Protein AF-A0A357KYA2-F1 (afdb_monomer)

Mean predicted aligned error: 16.24 Å

Structure (mmCIF, N/CA/C/O backbone):
data_AF-A0A357KYA2-F1
#
_entry.id   AF-A0A357KYA2-F1
#
loop_
_atom_site.group_PDB
_atom_site.id
_atom_site.type_symbol
_atom_site.label_atom_id
_atom_site.label_alt_id
_atom_site.label_comp_id
_atom_site.label_asym_id
_atom_site.label_entity_id
_atom_site.label_seq_id
_atom_site.pdbx_PDB_ins_code
_atom_site.Cartn_x
_atom_site.Cartn_y
_atom_site.Cartn_z
_atom_site.occupancy
_atom_site.B_iso_or_equiv
_atom_site.auth_seq_id
_atom_site.auth_comp_id
_atom_site.auth_asym_id
_atom_site.auth_atom_id
_atom_site.pdbx_PDB_model_num
ATOM 1 N N . SER A 1 1 ? -17.242 -3.322 2.892 1.00 80.38 1 SER A N 1
ATOM 2 C CA . SER A 1 1 ? -16.041 -3.742 3.636 1.00 80.38 1 SER A CA 1
ATOM 3 C C . SER A 1 1 ? -14.825 -3.719 2.756 1.00 80.38 1 SER A C 1
ATOM 5 O O . SER A 1 1 ? -14.002 -2.857 2.984 1.00 80.38 1 SER A O 1
ATOM 7 N N . ILE A 1 2 ? -14.761 -4.534 1.701 1.00 87.62 2 ILE A N 1
ATOM 8 C CA . ILE A 1 2 ? -13.602 -4.548 0.796 1.00 87.62 2 ILE A CA 1
ATOM 9 C C . ILE A 1 2 ? -13.352 -3.159 0.182 1.00 87.62 2 ILE A C 1
ATOM 11 O O . ILE A 1 2 ? -12.330 -2.536 0.434 1.00 87.62 2 ILE A O 1
ATOM 15 N N . LEU A 1 3 ? -14.345 -2.608 -0.522 1.00 89.88 3 LEU A N 1
ATOM 16 C CA . LEU A 1 3 ? -14.207 -1.336 -1.249 1.00 89.88 3 LEU A CA 1
ATOM 17 C C . LEU A 1 3 ? -14.109 -0.072 -0.369 1.00 89.88 3 LEU A C 1
ATOM 19 O O . LEU A 1 3 ? -13.912 1.006 -0.921 1.00 89.88 3 LEU A O 1
ATOM 23 N N . ILE A 1 4 ? -14.266 -0.197 0.958 1.00 88.19 4 ILE A N 1
ATOM 24 C CA . ILE A 1 4 ? -14.287 0.931 1.909 1.00 88.19 4 ILE A CA 1
ATOM 25 C C . ILE A 1 4 ? -13.297 0.674 3.056 1.00 88.19 4 ILE A C 1
ATOM 27 O O . ILE A 1 4 ? -12.274 1.330 3.143 1.00 88.19 4 ILE A O 1
ATOM 31 N N . ASP A 1 5 ? -13.530 -0.310 3.925 1.00 83.50 5 ASP A N 1
ATOM 32 C CA . ASP A 1 5 ? -12.675 -0.554 5.101 1.00 83.50 5 ASP A CA 1
ATOM 33 C C . ASP A 1 5 ? -11.279 -1.073 4.739 1.00 83.50 5 ASP A C 1
ATOM 35 O O . ASP A 1 5 ? -10.293 -0.643 5.336 1.00 83.50 5 ASP A O 1
ATOM 39 N N . GLU A 1 6 ? -11.191 -2.015 3.796 1.00 83.31 6 GLU A N 1
ATOM 40 C CA . GLU A 1 6 ? -9.918 -2.621 3.366 1.00 83.31 6 GLU A CA 1
ATOM 41 C C . GLU A 1 6 ? -9.193 -1.733 2.351 1.00 83.31 6 GLU A C 1
ATOM 43 O O . GLU A 1 6 ? -7.968 -1.737 2.276 1.00 83.31 6 GLU A O 1
ATOM 48 N N . ALA A 1 7 ? -9.936 -0.872 1.651 1.00 86.00 7 ALA A N 1
ATOM 49 C CA . ALA A 1 7 ? -9.424 0.127 0.715 1.00 86.00 7 ALA A CA 1
ATOM 50 C C . ALA A 1 7 ? -8.580 1.242 1.382 1.00 86.00 7 ALA A C 1
ATOM 52 O O . ALA A 1 7 ? -8.170 2.202 0.731 1.00 86.00 7 ALA A O 1
ATOM 53 N N . ARG A 1 8 ? -8.311 1.113 2.690 1.00 83.19 8 ARG A N 1
ATOM 54 C CA . ARG A 1 8 ? -7.330 1.898 3.453 1.00 83.19 8 ARG A CA 1
ATOM 55 C C . ARG A 1 8 ? -5.890 1.431 3.249 1.00 83.19 8 ARG A C 1
ATOM 57 O O . ARG A 1 8 ? -4.980 2.139 3.657 1.00 83.19 8 ARG A O 1
ATOM 64 N N . THR A 1 9 ? -5.672 0.255 2.668 1.00 80.75 9 THR A N 1
ATOM 65 C CA . THR A 1 9 ? -4.330 -0.287 2.429 1.00 80.75 9 THR A CA 1
ATOM 66 C C . THR A 1 9 ? -4.191 -0.744 0.978 1.00 80.75 9 THR A C 1
ATOM 68 O O . THR A 1 9 ? -5.081 -1.440 0.483 1.00 80.75 9 THR A O 1
ATOM 71 N N . PRO A 1 10 ? -3.101 -0.379 0.283 1.00 86.38 10 PRO A N 1
ATOM 72 C CA . PRO A 1 10 ? -2.816 -0.898 -1.050 1.00 86.38 10 PRO A CA 1
ATOM 73 C C . PRO A 1 10 ? -2.402 -2.376 -1.006 1.00 86.38 10 PRO A C 1
ATOM 75 O O . PRO A 1 10 ? -1.945 -2.888 0.017 1.00 86.38 10 PRO A O 1
ATOM 78 N N . LEU A 1 11 ? -2.537 -3.057 -2.143 1.00 88.00 11 LEU A N 1
ATOM 79 C CA . LEU A 1 11 ? -1.980 -4.386 -2.371 1.00 88.00 11 LEU A CA 1
ATOM 80 C C . LEU A 1 11 ? -0.548 -4.220 -2.876 1.00 88.00 11 LEU A C 1
ATOM 82 O O . LEU A 1 11 ? -0.352 -3.657 -3.950 1.00 88.00 11 LEU A O 1
ATOM 86 N N . ILE A 1 12 ? 0.431 -4.705 -2.114 1.00 85.06 12 ILE A N 1
ATOM 87 C CA . ILE A 1 12 ? 1.860 -4.550 -2.411 1.00 85.06 12 ILE A CA 1
ATOM 88 C C . ILE A 1 12 ? 2.512 -5.929 -2.515 1.00 85.06 12 ILE A C 1
ATOM 90 O O . ILE A 1 12 ? 2.294 -6.800 -1.672 1.00 85.06 12 ILE A O 1
ATOM 94 N N . ILE A 1 13 ? 3.327 -6.111 -3.550 1.00 84.00 13 ILE A N 1
ATOM 95 C CA . ILE A 1 13 ? 4.258 -7.226 -3.705 1.00 84.00 13 ILE A CA 1
ATOM 96 C C . ILE A 1 13 ? 5.664 -6.652 -3.595 1.00 84.00 13 ILE A C 1
ATOM 98 O O . ILE A 1 13 ? 6.061 -5.830 -4.425 1.00 84.00 13 ILE A O 1
ATOM 102 N N . SER A 1 14 ? 6.417 -7.127 -2.608 1.00 79.88 14 SER A N 1
ATOM 103 C CA . SER A 1 14 ? 7.812 -6.742 -2.400 1.00 79.88 14 SER A CA 1
ATOM 104 C C . SER A 1 14 ? 8.757 -7.871 -2.816 1.00 79.88 14 SER A C 1
ATOM 106 O O . SER A 1 14 ? 8.424 -9.051 -2.699 1.00 79.88 14 SER A O 1
ATOM 108 N N . GLY A 1 15 ? 9.936 -7.512 -3.313 1.00 72.50 15 GLY A N 1
ATOM 109 C CA . GLY A 1 15 ? 11.021 -8.431 -3.666 1.00 72.50 15 GLY A CA 1
ATOM 110 C C . GLY A 1 15 ? 12.372 -7.879 -3.207 1.00 72.50 15 GLY A C 1
ATOM 111 O O . GLY A 1 15 ? 12.411 -6.747 -2.736 1.00 72.50 15 GLY A O 1
ATOM 112 N N . PRO A 1 16 ? 13.467 -8.647 -3.312 1.00 67.88 16 PRO A N 1
ATOM 113 C CA . PRO A 1 16 ? 14.790 -8.176 -2.905 1.00 67.88 16 PRO A CA 1
ATOM 114 C C . PRO A 1 16 ? 15.222 -6.938 -3.714 1.00 67.88 16 PRO A C 1
ATOM 116 O O . PRO A 1 16 ? 14.975 -6.855 -4.923 1.00 67.88 16 PRO A O 1
ATOM 119 N N . ALA A 1 17 ? 15.820 -5.970 -3.023 1.00 65.25 17 ALA A N 1
ATOM 120 C CA . ALA A 1 17 ? 16.508 -4.808 -3.576 1.00 65.25 17 ALA A CA 1
ATOM 121 C C . ALA A 1 17 ? 17.905 -5.198 -4.105 1.00 65.25 17 ALA A C 1
ATOM 123 O O . ALA A 1 17 ? 18.316 -6.352 -3.970 1.00 65.25 17 ALA A O 1
ATOM 124 N N . HIS A 1 18 ? 18.600 -4.255 -4.754 1.00 56.62 18 HIS A N 1
ATOM 125 C CA . HIS A 1 18 ? 19.926 -4.465 -5.364 1.00 56.62 18 HIS A CA 1
ATOM 126 C C . HIS A 1 18 ? 20.975 -5.045 -4.392 1.00 56.62 18 HIS A C 1
ATOM 128 O O . HIS A 1 18 ? 20.831 -4.972 -3.175 1.00 56.62 18 HIS A O 1
ATOM 134 N N . GLU A 1 19 ? 22.027 -5.651 -4.957 1.00 47.34 19 GLU A N 1
ATOM 135 C CA . GLU A 1 19 ? 23.009 -6.498 -4.253 1.00 47.34 19 GLU A CA 1
ATOM 136 C C . GLU A 1 19 ? 23.927 -5.774 -3.251 1.00 47.34 19 GLU A C 1
ATOM 138 O O . GLU A 1 19 ? 24.552 -6.446 -2.426 1.00 47.34 19 GLU A O 1
ATOM 143 N N . ASP A 1 20 ? 23.999 -4.442 -3.274 1.00 50.69 20 ASP A N 1
ATOM 144 C CA . ASP A 1 20 ? 24.846 -3.687 -2.352 1.00 50.69 20 ASP A CA 1
ATOM 145 C C . ASP A 1 20 ? 24.231 -3.695 -0.949 1.00 50.69 20 ASP A C 1
ATOM 147 O O . ASP A 1 20 ? 23.233 -3.027 -0.682 1.00 50.69 20 ASP A O 1
ATOM 151 N N . ALA A 1 21 ? 24.820 -4.473 -0.036 1.00 54.34 21 ALA A N 1
ATOM 152 C CA . ALA A 1 21 ? 24.426 -4.479 1.367 1.00 54.34 21 ALA A CA 1
ATOM 153 C C . ALA A 1 21 ? 24.630 -3.067 1.958 1.00 54.34 21 ALA A C 1
ATOM 155 O O . ALA A 1 21 ? 25.776 -2.609 2.040 1.00 54.34 21 ALA A O 1
ATOM 156 N N . PRO A 1 22 ? 23.562 -2.364 2.384 1.00 60.50 22 PRO A N 1
ATOM 157 C CA . PRO A 1 22 ? 23.700 -1.042 2.987 1.00 60.50 22 PRO A CA 1
ATOM 158 C C . PRO A 1 22 ? 24.517 -1.138 4.281 1.00 60.50 22 PRO A C 1
ATOM 160 O O . PRO A 1 22 ? 24.596 -2.204 4.900 1.00 60.50 22 PRO A O 1
ATOM 163 N N . ARG A 1 23 ? 25.122 -0.028 4.724 1.00 78.06 23 ARG A N 1
ATOM 164 C CA . ARG A 1 23 ? 26.040 0.032 5.885 1.00 78.06 23 ARG A CA 1
ATOM 165 C C . ARG A 1 23 ? 25.330 -0.140 7.250 1.00 78.06 23 ARG A C 1
ATOM 167 O O . ARG A 1 23 ? 25.667 0.545 8.215 1.00 78.06 23 ARG A O 1
ATOM 174 N N . TYR A 1 24 ? 24.371 -1.063 7.363 1.00 84.12 24 TYR A N 1
ATOM 175 C CA . TYR A 1 24 ? 23.595 -1.356 8.575 1.00 84.12 24 TYR A CA 1
ATOM 176 C C . TYR A 1 24 ? 24.467 -1.703 9.780 1.00 84.12 24 TYR A C 1
ATOM 178 O O . TYR A 1 24 ? 24.152 -1.300 10.894 1.00 84.12 24 TYR A O 1
ATOM 186 N N . GLU A 1 25 ? 25.592 -2.389 9.574 1.00 85.88 25 GLU A N 1
ATOM 187 C CA . GLU A 1 25 ? 26.536 -2.686 10.656 1.00 85.88 25 GLU A CA 1
ATOM 188 C C . GLU A 1 25 ? 27.159 -1.412 11.247 1.00 85.88 25 GLU A C 1
ATOM 190 O O . GLU A 1 25 ? 27.280 -1.281 12.465 1.00 85.88 25 GLU A O 1
ATOM 195 N N . LEU A 1 26 ? 27.524 -0.446 10.397 1.00 86.44 26 LEU A N 1
ATOM 196 C CA . LEU A 1 26 ? 28.051 0.843 10.845 1.00 86.44 26 LEU A CA 1
ATOM 197 C C . LEU A 1 26 ? 26.961 1.651 11.559 1.00 86.44 26 LEU A C 1
ATOM 199 O O . LEU A 1 26 ? 27.214 2.224 12.619 1.00 86.44 26 LEU A O 1
ATOM 203 N N . ALA A 1 27 ? 25.745 1.668 11.010 1.00 89.50 27 ALA A N 1
ATOM 204 C CA . ALA A 1 27 ? 24.607 2.345 11.622 1.00 89.50 27 ALA A CA 1
ATOM 205 C C . ALA A 1 27 ? 24.237 1.748 12.995 1.00 89.50 27 ALA A C 1
ATOM 207 O O . ALA A 1 27 ? 24.008 2.506 13.939 1.00 89.50 27 ALA A O 1
ATOM 208 N N . ASP A 1 28 ? 24.275 0.418 13.154 1.00 92.88 28 ASP A N 1
ATOM 209 C CA . ASP A 1 28 ? 24.064 -0.270 14.436 1.00 92.88 28 ASP A CA 1
ATOM 210 C C . ASP A 1 28 ? 25.120 0.137 15.475 1.00 92.88 28 ASP A C 1
ATOM 212 O O . ASP A 1 28 ? 24.788 0.490 16.610 1.00 92.88 28 ASP A O 1
ATOM 216 N N . GLN A 1 29 ? 26.399 0.162 15.085 1.00 92.31 29 GLN A N 1
ATOM 217 C CA . GLN A 1 29 ? 27.492 0.581 15.968 1.00 92.31 29 GLN A CA 1
ATOM 218 C C . GLN A 1 29 ? 27.332 2.032 16.440 1.00 92.31 29 GLN A C 1
ATOM 220 O O . GLN A 1 29 ? 27.522 2.328 17.625 1.00 92.31 29 GLN A O 1
ATOM 225 N N . LEU A 1 30 ? 26.967 2.936 15.528 1.00 91.69 30 LEU A N 1
ATOM 226 C CA . LEU A 1 30 ? 26.716 4.340 15.843 1.00 91.69 30 LEU A CA 1
ATOM 227 C C . LEU A 1 30 ? 25.478 4.505 16.735 1.00 91.69 30 LEU A C 1
ATOM 229 O O . LEU A 1 30 ? 25.537 5.248 17.715 1.00 91.69 30 LEU A O 1
ATOM 233 N N . ALA A 1 31 ? 24.395 3.771 16.472 1.00 93.88 31 ALA A N 1
ATOM 234 C CA . ALA A 1 31 ? 23.194 3.798 17.303 1.00 93.88 31 ALA A CA 1
ATOM 235 C C . ALA A 1 31 ? 23.487 3.334 18.738 1.00 93.88 31 ALA A C 1
ATOM 237 O O . ALA A 1 31 ? 23.119 4.028 19.685 1.00 93.88 31 ALA A O 1
ATOM 238 N N . ARG A 1 32 ? 24.223 2.228 18.929 1.00 93.75 32 ARG A N 1
ATOM 239 C CA . ARG A 1 32 ? 24.650 1.766 20.268 1.00 93.75 32 ARG A CA 1
ATOM 240 C C . ARG A 1 32 ? 25.476 2.820 21.006 1.00 93.75 32 ARG A C 1
ATOM 242 O O . ARG A 1 32 ? 25.303 3.006 22.211 1.00 93.75 32 ARG A O 1
ATOM 249 N N . HIS A 1 33 ? 26.371 3.509 20.294 1.00 93.94 33 HIS A N 1
ATOM 250 C CA . HIS A 1 33 ? 27.173 4.598 20.858 1.00 93.94 33 HIS A CA 1
ATOM 251 C C . HIS A 1 33 ? 26.290 5.759 21.325 1.00 93.94 33 HIS A C 1
ATOM 253 O O . HIS A 1 33 ? 26.407 6.186 22.472 1.00 93.94 33 HIS A O 1
ATOM 259 N N . LEU A 1 34 ? 25.361 6.219 20.485 1.00 93.38 34 LEU A N 1
ATOM 260 C CA . LEU A 1 34 ? 24.442 7.305 20.833 1.00 93.38 34 LEU A CA 1
ATOM 261 C C . LEU A 1 34 ? 23.506 6.939 21.991 1.00 93.38 34 LEU A C 1
ATOM 263 O O . LEU A 1 34 ? 23.311 7.752 22.891 1.00 93.38 34 LEU A O 1
ATOM 267 N N . VAL A 1 35 ? 22.973 5.712 22.015 1.00 92.69 35 VAL A N 1
ATOM 268 C CA . VAL A 1 35 ? 22.134 5.218 23.122 1.00 92.69 35 VAL A CA 1
ATOM 269 C C . VAL A 1 35 ? 22.893 5.274 24.444 1.00 92.69 35 VAL A C 1
ATOM 271 O O . VAL A 1 35 ? 22.353 5.762 25.433 1.00 92.69 35 VAL A O 1
ATOM 274 N N . LYS A 1 36 ? 24.165 4.860 24.451 1.00 93.19 36 LYS A N 1
ATOM 275 C CA . LYS A 1 36 ? 25.022 4.938 25.638 1.00 93.19 36 LYS A CA 1
ATOM 276 C C . LYS A 1 36 ? 25.282 6.383 26.076 1.00 93.19 36 LYS A C 1
ATOM 278 O O . LYS A 1 36 ? 25.260 6.681 27.265 1.00 93.19 36 LYS A O 1
ATOM 283 N N . MET A 1 37 ? 25.520 7.290 25.130 1.00 91.38 37 MET A N 1
ATOM 284 C CA . MET A 1 37 ? 25.758 8.708 25.428 1.00 91.38 37 MET A CA 1
ATOM 285 C C . MET A 1 37 ? 24.509 9.419 25.976 1.00 91.38 37 MET A C 1
ATOM 287 O O . MET A 1 37 ? 24.637 10.354 26.764 1.00 91.38 37 MET A O 1
ATOM 291 N N . GLN A 1 38 ? 23.309 8.956 25.610 1.00 93.12 38 GLN A N 1
ATOM 292 C CA . GLN A 1 38 ? 22.028 9.487 26.087 1.00 93.12 38 GLN A CA 1
ATOM 293 C C . GLN A 1 38 ? 21.686 9.058 27.529 1.00 93.12 38 GLN A C 1
ATOM 295 O O . GLN A 1 38 ? 20.848 9.705 28.155 1.00 93.12 38 GLN A O 1
ATOM 300 N N . GLU A 1 39 ? 22.304 8.004 28.087 1.00 91.00 39 GLU A N 1
ATOM 301 C CA . GLU A 1 39 ? 21.949 7.441 29.409 1.00 91.00 39 GLU A CA 1
ATOM 302 C C . GLU A 1 39 ? 21.832 8.486 30.541 1.00 91.00 39 GLU A C 1
ATOM 304 O O . GLU A 1 39 ? 20.820 8.461 31.250 1.00 91.00 39 GLU A O 1
ATOM 309 N N . PRO A 1 40 ? 22.775 9.439 30.715 1.00 91.38 40 PRO A N 1
ATOM 310 C CA . PRO A 1 40 ? 22.675 10.443 31.777 1.00 91.38 40 PRO A CA 1
ATOM 311 C C . PRO A 1 40 ? 21.466 11.370 31.605 1.00 91.38 40 PRO A C 1
ATOM 313 O O . PRO A 1 40 ? 20.763 11.664 32.572 1.00 91.38 40 PRO A O 1
ATOM 316 N N . TRP A 1 41 ? 21.187 11.792 30.368 1.00 92.50 41 TRP A N 1
ATOM 317 C CA . TRP A 1 41 ? 20.020 12.617 30.059 1.00 92.50 41 TRP A CA 1
ATOM 318 C C . TRP A 1 41 ? 18.719 11.833 30.264 1.00 92.50 41 TRP A C 1
ATOM 320 O O . TRP A 1 41 ? 17.784 12.342 30.879 1.00 92.50 41 TRP A O 1
ATOM 330 N N . ALA A 1 42 ? 18.674 10.574 29.817 1.00 87.31 42 ALA A N 1
ATOM 331 C CA . ALA A 1 42 ? 17.501 9.712 29.939 1.00 87.31 42 ALA A CA 1
ATOM 332 C C . ALA A 1 42 ? 17.139 9.422 31.404 1.00 87.31 42 ALA A C 1
ATOM 334 O O . ALA A 1 42 ? 15.960 9.434 31.757 1.00 87.31 42 ALA A O 1
ATOM 335 N N . ALA A 1 43 ? 18.135 9.210 32.271 1.00 89.06 43 ALA A N 1
ATOM 336 C CA . ALA A 1 43 ? 17.916 9.025 33.704 1.00 89.06 43 ALA A CA 1
ATOM 337 C C . ALA A 1 43 ? 17.315 10.282 34.359 1.00 89.06 43 ALA A C 1
ATOM 339 O O . ALA A 1 43 ? 16.365 10.186 35.141 1.00 89.06 43 ALA A O 1
ATOM 340 N N . ALA A 1 44 ? 17.826 11.466 34.005 1.00 88.75 44 ALA A N 1
ATOM 341 C CA . ALA A 1 44 ? 17.297 12.732 34.502 1.00 88.75 44 ALA A CA 1
ATOM 342 C C . ALA A 1 44 ? 15.873 13.010 33.981 1.00 88.75 44 ALA A C 1
ATOM 344 O O . ALA A 1 44 ? 15.003 13.438 34.741 1.00 88.75 44 ALA A O 1
ATOM 345 N N . ASP A 1 45 ? 15.600 12.712 32.709 1.00 88.94 45 ASP A N 1
ATOM 346 C CA . ASP A 1 45 ? 14.270 12.860 32.110 1.00 88.94 45 ASP A CA 1
ATOM 347 C C . ASP A 1 45 ? 13.236 11.905 32.727 1.00 88.94 45 ASP A C 1
ATOM 349 O O . ASP A 1 45 ? 12.119 12.313 33.054 1.00 88.94 45 ASP A O 1
ATOM 353 N N . GLN A 1 46 ? 13.624 10.658 33.013 1.00 88.19 46 GLN A N 1
ATOM 354 C CA . GLN A 1 46 ? 12.764 9.702 33.709 1.00 88.19 46 GLN A CA 1
ATOM 355 C C . GLN A 1 46 ? 12.333 10.217 35.092 1.00 88.19 46 GLN A C 1
ATOM 357 O O . GLN A 1 46 ? 11.161 10.082 35.456 1.00 88.19 46 GLN A O 1
ATOM 362 N N . ALA A 1 47 ? 13.245 10.846 35.841 1.00 87.62 47 ALA A N 1
ATOM 363 C CA . ALA A 1 47 ? 12.933 11.443 37.138 1.00 87.62 47 ALA A CA 1
ATOM 364 C C . ALA A 1 47 ? 11.949 12.625 37.016 1.00 87.62 47 ALA A C 1
ATOM 366 O O . ALA A 1 47 ? 11.036 12.764 37.838 1.00 87.62 47 ALA A O 1
ATOM 367 N N . VAL A 1 48 ? 12.089 13.452 35.971 1.00 87.31 48 VAL A N 1
ATOM 368 C CA . VAL A 1 48 ? 11.146 14.540 35.653 1.00 87.31 48 VAL A CA 1
ATOM 369 C C . VAL A 1 48 ? 9.755 13.979 35.348 1.00 87.31 48 VAL A C 1
ATOM 371 O O . VAL A 1 48 ? 8.763 14.433 35.927 1.00 87.31 48 VAL A O 1
ATOM 374 N N . GLU A 1 49 ? 9.662 12.966 34.488 1.00 85.19 49 GLU A N 1
ATOM 375 C CA . GLU A 1 49 ? 8.385 12.374 34.079 1.00 85.19 49 GLU A CA 1
ATOM 376 C C . GLU A 1 49 ? 7.682 11.610 35.210 1.00 85.19 49 GLU A C 1
ATOM 378 O O . GLU A 1 49 ? 6.454 11.665 35.332 1.00 85.19 49 GLU A O 1
ATOM 383 N N . GLU A 1 50 ? 8.428 10.936 36.088 1.00 87.00 50 GLU A N 1
ATOM 384 C CA . GLU A 1 50 ? 7.873 10.328 37.301 1.00 87.00 50 GLU A CA 1
ATOM 385 C C . GLU A 1 50 ? 7.310 11.394 38.252 1.00 87.00 50 GLU A C 1
ATOM 387 O O . GLU A 1 50 ? 6.192 11.257 38.760 1.00 87.00 50 GLU A O 1
ATOM 392 N N . CYS A 1 51 ? 8.032 12.505 38.431 1.00 87.56 51 CYS A N 1
ATOM 393 C CA . CYS A 1 51 ? 7.566 13.630 39.233 1.00 87.56 51 CYS A CA 1
ATOM 394 C C . CYS A 1 51 ? 6.284 14.252 38.649 1.00 87.56 51 CYS A C 1
ATOM 396 O O . CYS A 1 51 ? 5.312 14.462 39.378 1.00 87.56 51 CYS A O 1
ATOM 398 N N . ARG A 1 52 ? 6.221 14.465 37.326 1.00 85.81 52 ARG A N 1
ATOM 399 C CA . ARG A 1 52 ? 5.021 14.965 36.625 1.00 85.81 52 ARG A CA 1
ATOM 400 C C . ARG A 1 52 ? 3.828 14.023 36.752 1.00 85.81 52 ARG A C 1
ATOM 402 O O . ARG A 1 52 ? 2.712 14.485 37.006 1.00 85.81 52 ARG A O 1
ATOM 409 N N . ARG A 1 53 ? 4.042 12.710 36.603 1.00 83.31 53 ARG A N 1
ATOM 410 C CA . ARG A 1 53 ? 2.998 11.697 36.829 1.00 83.31 53 ARG A CA 1
ATOM 411 C C . ARG A 1 53 ? 2.485 11.745 38.260 1.00 83.31 53 ARG A C 1
ATOM 413 O O . ARG A 1 53 ? 1.273 11.723 38.454 1.00 83.31 53 ARG A O 1
ATOM 420 N N . ARG A 1 54 ? 3.378 11.887 39.241 1.00 84.25 54 ARG A N 1
ATOM 421 C CA . ARG A 1 54 ? 2.996 12.019 40.649 1.00 84.25 54 ARG A CA 1
ATOM 422 C C . ARG A 1 54 ? 2.179 13.284 40.905 1.00 84.25 54 ARG A C 1
ATOM 424 O O . ARG A 1 54 ? 1.133 13.188 41.529 1.00 84.25 54 ARG A O 1
ATOM 431 N N . VAL A 1 55 ? 2.571 14.429 40.341 1.00 83.31 55 VAL A N 1
ATOM 432 C CA . VAL A 1 55 ? 1.785 15.678 40.400 1.00 83.31 55 VAL A CA 1
ATOM 433 C C . VAL A 1 55 ? 0.372 15.470 39.843 1.00 83.31 55 VAL A C 1
ATOM 435 O O . VAL A 1 55 ? -0.599 15.761 40.537 1.00 83.31 55 VAL A O 1
ATOM 438 N N . LYS A 1 56 ? 0.240 14.917 38.628 1.00 77.25 56 LYS A N 1
ATOM 439 C CA . LYS A 1 56 ? -1.073 14.651 38.009 1.00 77.25 56 LYS A CA 1
ATOM 440 C C . LYS A 1 56 ? -1.912 13.647 38.807 1.00 77.25 56 LYS A C 1
ATOM 442 O O . LYS A 1 56 ? -3.116 13.848 38.944 1.00 77.25 56 LYS A O 1
ATOM 447 N N . GLY A 1 57 ? -1.289 12.584 39.320 1.00 79.50 57 GLY A N 1
ATOM 448 C CA . GLY A 1 57 ? -1.943 11.570 40.148 1.00 79.50 57 GLY A CA 1
ATOM 449 C C . GLY A 1 57 ? -2.506 12.176 41.429 1.00 79.50 57 GLY A C 1
ATOM 450 O O . GLY A 1 57 ? -3.708 12.110 41.656 1.00 79.50 57 GLY A O 1
ATOM 451 N N . THR A 1 58 ? -1.671 12.890 42.191 1.00 82.12 58 THR A N 1
ATOM 452 C CA . THR A 1 58 ? -2.084 13.556 43.433 1.00 82.12 58 THR A CA 1
ATOM 453 C C . THR A 1 58 ? -3.141 14.641 43.187 1.00 82.12 58 THR A C 1
ATOM 455 O O . THR A 1 58 ? -4.049 14.807 43.997 1.00 82.12 58 THR A O 1
ATOM 458 N N . GLU A 1 59 ? -3.101 15.360 42.059 1.00 77.19 59 GLU A N 1
ATOM 459 C CA . GLU A 1 59 ? -4.185 16.274 41.655 1.00 77.19 59 GLU A CA 1
ATOM 460 C C . GLU A 1 59 ? -5.513 15.545 41.392 1.00 77.19 59 GLU A C 1
ATOM 462 O O . GLU A 1 59 ? -6.581 16.054 41.750 1.00 77.19 59 GLU A O 1
ATOM 467 N N . GLY A 1 60 ? -5.455 14.358 40.782 1.00 72.06 60 GLY A N 1
ATOM 468 C CA . GLY A 1 60 ? -6.599 13.463 40.612 1.00 72.06 60 GLY A CA 1
ATOM 469 C C . GLY A 1 60 ? -7.142 12.961 41.951 1.00 72.06 60 GLY A C 1
ATOM 470 O O . GLY A 1 60 ? -8.346 13.040 42.191 1.00 72.06 60 GLY A O 1
ATOM 471 N N . ASP A 1 61 ? -6.261 12.544 42.857 1.00 76.94 61 ASP A N 1
ATOM 472 C CA . ASP A 1 61 ? -6.625 12.058 44.191 1.00 76.94 61 ASP A CA 1
ATOM 473 C C . ASP A 1 61 ? -7.279 13.157 45.039 1.00 76.94 61 ASP A C 1
ATOM 475 O O . ASP A 1 61 ? -8.313 12.925 45.663 1.00 76.94 61 ASP A O 1
ATOM 479 N N . ILE A 1 62 ? -6.758 14.391 44.995 1.00 77.06 62 ILE A N 1
ATOM 480 C CA . ILE A 1 62 ? -7.383 15.561 45.641 1.00 77.06 62 ILE A CA 1
ATOM 481 C C . ILE A 1 62 ? -8.782 15.815 45.070 1.00 77.06 62 ILE A C 1
ATOM 483 O O . ILE A 1 62 ? -9.700 16.157 45.818 1.00 77.06 62 ILE A O 1
ATOM 487 N N . ARG A 1 63 ? -8.966 15.652 43.753 1.00 70.00 63 ARG A N 1
ATOM 488 C CA . ARG A 1 63 ? -10.273 15.814 43.099 1.00 70.00 63 ARG A CA 1
ATOM 489 C C . ARG A 1 63 ? -11.271 14.727 43.526 1.00 70.00 63 ARG A C 1
ATOM 491 O O . ARG A 1 63 ? -12.463 15.020 43.594 1.00 70.00 63 ARG A O 1
ATOM 498 N N . ASN A 1 64 ? -10.793 13.521 43.829 1.00 62.19 64 ASN A N 1
ATOM 499 C CA . ASN A 1 64 ? -11.614 12.341 44.117 1.00 62.19 64 ASN A CA 1
ATOM 500 C C . ASN A 1 64 ? -11.761 12.022 45.623 1.00 62.19 64 ASN A C 1
ATOM 502 O O . ASN A 1 64 ? -12.497 11.102 45.989 1.00 62.19 64 ASN A O 1
ATOM 506 N N . ALA A 1 65 ? -11.089 12.764 46.509 1.00 71.88 65 ALA A N 1
ATOM 507 C CA . ALA A 1 65 ? -11.081 12.512 47.948 1.00 71.88 65 ALA A CA 1
ATOM 508 C C . ALA A 1 65 ? -12.484 12.641 48.584 1.00 71.88 65 ALA A C 1
ATOM 510 O O . ALA A 1 65 ? -13.073 13.722 48.636 1.00 71.88 65 ALA A O 1
ATOM 511 N N . ARG A 1 66 ? -13.011 11.526 49.120 1.00 50.72 66 ARG A N 1
ATOM 512 C CA . ARG A 1 66 ? -14.321 11.462 49.808 1.00 50.72 66 ARG A CA 1
ATOM 513 C C . ARG A 1 66 ? -14.292 12.061 51.218 1.00 50.72 66 ARG A C 1
ATOM 515 O O . ARG A 1 66 ? -15.287 12.622 51.672 1.00 50.72 66 ARG A O 1
ATOM 522 N N . GLU A 1 67 ? -13.156 11.961 51.905 1.00 67.19 67 GLU A N 1
ATOM 523 C CA . GLU A 1 67 ? -12.963 12.464 53.267 1.00 67.19 67 GLU A CA 1
ATOM 524 C C . GLU A 1 67 ? -12.180 13.779 53.261 1.00 67.19 67 GLU A C 1
ATOM 526 O O . GLU A 1 67 ? -10.994 13.810 52.921 1.00 67.19 67 GLU A O 1
ATOM 531 N N . LYS A 1 68 ? -12.810 14.868 53.723 1.00 62.06 68 LYS A N 1
ATOM 532 C CA . LYS A 1 68 ? -12.180 16.202 53.803 1.00 62.06 68 LYS A CA 1
ATOM 533 C C . LYS A 1 68 ? -10.905 16.237 54.661 1.00 62.06 68 LYS A C 1
ATOM 535 O O . LYS A 1 68 ? -10.100 17.145 54.488 1.00 62.06 68 LYS A O 1
ATOM 540 N N . GLY A 1 69 ? -10.708 15.262 55.553 1.00 67.19 69 GLY A N 1
ATOM 541 C CA . GLY A 1 69 ? -9.516 15.146 56.401 1.00 67.19 69 GLY A CA 1
ATOM 542 C C . GLY A 1 69 ? -8.244 14.688 55.673 1.00 67.19 69 GLY A C 1
ATOM 543 O O . GLY A 1 69 ? -7.152 14.976 56.148 1.00 67.19 69 GLY A O 1
ATOM 544 N N . SER A 1 70 ? -8.363 14.033 54.512 1.00 68.94 70 SER A N 1
ATOM 545 C CA . SER A 1 70 ? -7.218 13.541 53.718 1.00 68.94 70 SER A CA 1
ATOM 546 C C . SER A 1 70 ? -6.638 14.590 52.755 1.00 68.94 70 SER A C 1
ATOM 548 O O . SER A 1 70 ? -5.482 14.507 52.339 1.00 68.94 70 SER A O 1
ATOM 550 N N . VAL A 1 71 ? -7.427 15.624 52.443 1.00 74.00 71 VAL A N 1
ATOM 551 C CA . VAL A 1 71 ? -7.089 16.681 51.478 1.00 74.00 71 VAL A CA 1
ATOM 552 C C . VAL A 1 71 ? -5.853 17.502 51.882 1.00 74.00 71 VAL A C 1
ATOM 554 O O . VAL A 1 71 ? -5.017 17.731 51.009 1.00 74.00 71 VAL A O 1
ATOM 557 N N . PRO A 1 72 ? -5.657 17.916 53.154 1.00 81.25 72 PRO A N 1
ATOM 558 C CA . PRO A 1 72 ? -4.468 18.679 53.546 1.00 81.25 72 PRO A CA 1
ATOM 559 C C . PRO A 1 72 ? -3.156 17.907 53.344 1.00 81.25 72 PRO A C 1
ATOM 561 O O . PRO A 1 72 ? -2.166 18.481 52.894 1.00 81.25 72 PRO A O 1
ATOM 564 N N . ALA A 1 73 ? -3.154 16.596 53.614 1.00 81.25 73 ALA A N 1
ATOM 565 C CA . ALA A 1 73 ? -1.980 15.744 53.422 1.00 81.25 73 ALA A CA 1
ATOM 566 C C . ALA A 1 73 ? -1.629 15.586 51.932 1.00 81.25 73 ALA A C 1
ATOM 568 O O . ALA A 1 73 ? -0.467 15.710 51.548 1.00 81.25 73 ALA A O 1
ATOM 569 N N . LEU A 1 74 ? -2.636 15.393 51.073 1.00 82.38 74 LEU A N 1
ATOM 570 C CA . LEU A 1 74 ? -2.446 15.328 49.620 1.00 82.38 74 LEU A CA 1
ATOM 571 C C . LEU A 1 74 ? -2.004 16.682 49.034 1.00 82.38 74 LEU A C 1
ATOM 573 O O . LEU A 1 74 ? -1.162 16.725 48.140 1.00 82.38 74 LEU A O 1
ATOM 577 N N . GLN A 1 75 ? -2.511 17.803 49.560 1.00 82.88 75 GLN A N 1
ATOM 578 C CA . GLN A 1 75 ? -2.059 19.147 49.178 1.00 82.88 75 GLN A CA 1
ATOM 579 C C . GLN A 1 75 ? -0.587 19.386 49.536 1.00 82.88 75 GLN A C 1
ATOM 581 O O . GLN A 1 75 ? 0.135 20.007 48.755 1.00 82.88 75 GLN A O 1
ATOM 586 N N . GLN A 1 76 ? -0.128 18.866 50.676 1.00 85.44 76 GLN A N 1
ATOM 587 C CA . GLN A 1 76 ? 1.277 18.930 51.072 1.00 85.44 76 GLN A CA 1
ATOM 588 C C . GLN A 1 76 ? 2.168 18.099 50.134 1.00 85.44 76 GLN A C 1
ATOM 590 O O . GLN A 1 76 ? 3.184 18.604 49.660 1.00 85.44 76 GLN A O 1
ATOM 595 N N . GLN A 1 77 ? 1.752 16.875 49.786 1.00 83.88 77 GLN A N 1
ATOM 596 C CA . GLN A 1 77 ? 2.456 16.028 48.811 1.00 83.88 77 GLN A CA 1
ATOM 597 C C . GLN A 1 77 ? 2.522 16.674 47.418 1.00 83.88 77 GLN A C 1
ATOM 599 O O . GLN A 1 77 ? 3.559 16.630 46.755 1.00 83.88 77 GLN A O 1
ATOM 604 N N . LEU A 1 78 ? 1.437 17.327 46.983 1.00 88.00 78 LEU A N 1
ATOM 605 C CA . LEU A 1 78 ? 1.400 18.074 45.726 1.00 88.00 78 LEU A CA 1
ATOM 606 C C . LEU A 1 78 ? 2.368 19.267 45.746 1.00 88.00 78 LEU A C 1
ATOM 608 O O . LEU A 1 78 ? 3.064 19.507 44.759 1.00 88.00 78 LEU A O 1
ATOM 612 N N . ALA A 1 79 ? 2.422 20.012 46.853 1.00 85.06 79 ALA A N 1
ATOM 613 C CA . ALA A 1 79 ? 3.334 21.144 47.009 1.00 85.06 79 ALA A CA 1
ATOM 614 C C . ALA A 1 79 ? 4.809 20.704 46.985 1.00 85.06 79 ALA A C 1
ATOM 616 O O . ALA A 1 79 ? 5.625 21.348 46.327 1.00 85.06 79 ALA A O 1
ATOM 617 N N . GLU A 1 80 ? 5.137 19.585 47.634 1.00 87.19 80 GLU A N 1
ATOM 618 C CA . GLU A 1 80 ? 6.480 18.994 47.634 1.00 87.19 80 GLU A CA 1
ATOM 619 C C . GLU A 1 80 ? 6.892 18.480 46.244 1.00 87.19 80 GLU A C 1
ATOM 621 O O . GLU A 1 80 ? 7.997 18.744 45.771 1.00 87.19 80 GLU A O 1
ATOM 626 N N . ALA A 1 81 ? 5.994 17.789 45.537 1.00 84.38 81 ALA A N 1
ATOM 627 C CA . ALA A 1 81 ? 6.273 17.332 44.178 1.00 84.38 81 ALA A CA 1
ATOM 628 C C . ALA A 1 81 ? 6.476 18.515 43.210 1.00 84.38 81 ALA A C 1
ATOM 630 O O . ALA A 1 81 ? 7.402 18.504 42.397 1.00 84.38 81 ALA A O 1
ATOM 631 N N . ARG A 1 82 ? 5.668 19.578 43.336 1.00 87.69 82 ARG A N 1
ATOM 632 C CA . ARG A 1 82 ? 5.801 20.798 42.522 1.00 87.69 82 ARG A CA 1
ATOM 633 C C . ARG A 1 82 ? 7.081 21.581 42.808 1.00 87.69 82 ARG A C 1
ATOM 635 O O . ARG A 1 82 ? 7.623 22.164 41.877 1.00 87.69 82 ARG A O 1
ATOM 642 N N . SER A 1 83 ? 7.575 21.606 44.048 1.00 88.94 83 SER A N 1
ATOM 643 C CA . SER A 1 83 ? 8.831 22.298 44.376 1.00 88.94 83 SER A CA 1
ATOM 644 C C . SER A 1 83 ? 10.070 21.538 43.892 1.00 88.94 83 SER A C 1
ATOM 646 O O . SER A 1 83 ? 11.082 22.157 43.562 1.00 88.94 83 SER A O 1
ATOM 648 N N . ARG A 1 84 ? 9.983 20.206 43.798 1.00 87.50 84 ARG A N 1
ATOM 649 C CA . ARG A 1 84 ? 11.061 19.336 43.310 1.00 87.50 84 ARG A CA 1
ATOM 650 C C . ARG A 1 84 ? 11.168 19.302 41.782 1.00 87.50 84 ARG A C 1
ATOM 652 O O . ARG A 1 84 ? 12.260 19.100 41.260 1.00 87.50 84 ARG A O 1
ATOM 659 N N . LEU A 1 85 ? 10.066 19.524 41.062 1.00 87.69 85 LEU A N 1
ATOM 660 C CA . LEU A 1 85 ? 10.036 19.472 39.596 1.00 87.69 85 LEU A CA 1
ATOM 661 C C . LEU A 1 85 ? 11.037 20.443 38.918 1.00 87.69 85 LEU A C 1
ATOM 663 O O . LEU A 1 85 ? 11.826 19.956 38.111 1.00 87.69 85 LEU A O 1
ATOM 667 N N . PRO A 1 86 ? 11.122 21.744 39.276 1.00 89.00 86 PRO A N 1
ATOM 668 C CA . PRO A 1 86 ? 12.112 22.655 38.688 1.00 89.00 86 PRO A CA 1
ATOM 669 C C . PRO A 1 86 ? 13.570 22.235 38.924 1.00 89.00 86 PRO A C 1
ATOM 671 O O . PRO A 1 86 ? 14.433 22.507 38.096 1.00 89.00 86 PRO A O 1
ATOM 674 N N . GLN A 1 87 ? 13.860 21.570 40.049 1.00 89.19 87 GLN A N 1
ATOM 675 C CA . GLN A 1 87 ? 15.211 21.091 40.365 1.00 89.19 87 GLN A CA 1
ATOM 676 C C . GLN A 1 87 ? 15.614 19.938 39.440 1.00 89.19 87 GLN A C 1
ATOM 678 O O . GLN A 1 87 ? 16.723 19.939 38.912 1.00 89.19 87 GLN A O 1
ATOM 683 N N . LEU A 1 88 ? 14.689 19.005 39.196 1.00 87.75 88 LEU A N 1
ATOM 684 C CA . LEU A 1 88 ? 14.884 17.892 38.266 1.00 87.75 88 LEU A CA 1
ATOM 685 C C . LEU A 1 88 ? 14.970 18.377 36.810 1.00 87.75 88 LEU A C 1
ATOM 687 O O . LEU A 1 88 ? 15.781 17.875 36.039 1.00 87.75 88 LEU A O 1
ATOM 691 N N . GLU A 1 89 ? 14.182 19.389 36.433 1.00 85.31 89 GLU A N 1
ATOM 692 C CA . GLU A 1 89 ? 14.259 20.000 35.098 1.00 85.31 89 GLU A CA 1
ATOM 693 C C . GLU A 1 89 ? 15.605 20.713 34.872 1.00 85.31 89 GLU A C 1
ATOM 695 O O . GLU A 1 89 ? 16.189 20.589 33.793 1.00 85.31 89 GLU A O 1
ATOM 700 N N . ALA A 1 90 ? 16.134 21.397 35.894 1.00 86.81 90 ALA A N 1
ATOM 701 C CA . ALA A 1 90 ? 17.461 22.011 35.850 1.00 86.81 90 ALA A CA 1
ATOM 702 C C . ALA A 1 90 ? 18.594 20.972 35.805 1.00 86.81 90 ALA A C 1
ATOM 704 O O . ALA A 1 90 ? 19.601 21.196 35.139 1.00 86.81 90 ALA A O 1
ATOM 705 N N . GLU A 1 91 ? 18.442 19.839 36.495 1.00 86.62 91 GLU A N 1
ATOM 706 C CA . GLU A 1 91 ? 19.384 18.716 36.444 1.00 86.62 91 GLU A CA 1
ATOM 707 C C . GLU A 1 91 ? 19.399 18.054 35.060 1.00 86.62 91 GLU A C 1
ATOM 709 O O . GLU A 1 91 ? 20.470 17.878 34.483 1.00 86.62 91 GLU A O 1
ATOM 714 N N . ARG A 1 92 ? 18.225 17.803 34.464 1.00 89.44 92 ARG A N 1
ATOM 715 C CA . ARG A 1 92 ? 18.102 17.295 33.087 1.00 89.44 92 ARG A CA 1
ATOM 716 C C . ARG A 1 92 ? 18.795 18.203 32.070 1.00 89.44 92 ARG A C 1
ATOM 718 O O . ARG A 1 92 ? 19.490 17.706 31.190 1.00 89.44 92 ARG A O 1
ATOM 725 N N . GLY A 1 93 ? 18.654 19.523 32.214 1.00 83.44 93 GLY A N 1
ATOM 726 C CA . GLY A 1 93 ? 19.290 20.509 31.332 1.00 83.44 93 GLY A CA 1
ATOM 727 C C . GLY A 1 93 ? 20.825 20.538 31.379 1.00 83.44 93 GLY A C 1
ATOM 728 O O . GLY A 1 93 ? 21.435 21.160 30.516 1.00 83.44 93 GLY A O 1
ATOM 729 N N . ARG A 1 94 ? 21.468 19.873 32.354 1.00 88.06 94 ARG A N 1
ATOM 730 C CA . ARG A 1 94 ? 22.939 19.742 32.421 1.00 88.06 94 ARG A CA 1
ATOM 731 C C . ARG A 1 94 ? 23.492 18.655 31.505 1.00 88.06 94 ARG A C 1
ATOM 733 O O . ARG A 1 94 ? 24.703 18.598 31.302 1.00 88.06 94 ARG A O 1
ATOM 740 N N . HIS A 1 95 ? 22.634 17.774 31.005 1.00 88.31 95 HIS A N 1
ATOM 741 C CA . HIS A 1 95 ? 23.019 16.667 30.144 1.00 88.31 95 HIS A CA 1
ATOM 742 C C . HIS A 1 95 ? 22.654 16.979 28.692 1.00 88.31 95 HIS A C 1
ATOM 744 O O . HIS A 1 95 ? 21.609 17.563 28.413 1.00 88.31 95 HIS A O 1
ATOM 750 N N . THR A 1 96 ? 23.514 16.585 27.756 1.00 88.69 96 THR A N 1
ATOM 751 C CA . THR A 1 96 ? 23.263 16.764 26.323 1.00 88.69 96 THR A CA 1
ATOM 752 C C . THR A 1 96 ? 22.258 15.732 25.827 1.00 88.69 96 THR A C 1
ATOM 754 O O . THR A 1 96 ? 22.379 14.545 26.125 1.00 88.69 96 THR A O 1
ATOM 757 N N . GLN A 1 97 ? 21.289 16.187 25.038 1.00 90.06 97 GLN A N 1
ATOM 758 C CA . GLN A 1 97 ? 20.336 15.324 24.355 1.00 90.06 97 GLN A CA 1
ATOM 759 C C . GLN A 1 97 ? 20.818 15.043 22.926 1.00 90.06 97 GLN A C 1
ATOM 761 O O . GLN A 1 97 ? 20.934 15.961 22.114 1.00 90.06 97 GLN A O 1
ATOM 766 N N . TYR A 1 98 ? 21.075 13.778 22.609 1.00 87.62 98 TYR A N 1
ATOM 767 C CA . TYR A 1 98 ? 21.561 13.314 21.306 1.00 87.62 98 TYR A CA 1
ATOM 768 C C . TYR A 1 98 ? 20.432 12.878 20.359 1.00 87.62 98 TYR A C 1
ATOM 770 O O . TYR A 1 98 ? 20.584 12.937 19.143 1.00 87.62 98 TYR A O 1
ATOM 778 N N . PHE A 1 99 ? 19.287 12.450 20.888 1.00 91.00 99 PHE A N 1
ATOM 779 C CA . PHE A 1 99 ? 18.100 12.142 20.087 1.00 91.00 99 PHE A CA 1
ATOM 780 C C . PHE A 1 99 ? 16.804 12.394 20.869 1.00 91.00 99 PHE A C 1
ATOM 782 O O . PHE A 1 99 ? 16.778 12.418 22.104 1.00 91.00 99 PHE A O 1
ATOM 789 N N . GLU A 1 100 ? 15.721 12.591 20.130 1.00 86.25 100 GLU A N 1
ATOM 790 C CA . GLU A 1 100 ? 14.352 12.736 20.616 1.00 86.25 100 GLU A CA 1
ATOM 791 C C . GLU A 1 100 ? 13.571 11.440 20.385 1.00 86.25 100 GLU A C 1
ATOM 793 O O . GLU A 1 100 ? 13.765 10.756 19.380 1.00 86.25 100 GLU A O 1
ATOM 798 N N . LEU A 1 101 ? 12.695 11.088 21.331 1.00 85.38 101 LEU A N 1
ATOM 799 C CA . LEU A 1 101 ? 11.900 9.862 21.291 1.00 85.38 101 LEU A CA 1
ATOM 800 C C . LEU A 1 101 ? 10.408 10.165 21.352 1.00 85.38 101 LEU A C 1
ATOM 802 O O . LEU A 1 101 ? 9.914 10.687 22.348 1.00 85.38 101 LEU A O 1
ATOM 806 N N . GLU A 1 102 ? 9.671 9.687 20.355 1.00 79.44 102 GLU A N 1
ATOM 807 C CA . GLU A 1 102 ? 8.212 9.652 20.374 1.00 79.44 102 GLU A CA 1
ATOM 808 C C . GLU A 1 102 ? 7.743 8.202 20.544 1.00 79.44 102 GLU A C 1
ATOM 810 O O . GLU A 1 102 ? 7.419 7.503 19.579 1.00 79.44 102 GLU A O 1
ATOM 815 N N . ARG A 1 103 ? 7.711 7.720 21.796 1.00 77.81 103 ARG A N 1
ATOM 816 C CA . ARG A 1 103 ? 7.369 6.317 22.112 1.00 77.81 103 ARG A CA 1
ATOM 817 C C . ARG A 1 103 ? 5.985 5.906 21.608 1.00 77.81 103 ARG A C 1
ATOM 819 O O . ARG A 1 103 ? 5.829 4.787 21.129 1.00 77.81 103 ARG A O 1
ATOM 826 N N . GLU A 1 104 ? 5.003 6.805 21.671 1.00 67.38 104 GLU A N 1
ATOM 827 C CA . GLU A 1 104 ? 3.638 6.541 21.189 1.00 67.38 104 GLU A CA 1
ATOM 828 C C . GLU A 1 104 ? 3.583 6.351 19.668 1.00 67.38 104 GLU A C 1
ATOM 830 O O . GLU A 1 104 ? 2.822 5.520 19.175 1.00 67.38 104 GLU A O 1
ATOM 835 N N . ARG A 1 105 ? 4.418 7.083 18.919 1.00 65.50 105 ARG A N 1
ATOM 836 C CA . ARG A 1 105 ? 4.494 6.995 17.451 1.00 65.50 105 ARG A CA 1
ATOM 837 C C . ARG A 1 105 ? 5.538 6.009 16.947 1.00 65.50 105 ARG A C 1
ATOM 839 O O . ARG A 1 105 ? 5.652 5.798 15.743 1.00 65.50 105 ARG A O 1
ATOM 846 N N . LYS A 1 106 ? 6.298 5.399 17.856 1.00 79.00 106 LYS A N 1
ATOM 847 C CA . LYS A 1 106 ? 7.435 4.534 17.546 1.00 79.00 106 LYS A CA 1
ATOM 848 C C . LYS A 1 106 ? 8.484 5.199 16.633 1.00 79.00 106 LYS A C 1
ATOM 850 O O . LYS A 1 106 ? 8.990 4.586 15.682 1.00 79.00 106 LYS A O 1
ATOM 855 N N . GLN A 1 107 ? 8.801 6.459 16.928 1.00 77.12 107 GLN A N 1
ATOM 856 C CA . GLN A 1 107 ? 9.749 7.288 16.176 1.00 77.12 107 GLN A CA 1
ATOM 857 C C . GLN A 1 107 ? 10.912 7.751 17.059 1.00 77.12 107 GLN A C 1
ATOM 859 O O . GLN A 1 107 ? 10.768 7.898 18.277 1.00 77.12 107 GLN A O 1
ATOM 864 N N . ALA A 1 108 ? 12.064 7.955 16.425 1.00 83.81 108 ALA A N 1
ATOM 865 C CA . ALA A 1 108 ? 13.248 8.546 17.025 1.00 83.81 108 ALA A CA 1
ATOM 866 C C . ALA A 1 108 ? 13.870 9.508 16.008 1.00 83.81 108 ALA A C 1
ATOM 868 O O . ALA A 1 108 ? 13.976 9.147 14.838 1.00 83.81 108 ALA A O 1
ATOM 869 N N . HIS A 1 109 ? 14.262 10.698 16.459 1.00 81.25 109 HIS A N 1
ATOM 870 C CA . HIS A 1 109 ? 14.855 11.740 15.620 1.00 81.25 109 HIS A CA 1
ATOM 871 C C . HIS A 1 109 ? 16.195 12.170 16.200 1.00 81.25 109 HIS A C 1
ATOM 873 O O . HIS A 1 109 ? 16.318 12.372 17.409 1.00 81.25 109 HIS A O 1
ATOM 879 N N . LEU A 1 110 ? 17.212 12.303 15.356 1.00 80.31 110 LEU A N 1
ATOM 880 C CA . LEU A 1 110 ? 18.521 12.779 15.796 1.00 80.31 110 LEU A CA 1
ATOM 881 C C . LEU A 1 110 ? 18.486 14.287 16.078 1.00 80.31 110 LEU A C 1
ATOM 883 O O . LEU A 1 110 ? 17.960 15.062 15.282 1.00 80.31 110 LEU A O 1
ATOM 887 N N . THR A 1 111 ? 19.095 14.722 17.184 1.00 84.00 111 THR A N 1
ATOM 888 C CA . THR A 1 111 ? 19.342 16.155 17.412 1.00 84.00 111 THR A CA 1
ATOM 889 C C . THR A 1 111 ? 20.599 16.600 16.663 1.00 84.00 111 THR A C 1
ATOM 891 O O . THR A 1 111 ? 21.417 15.777 16.241 1.00 84.00 111 THR A O 1
ATOM 894 N N . HIS A 1 112 ? 20.819 17.913 16.561 1.00 73.81 112 HIS A N 1
ATOM 895 C CA . HIS A 1 112 ? 22.058 18.459 15.995 1.00 73.81 112 HIS A CA 1
ATOM 896 C C . HIS A 1 112 ? 23.314 17.923 16.715 1.00 73.81 112 HIS A C 1
ATOM 898 O O . HIS A 1 112 ? 24.278 17.511 16.071 1.00 73.81 112 HIS A O 1
ATOM 904 N N . HIS A 1 113 ? 23.268 17.814 18.050 1.00 80.06 113 HIS A N 1
ATOM 905 C CA . HIS A 1 113 ? 24.343 17.205 18.840 1.00 80.06 113 HIS A CA 1
ATOM 906 C C . HIS A 1 113 ? 24.517 15.705 18.558 1.00 80.06 113 HIS A C 1
ATOM 908 O O . HIS A 1 113 ? 25.647 15.218 18.534 1.00 80.06 113 HIS A O 1
ATOM 914 N N . GLY A 1 114 ? 23.423 14.972 18.318 1.00 83.00 114 GLY A N 1
ATOM 915 C CA . GLY A 1 114 ? 23.455 13.567 17.899 1.00 83.00 114 GLY A CA 1
ATOM 916 C C . GLY A 1 114 ? 24.149 13.352 16.562 1.00 83.00 114 GLY A C 1
ATOM 917 O O . GLY A 1 114 ? 24.991 12.463 16.444 1.00 83.00 114 GLY A O 1
ATOM 918 N N . ILE A 1 115 ? 23.835 14.193 15.575 1.00 76.56 115 ILE A N 1
ATOM 919 C CA . ILE A 1 115 ? 24.446 14.142 14.241 1.00 76.56 115 ILE A CA 1
ATOM 920 C C . ILE A 1 115 ? 25.947 14.427 14.335 1.00 76.56 115 ILE A C 1
ATOM 922 O O . ILE A 1 115 ? 26.747 13.621 13.862 1.00 76.56 115 ILE A O 1
ATOM 926 N N . ALA A 1 116 ? 26.335 15.511 15.012 1.00 76.25 116 ALA A N 1
ATOM 927 C CA . ALA A 1 116 ? 27.740 15.877 15.182 1.00 76.25 116 ALA A CA 1
ATOM 928 C C . ALA A 1 116 ? 28.545 14.780 15.910 1.00 76.25 116 ALA A C 1
ATOM 930 O O . ALA A 1 116 ? 29.675 14.460 15.531 1.00 76.25 116 ALA A O 1
ATOM 931 N N . GLU A 1 117 ? 27.958 14.156 16.939 1.00 84.94 117 GLU A N 1
ATOM 932 C CA . GLU A 1 117 ? 28.556 13.020 17.649 1.00 84.94 117 GLU A CA 1
ATOM 933 C C . GLU A 1 117 ? 28.736 11.801 16.741 1.00 84.94 117 GLU A C 1
ATOM 935 O O . GLU A 1 117 ? 29.814 11.200 16.715 1.00 84.94 117 GLU A O 1
ATOM 940 N N . ALA A 1 118 ? 27.703 11.451 15.975 1.00 83.06 118 ALA A N 1
ATOM 941 C CA . ALA A 1 118 ? 27.733 10.322 15.058 1.00 83.06 118 ALA A CA 1
ATOM 942 C C . ALA A 1 118 ? 28.778 10.508 13.950 1.00 83.06 118 ALA A C 1
ATOM 944 O O . ALA A 1 118 ? 29.533 9.578 13.672 1.00 83.06 118 ALA A O 1
ATOM 945 N N . GLN A 1 119 ? 28.888 11.707 13.372 1.00 79.62 119 GLN A N 1
ATOM 946 C CA . GLN A 1 119 ? 29.900 12.037 12.362 1.00 79.62 119 GLN A CA 1
ATOM 947 C C . GLN A 1 119 ? 31.315 11.893 12.916 1.00 79.62 119 GLN A C 1
ATOM 949 O O . GLN A 1 119 ? 32.155 11.201 12.335 1.00 79.62 119 GLN A O 1
ATOM 954 N N . ARG A 1 120 ? 31.561 12.472 14.098 1.00 80.94 120 ARG A N 1
ATOM 955 C CA . ARG A 1 120 ? 32.859 12.381 14.772 1.00 80.94 120 ARG A CA 1
ATOM 956 C C . ARG A 1 120 ? 33.240 10.936 15.075 1.00 80.94 120 ARG A C 1
ATOM 958 O O . ARG A 1 120 ? 34.399 10.562 14.913 1.00 80.94 120 ARG A O 1
ATOM 965 N N . LYS A 1 121 ? 32.278 10.122 15.520 1.00 84.75 121 LYS A N 1
ATOM 966 C CA . LYS A 1 121 ? 32.495 8.706 15.840 1.00 84.75 121 LYS A CA 1
ATOM 967 C C . LYS A 1 121 ? 32.716 7.853 14.590 1.00 84.75 121 LYS A C 1
ATOM 969 O O . LYS A 1 121 ? 33.533 6.936 14.639 1.00 84.75 121 LYS A O 1
ATOM 974 N N . ALA A 1 122 ? 32.007 8.155 13.504 1.00 77.56 122 ALA A N 1
ATOM 975 C CA . ALA A 1 122 ? 32.128 7.459 12.228 1.00 77.56 122 ALA A CA 1
ATOM 976 C C . ALA A 1 122 ? 33.439 7.789 11.496 1.00 77.56 122 ALA A C 1
ATOM 978 O O . ALA A 1 122 ? 33.890 6.997 10.675 1.00 77.56 122 ALA A O 1
ATOM 979 N N . GLY A 1 123 ? 34.042 8.954 11.770 1.00 74.25 123 GLY A N 1
ATOM 980 C CA . GLY A 1 123 ? 35.200 9.446 11.016 1.00 74.25 123 GLY A CA 1
ATOM 981 C C . GLY A 1 123 ? 34.862 9.778 9.557 1.00 74.25 123 GLY A C 1
ATOM 982 O O . GLY A 1 123 ? 35.756 9.842 8.716 1.00 74.25 123 GLY A O 1
ATOM 983 N N . LEU A 1 124 ? 33.573 9.956 9.258 1.00 67.56 124 LEU A N 1
ATOM 984 C CA . LEU A 1 124 ? 33.050 10.317 7.945 1.00 67.56 124 LEU A CA 1
ATOM 985 C C . LEU A 1 124 ? 32.827 11.837 7.882 1.00 67.56 124 LEU A C 1
ATOM 987 O O . LEU A 1 124 ? 32.662 12.489 8.913 1.00 67.56 124 LEU A O 1
ATOM 991 N N . GLY A 1 125 ? 32.843 12.400 6.670 1.00 63.56 125 GLY A N 1
ATOM 992 C CA . GLY A 1 125 ? 32.537 13.815 6.431 1.00 63.56 125 GLY A CA 1
ATOM 993 C C . GLY A 1 125 ? 31.067 14.171 6.701 1.00 63.56 125 GLY A C 1
ATOM 994 O O . GLY A 1 125 ? 30.355 13.467 7.418 1.00 63.56 125 GLY A O 1
ATOM 995 N N . SER A 1 126 ? 30.587 15.271 6.112 1.00 66.06 126 SER A N 1
ATOM 996 C CA . SER A 1 126 ? 29.179 15.660 6.264 1.00 66.06 126 SER A CA 1
ATOM 997 C C . SER A 1 126 ? 28.239 14.521 5.847 1.00 66.06 126 SER A C 1
ATOM 999 O O . SER A 1 126 ? 28.421 13.930 4.785 1.00 66.06 126 SER A O 1
ATOM 1001 N N . PHE A 1 127 ? 27.226 14.220 6.664 1.00 67.88 127 PHE A N 1
ATOM 1002 C CA . PHE A 1 127 ? 26.175 13.267 6.294 1.00 67.88 127 PHE A CA 1
ATOM 1003 C C . PHE A 1 127 ? 25.188 13.862 5.280 1.00 67.88 127 PHE A C 1
ATOM 1005 O O . PHE A 1 127 ? 24.347 13.149 4.752 1.00 67.88 127 PHE A O 1
ATOM 1012 N N . TYR A 1 128 ? 25.284 15.161 4.990 1.00 57.41 128 TYR A N 1
ATOM 1013 C CA . TYR A 1 128 ? 24.366 15.864 4.094 1.00 57.41 128 TYR A CA 1
ATOM 1014 C C . TYR A 1 128 ? 24.957 16.138 2.705 1.00 57.41 128 TYR A C 1
ATOM 1016 O O . TYR A 1 128 ? 24.314 16.792 1.889 1.00 57.41 128 TYR A O 1
ATOM 1024 N N . VAL A 1 129 ? 26.178 15.667 2.422 1.00 46.94 129 VAL A N 1
ATOM 1025 C CA . VAL A 1 129 ? 26.881 15.938 1.158 1.00 46.94 129 VAL A CA 1
ATOM 1026 C C . VAL A 1 129 ? 27.663 14.701 0.700 1.00 46.94 129 VAL A C 1
ATOM 1028 O O . VAL A 1 129 ? 28.335 14.049 1.498 1.00 46.94 129 VAL A O 1
ATOM 1031 N N . GLY A 1 130 ? 27.625 14.404 -0.603 1.00 54.84 130 GLY A N 1
ATOM 1032 C CA . GLY A 1 130 ? 28.4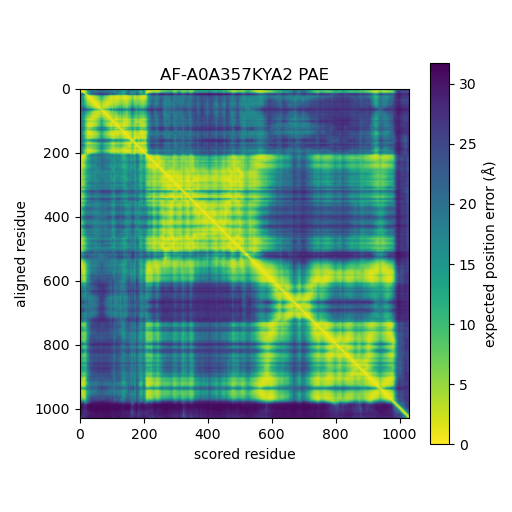33 13.347 -1.224 1.00 54.84 130 GLY A CA 1
ATOM 1033 C C . GLY A 1 130 ? 27.873 11.934 -1.029 1.00 54.84 130 GLY A C 1
ATOM 1034 O O . GLY A 1 130 ? 26.670 11.721 -1.105 1.00 54.84 130 GLY A O 1
ATOM 1035 N N . GLU A 1 131 ? 28.751 10.956 -0.798 1.00 54.75 131 GLU A N 1
ATOM 1036 C CA . GLU A 1 131 ? 28.412 9.519 -0.759 1.00 54.75 131 GLU A CA 1
ATOM 1037 C C . GLU A 1 131 ? 27.774 9.035 0.561 1.00 54.75 131 GLU A C 1
ATOM 1039 O O . GLU A 1 131 ? 27.495 7.850 0.687 1.00 54.75 131 GLU A O 1
ATOM 1044 N N . ASN A 1 132 ? 27.564 9.909 1.557 1.00 65.38 132 ASN A N 1
ATOM 1045 C CA . ASN A 1 132 ? 27.072 9.526 2.897 1.00 65.38 132 ASN A CA 1
ATOM 1046 C C . ASN A 1 132 ? 25.639 10.011 3.196 1.00 65.38 132 ASN A C 1
ATOM 1048 O O . ASN A 1 132 ? 25.259 10.106 4.363 1.00 65.38 132 ASN A O 1
ATOM 1052 N N . ILE A 1 133 ? 24.865 10.360 2.164 1.00 66.94 133 ILE A N 1
ATOM 1053 C CA . ILE A 1 133 ? 23.504 10.920 2.297 1.00 66.94 133 ILE A CA 1
ATOM 1054 C C . ILE A 1 133 ? 22.503 9.894 2.861 1.00 66.94 133 ILE A C 1
ATOM 1056 O O . ILE A 1 133 ? 21.484 10.264 3.438 1.00 66.94 133 ILE A O 1
ATOM 1060 N N . ASP A 1 134 ? 22.802 8.603 2.741 1.00 68.94 134 ASP A N 1
ATOM 1061 C CA . ASP A 1 134 ? 22.018 7.487 3.280 1.00 68.94 134 ASP A CA 1
ATOM 1062 C C . ASP A 1 134 ? 22.192 7.295 4.801 1.00 68.94 134 ASP A C 1
ATOM 1064 O O . ASP A 1 134 ? 21.296 6.784 5.479 1.00 68.94 134 ASP A O 1
ATOM 1068 N N . MET A 1 135 ? 23.319 7.738 5.368 1.00 81.12 135 MET A N 1
ATOM 1069 C CA . MET A 1 135 ? 23.678 7.493 6.770 1.00 81.12 135 MET A CA 1
ATOM 1070 C C . MET A 1 135 ? 22.680 8.039 7.804 1.00 81.12 135 MET A C 1
ATOM 1072 O O . MET A 1 135 ? 22.404 7.305 8.756 1.00 81.12 135 MET A O 1
ATOM 1076 N N . PRO A 1 136 ? 22.116 9.262 7.682 1.00 78.94 136 PRO A N 1
ATOM 1077 C CA . PRO A 1 136 ? 21.108 9.753 8.623 1.00 78.94 136 PRO A CA 1
ATOM 1078 C C . PRO A 1 136 ? 19.906 8.819 8.720 1.00 78.94 136 PRO A C 1
ATOM 1080 O O . PRO A 1 136 ? 19.489 8.468 9.821 1.00 78.94 136 PRO A O 1
ATOM 1083 N N . HIS A 1 137 ? 19.409 8.355 7.572 1.00 78.38 137 HIS A N 1
ATOM 1084 C CA . HIS A 1 137 ? 18.273 7.448 7.508 1.00 78.38 137 HIS A CA 1
ATOM 1085 C C . HIS A 1 137 ? 18.586 6.115 8.200 1.00 78.38 137 HIS A C 1
ATOM 1087 O O . HIS A 1 137 ? 17.891 5.720 9.136 1.00 78.38 137 HIS A O 1
ATOM 1093 N N . LEU A 1 138 ? 19.681 5.451 7.811 1.00 84.31 138 LEU A N 1
ATOM 1094 C CA . LEU A 1 138 ? 20.097 4.170 8.398 1.00 84.31 138 LEU A CA 1
ATOM 1095 C C . LEU A 1 138 ? 20.332 4.270 9.913 1.00 84.31 138 LEU A C 1
ATOM 1097 O O . LEU A 1 138 ? 20.009 3.342 10.667 1.00 84.31 138 LEU A O 1
ATOM 1101 N N . LEU A 1 139 ? 20.877 5.401 10.367 1.00 88.12 139 LEU A N 1
ATOM 1102 C CA . LEU A 1 139 ? 21.130 5.678 11.775 1.00 88.12 139 LEU A CA 1
ATOM 1103 C C . LEU A 1 139 ? 19.832 5.902 12.556 1.00 88.12 139 LEU A C 1
ATOM 1105 O O . LEU A 1 139 ? 19.698 5.366 13.654 1.00 88.12 139 LEU A O 1
ATOM 1109 N N . GLU A 1 140 ? 18.861 6.630 12.002 1.00 86.44 140 GLU A N 1
ATOM 1110 C CA . GLU A 1 140 ? 17.534 6.780 12.608 1.00 86.44 140 GLU A CA 1
ATOM 1111 C C . GLU A 1 140 ? 16.812 5.432 12.724 1.00 86.44 140 GLU A C 1
ATOM 1113 O O . GLU A 1 140 ? 16.275 5.118 13.788 1.00 86.44 140 GLU A O 1
ATOM 1118 N N . GLN A 1 141 ? 16.855 4.580 11.692 1.00 88.31 141 GLN A N 1
ATOM 1119 C CA . GLN A 1 141 ? 16.252 3.240 11.752 1.00 88.31 141 GLN A CA 1
ATOM 1120 C C . GLN A 1 141 ? 16.938 2.345 12.789 1.00 88.31 141 GLN A C 1
ATOM 1122 O O . GLN A 1 141 ? 16.266 1.677 13.579 1.00 88.31 141 GLN A O 1
ATOM 1127 N N . SER A 1 142 ? 18.271 2.385 12.847 1.00 93.00 142 SER A N 1
ATOM 1128 C CA . SER A 1 142 ? 19.058 1.693 13.875 1.00 93.00 142 SER A CA 1
ATOM 1129 C C . SER A 1 142 ? 18.720 2.193 15.279 1.00 93.00 142 SER A C 1
ATOM 1131 O O . SER A 1 142 ? 18.476 1.391 16.180 1.00 93.00 142 SER A O 1
ATOM 1133 N N . LEU A 1 143 ? 18.602 3.508 15.476 1.00 92.56 143 LEU A N 1
ATOM 1134 C CA . LEU A 1 143 ? 18.170 4.081 16.750 1.00 92.56 143 LEU A CA 1
ATOM 1135 C C . LEU A 1 143 ? 16.776 3.593 17.134 1.00 92.56 143 LEU A C 1
ATOM 1137 O O . LEU A 1 143 ? 16.610 3.083 18.241 1.00 92.56 143 LEU A O 1
ATOM 1141 N N . ARG A 1 144 ? 15.798 3.669 16.221 1.00 92.06 144 ARG A N 1
ATOM 1142 C CA . ARG A 1 144 ? 14.432 3.160 16.435 1.00 92.06 144 ARG A CA 1
ATOM 1143 C C . ARG A 1 144 ? 14.443 1.693 16.857 1.00 92.06 144 ARG A C 1
ATOM 1145 O O . ARG A 1 144 ? 13.775 1.342 17.833 1.00 92.06 144 ARG A O 1
ATOM 1152 N N . ALA A 1 145 ? 15.219 0.856 16.169 1.00 93.31 145 ALA A N 1
ATOM 1153 C CA . ALA A 1 145 ? 15.369 -0.557 16.497 1.00 93.31 145 ALA A CA 1
ATOM 1154 C C . ALA A 1 145 ? 15.866 -0.764 17.937 1.00 93.31 145 ALA A C 1
ATOM 1156 O O . ALA A 1 145 ? 15.353 -1.635 18.639 1.00 93.31 145 ALA A O 1
ATOM 1157 N N . HIS A 1 146 ? 16.818 0.044 18.418 1.00 93.19 146 HIS A N 1
ATOM 1158 C CA . HIS A 1 146 ? 17.361 -0.056 19.781 1.00 93.19 146 HIS A CA 1
ATOM 1159 C C . HIS A 1 146 ? 16.425 0.470 20.869 1.00 93.19 146 HIS A C 1
ATOM 1161 O O . HIS A 1 146 ? 16.275 -0.187 21.897 1.00 93.19 146 HIS A O 1
ATOM 1167 N N . VAL A 1 147 ? 15.799 1.627 20.653 1.00 90.25 147 VAL A N 1
ATOM 1168 C CA . VAL A 1 147 ? 15.135 2.402 21.721 1.00 90.25 147 VAL A CA 1
ATOM 1169 C C . VAL A 1 147 ? 13.618 2.222 21.794 1.00 90.25 147 VAL A C 1
ATOM 1171 O O . VAL A 1 147 ? 13.021 2.493 22.839 1.00 90.25 147 VAL A O 1
ATOM 1174 N N . VAL A 1 148 ? 12.988 1.798 20.694 1.00 89.00 148 VAL A N 1
ATOM 1175 C CA . VAL A 1 148 ? 11.527 1.686 20.581 1.00 89.00 148 VAL A CA 1
ATOM 1176 C C . VAL A 1 148 ? 11.063 0.235 20.474 1.00 89.00 148 VAL A C 1
ATOM 1178 O O . VAL A 1 148 ? 10.016 -0.094 21.025 1.00 89.00 148 VAL A O 1
ATOM 1181 N N . TYR A 1 149 ? 11.803 -0.613 19.754 1.00 88.31 149 TYR A N 1
ATOM 1182 C CA . TYR A 1 149 ? 11.394 -1.991 19.477 1.00 88.31 149 TYR A CA 1
ATOM 1183 C C . TYR A 1 149 ? 12.029 -2.986 20.452 1.00 88.31 149 TYR A C 1
ATOM 1185 O O . TYR A 1 149 ? 13.252 -3.171 20.501 1.00 88.31 149 TYR A O 1
ATOM 1193 N N . GLU A 1 150 ? 11.171 -3.670 21.203 1.00 89.31 150 GLU A N 1
ATOM 1194 C CA . GLU A 1 150 ? 11.547 -4.590 22.272 1.00 89.31 150 GLU A CA 1
ATOM 1195 C C . GLU A 1 150 ? 11.429 -6.050 21.817 1.00 89.31 150 GLU A C 1
ATOM 1197 O O . GLU A 1 150 ? 10.397 -6.493 21.296 1.00 89.31 150 GLU A O 1
ATOM 1202 N N . ARG A 1 151 ? 12.496 -6.820 22.054 1.00 90.00 151 ARG A N 1
ATOM 1203 C CA . ARG A 1 151 ? 12.496 -8.273 21.868 1.00 90.00 151 ARG A CA 1
ATOM 1204 C C . ARG A 1 151 ? 11.515 -8.929 22.845 1.00 90.00 151 ARG A C 1
ATOM 1206 O O . ARG A 1 151 ? 11.335 -8.459 23.963 1.00 90.00 151 ARG A O 1
ATOM 1213 N N . ASP A 1 152 ? 10.870 -9.998 22.392 1.00 85.81 152 ASP A N 1
ATOM 1214 C CA . ASP A 1 152 ? 9.819 -10.764 23.076 1.00 85.81 152 ASP A CA 1
ATOM 1215 C C . ASP A 1 152 ? 8.500 -10.002 23.311 1.00 85.81 152 ASP A C 1
ATOM 1217 O O . ASP A 1 152 ? 7.559 -10.548 23.890 1.00 85.81 152 ASP A O 1
ATOM 1221 N N . ARG A 1 153 ? 8.387 -8.772 22.791 1.00 83.00 153 ARG A N 1
ATOM 1222 C CA . ARG A 1 153 ? 7.157 -7.969 22.789 1.00 83.00 153 ARG A CA 1
ATOM 1223 C C . ARG A 1 153 ? 6.726 -7.583 21.379 1.00 83.00 153 ARG A C 1
ATOM 1225 O O . ARG A 1 153 ? 5.613 -7.900 20.973 1.00 83.00 153 ARG A O 1
ATOM 1232 N N . ASP A 1 154 ? 7.601 -6.907 20.637 1.00 78.31 154 ASP A N 1
ATOM 1233 C CA . ASP A 1 154 ? 7.332 -6.469 19.264 1.00 78.31 154 ASP A CA 1
ATOM 1234 C C . ASP A 1 154 ? 7.792 -7.502 18.224 1.00 78.31 154 ASP A C 1
ATOM 1236 O O . ASP A 1 154 ? 7.276 -7.548 17.106 1.00 78.31 154 ASP A O 1
ATOM 1240 N N . TYR A 1 155 ? 8.773 -8.334 18.579 1.00 89.50 155 TYR A N 1
ATOM 1241 C CA . TYR A 1 155 ? 9.294 -9.416 17.746 1.00 89.50 155 TYR A CA 1
ATOM 1242 C C . TYR A 1 155 ? 10.009 -10.482 18.563 1.00 89.50 155 TYR A C 1
ATOM 1244 O O . TYR A 1 155 ? 10.386 -10.258 19.708 1.00 89.50 155 TYR A O 1
ATOM 1252 N N . ILE A 1 156 ? 10.253 -11.628 17.936 1.00 89.81 156 ILE A N 1
ATOM 1253 C CA . ILE A 1 156 ? 11.084 -12.713 18.462 1.00 89.81 156 ILE A CA 1
ATOM 1254 C C . ILE A 1 156 ? 12.153 -13.098 17.440 1.00 89.81 156 ILE A C 1
ATOM 1256 O O . ILE A 1 156 ? 11.971 -12.907 16.238 1.00 89.81 156 ILE A O 1
ATOM 1260 N N . VAL A 1 157 ? 13.253 -13.682 17.912 1.00 90.62 157 VAL A N 1
ATOM 1261 C CA . VAL A 1 157 ? 14.251 -14.325 17.048 1.00 90.62 157 VAL A CA 1
ATOM 1262 C C . VAL A 1 157 ? 13.958 -15.822 17.020 1.00 90.62 157 VAL A C 1
ATOM 1264 O O . VAL A 1 157 ? 14.007 -16.485 18.055 1.00 90.62 157 VAL A O 1
ATOM 1267 N N . ALA A 1 158 ? 13.628 -16.351 15.845 1.00 84.00 158 ALA A N 1
ATOM 1268 C CA . ALA A 1 158 ? 13.240 -17.746 15.647 1.00 84.00 158 ALA A CA 1
ATOM 1269 C C . ALA A 1 158 ? 13.928 -18.333 14.401 1.00 84.00 158 ALA A C 1
ATOM 1271 O O . ALA A 1 158 ? 14.328 -17.577 13.517 1.00 84.00 158 ALA A O 1
ATOM 1272 N N . PRO A 1 159 ? 14.082 -19.665 14.293 1.00 83.81 159 PRO A N 1
ATOM 1273 C CA . PRO A 1 159 ? 14.588 -20.284 13.072 1.00 83.81 159 PRO A CA 1
ATOM 1274 C C . PRO A 1 159 ? 13.583 -20.087 11.928 1.00 83.81 159 PRO A C 1
ATOM 1276 O O . PRO A 1 159 ? 12.469 -20.613 11.962 1.00 83.81 159 PRO A O 1
ATOM 1279 N N . VAL A 1 160 ? 13.981 -19.327 10.910 1.00 76.19 160 VAL A N 1
ATOM 1280 C CA . VAL A 1 160 ? 13.204 -19.074 9.692 1.00 76.19 160 VAL A CA 1
ATOM 1281 C C . VAL A 1 160 ? 13.892 -19.777 8.529 1.00 76.19 160 VAL A C 1
ATOM 1283 O O . VAL A 1 160 ? 15.118 -19.810 8.436 1.00 76.19 160 VAL A O 1
ATOM 1286 N N . GLN A 1 161 ? 13.109 -20.379 7.637 1.00 72.88 161 GLN A N 1
ATOM 1287 C CA . GLN A 1 161 ? 13.661 -21.009 6.445 1.00 72.88 161 GLN A CA 1
ATOM 1288 C C . GLN A 1 161 ? 14.081 -19.935 5.440 1.00 72.88 161 GLN A C 1
ATOM 1290 O O . GLN A 1 161 ? 13.252 -19.146 4.986 1.00 72.88 161 GLN A O 1
ATOM 1295 N N . ASN A 1 162 ? 15.362 -19.915 5.090 1.00 64.81 162 ASN A N 1
ATOM 1296 C CA . ASN A 1 162 ? 15.893 -19.030 4.070 1.00 64.81 162 ASN A CA 1
ATOM 1297 C C . ASN A 1 162 ? 15.368 -19.482 2.686 1.00 64.81 162 ASN A C 1
ATOM 1299 O O . ASN A 1 162 ? 15.627 -20.624 2.289 1.00 64.81 162 ASN A O 1
ATOM 1303 N N . PRO A 1 163 ? 14.635 -18.632 1.937 1.00 58.06 163 PRO A N 1
ATOM 1304 C CA . PRO A 1 163 ? 14.054 -19.008 0.645 1.00 58.06 163 PRO A CA 1
ATOM 1305 C C . PRO A 1 163 ? 15.090 -19.372 -0.426 1.00 58.06 163 PRO A C 1
ATOM 1307 O O . PRO A 1 163 ? 14.775 -20.127 -1.342 1.00 58.06 163 PRO A O 1
ATOM 1310 N N . GLN A 1 164 ? 16.311 -18.836 -0.325 1.00 56.66 164 GLN A N 1
ATOM 1311 C CA . GLN A 1 164 ? 17.369 -19.016 -1.322 1.00 56.66 164 GLN A CA 1
ATOM 1312 C C . GLN A 1 164 ? 18.199 -20.279 -1.056 1.00 56.66 164 GLN A C 1
ATOM 1314 O O . GLN A 1 164 ? 18.554 -20.993 -1.991 1.00 56.66 164 GLN A O 1
ATOM 1319 N N . THR A 1 165 ? 18.493 -20.585 0.212 1.00 65.12 165 THR A N 1
ATOM 1320 C CA . THR A 1 165 ? 19.355 -21.723 0.591 1.00 65.12 165 THR A CA 1
ATOM 1321 C C . THR A 1 165 ? 18.580 -22.935 1.113 1.00 65.12 165 THR A C 1
ATOM 1323 O O . THR A 1 165 ? 19.147 -24.022 1.242 1.00 65.12 165 THR A O 1
ATOM 1326 N N . GLY A 1 166 ? 17.296 -22.769 1.448 1.00 69.38 166 GLY A N 1
ATOM 1327 C CA . GLY A 1 166 ? 16.441 -23.795 2.050 1.00 69.38 166 GLY A CA 1
ATOM 1328 C C . GLY A 1 166 ? 16.806 -24.167 3.494 1.00 69.38 166 GLY A C 1
ATOM 1329 O O . GLY A 1 166 ? 16.131 -25.018 4.082 1.00 69.38 166 GLY A O 1
ATOM 1330 N N . ARG A 1 167 ? 17.848 -23.551 4.072 1.00 75.94 167 ARG A N 1
ATOM 1331 C CA . ARG A 1 167 ? 18.344 -23.806 5.434 1.00 75.94 167 ARG A CA 1
ATOM 1332 C C . ARG A 1 167 ? 17.543 -23.019 6.470 1.00 75.94 167 ARG A C 1
ATOM 1334 O O . ARG A 1 167 ? 17.021 -21.950 6.170 1.00 75.94 167 ARG A O 1
ATOM 1341 N N . GLN A 1 168 ? 17.437 -23.555 7.685 1.00 79.69 168 GLN A N 1
ATOM 1342 C CA . GLN A 1 168 ? 16.892 -22.808 8.820 1.00 79.69 168 GLN A CA 1
ATOM 1343 C C . GLN A 1 168 ? 17.993 -21.954 9.444 1.00 79.69 168 GLN A C 1
ATOM 1345 O O . GLN A 1 168 ? 19.002 -22.486 9.904 1.00 79.69 168 GLN A O 1
ATOM 1350 N N . GLU A 1 169 ? 17.780 -20.646 9.463 1.00 82.50 169 GLU A N 1
ATOM 1351 C CA . GLU A 1 169 ? 18.699 -19.650 10.012 1.00 82.50 169 GLU A CA 1
ATOM 1352 C C . GLU A 1 169 ? 17.951 -18.797 11.050 1.00 82.50 169 GLU A C 1
ATOM 1354 O O . GLU A 1 169 ? 16.729 -18.641 10.945 1.00 82.50 169 GLU A O 1
ATOM 1359 N N . PRO A 1 170 ? 18.628 -18.277 12.090 1.00 85.25 170 PRO A N 1
ATOM 1360 C CA . PRO A 1 170 ? 17.989 -17.378 13.044 1.00 85.25 170 PRO A CA 1
ATOM 1361 C C . PRO A 1 170 ? 17.543 -16.103 12.320 1.00 85.25 170 PRO A C 1
ATOM 1363 O O . PRO A 1 170 ? 18.343 -15.455 11.653 1.00 85.25 170 PRO A O 1
ATOM 1366 N N . GLY A 1 171 ? 16.264 -15.751 12.440 1.00 84.88 171 GLY A N 1
ATOM 1367 C CA . GLY A 1 171 ? 15.684 -14.570 11.810 1.00 84.88 171 GLY A CA 1
ATOM 1368 C C . GLY A 1 171 ? 14.651 -13.891 12.702 1.00 84.88 171 GLY A C 1
ATOM 1369 O O . GLY A 1 171 ? 14.088 -14.500 13.615 1.00 84.88 171 GLY A O 1
ATOM 1370 N N . VAL A 1 172 ? 14.401 -12.613 12.430 1.00 87.75 172 VAL A N 1
ATOM 1371 C CA . VAL A 1 172 ? 13.425 -11.803 13.166 1.00 87.75 172 VAL A CA 1
ATOM 1372 C C . VAL A 1 172 ? 12.008 -12.106 12.668 1.00 87.75 172 VAL A C 1
ATOM 1374 O O . VAL A 1 172 ? 11.732 -12.063 11.469 1.00 87.75 172 VAL A O 1
ATOM 1377 N N . VAL A 1 173 ? 11.093 -12.403 13.592 1.00 82.00 173 VAL A N 1
ATOM 1378 C CA . VAL A 1 173 ? 9.665 -12.620 13.325 1.00 82.00 173 VAL A CA 1
ATOM 1379 C C . VAL A 1 173 ? 8.855 -11.620 14.139 1.00 82.00 173 VAL A C 1
ATOM 1381 O O . VAL A 1 173 ? 8.916 -11.618 15.367 1.00 82.00 173 VAL A O 1
ATOM 1384 N N . ILE A 1 174 ? 8.078 -10.782 13.452 1.00 82.12 174 ILE A N 1
ATOM 1385 C CA . ILE A 1 174 ? 7.242 -9.753 14.082 1.00 82.12 174 ILE A CA 1
ATOM 1386 C C . ILE A 1 174 ? 6.164 -10.421 14.934 1.00 82.12 174 ILE A C 1
ATOM 1388 O O . ILE A 1 174 ? 5.546 -11.393 14.498 1.00 82.12 174 ILE A O 1
ATOM 1392 N N . VAL A 1 175 ? 5.906 -9.886 16.122 1.00 72.88 175 VAL A N 1
ATOM 1393 C CA . VAL A 1 175 ? 4.813 -10.316 16.994 1.00 72.88 175 VAL A CA 1
ATOM 1394 C C . VAL A 1 175 ? 3.722 -9.251 16.979 1.00 72.88 175 VAL A C 1
ATOM 1396 O O . VAL A 1 175 ? 3.984 -8.061 17.128 1.00 72.88 175 VAL A O 1
ATOM 1399 N N . ASP A 1 176 ? 2.476 -9.672 16.780 1.00 67.06 176 ASP A N 1
ATOM 1400 C CA . ASP A 1 176 ? 1.332 -8.789 16.992 1.00 67.06 176 ASP A CA 1
ATOM 1401 C C . ASP A 1 176 ? 1.195 -8.495 18.491 1.00 67.06 176 ASP A C 1
ATOM 1403 O O . ASP A 1 176 ? 0.847 -9.384 19.269 1.00 67.06 176 ASP A O 1
ATOM 1407 N N . VAL A 1 177 ? 1.450 -7.245 18.880 1.00 67.69 177 VAL A N 1
ATOM 1408 C CA . VAL A 1 177 ? 1.462 -6.780 20.277 1.00 67.69 177 VAL A CA 1
ATOM 1409 C C . VAL A 1 177 ? 0.126 -7.034 20.985 1.00 67.69 177 VAL A C 1
ATOM 1411 O O . VAL A 1 177 ? 0.109 -7.279 22.188 1.00 67.69 177 VAL A O 1
ATOM 1414 N N . ASN A 1 178 ? -0.992 -7.038 20.251 1.00 52.91 178 ASN A N 1
ATOM 1415 C CA . ASN A 1 178 ? -2.317 -7.247 20.836 1.00 52.91 178 ASN A CA 1
ATOM 1416 C C . ASN A 1 178 ? -2.630 -8.729 21.073 1.00 52.91 178 ASN A C 1
ATOM 1418 O O . ASN A 1 178 ? -3.435 -9.067 21.938 1.00 52.91 178 ASN A O 1
ATOM 1422 N N . THR A 1 179 ? -2.058 -9.630 20.268 1.00 56.09 179 THR A N 1
ATOM 1423 C CA . THR A 1 179 ? -2.424 -11.057 20.291 1.00 56.09 179 THR A CA 1
ATOM 1424 C C . THR A 1 179 ? -1.289 -11.990 20.703 1.00 56.09 179 THR A C 1
ATOM 1426 O O . THR A 1 179 ? -1.543 -13.178 20.915 1.00 56.09 179 THR A O 1
ATOM 1429 N N . GLY A 1 180 ? -0.055 -11.488 20.800 1.00 64.75 180 GLY A N 1
ATOM 1430 C CA . GLY A 1 180 ? 1.156 -12.265 21.073 1.00 64.75 180 GLY A CA 1
ATOM 1431 C C . GLY A 1 180 ? 1.517 -13.253 19.959 1.00 64.75 180 GLY A C 1
ATOM 1432 O O . GLY A 1 180 ? 2.276 -14.194 20.185 1.00 64.75 180 GLY A O 1
ATOM 1433 N N . ARG A 1 181 ? 0.934 -13.106 18.761 1.00 58.28 181 ARG A N 1
ATOM 1434 C CA . ARG A 1 181 ? 1.092 -14.076 17.669 1.00 58.28 181 ARG A CA 1
ATOM 1435 C C . ARG A 1 181 ? 2.272 -13.738 16.764 1.00 58.28 181 ARG A C 1
ATOM 1437 O O . ARG A 1 181 ? 2.347 -12.599 16.304 1.00 58.28 181 ARG A O 1
ATOM 1444 N N . PRO A 1 182 ? 3.122 -14.722 16.415 1.00 66.38 182 PRO A N 1
ATOM 1445 C CA . PRO A 1 182 ? 4.169 -14.521 15.425 1.00 66.38 182 PRO A CA 1
ATOM 1446 C C . PRO A 1 182 ? 3.562 -14.368 14.024 1.00 66.38 182 PRO A C 1
ATOM 1448 O O . PRO A 1 182 ? 2.795 -15.213 13.557 1.00 66.38 182 PRO A O 1
ATOM 1451 N N . MET A 1 183 ? 3.926 -13.290 13.339 1.00 63.62 183 MET A N 1
ATOM 1452 C CA . MET A 1 183 ? 3.528 -12.966 11.974 1.00 63.62 183 MET A CA 1
ATOM 1453 C C . MET A 1 183 ? 4.613 -13.399 10.984 1.00 63.62 183 MET A C 1
ATOM 1455 O O . MET A 1 183 ? 5.364 -12.585 10.443 1.00 63.62 183 MET A O 1
ATOM 1459 N N . VAL A 1 184 ? 4.706 -14.708 10.762 1.00 63.62 184 VAL A N 1
ATOM 1460 C CA . VAL A 1 184 ? 5.705 -15.301 9.862 1.00 63.62 184 VAL A CA 1
ATOM 1461 C C . VAL A 1 184 ? 5.530 -14.760 8.437 1.00 63.62 184 VAL A C 1
ATOM 1463 O O . VAL A 1 184 ? 4.422 -14.742 7.905 1.00 63.62 184 VAL A O 1
ATOM 1466 N N . GLY A 1 185 ? 6.631 -14.313 7.827 1.00 61.31 185 GLY A N 1
ATOM 1467 C CA . GLY A 1 185 ? 6.655 -13.765 6.466 1.00 61.31 185 GLY A CA 1
ATOM 1468 C C . GLY A 1 185 ? 6.373 -12.263 6.358 1.00 61.31 185 GLY A C 1
ATOM 1469 O O . GLY A 1 185 ? 6.434 -11.729 5.255 1.00 61.31 185 GLY A O 1
ATOM 1470 N N . ARG A 1 186 ? 6.089 -11.563 7.466 1.00 63.69 186 ARG A N 1
ATOM 1471 C CA . ARG A 1 186 ? 5.975 -10.096 7.484 1.00 63.69 186 ARG A CA 1
ATOM 1472 C C . ARG A 1 186 ? 7.291 -9.444 7.905 1.00 63.69 186 ARG A C 1
ATOM 1474 O O . ARG A 1 186 ? 7.968 -9.939 8.803 1.00 63.69 186 ARG A O 1
ATOM 1481 N N . GLN A 1 187 ? 7.608 -8.314 7.282 1.00 72.31 187 GLN A N 1
ATOM 1482 C CA . GLN A 1 187 ? 8.783 -7.492 7.570 1.00 72.31 187 GLN A CA 1
ATOM 1483 C C . GLN A 1 187 ? 8.357 -6.038 7.791 1.00 72.31 187 GLN A C 1
ATOM 1485 O O . GLN A 1 187 ? 7.303 -5.622 7.307 1.00 72.31 187 GLN A O 1
ATOM 1490 N N . TRP A 1 188 ? 9.155 -5.280 8.544 1.00 75.62 188 TRP A N 1
ATOM 1491 C CA . TRP A 1 188 ? 8.997 -3.827 8.602 1.00 75.62 188 TRP A CA 1
ATOM 1492 C C . TRP A 1 188 ? 9.665 -3.202 7.375 1.00 75.62 188 TRP A C 1
ATOM 1494 O O . TRP A 1 188 ? 10.69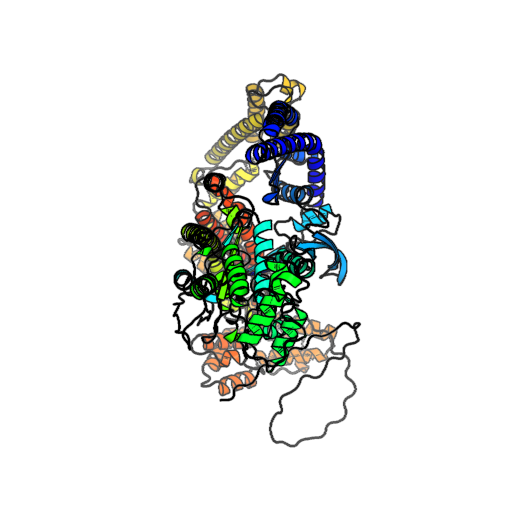1 -3.694 6.912 1.00 75.62 188 TRP A O 1
ATOM 1504 N N . SER A 1 189 ? 9.059 -2.150 6.838 1.00 72.19 189 SER A N 1
ATOM 1505 C CA . SER A 1 189 ? 9.579 -1.406 5.690 1.00 72.19 189 SER A CA 1
ATOM 1506 C C . SER A 1 189 ? 10.708 -0.454 6.094 1.00 72.19 189 SER A C 1
ATOM 1508 O O . SER A 1 189 ? 10.995 -0.307 7.285 1.00 72.19 189 SER A O 1
ATOM 1510 N N . ASP A 1 190 ? 11.279 0.237 5.100 1.00 71.06 190 ASP A N 1
ATOM 1511 C CA . ASP A 1 190 ? 12.108 1.431 5.319 1.00 71.06 190 ASP A CA 1
ATOM 1512 C C . ASP A 1 190 ? 13.385 1.137 6.127 1.00 71.06 190 ASP A C 1
ATOM 1514 O O . ASP A 1 190 ? 13.717 1.830 7.081 1.00 71.06 190 ASP A O 1
ATOM 1518 N N . GLY A 1 191 ? 14.025 -0.003 5.845 1.00 77.38 191 GLY A N 1
ATOM 1519 C CA . GLY A 1 191 ? 15.265 -0.433 6.500 1.00 77.38 191 GLY A CA 1
ATOM 1520 C C . GLY A 1 191 ? 15.153 -0.846 7.973 1.00 77.38 191 GLY A C 1
ATOM 1521 O O . GLY A 1 191 ? 16.109 -1.360 8.555 1.00 77.38 191 GLY A O 1
ATOM 1522 N N . LEU A 1 192 ? 13.986 -0.681 8.605 1.00 85.06 192 LEU A N 1
ATOM 1523 C CA . LEU A 1 192 ? 13.803 -0.978 10.026 1.00 85.06 192 LEU A CA 1
ATOM 1524 C C . LEU A 1 192 ? 13.967 -2.470 10.341 1.00 85.06 192 LEU A C 1
ATOM 1526 O O . LEU A 1 192 ? 14.499 -2.825 11.392 1.00 85.06 192 LEU A O 1
ATOM 1530 N N . HIS A 1 193 ? 13.514 -3.364 9.458 1.00 86.06 193 HIS A N 1
ATOM 1531 C CA . HIS A 1 193 ? 13.673 -4.803 9.686 1.00 86.06 193 HIS A CA 1
ATOM 1532 C C . HIS A 1 193 ? 15.142 -5.211 9.657 1.00 86.06 193 HIS A C 1
ATOM 1534 O O . HIS A 1 193 ? 15.579 -5.941 10.539 1.00 86.06 193 HIS A O 1
ATOM 1540 N N . GLN A 1 194 ? 15.902 -4.662 8.713 1.00 86.44 194 GLN A N 1
ATOM 1541 C CA . GLN A 1 194 ? 17.341 -4.851 8.576 1.00 86.44 194 GLN A CA 1
ATOM 1542 C C . GLN A 1 194 ? 18.088 -4.271 9.780 1.00 86.44 194 GLN A C 1
ATOM 1544 O O . GLN A 1 194 ? 18.985 -4.914 10.315 1.00 86.44 194 GLN A O 1
ATOM 1549 N N . ALA A 1 195 ? 17.664 -3.107 10.275 1.00 89.38 195 ALA A N 1
ATOM 1550 C CA . ALA A 1 195 ? 18.200 -2.512 11.494 1.00 89.38 195 ALA A CA 1
ATOM 1551 C C . ALA A 1 195 ? 17.958 -3.385 12.742 1.00 89.38 195 ALA A C 1
ATOM 1553 O O . ALA A 1 195 ? 18.851 -3.530 13.577 1.00 89.38 195 ALA A O 1
ATOM 1554 N N . VAL A 1 196 ? 16.780 -4.013 12.873 1.00 91.50 196 VAL A N 1
ATOM 1555 C CA . VAL A 1 196 ? 16.502 -4.977 13.957 1.00 91.50 196 VAL A CA 1
ATOM 1556 C C . VAL A 1 196 ? 17.299 -6.273 13.765 1.00 91.50 196 VAL A C 1
ATOM 1558 O O . VAL A 1 196 ? 17.807 -6.826 14.739 1.00 91.50 196 VAL A O 1
ATOM 1561 N N . GLU A 1 197 ? 17.453 -6.746 12.526 1.00 90.31 197 GLU A N 1
ATOM 1562 C CA . GLU A 1 197 ? 18.303 -7.897 12.203 1.00 90.31 197 GLU A CA 1
ATOM 1563 C C . GLU A 1 197 ? 19.772 -7.629 12.603 1.00 90.31 197 GLU A C 1
ATOM 1565 O O . GLU A 1 197 ? 20.383 -8.453 13.288 1.00 90.31 197 GLU A O 1
ATOM 1570 N N . ALA A 1 198 ? 20.297 -6.435 12.300 1.00 91.31 198 ALA A N 1
ATOM 1571 C CA . ALA A 1 198 ? 21.632 -5.987 12.703 1.00 91.31 198 ALA A CA 1
ATOM 1572 C C . ALA A 1 198 ? 21.771 -5.852 14.232 1.00 91.31 198 ALA A C 1
ATOM 1574 O O . ALA A 1 198 ? 22.742 -6.349 14.808 1.00 91.31 198 ALA A O 1
ATOM 1575 N N . LYS A 1 199 ? 20.773 -5.264 14.910 1.00 93.50 199 LYS A N 1
ATOM 1576 C CA . LYS A 1 199 ? 20.715 -5.154 16.381 1.00 93.50 199 LYS A CA 1
ATOM 1577 C C . LYS A 1 199 ? 20.881 -6.513 17.065 1.00 93.50 199 LYS A C 1
ATOM 1579 O O . LYS A 1 199 ? 21.654 -6.635 18.020 1.00 93.50 199 LYS A O 1
ATOM 1584 N N . GLU A 1 200 ? 20.157 -7.519 16.580 1.00 92.81 200 GLU A N 1
ATOM 1585 C CA . GLU A 1 200 ? 20.134 -8.870 17.152 1.00 92.81 200 GLU A CA 1
ATOM 1586 C C . GLU A 1 200 ? 21.285 -9.765 16.662 1.00 92.81 200 GLU A C 1
ATOM 1588 O O . GLU A 1 200 ? 21.416 -10.901 17.122 1.00 92.81 200 GLU A O 1
ATOM 1593 N N . GLY A 1 201 ? 22.130 -9.269 15.751 1.00 88.00 201 GLY A N 1
ATOM 1594 C CA . GLY A 1 201 ? 23.258 -10.018 15.196 1.00 88.00 201 GLY A CA 1
ATOM 1595 C C . GLY A 1 201 ? 22.835 -11.217 14.344 1.00 88.00 201 GLY A C 1
ATOM 1596 O O . GLY A 1 201 ? 23.564 -12.208 14.273 1.00 88.00 201 GLY A O 1
ATOM 1597 N N . VAL A 1 202 ? 21.649 -11.160 13.732 1.00 89.00 202 VAL A N 1
ATOM 1598 C CA . VAL A 1 202 ? 21.199 -12.163 12.758 1.00 89.00 202 VAL A CA 1
ATOM 1599 C C . VAL A 1 202 ? 21.600 -11.738 11.339 1.00 89.00 202 VAL A C 1
ATOM 1601 O O . VAL A 1 202 ? 21.821 -10.548 11.110 1.00 89.00 202 VAL A O 1
ATOM 1604 N N . PRO A 1 203 ? 21.712 -12.669 10.369 1.00 83.06 203 PRO A N 1
ATOM 1605 C CA . PRO A 1 203 ? 22.050 -12.313 8.994 1.00 83.06 203 PRO A CA 1
ATOM 1606 C C . PRO A 1 203 ? 21.072 -11.273 8.435 1.00 83.06 203 PRO A C 1
ATOM 1608 O O . PRO A 1 203 ? 19.875 -11.547 8.321 1.00 83.06 203 PRO A O 1
ATOM 1611 N N . VAL A 1 204 ? 21.593 -10.089 8.101 1.00 81.81 204 VAL A N 1
ATOM 1612 C CA . VAL A 1 204 ? 20.800 -8.990 7.544 1.00 81.81 204 VAL A CA 1
ATOM 1613 C C . VAL A 1 204 ? 20.378 -9.374 6.136 1.00 81.81 204 VAL A C 1
ATOM 1615 O O . VAL A 1 204 ? 21.212 -9.632 5.264 1.00 81.81 204 VAL A O 1
ATOM 1618 N N . LYS A 1 205 ? 19.070 -9.446 5.910 1.00 73.62 205 LYS A N 1
ATOM 1619 C CA . LYS A 1 205 ? 18.534 -9.721 4.579 1.00 73.62 205 LYS A CA 1
ATOM 1620 C C . LYS A 1 205 ? 18.655 -8.479 3.711 1.00 73.62 205 LYS A C 1
ATOM 1622 O O . LYS A 1 205 ? 18.603 -7.355 4.207 1.00 73.62 205 LYS A O 1
ATOM 1627 N N . GLN A 1 206 ? 18.729 -8.687 2.399 1.00 71.19 206 GLN A N 1
ATOM 1628 C CA . GLN A 1 206 ? 18.575 -7.589 1.447 1.00 71.19 206 GLN A CA 1
ATOM 1629 C C . GLN A 1 206 ? 17.268 -6.839 1.723 1.00 71.19 206 GLN A C 1
ATOM 1631 O O . GLN A 1 206 ? 16.257 -7.442 2.111 1.00 71.19 206 GLN A O 1
ATOM 1636 N N . GLU A 1 207 ? 17.302 -5.518 1.552 1.00 69.00 207 GLU A N 1
ATOM 1637 C CA . GLU A 1 207 ? 16.098 -4.700 1.628 1.00 69.00 207 GLU A CA 1
ATOM 1638 C C . GLU A 1 207 ? 15.029 -5.238 0.688 1.00 69.00 207 GLU A C 1
ATOM 1640 O O . GLU A 1 207 ? 15.329 -5.845 -0.340 1.00 69.00 207 GLU A O 1
ATOM 1645 N N . THR A 1 208 ? 13.765 -5.043 1.055 1.00 69.94 208 THR A N 1
ATOM 1646 C CA . THR A 1 208 ? 12.674 -5.363 0.143 1.00 69.94 208 THR A CA 1
ATOM 1647 C C . THR A 1 208 ? 12.182 -4.086 -0.509 1.00 69.94 208 THR A C 1
ATOM 1649 O O . THR A 1 208 ? 11.874 -3.114 0.172 1.00 69.94 208 THR A O 1
ATOM 1652 N N . GLN A 1 209 ? 12.108 -4.097 -1.833 1.00 73.69 209 GLN A N 1
ATOM 1653 C CA . GLN A 1 209 ? 11.559 -3.014 -2.636 1.00 73.69 209 GLN A CA 1
ATOM 1654 C C . GLN A 1 209 ? 10.216 -3.429 -3.230 1.00 73.69 209 GLN A C 1
ATOM 1656 O O . GLN A 1 209 ? 9.981 -4.612 -3.508 1.00 73.69 209 GLN A O 1
ATOM 1661 N N . THR A 1 210 ? 9.328 -2.462 -3.444 1.00 78.69 210 THR A N 1
ATOM 1662 C CA . THR A 1 210 ? 8.057 -2.695 -4.130 1.00 78.69 210 THR A CA 1
ATOM 1663 C C . THR A 1 210 ? 8.318 -3.108 -5.578 1.00 78.69 210 THR A C 1
ATOM 1665 O O . THR A 1 210 ? 8.907 -2.368 -6.356 1.00 78.69 210 THR A O 1
ATOM 1668 N N . VAL A 1 211 ? 7.845 -4.293 -5.963 1.00 85.25 211 VAL A N 1
ATOM 1669 C CA . VAL A 1 211 ? 7.926 -4.809 -7.343 1.00 85.25 211 VAL A CA 1
ATOM 1670 C C . VAL A 1 211 ? 6.599 -4.624 -8.078 1.00 85.25 211 VAL A C 1
ATOM 1672 O O . VAL A 1 211 ? 6.570 -4.471 -9.299 1.00 85.25 211 VAL A O 1
ATOM 1675 N N . ALA A 1 212 ? 5.487 -4.624 -7.344 1.00 87.56 212 ALA A N 1
ATOM 1676 C CA . ALA A 1 212 ? 4.178 -4.263 -7.866 1.00 87.56 212 ALA A CA 1
ATOM 1677 C C . ALA A 1 212 ? 3.297 -3.713 -6.743 1.00 87.56 212 ALA A C 1
ATOM 1679 O O . ALA A 1 212 ? 3.313 -4.225 -5.627 1.00 87.56 212 ALA A O 1
ATOM 1680 N N . SER A 1 213 ? 2.496 -2.697 -7.052 1.00 88.25 213 SER A N 1
ATOM 1681 C CA . SER A 1 213 ? 1.509 -2.147 -6.125 1.00 88.25 213 SER A CA 1
ATOM 1682 C C . SER A 1 213 ? 0.267 -1.677 -6.875 1.00 88.25 213 SER A C 1
ATOM 1684 O O . SER A 1 213 ? 0.381 -1.151 -7.987 1.00 88.25 213 SER A O 1
ATOM 1686 N N . ILE A 1 214 ? -0.909 -1.882 -6.282 1.00 91.62 214 ILE A N 1
ATOM 1687 C CA . ILE A 1 214 ? -2.188 -1.346 -6.758 1.00 91.62 214 ILE A CA 1
ATOM 1688 C C . ILE A 1 214 ? -3.141 -1.118 -5.581 1.00 91.62 214 ILE A C 1
ATOM 1690 O O . ILE A 1 214 ? -3.209 -1.921 -4.649 1.00 91.62 214 ILE A O 1
ATOM 1694 N N . THR A 1 215 ? -3.916 -0.037 -5.612 1.00 92.12 215 THR A N 1
ATOM 1695 C CA . THR A 1 215 ? -4.997 0.165 -4.639 1.00 92.12 215 THR A CA 1
ATOM 1696 C C . THR A 1 215 ? -6.204 -0.721 -4.950 1.00 92.12 215 THR A C 1
ATOM 1698 O O . THR A 1 215 ? -6.491 -1.020 -6.109 1.00 92.12 215 THR A O 1
ATOM 1701 N N . ILE A 1 216 ? -6.964 -1.121 -3.924 1.00 91.75 216 ILE A N 1
ATOM 1702 C CA . ILE A 1 216 ? -8.218 -1.876 -4.111 1.00 91.75 216 ILE A CA 1
ATOM 1703 C C . ILE A 1 216 ? -9.175 -1.100 -5.029 1.00 91.75 216 ILE A C 1
ATOM 1705 O O . ILE A 1 216 ? -9.812 -1.682 -5.905 1.00 91.75 216 ILE A O 1
ATOM 1709 N N . GLN A 1 217 ? -9.218 0.222 -4.871 1.00 91.38 217 GLN A N 1
ATOM 1710 C CA . GLN A 1 217 ? -10.000 1.141 -5.684 1.00 91.38 217 GLN A CA 1
ATOM 1711 C C . GLN A 1 217 ? -9.686 0.972 -7.175 1.00 91.38 217 GLN A C 1
ATOM 1713 O O . GLN A 1 217 ? -10.574 0.638 -7.962 1.00 91.38 217 GLN A O 1
ATOM 1718 N N . ASN A 1 218 ? -8.423 1.176 -7.565 1.00 91.50 218 ASN A N 1
ATOM 1719 C CA . ASN A 1 218 ? -8.015 1.090 -8.965 1.00 91.50 218 ASN A CA 1
ATOM 1720 C C . ASN A 1 218 ? -8.079 -0.349 -9.488 1.00 91.50 218 ASN A C 1
ATOM 1722 O O . ASN A 1 218 ? -8.480 -0.554 -10.630 1.00 91.50 218 ASN A O 1
ATOM 1726 N N . PHE A 1 219 ? -7.837 -1.352 -8.638 1.00 92.56 219 PHE A N 1
ATOM 1727 C CA . PHE A 1 219 ? -8.005 -2.753 -9.012 1.00 92.56 219 PHE A CA 1
ATOM 1728 C C . PHE A 1 219 ? -9.435 -3.070 -9.477 1.00 92.56 219 PHE A C 1
ATOM 1730 O O . PHE A 1 219 ? -9.630 -3.649 -10.546 1.00 92.56 219 PHE A O 1
ATOM 1737 N N . PHE A 1 220 ? -10.451 -2.657 -8.712 1.00 93.12 220 PHE A N 1
ATOM 1738 C CA . PHE A 1 220 ? -11.848 -2.906 -9.077 1.00 93.12 220 PHE A CA 1
ATOM 1739 C C . PHE A 1 220 ? -12.341 -2.025 -10.235 1.00 93.12 220 PHE A C 1
ATOM 1741 O O . PHE A 1 220 ? -13.199 -2.467 -10.997 1.00 93.12 220 PHE A O 1
ATOM 1748 N N . LYS A 1 221 ? -11.764 -0.833 -10.440 1.00 90.62 221 LYS A N 1
ATOM 1749 C CA . LYS A 1 221 ? -12.052 0.009 -11.618 1.00 90.62 221 LYS A CA 1
ATOM 1750 C C . LYS A 1 221 ? -11.644 -0.639 -12.947 1.00 90.62 221 LYS A C 1
ATOM 1752 O O . LYS A 1 221 ? -12.177 -0.257 -13.984 1.00 90.62 221 LYS A O 1
ATOM 1757 N N . MET A 1 222 ? -10.732 -1.616 -12.941 1.00 89.12 222 MET A N 1
ATOM 1758 C CA . MET A 1 222 ? -10.337 -2.332 -14.164 1.00 89.12 222 MET A CA 1
ATOM 1759 C C . MET A 1 222 ? -11.425 -3.280 -14.693 1.00 89.12 222 MET A C 1
ATOM 1761 O O . MET A 1 222 ? -11.362 -3.710 -15.847 1.00 89.12 222 MET A O 1
ATOM 1765 N N . TYR A 1 223 ? -12.422 -3.636 -13.877 1.00 90.19 223 TYR A N 1
ATOM 1766 C CA . TYR A 1 223 ? -13.502 -4.520 -14.305 1.00 90.19 223 TYR A CA 1
ATOM 1767 C C . TYR A 1 223 ? -14.454 -3.778 -15.248 1.00 90.19 223 TYR A C 1
ATOM 1769 O O . TYR A 1 223 ? -14.944 -2.698 -14.935 1.00 90.19 223 TYR A O 1
ATOM 1777 N N . LYS A 1 224 ? -14.785 -4.397 -16.390 1.00 89.31 224 LYS A N 1
ATOM 1778 C CA . LYS A 1 224 ? -15.754 -3.840 -17.358 1.00 89.31 224 LYS A CA 1
ATOM 1779 C C . LYS A 1 224 ? -17.155 -3.655 -16.767 1.00 89.31 224 LYS A C 1
ATOM 1781 O O . LYS A 1 224 ? -17.925 -2.829 -17.243 1.00 89.31 224 LYS A O 1
ATOM 1786 N N . SER A 1 225 ? -17.503 -4.463 -15.771 1.00 92.31 225 SER A N 1
ATOM 1787 C CA . SER A 1 225 ? -18.771 -4.391 -15.054 1.00 92.31 225 SER A CA 1
ATOM 1788 C C . SER A 1 225 ? -18.506 -4.684 -13.586 1.00 92.31 225 SER A C 1
ATOM 1790 O O . SER A 1 225 ? -17.861 -5.683 -13.264 1.00 92.31 225 SER A O 1
ATOM 1792 N N . LEU A 1 226 ? -19.000 -3.813 -12.712 1.00 94.31 226 LEU A N 1
ATOM 1793 C CA . LEU A 1 226 ? -18.827 -3.911 -11.271 1.00 94.31 226 LEU A CA 1
ATOM 1794 C C . LEU A 1 226 ? -20.201 -3.815 -10.604 1.00 94.31 226 LEU A C 1
ATOM 1796 O O . LEU A 1 226 ? -20.989 -2.930 -10.918 1.00 94.31 226 LEU A O 1
ATOM 1800 N N . ALA A 1 227 ? -20.485 -4.744 -9.699 1.00 94.88 227 ALA A N 1
ATOM 1801 C CA . ALA A 1 227 ? -21.686 -4.759 -8.875 1.00 94.88 227 ALA A CA 1
ATOM 1802 C C . ALA A 1 227 ? -21.331 -5.315 -7.493 1.00 94.88 227 ALA A C 1
ATOM 1804 O O . ALA A 1 227 ? -20.344 -6.038 -7.336 1.00 94.88 227 ALA A O 1
ATOM 1805 N N . GLY A 1 228 ? -22.132 -4.987 -6.483 1.00 93.06 228 GLY A N 1
ATOM 1806 C CA . GLY A 1 228 ? -21.905 -5.444 -5.119 1.00 93.06 228 GLY A CA 1
ATOM 1807 C C . GLY A 1 228 ? -23.197 -5.522 -4.321 1.00 93.06 228 GLY A C 1
ATOM 1808 O O . GLY A 1 228 ? -24.180 -4.861 -4.637 1.00 93.06 228 GLY A O 1
ATOM 1809 N N . MET A 1 229 ? -23.179 -6.333 -3.266 1.00 93.62 229 MET A N 1
ATOM 1810 C CA . MET A 1 229 ? -24.294 -6.485 -2.335 1.00 93.62 229 MET A CA 1
ATOM 1811 C C . MET A 1 229 ? -23.799 -6.356 -0.897 1.00 93.62 229 MET A C 1
ATOM 1813 O O . MET A 1 229 ? -22.727 -6.844 -0.538 1.00 93.62 229 MET A O 1
ATOM 1817 N N . THR A 1 230 ? -24.573 -5.672 -0.062 1.00 90.44 230 THR A N 1
ATOM 1818 C CA . THR A 1 230 ? -24.315 -5.539 1.374 1.00 90.44 230 THR A CA 1
ATOM 1819 C C . THR A 1 230 ? -25.567 -5.003 2.062 1.00 90.44 230 THR A C 1
ATOM 1821 O O . THR A 1 230 ? -26.318 -4.238 1.467 1.00 90.44 230 THR A O 1
ATOM 1824 N N . GLY A 1 231 ? -25.775 -5.357 3.331 1.00 89.06 231 GLY A N 1
ATOM 1825 C CA . GLY A 1 231 ? -26.907 -4.852 4.117 1.00 89.06 231 GLY A CA 1
ATOM 1826 C C . GLY A 1 231 ? -26.758 -3.401 4.592 1.00 89.06 231 GLY A C 1
ATOM 1827 O O . GLY A 1 231 ? -27.671 -2.868 5.205 1.00 89.06 231 GLY A O 1
ATOM 1828 N N . THR A 1 232 ? -25.603 -2.764 4.370 1.00 89.12 232 THR A N 1
ATOM 1829 C CA . THR A 1 232 ? -25.282 -1.446 4.946 1.00 89.12 232 THR A CA 1
ATOM 1830 C C . THR A 1 232 ? -24.474 -0.566 3.975 1.00 89.12 232 THR A C 1
ATOM 1832 O O . THR A 1 232 ? -23.399 -0.094 4.339 1.00 89.12 232 THR A O 1
ATOM 1835 N N . ALA A 1 233 ? -24.893 -0.435 2.711 1.00 89.81 233 ALA A N 1
ATOM 1836 C CA . ALA A 1 233 ? -24.203 0.419 1.723 1.00 89.81 233 ALA A CA 1
ATOM 1837 C C . ALA A 1 233 ? -24.630 1.892 1.774 1.00 89.81 233 ALA A C 1
ATOM 1839 O O . ALA A 1 233 ? -23.838 2.750 1.406 1.00 89.81 233 ALA A O 1
ATOM 1840 N N . ASP A 1 234 ? -25.857 2.166 2.219 1.00 88.38 234 ASP A N 1
ATOM 1841 C CA . ASP A 1 234 ? -26.525 3.467 2.073 1.00 88.38 234 ASP A CA 1
ATOM 1842 C C . ASP A 1 234 ? -25.730 4.643 2.665 1.00 88.38 234 ASP A C 1
ATOM 1844 O O . ASP A 1 234 ? -25.658 5.714 2.072 1.00 88.38 234 ASP A O 1
ATOM 1848 N N . THR A 1 235 ? -25.031 4.420 3.784 1.00 84.75 235 THR A N 1
ATOM 1849 C CA . THR A 1 235 ? -24.206 5.457 4.428 1.00 84.75 235 THR A CA 1
ATOM 1850 C C . THR A 1 235 ? -23.036 5.924 3.564 1.00 84.75 235 THR A C 1
ATOM 1852 O O . THR A 1 235 ? -22.634 7.076 3.675 1.00 84.75 235 THR A O 1
ATOM 1855 N N . GLU A 1 236 ? -22.522 5.057 2.687 1.00 88.69 236 GLU A N 1
ATOM 1856 C CA . GLU A 1 236 ? -21.359 5.319 1.830 1.00 88.69 236 GLU A CA 1
ATOM 1857 C C . GLU A 1 236 ? -21.755 5.522 0.358 1.00 88.69 236 GLU A C 1
ATOM 1859 O O . GLU A 1 236 ? -20.906 5.443 -0.529 1.00 88.69 236 GLU A O 1
ATOM 1864 N N . ALA A 1 237 ? -23.042 5.749 0.066 1.00 90.94 237 ALA A N 1
ATOM 1865 C CA . ALA A 1 237 ? -23.551 5.822 -1.305 1.00 90.94 237 ALA A CA 1
ATOM 1866 C C . ALA A 1 237 ? -22.818 6.867 -2.160 1.00 90.94 237 ALA A C 1
ATOM 1868 O O . ALA A 1 237 ? -22.468 6.596 -3.308 1.00 90.94 237 ALA A O 1
ATOM 1869 N N . GLN A 1 238 ? -22.515 8.027 -1.573 1.00 90.50 238 GLN A N 1
ATOM 1870 C CA . GLN A 1 238 ? -21.762 9.079 -2.249 1.00 90.50 238 GLN A CA 1
ATOM 1871 C C . GLN A 1 238 ? -20.335 8.628 -2.598 1.00 90.50 238 GLN A C 1
ATOM 1873 O O . GLN A 1 238 ? -19.897 8.817 -3.728 1.00 90.50 238 GLN A O 1
ATOM 1878 N N . GLU A 1 239 ? -19.626 7.970 -1.673 1.00 89.44 239 GLU A N 1
ATOM 1879 C CA . GLU A 1 239 ? -18.267 7.462 -1.920 1.00 89.44 239 GLU A CA 1
ATOM 1880 C C . GLU A 1 239 ? -18.266 6.374 -3.008 1.00 89.44 239 GLU A C 1
ATOM 1882 O O . GLU A 1 239 ? -17.396 6.371 -3.884 1.00 89.44 239 GLU A O 1
ATOM 1887 N N . PHE A 1 240 ? -19.268 5.486 -3.011 1.00 92.69 240 PHE A N 1
ATOM 1888 C CA . PHE A 1 240 ? -19.440 4.484 -4.066 1.00 92.69 240 PHE A CA 1
ATOM 1889 C C . PHE A 1 240 ? -19.636 5.113 -5.448 1.00 92.69 240 PHE A C 1
ATOM 1891 O O . PHE A 1 240 ? -19.003 4.679 -6.418 1.00 92.69 240 PHE A O 1
ATOM 1898 N N . HIS A 1 241 ? -20.456 6.157 -5.541 1.00 92.69 241 HIS A N 1
ATOM 1899 C CA . HIS A 1 241 ? -20.691 6.860 -6.794 1.00 92.69 241 HIS A CA 1
ATOM 1900 C C . HIS A 1 241 ? -19.458 7.667 -7.241 1.00 92.69 241 HIS A C 1
ATOM 1902 O O . HIS A 1 241 ? -19.048 7.619 -8.408 1.00 92.69 241 HIS A O 1
ATOM 1908 N N . ASP A 1 242 ? -18.805 8.377 -6.324 1.00 89.38 242 ASP A N 1
ATOM 1909 C CA . ASP A 1 242 ? -17.663 9.233 -6.642 1.00 89.38 242 ASP A CA 1
ATOM 1910 C C . ASP A 1 242 ? -16.459 8.421 -7.125 1.00 89.38 242 ASP A C 1
ATOM 1912 O O . ASP A 1 242 ? -15.886 8.754 -8.168 1.00 89.38 242 ASP A O 1
ATOM 1916 N N . ILE A 1 243 ? -16.132 7.324 -6.433 1.00 89.38 243 ILE A N 1
ATOM 1917 C CA . ILE A 1 243 ? -14.954 6.499 -6.731 1.00 89.38 243 ILE A CA 1
ATOM 1918 C C . ILE A 1 243 ? 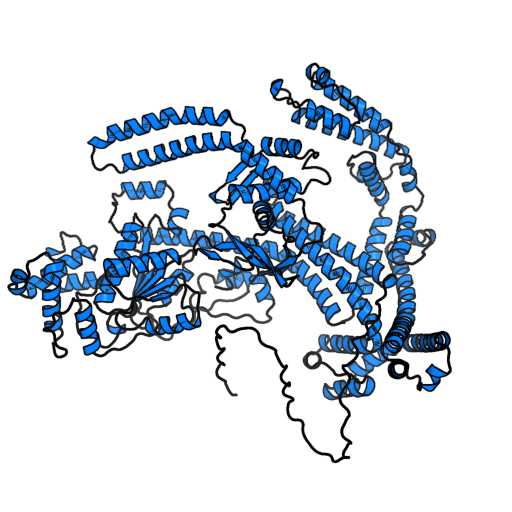-15.247 5.455 -7.812 1.00 89.38 243 ILE A C 1
ATOM 1920 O O . ILE A 1 243 ? -14.451 5.308 -8.738 1.00 89.38 243 ILE A O 1
ATOM 1924 N N . TYR A 1 244 ? -16.356 4.719 -7.707 1.00 91.00 244 TYR A N 1
ATOM 1925 C CA . TYR A 1 244 ? -16.616 3.531 -8.532 1.00 91.00 244 TYR A CA 1
ATOM 1926 C C . TYR A 1 244 ? -17.749 3.710 -9.544 1.00 91.00 244 TYR A C 1
ATOM 1928 O O . TYR A 1 244 ? -17.986 2.799 -10.334 1.00 91.00 244 TYR A O 1
ATOM 1936 N N . LYS A 1 245 ? -18.451 4.854 -9.529 1.00 93.19 245 LYS A N 1
ATOM 1937 C CA . LYS A 1 245 ? -19.670 5.083 -10.328 1.00 93.19 245 LYS A CA 1
ATOM 1938 C C . LYS A 1 245 ? -20.740 4.018 -10.063 1.00 93.19 245 LYS A C 1
ATOM 1940 O O . LYS A 1 245 ? -21.458 3.608 -10.969 1.00 93.19 245 LYS A O 1
ATOM 1945 N N . LEU A 1 246 ? -20.815 3.559 -8.811 1.00 94.81 246 LEU A N 1
ATOM 1946 C CA . LEU A 1 246 ? -21.814 2.601 -8.351 1.00 94.81 246 LEU A CA 1
ATOM 1947 C C . LEU A 1 246 ? -22.934 3.329 -7.618 1.00 94.81 246 LEU A C 1
ATOM 1949 O O . LEU A 1 246 ? -22.698 3.938 -6.575 1.00 94.81 246 LEU A O 1
ATOM 1953 N N . ASP A 1 247 ? -24.151 3.203 -8.134 1.00 95.69 247 ASP A N 1
ATOM 1954 C CA . ASP A 1 247 ? -25.345 3.670 -7.442 1.00 95.69 247 ASP A CA 1
ATOM 1955 C C . ASP A 1 247 ? -25.777 2.650 -6.384 1.00 95.69 247 ASP A C 1
ATOM 1957 O O . ASP A 1 247 ? -25.727 1.433 -6.595 1.00 95.69 247 ASP A O 1
ATOM 1961 N N . VAL A 1 248 ? -26.212 3.146 -5.226 1.00 95.75 248 VAL A N 1
ATOM 1962 C CA . VAL A 1 248 ? -26.706 2.305 -4.133 1.00 95.75 248 VAL A CA 1
ATOM 1963 C C . VAL A 1 248 ? -28.226 2.302 -4.148 1.00 95.75 248 VAL A C 1
ATOM 1965 O O . VAL A 1 248 ? -28.864 3.344 -4.026 1.00 95.75 248 VAL A O 1
ATOM 1968 N N . VAL A 1 249 ? -28.807 1.109 -4.266 1.00 95.50 249 VAL A N 1
ATOM 1969 C CA . VAL A 1 249 ? -30.256 0.902 -4.217 1.00 95.50 249 VAL A CA 1
ATOM 1970 C C . VAL A 1 249 ? -30.600 0.084 -2.979 1.00 95.50 249 VAL A C 1
ATOM 1972 O O . VAL A 1 249 ? -30.163 -1.059 -2.831 1.00 95.50 249 VAL A O 1
ATOM 1975 N N . THR A 1 250 ? -31.407 0.663 -2.093 1.00 94.25 250 THR A N 1
ATOM 1976 C CA . THR A 1 250 ? -31.905 -0.027 -0.899 1.00 94.25 250 THR A CA 1
ATOM 1977 C C . THR A 1 250 ? -33.092 -0.910 -1.273 1.00 94.25 250 THR A C 1
ATOM 1979 O O . THR A 1 250 ? -34.184 -0.423 -1.559 1.00 94.25 250 THR A O 1
ATOM 1982 N N . ILE A 1 251 ? -32.871 -2.226 -1.277 1.00 94.75 251 ILE A N 1
ATOM 1983 C CA . ILE A 1 251 ? -33.919 -3.216 -1.546 1.00 94.75 251 ILE A CA 1
ATOM 1984 C C . ILE A 1 251 ? -34.803 -3.374 -0.297 1.00 94.75 251 ILE A C 1
ATOM 1986 O O . ILE A 1 251 ? -34.259 -3.592 0.790 1.00 94.75 251 ILE A O 1
ATOM 1990 N N . PRO A 1 252 ? -36.143 -3.289 -0.420 1.00 93.62 252 PRO A N 1
ATOM 1991 C CA . PRO A 1 252 ? -37.049 -3.549 0.693 1.00 93.62 252 PRO A CA 1
ATOM 1992 C C . PRO A 1 252 ? -36.827 -4.938 1.296 1.00 93.62 252 PRO A C 1
ATOM 1994 O O . PRO A 1 252 ? -36.554 -5.908 0.586 1.00 93.62 252 PRO A O 1
ATOM 1997 N N . THR A 1 253 ? -36.962 -5.050 2.615 1.00 93.69 253 THR A N 1
ATOM 1998 C CA . THR A 1 253 ? -36.876 -6.347 3.288 1.00 93.69 253 THR A CA 1
ATOM 1999 C C . THR A 1 253 ? -38.074 -7.224 2.920 1.00 93.69 253 THR A C 1
ATOM 2001 O O . THR A 1 253 ? -39.179 -6.730 2.714 1.00 93.69 253 THR A O 1
ATOM 2004 N N . ASN A 1 254 ? -37.859 -8.543 2.866 1.00 93.81 254 ASN A N 1
ATOM 2005 C CA . ASN A 1 254 ? -38.922 -9.521 2.597 1.00 93.81 254 ASN A CA 1
ATOM 2006 C C . ASN A 1 254 ? -40.061 -9.445 3.636 1.00 93.81 254 ASN A C 1
ATOM 2008 O O . ASN A 1 254 ? -41.233 -9.571 3.302 1.00 93.81 254 ASN A O 1
ATOM 2012 N N . VAL A 1 255 ? -39.696 -9.206 4.899 1.00 94.88 255 VAL A N 1
ATOM 2013 C CA . VAL A 1 255 ? -40.611 -9.026 6.035 1.00 94.88 255 VAL A CA 1
ATOM 2014 C C . VAL A 1 255 ? -40.212 -7.756 6.788 1.00 94.88 255 VAL A C 1
ATOM 2016 O O . VAL A 1 255 ? -39.039 -7.367 6.774 1.00 94.88 255 VAL A O 1
ATOM 2019 N N . ALA A 1 256 ? -41.176 -7.090 7.426 1.00 93.81 256 ALA A N 1
ATOM 2020 C CA . ALA A 1 256 ? -40.921 -5.908 8.242 1.00 93.81 256 ALA A CA 1
ATOM 2021 C C . ALA A 1 256 ? -39.998 -6.237 9.428 1.00 93.81 256 ALA A C 1
ATOM 2023 O O . ALA A 1 256 ? -40.168 -7.249 10.103 1.00 93.81 256 ALA A O 1
ATOM 2024 N N . VAL A 1 257 ? -39.021 -5.369 9.687 1.00 93.75 257 VAL A N 1
ATOM 2025 C CA . VAL A 1 257 ? -38.097 -5.517 10.817 1.00 93.75 257 VAL A CA 1
ATOM 2026 C C . VAL A 1 257 ? -38.797 -5.065 12.099 1.00 93.75 257 VAL A C 1
ATOM 2028 O O . VAL A 1 257 ? -39.221 -3.917 12.190 1.00 93.75 257 VAL A O 1
ATOM 2031 N N . VAL A 1 258 ? -38.879 -5.953 13.092 1.00 94.81 258 VAL A N 1
ATOM 2032 C CA . VAL A 1 258 ? -39.500 -5.703 14.412 1.00 94.81 258 VAL A CA 1
ATOM 2033 C C . VAL A 1 258 ? -38.485 -5.780 15.562 1.00 94.81 258 VAL A C 1
ATOM 2035 O O . VAL A 1 258 ? -38.839 -6.061 16.703 1.00 94.81 258 VAL A O 1
ATOM 2038 N N . ARG A 1 259 ? -37.195 -5.582 15.256 1.00 95.25 259 ARG A N 1
ATOM 2039 C CA . ARG A 1 259 ? -36.109 -5.593 16.244 1.00 95.25 259 ARG A CA 1
ATOM 2040 C C . ARG A 1 259 ? -36.142 -4.330 17.104 1.00 95.25 259 ARG A C 1
ATOM 2042 O O . ARG A 1 259 ? -36.145 -3.227 16.561 1.00 95.25 259 ARG A O 1
ATOM 2049 N N . ASP A 1 260 ? -36.026 -4.500 18.416 1.00 93.12 260 ASP A N 1
ATOM 2050 C CA . ASP A 1 260 ? -35.898 -3.397 19.368 1.00 93.12 260 ASP A CA 1
ATOM 2051 C C . ASP A 1 260 ? -34.431 -2.945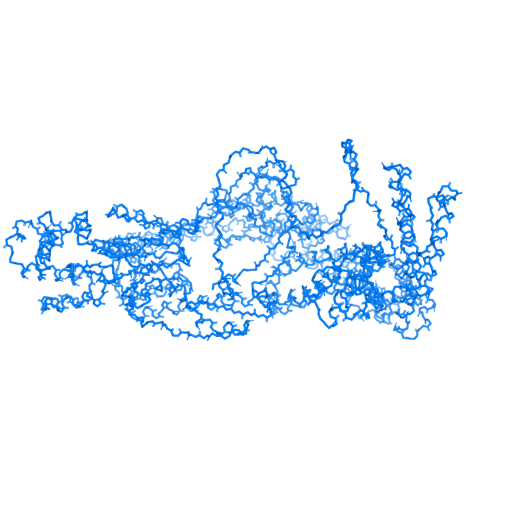 19.485 1.00 93.12 260 ASP A C 1
ATOM 2053 O O . ASP A 1 260 ? -33.584 -3.636 20.059 1.00 93.12 260 ASP A O 1
ATOM 2057 N N . ASP A 1 261 ? -34.105 -1.779 18.933 1.00 92.81 261 ASP A N 1
ATOM 2058 C CA . ASP A 1 261 ? -32.774 -1.174 19.042 1.00 92.81 261 ASP A CA 1
ATOM 2059 C C . ASP A 1 261 ? -32.746 -0.165 20.198 1.00 92.81 261 ASP A C 1
ATOM 2061 O O . ASP A 1 261 ? -33.139 0.987 20.036 1.00 92.81 261 ASP A O 1
ATOM 2065 N N . TYR A 1 262 ? -32.261 -0.600 21.364 1.00 90.00 262 TYR A N 1
ATOM 2066 C CA . TYR A 1 262 ? -32.161 0.240 22.557 1.00 90.00 262 TYR A CA 1
ATOM 2067 C C . TYR A 1 262 ? -31.040 1.286 22.440 1.00 90.00 262 TYR A C 1
ATOM 2069 O O . TYR A 1 262 ? -30.061 1.110 21.692 1.00 90.00 262 TYR A O 1
ATOM 2077 N N . ASP A 1 263 ? -31.202 2.363 23.215 1.00 86.94 263 ASP A N 1
ATOM 2078 C CA . ASP A 1 263 ? -30.212 3.424 23.399 1.00 86.94 263 ASP A CA 1
ATOM 2079 C C . ASP A 1 263 ? -28.931 2.909 24.079 1.00 86.94 263 ASP A C 1
ATOM 2081 O O . ASP A 1 263 ? -28.877 1.819 24.655 1.00 86.94 263 ASP A O 1
ATOM 2085 N N . ASP A 1 264 ? -27.873 3.712 23.976 1.00 88.50 264 ASP A N 1
ATOM 2086 C CA . ASP A 1 264 ? -26.551 3.371 24.505 1.00 88.50 264 ASP A CA 1
ATOM 2087 C C . ASP A 1 264 ? -26.468 3.613 26.007 1.00 88.50 264 ASP A C 1
ATOM 2089 O O . ASP A 1 264 ? -26.769 4.714 26.476 1.00 88.50 264 ASP A O 1
ATOM 2093 N N . THR A 1 265 ? -25.943 2.629 26.735 1.00 87.94 265 THR A N 1
ATOM 2094 C CA . THR A 1 265 ? -25.651 2.771 28.160 1.00 87.94 265 THR A CA 1
ATOM 2095 C C . THR A 1 265 ? -24.228 3.285 28.350 1.00 87.94 265 THR A C 1
ATOM 2097 O O . THR A 1 265 ? -23.261 2.588 28.028 1.00 87.94 265 THR A O 1
ATOM 2100 N N . VAL A 1 266 ? -24.088 4.500 28.888 1.00 86.06 266 VAL A N 1
ATOM 2101 C CA . VAL A 1 266 ? -22.787 5.159 29.072 1.00 86.06 266 VAL A CA 1
ATOM 2102 C C . VAL A 1 266 ? -22.327 5.090 30.529 1.00 86.06 266 VAL A C 1
ATOM 2104 O O . VAL A 1 266 ? -23.080 5.449 31.433 1.00 86.06 266 VAL A O 1
ATOM 2107 N N . TYR A 1 267 ? -21.074 4.689 30.745 1.00 86.44 267 TYR A N 1
ATOM 2108 C CA . TYR A 1 267 ? -20.413 4.566 32.048 1.00 86.44 267 TYR A CA 1
ATOM 2109 C C . TYR A 1 267 ? -19.196 5.494 32.151 1.00 86.44 267 TYR A C 1
ATOM 2111 O O . TYR A 1 267 ? -18.564 5.826 31.146 1.00 86.44 267 TYR A O 1
ATOM 2119 N N . LEU A 1 268 ? -18.840 5.894 33.378 1.00 78.75 268 LEU A N 1
ATOM 2120 C CA . LEU A 1 268 ? -17.595 6.632 33.631 1.00 78.75 268 LEU A CA 1
ATOM 2121 C C . LEU A 1 268 ? -16.359 5.743 33.479 1.00 78.75 268 LEU A C 1
ATOM 2123 O O . LEU A 1 268 ? -15.393 6.166 32.853 1.00 78.75 268 LEU A O 1
ATOM 2127 N N . THR A 1 269 ? -16.403 4.539 34.058 1.00 83.50 269 THR A N 1
ATOM 2128 C CA . THR A 1 269 ? -15.270 3.608 34.109 1.00 83.50 269 THR A CA 1
ATOM 2129 C C . THR A 1 269 ? -15.551 2.362 33.277 1.00 83.50 269 THR A C 1
ATOM 2131 O O . THR A 1 269 ? -16.689 1.887 33.180 1.00 83.50 269 THR A O 1
ATOM 2134 N N . ALA A 1 270 ? -14.502 1.772 32.701 1.00 87.06 270 ALA A N 1
ATOM 2135 C CA . ALA A 1 270 ? -14.611 0.501 31.997 1.00 87.06 270 ALA A CA 1
ATOM 2136 C C . ALA A 1 270 ? -15.017 -0.634 32.950 1.00 87.06 270 ALA A C 1
ATOM 2138 O O . ALA A 1 270 ? -15.746 -1.541 32.554 1.00 87.06 270 ALA A O 1
ATOM 2139 N N . LYS A 1 271 ? -14.592 -0.580 34.217 1.00 89.25 271 LYS A N 1
ATOM 2140 C CA . LYS A 1 271 ? -14.919 -1.595 35.227 1.00 89.25 271 LYS A CA 1
ATOM 2141 C C . LYS A 1 271 ? -16.430 -1.728 35.440 1.00 89.25 271 LYS A C 1
ATOM 2143 O O . LYS A 1 271 ? -16.943 -2.848 35.415 1.00 89.25 271 LYS A O 1
ATOM 2148 N N . ASP A 1 272 ? -17.129 -0.608 35.611 1.00 88.25 272 ASP A N 1
ATOM 2149 C CA . ASP A 1 272 ? -18.581 -0.599 35.827 1.00 88.25 272 ASP A CA 1
ATOM 2150 C C . ASP A 1 272 ? -19.328 -1.060 34.569 1.00 88.25 272 ASP A C 1
ATOM 2152 O O . ASP A 1 272 ? -20.250 -1.873 34.654 1.00 88.25 272 ASP A O 1
ATOM 2156 N N . LYS A 1 273 ? -18.853 -0.630 33.391 1.00 92.88 273 LYS A N 1
ATOM 2157 C CA . LYS A 1 273 ? -19.349 -1.096 32.090 1.00 92.88 273 LYS A CA 1
ATOM 2158 C C . LYS A 1 273 ? -19.289 -2.623 31.980 1.00 92.88 273 LYS A C 1
ATOM 2160 O O . LYS A 1 273 ? -20.292 -3.264 31.672 1.00 92.88 273 LYS A O 1
ATOM 2165 N N . TRP A 1 274 ? -18.124 -3.219 32.242 1.00 94.12 274 TRP A N 1
ATOM 2166 C CA . TRP A 1 274 ? -17.931 -4.669 32.141 1.00 94.12 274 TRP A CA 1
ATOM 2167 C C . TRP A 1 274 ? -18.768 -5.443 33.160 1.00 94.12 274 TRP A C 1
ATOM 2169 O O . TRP A 1 274 ? -19.300 -6.503 32.830 1.00 94.12 274 TRP A O 1
ATOM 2179 N N . ALA A 1 275 ? -18.921 -4.919 34.380 1.00 92.00 275 ALA A N 1
ATOM 2180 C CA . ALA A 1 275 ? -19.799 -5.520 35.379 1.00 92.00 275 ALA A CA 1
ATOM 2181 C C . ALA A 1 275 ? -21.259 -5.558 34.897 1.00 92.00 275 ALA A C 1
ATOM 2183 O O . ALA A 1 275 ? -21.889 -6.613 34.977 1.00 92.00 275 ALA A O 1
ATOM 2184 N N . ALA A 1 276 ? -21.752 -4.455 34.327 1.00 91.19 276 ALA A N 1
ATOM 2185 C CA . ALA A 1 276 ? -23.110 -4.363 33.802 1.00 91.19 276 ALA A CA 1
ATOM 2186 C C . ALA A 1 276 ? -23.356 -5.281 32.594 1.00 91.19 276 ALA A C 1
ATOM 2188 O O . ALA A 1 276 ? -24.380 -5.959 32.550 1.00 91.19 276 ALA A O 1
ATOM 2189 N N . ILE A 1 277 ? -22.401 -5.368 31.658 1.00 95.00 277 ILE A N 1
ATOM 2190 C CA . ILE A 1 277 ? -22.469 -6.299 30.516 1.00 95.00 277 ILE A CA 1
ATOM 2191 C C . ILE A 1 277 ? -22.621 -7.743 31.012 1.00 95.00 277 ILE A C 1
ATOM 2193 O O . ILE A 1 277 ? -23.482 -8.482 30.539 1.00 95.00 277 ILE A O 1
ATOM 2197 N N . VAL A 1 278 ? -21.796 -8.155 31.980 1.00 95.31 278 VAL A N 1
ATOM 2198 C CA . VAL A 1 278 ? -21.837 -9.515 32.541 1.00 95.31 278 VAL A CA 1
ATOM 2199 C C . VAL A 1 278 ? -23.173 -9.798 33.233 1.00 95.31 278 VAL A C 1
ATOM 2201 O O . VAL A 1 278 ? -23.715 -10.896 33.080 1.00 95.31 278 VAL A O 1
ATOM 2204 N N . ASP A 1 279 ? -23.718 -8.819 33.956 1.00 90.75 279 ASP A N 1
ATOM 2205 C CA . ASP A 1 279 ? -25.003 -8.957 34.644 1.00 90.75 279 ASP A CA 1
ATOM 2206 C C . ASP A 1 279 ? -26.181 -9.037 33.655 1.00 90.75 279 ASP A C 1
ATOM 2208 O O . ASP A 1 279 ? -27.077 -9.863 33.839 1.00 90.75 279 ASP A O 1
ATOM 2212 N N . GLU A 1 280 ? -26.163 -8.271 32.560 1.00 92.56 280 GLU A N 1
ATOM 2213 C CA . GLU A 1 280 ? -27.185 -8.369 31.510 1.00 92.56 280 GLU A CA 1
ATOM 2214 C C . GLU A 1 280 ? -27.125 -9.714 30.766 1.00 92.56 280 GLU A C 1
ATOM 2216 O O . GLU A 1 280 ? -28.160 -10.365 30.590 1.00 92.56 280 GLU A O 1
ATOM 2221 N N . ILE A 1 281 ? -25.924 -10.186 30.402 1.00 95.56 281 ILE A N 1
ATOM 2222 C CA . ILE A 1 281 ? -25.740 -11.514 29.790 1.00 95.56 281 ILE A CA 1
ATOM 2223 C C . ILE A 1 281 ? -26.326 -12.590 30.700 1.00 95.56 281 ILE A C 1
ATOM 2225 O O . ILE A 1 281 ? -27.054 -13.464 30.230 1.00 95.56 281 ILE A O 1
ATOM 2229 N N . ARG A 1 282 ? -26.044 -12.520 32.006 1.00 93.81 282 ARG A N 1
ATOM 2230 C CA . ARG A 1 282 ? -26.589 -13.458 32.988 1.00 93.81 282 ARG A CA 1
ATOM 2231 C C . ARG A 1 282 ? -28.117 -13.419 33.009 1.00 93.81 282 ARG A C 1
ATOM 2233 O O . ARG A 1 282 ? -28.729 -14.479 32.961 1.00 93.81 282 ARG A O 1
ATOM 2240 N N . ASN A 1 283 ? -28.735 -12.241 33.064 1.00 91.81 283 ASN A N 1
ATOM 2241 C CA . ASN A 1 283 ? -30.193 -12.115 33.152 1.00 91.81 283 ASN A CA 1
ATOM 2242 C C . ASN A 1 283 ? -30.913 -12.751 31.949 1.00 91.81 283 ASN A C 1
ATOM 2244 O O . ASN A 1 283 ? -31.937 -13.422 32.109 1.00 91.81 283 ASN A O 1
ATOM 2248 N N . PHE A 1 284 ? -30.367 -12.588 30.743 1.00 94.50 284 PHE A N 1
ATOM 2249 C CA . PHE A 1 284 ? -30.915 -13.223 29.542 1.00 94.50 284 PHE A CA 1
ATOM 2250 C C . PHE A 1 284 ? -30.578 -14.710 29.450 1.00 94.50 284 PHE A C 1
ATOM 2252 O O . PHE A 1 284 ? -31.461 -15.519 29.168 1.00 94.50 284 PHE A O 1
ATOM 2259 N N . HIS A 1 285 ? -29.342 -15.090 29.768 1.00 94.88 285 HIS A N 1
ATOM 2260 C CA . HIS A 1 285 ? -28.935 -16.489 29.793 1.00 94.88 285 HIS A CA 1
ATOM 2261 C C . HIS A 1 285 ? -29.761 -17.298 30.798 1.00 94.88 285 HIS A C 1
ATOM 2263 O O . HIS A 1 285 ? -30.244 -18.370 30.451 1.00 94.88 285 HIS A O 1
ATOM 2269 N N . ASP A 1 286 ? -29.984 -16.787 32.014 1.00 93.06 286 ASP A N 1
ATOM 2270 C CA . ASP A 1 286 ? -30.732 -17.482 33.068 1.00 93.06 286 ASP A CA 1
ATOM 2271 C C . ASP A 1 286 ? -32.187 -17.760 32.629 1.00 93.06 286 ASP A C 1
ATOM 2273 O O . ASP A 1 286 ? -32.702 -18.847 32.883 1.00 93.06 286 ASP A O 1
ATOM 2277 N N . THR A 1 287 ? -32.819 -16.839 31.889 1.00 92.19 287 THR A N 1
ATOM 2278 C CA . THR A 1 287 ? -34.174 -17.035 31.327 1.00 92.19 287 THR A CA 1
ATOM 2279 C C . THR A 1 287 ? -34.212 -17.950 30.097 1.00 92.19 287 THR A C 1
ATOM 2281 O O . THR A 1 287 ? -35.272 -18.487 29.781 1.00 92.19 287 THR A O 1
ATOM 2284 N N . GLY A 1 288 ? -33.068 -18.182 29.444 1.00 92.94 288 GLY A N 1
ATOM 2285 C CA . GLY A 1 288 ? -32.932 -19.034 28.256 1.00 92.94 288 GLY A CA 1
ATOM 2286 C C . GLY A 1 288 ? -32.825 -18.267 26.936 1.00 92.94 288 GLY A C 1
ATOM 2287 O O . GLY A 1 288 ? -32.763 -18.881 25.871 1.00 92.94 288 GLY A O 1
ATOM 2288 N N . ARG A 1 289 ? -32.788 -16.933 26.963 1.00 94.69 289 ARG A N 1
ATOM 2289 C CA . ARG A 1 289 ? -32.687 -16.120 25.747 1.00 94.69 289 ARG A CA 1
ATOM 2290 C C . ARG A 1 289 ? -31.253 -16.160 25.183 1.00 94.69 289 ARG A C 1
ATOM 2292 O O . ARG A 1 289 ? -30.312 -15.966 25.955 1.00 94.69 289 ARG A O 1
ATOM 2299 N N . PRO A 1 290 ? -31.063 -16.388 23.868 1.00 96.69 290 PRO A N 1
ATOM 2300 C CA . PRO A 1 290 ? -29.734 -16.397 23.260 1.00 96.69 290 PRO A CA 1
ATOM 2301 C C . PRO A 1 290 ? -29.116 -14.995 23.198 1.00 96.69 290 PRO A C 1
ATOM 2303 O O . PRO A 1 290 ? -29.808 -14.009 22.916 1.00 96.69 290 PRO A O 1
ATOM 2306 N N . VAL A 1 291 ? -27.801 -14.913 23.424 1.00 96.94 291 VAL A N 1
ATOM 2307 C CA . VAL A 1 291 ? -27.040 -13.655 23.470 1.00 96.94 291 VAL A CA 1
ATOM 2308 C C . VAL A 1 291 ? -25.809 -13.718 22.567 1.00 96.94 291 VAL A C 1
ATOM 2310 O O . VAL A 1 291 ? -24.984 -14.625 22.680 1.00 96.94 291 VAL A O 1
ATOM 2313 N N . LEU A 1 292 ? -25.651 -12.704 21.716 1.00 96.38 292 LEU A N 1
ATOM 2314 C CA . LEU A 1 292 ? -24.440 -12.444 20.942 1.00 96.38 292 LEU A CA 1
ATOM 2315 C C . LEU A 1 292 ? -23.759 -11.181 21.471 1.00 96.38 292 LEU A C 1
ATOM 2317 O O . LEU A 1 292 ? -24.352 -10.106 21.464 1.00 96.38 292 LEU A O 1
ATOM 2321 N N . VAL A 1 293 ? -22.497 -11.294 21.865 1.00 96.38 293 VAL A N 1
ATOM 2322 C CA . VAL A 1 293 ? -21.689 -10.183 22.363 1.00 96.38 293 VAL A CA 1
ATOM 2323 C C . VAL A 1 293 ? -20.603 -9.845 21.351 1.00 96.38 293 VAL A C 1
ATOM 2325 O O . VAL A 1 293 ? -19.763 -10.685 21.045 1.00 96.38 293 VAL A O 1
ATOM 2328 N N . GLY A 1 294 ? -20.608 -8.623 20.828 1.00 94.62 294 GLY A N 1
ATOM 2329 C CA . GLY A 1 294 ? -19.577 -8.106 19.933 1.00 94.62 294 GLY A CA 1
ATOM 2330 C C . GLY A 1 294 ? -18.553 -7.265 20.689 1.00 94.62 294 GLY A C 1
ATOM 2331 O O . GLY A 1 294 ? -18.911 -6.263 21.307 1.00 94.62 294 GLY A O 1
ATOM 2332 N N . THR A 1 295 ? -17.285 -7.659 20.608 1.00 91.50 295 THR A N 1
ATOM 2333 C CA . THR A 1 295 ? -16.134 -6.945 21.201 1.00 91.50 295 THR A CA 1
ATOM 2334 C C . THR A 1 295 ? -15.184 -6.441 20.119 1.00 91.50 295 THR A C 1
ATOM 2336 O O . THR A 1 295 ? -15.123 -7.047 19.059 1.00 91.50 295 THR A O 1
ATOM 2339 N N . THR A 1 296 ? -14.386 -5.406 20.374 1.00 87.19 296 THR A N 1
ATOM 2340 C CA . THR A 1 296 ? -13.473 -4.805 19.375 1.00 87.19 296 THR A CA 1
ATOM 2341 C C . THR A 1 296 ? -12.101 -5.490 19.269 1.00 87.19 296 THR A C 1
ATOM 2343 O O . THR A 1 296 ? -11.412 -5.365 18.256 1.00 87.19 296 THR A O 1
ATOM 2346 N N . SER A 1 297 ? -11.684 -6.255 20.284 1.00 86.06 297 SER A N 1
ATOM 2347 C CA . SER A 1 297 ? -10.380 -6.934 20.310 1.00 86.06 297 SER A CA 1
ATOM 2348 C C . SER A 1 297 ? -10.452 -8.320 20.953 1.00 86.06 297 SER A C 1
ATOM 2350 O O . SER A 1 297 ? -11.340 -8.601 21.759 1.00 86.06 297 SER A O 1
ATOM 2352 N N . VAL A 1 298 ? -9.496 -9.188 20.597 1.00 85.44 298 VAL A N 1
ATOM 2353 C CA . VAL A 1 298 ? -9.397 -10.557 21.138 1.00 85.44 298 VAL A CA 1
ATOM 2354 C C . VAL A 1 298 ? -9.178 -10.516 22.651 1.00 85.44 298 VAL A C 1
ATOM 2356 O O . VAL A 1 298 ? -9.794 -11.278 23.386 1.00 85.44 298 VAL A O 1
ATOM 2359 N N . GLU A 1 299 ? -8.351 -9.588 23.132 1.00 87.56 299 GLU A N 1
ATOM 2360 C CA . GLU A 1 299 ? -8.089 -9.399 24.562 1.00 87.56 299 GLU A CA 1
ATOM 2361 C C . GLU A 1 299 ? -9.373 -9.103 25.352 1.00 87.56 299 GLU A C 1
ATOM 2363 O O . GLU A 1 299 ? -9.617 -9.699 26.405 1.00 87.56 299 GLU A O 1
ATOM 2368 N N . LYS A 1 300 ? -10.234 -8.228 24.819 1.00 89.00 300 LYS A N 1
ATOM 2369 C CA . LYS A 1 300 ? -11.532 -7.903 25.424 1.00 89.00 300 LYS A CA 1
ATOM 2370 C C . LYS A 1 300 ? -12.466 -9.118 25.413 1.00 89.00 300 LYS A C 1
ATOM 2372 O O . LYS A 1 300 ? -13.131 -9.372 26.417 1.00 89.00 300 LYS A O 1
ATOM 2377 N N . SER A 1 301 ? -12.470 -9.912 24.334 1.00 89.88 301 SER A N 1
ATOM 2378 C CA . SER A 1 301 ? -13.228 -11.173 24.268 1.00 89.88 301 SER A CA 1
ATOM 2379 C C . SER A 1 301 ? -12.788 -12.173 25.348 1.00 89.88 301 SER A C 1
ATOM 2381 O O . SER A 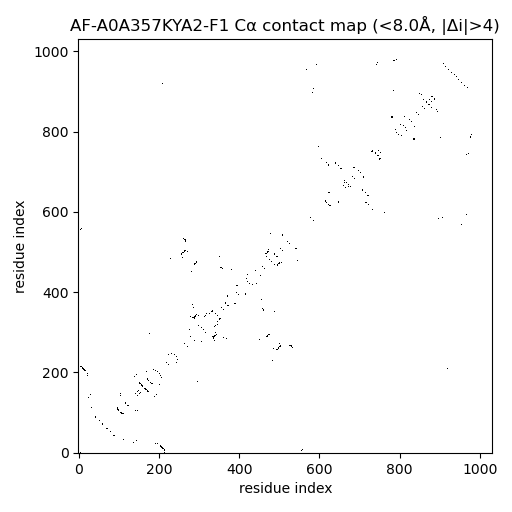1 301 ? -13.626 -12.713 26.068 1.00 89.88 301 SER A O 1
ATOM 2383 N N . GLU A 1 302 ? -11.478 -12.387 25.500 1.00 90.00 302 GLU A N 1
ATOM 2384 C CA . GLU A 1 302 ? -10.896 -13.299 26.498 1.00 90.00 302 GLU A CA 1
ATOM 2385 C C . GLU A 1 302 ? -11.142 -12.809 27.933 1.00 90.00 302 GLU A C 1
ATOM 2387 O O . GLU A 1 302 ? -11.420 -13.596 28.842 1.00 90.00 302 GLU A O 1
ATOM 2392 N N . THR A 1 303 ? -11.081 -11.495 28.153 1.00 90.81 303 THR A N 1
ATOM 2393 C CA . THR A 1 303 ? -11.381 -10.884 29.455 1.00 90.81 303 THR A CA 1
ATOM 2394 C C . THR A 1 303 ? -12.839 -11.117 29.841 1.00 90.81 303 THR A C 1
ATOM 2396 O O . THR A 1 303 ? -13.114 -11.606 30.938 1.00 90.81 303 THR A O 1
ATOM 2399 N N . LEU A 1 304 ? -13.775 -10.861 28.923 1.00 94.38 304 LEU A N 1
ATOM 2400 C CA . LEU A 1 304 ? -15.195 -11.125 29.141 1.00 94.38 304 LEU A CA 1
ATOM 2401 C C . LEU A 1 304 ? -15.465 -12.617 29.391 1.00 94.38 304 LEU A C 1
ATOM 2403 O O . LEU A 1 304 ? -16.211 -12.966 30.308 1.00 94.38 304 LEU A O 1
ATOM 2407 N N . SER A 1 305 ? -14.817 -13.497 28.628 1.00 93.81 305 SER A N 1
ATOM 2408 C CA . SER A 1 305 ? -14.897 -14.950 28.801 1.00 93.81 305 SER A CA 1
ATOM 2409 C C . SER A 1 305 ? -14.497 -15.400 30.215 1.00 93.81 305 SER A C 1
ATOM 2411 O O . SER A 1 305 ? -15.232 -16.143 30.886 1.00 93.81 305 SER A O 1
ATOM 2413 N N . LYS A 1 306 ? -13.370 -14.886 30.726 1.00 94.44 306 LYS A N 1
ATOM 2414 C CA . LYS A 1 306 ? -12.921 -15.125 32.107 1.00 94.44 306 LYS A CA 1
ATOM 2415 C C . LYS A 1 306 ? -13.928 -14.602 33.128 1.00 94.44 306 LYS A C 1
ATOM 2417 O O . LYS A 1 306 ? -14.242 -15.317 34.078 1.00 94.44 306 LYS A O 1
ATOM 2422 N N . MET A 1 307 ? -14.467 -13.397 32.929 1.00 93.88 307 MET A N 1
ATOM 2423 C CA . MET A 1 307 ? -15.447 -12.800 33.844 1.00 93.88 307 MET A CA 1
ATOM 2424 C C . MET A 1 307 ? -16.750 -13.608 33.914 1.00 93.88 307 MET A C 1
ATOM 2426 O O . MET A 1 307 ? -17.242 -13.871 35.013 1.00 93.88 307 MET A O 1
ATOM 2430 N N . LEU A 1 308 ? -17.282 -14.058 32.773 1.00 94.31 308 LEU A N 1
ATOM 2431 C CA . LEU A 1 308 ? -18.496 -14.882 32.710 1.00 94.31 308 LEU A CA 1
ATOM 2432 C C . LEU A 1 308 ? -18.311 -16.234 33.407 1.00 94.31 308 LEU A C 1
ATOM 2434 O O . LEU A 1 308 ? -19.188 -16.676 34.158 1.00 94.31 308 LEU A O 1
ATOM 2438 N N . THR A 1 309 ? -17.153 -16.868 33.202 1.00 92.44 309 THR A N 1
ATOM 2439 C CA . THR A 1 309 ? -16.817 -18.145 33.846 1.00 92.44 309 THR A CA 1
ATOM 2440 C C . THR A 1 309 ? -16.652 -17.972 35.352 1.00 92.44 309 THR A C 1
ATOM 2442 O O . THR A 1 309 ? -17.281 -18.693 36.123 1.00 92.44 309 THR A O 1
ATOM 2445 N N . ALA A 1 310 ? -15.848 -16.994 35.779 1.00 90.94 310 ALA A N 1
ATOM 2446 C CA . ALA A 1 310 ? -15.503 -16.794 37.183 1.00 90.94 310 ALA A CA 1
ATOM 2447 C C . ALA A 1 310 ? -16.692 -16.313 38.030 1.00 90.94 310 ALA A C 1
ATOM 2449 O O . ALA A 1 310 ? -16.855 -16.766 39.160 1.00 90.94 310 ALA A O 1
ATOM 2450 N N . LYS A 1 311 ? -17.530 -15.407 37.502 1.00 89.75 311 LYS A N 1
ATOM 2451 C CA . LYS A 1 311 ? -18.630 -14.789 38.264 1.00 89.75 311 LYS A CA 1
ATOM 2452 C C . LYS A 1 311 ? -19.913 -15.629 38.255 1.00 89.75 311 LYS A C 1
ATOM 2454 O O . LYS A 1 311 ? -20.615 -15.676 39.265 1.00 89.75 311 LYS A O 1
ATOM 2459 N N . HIS A 1 312 ? -20.246 -16.273 37.131 1.00 88.56 312 HIS A N 1
ATOM 2460 C CA . HIS A 1 312 ? -21.561 -16.909 36.931 1.00 88.56 312 HIS A CA 1
ATOM 2461 C C . HIS A 1 312 ? -21.523 -18.337 36.366 1.00 88.56 312 HIS A C 1
ATOM 2463 O O . HIS A 1 312 ? -22.589 -18.941 36.198 1.00 88.56 312 HIS A O 1
ATOM 2469 N N . GLY A 1 313 ? -20.339 -18.886 36.065 1.00 89.81 313 GLY A N 1
ATOM 2470 C CA . GLY A 1 313 ? -20.195 -20.234 35.507 1.00 89.81 313 GLY A CA 1
ATOM 2471 C C . GLY A 1 313 ? -20.951 -20.432 34.188 1.00 89.81 313 GLY A C 1
ATOM 2472 O O . GLY A 1 313 ? -21.477 -21.517 33.939 1.00 89.81 313 GLY A O 1
ATOM 2473 N N . ILE A 1 314 ? -21.090 -19.375 33.380 1.00 92.50 314 ILE A N 1
ATOM 2474 C CA . ILE A 1 314 ? -21.847 -19.413 32.122 1.00 92.50 314 ILE A CA 1
ATOM 2475 C C . ILE A 1 314 ? -20.977 -20.038 31.033 1.00 92.50 314 ILE A C 1
ATOM 2477 O O . ILE A 1 314 ? -19.884 -19.546 30.740 1.00 92.50 314 ILE A O 1
ATOM 2481 N N . ARG A 1 315 ? -21.479 -21.110 30.410 1.00 91.44 315 ARG A N 1
ATOM 2482 C CA . ARG A 1 315 ? -20.860 -21.692 29.213 1.00 91.44 315 ARG A CA 1
ATOM 2483 C C . ARG A 1 315 ? -21.085 -20.752 28.037 1.00 91.44 315 ARG A C 1
ATOM 2485 O O . ARG A 1 315 ? -22.208 -20.312 27.812 1.00 91.44 315 ARG A O 1
ATOM 2492 N N . HIS A 1 316 ? -20.019 -20.458 27.313 1.00 94.44 316 HIS A N 1
ATOM 2493 C CA . HIS A 1 316 ? -20.041 -19.544 26.185 1.00 94.44 316 HIS A CA 1
ATOM 2494 C C . HIS A 1 316 ? -18.980 -19.956 25.166 1.00 94.44 316 HIS A C 1
ATOM 2496 O O . HIS A 1 316 ? -18.015 -20.639 25.508 1.00 94.44 316 HIS A O 1
ATOM 2502 N N . GLU A 1 317 ? -19.160 -19.510 23.929 1.00 93.25 317 GLU A N 1
ATOM 2503 C CA . GLU A 1 317 ? -18.248 -19.778 22.816 1.00 93.25 317 GLU A CA 1
ATOM 2504 C C . GLU A 1 317 ? -17.577 -18.477 22.359 1.00 93.25 317 GLU A C 1
ATOM 2506 O O . GLU A 1 317 ? -18.249 -17.452 22.228 1.00 93.25 317 GLU A O 1
ATOM 2511 N N . VAL A 1 318 ? -16.262 -18.507 22.112 1.00 90.56 318 VAL A N 1
ATOM 2512 C CA . VAL A 1 318 ? -15.476 -17.331 21.695 1.00 90.56 318 VAL A CA 1
ATOM 2513 C C . VAL A 1 318 ? -14.998 -17.486 20.251 1.00 90.56 318 VAL A C 1
ATOM 2515 O O . VAL A 1 318 ? -14.306 -18.444 19.906 1.00 90.56 318 VAL A O 1
ATOM 2518 N N . LEU A 1 319 ? -15.335 -16.512 19.406 1.00 87.88 319 LEU A N 1
ATOM 2519 C CA . LEU A 1 319 ? -14.987 -16.460 17.988 1.00 87.88 319 LEU A CA 1
ATOM 2520 C C . LEU A 1 319 ? -13.940 -15.371 17.742 1.00 87.88 319 LEU A C 1
ATOM 2522 O O . LEU A 1 319 ? -14.247 -14.181 17.779 1.00 87.88 319 LEU A O 1
ATOM 2526 N N . ASN A 1 320 ? -12.716 -15.794 17.426 1.00 81.44 320 ASN A N 1
ATOM 2527 C CA . ASN A 1 320 ? -11.547 -14.917 17.298 1.00 81.44 320 ASN A CA 1
ATOM 2528 C C . ASN A 1 320 ? -11.090 -14.690 15.832 1.00 81.44 320 ASN A C 1
ATOM 2530 O O . ASN A 1 320 ? -9.962 -14.242 15.624 1.00 81.44 320 ASN A O 1
ATOM 2534 N N . ALA A 1 321 ? -11.917 -15.024 14.827 1.00 67.88 321 ALA A N 1
ATOM 2535 C CA . ALA A 1 321 ? -11.658 -14.858 13.383 1.00 67.88 321 ALA A CA 1
ATOM 2536 C C . ALA A 1 321 ? -10.389 -15.568 12.853 1.00 67.88 321 ALA A C 1
ATOM 2538 O O . ALA A 1 321 ? -9.652 -15.029 12.029 1.00 67.88 321 ALA A O 1
ATOM 2539 N N . LYS A 1 322 ? -10.112 -16.781 13.344 1.00 66.31 322 LYS A N 1
ATOM 2540 C CA . LYS A 1 322 ? -8.896 -17.562 13.034 1.00 66.31 322 LYS A CA 1
ATOM 2541 C C . LYS A 1 322 ? -9.173 -18.859 12.280 1.00 66.31 322 LYS A C 1
ATOM 2543 O O . LYS A 1 322 ? -8.271 -19.350 11.608 1.00 66.31 322 LYS A O 1
ATOM 2548 N N . GLN A 1 323 ? -10.365 -19.444 12.417 1.00 65.06 323 GLN A N 1
ATOM 2549 C CA . GLN A 1 323 ? -10.714 -20.738 11.813 1.00 65.06 323 GLN A CA 1
ATOM 2550 C C . GLN A 1 323 ? -12.129 -20.698 11.227 1.00 65.06 323 GLN A C 1
ATOM 2552 O O . GLN A 1 323 ? -13.084 -21.122 11.869 1.00 65.06 323 GLN A O 1
ATOM 2557 N N . HIS A 1 324 ? -12.266 -20.210 9.994 1.00 62.22 324 HIS A N 1
ATOM 2558 C CA . HIS A 1 324 ? -13.572 -19.912 9.396 1.00 62.22 324 HIS A CA 1
ATOM 2559 C C . HIS A 1 324 ? -14.553 -21.101 9.338 1.00 62.22 324 HIS A C 1
ATOM 2561 O O . HIS A 1 324 ? -15.728 -20.915 9.641 1.00 62.22 324 HIS A O 1
ATOM 2567 N N . GLU A 1 325 ? -14.097 -22.318 9.018 1.00 64.06 325 GLU A N 1
ATOM 2568 C CA . GLU A 1 325 ? -14.981 -23.498 8.940 1.00 64.06 325 GLU A CA 1
ATOM 2569 C C . GLU A 1 325 ? -15.543 -23.908 10.307 1.00 64.06 325 GLU A C 1
ATOM 2571 O O . GLU A 1 325 ? -16.736 -24.170 10.449 1.00 64.06 325 GLU A O 1
ATOM 2576 N N . ARG A 1 326 ? -14.699 -23.915 11.346 1.00 71.44 326 ARG A N 1
ATOM 2577 C CA . ARG A 1 326 ? -15.131 -24.249 12.709 1.00 71.44 326 ARG A CA 1
ATOM 2578 C C . ARG A 1 326 ? -16.040 -23.164 13.283 1.00 71.44 326 ARG A C 1
ATOM 2580 O O . ARG A 1 326 ? -16.989 -23.475 13.992 1.00 71.44 326 ARG A O 1
ATOM 2587 N N . GLU A 1 327 ? -15.761 -21.904 12.959 1.00 73.62 327 GLU A N 1
ATOM 2588 C CA . GLU A 1 327 ? -16.555 -20.755 13.395 1.00 73.62 327 GLU A CA 1
ATOM 2589 C C . GLU A 1 327 ? -17.990 -20.802 12.848 1.00 73.62 327 GLU A C 1
ATOM 2591 O O . GLU A 1 327 ? -18.916 -20.502 13.596 1.00 73.62 327 GLU A O 1
ATOM 2596 N N . ALA A 1 328 ? -18.203 -21.241 11.601 1.00 75.88 328 ALA A N 1
ATOM 2597 C CA . ALA A 1 328 ? -19.544 -21.353 11.017 1.00 75.88 328 ALA A CA 1
ATOM 2598 C C . ALA A 1 328 ? -20.467 -22.280 11.835 1.00 75.88 328 ALA A C 1
ATOM 2600 O O . ALA A 1 328 ? -21.570 -21.879 12.205 1.00 75.88 328 ALA A O 1
ATOM 2601 N N . HIS A 1 329 ? -19.984 -23.466 12.222 1.00 80.75 329 HIS A N 1
ATOM 2602 C CA . HIS A 1 329 ? -20.755 -24.413 13.042 1.00 80.75 329 HIS A CA 1
ATOM 2603 C C . HIS A 1 329 ? -21.091 -23.880 14.439 1.00 80.75 329 HIS A C 1
ATOM 2605 O O . HIS A 1 329 ? -22.133 -24.204 15.010 1.00 80.75 329 HIS A O 1
ATOM 2611 N N . ILE A 1 330 ? -20.213 -23.058 15.013 1.00 83.06 330 ILE A N 1
ATOM 2612 C CA . ILE A 1 330 ? -20.467 -22.423 16.308 1.00 83.06 330 ILE A CA 1
ATOM 2613 C C . ILE A 1 330 ? -21.572 -21.360 16.146 1.00 83.06 330 ILE A C 1
ATOM 2615 O O . ILE A 1 330 ? -22.475 -21.281 16.978 1.00 83.06 330 ILE A O 1
ATOM 2619 N N . VAL A 1 331 ? -21.549 -20.582 15.056 1.00 85.44 331 VAL A N 1
ATOM 2620 C CA . VAL A 1 331 ? -22.545 -19.530 14.757 1.00 85.44 331 VAL A CA 1
ATOM 2621 C C . VAL A 1 331 ? -23.938 -20.100 14.502 1.00 85.44 331 VAL A C 1
ATOM 2623 O O . VAL A 1 331 ? -24.918 -19.522 14.968 1.00 85.44 331 VAL A O 1
ATOM 2626 N N . GLU A 1 332 ? -24.051 -21.253 13.844 1.00 84.19 332 GLU A N 1
ATOM 2627 C CA . GLU A 1 332 ? -25.342 -21.930 13.632 1.00 84.19 332 GLU A CA 1
ATOM 2628 C C . GLU A 1 332 ? -26.053 -22.278 14.951 1.00 84.19 332 GLU A C 1
ATOM 2630 O O . GLU A 1 332 ? -27.281 -22.224 15.035 1.00 84.19 332 GLU A O 1
ATOM 2635 N N . ASN A 1 333 ? -25.287 -22.572 16.005 1.00 87.81 333 ASN A N 1
ATOM 2636 C CA . ASN A 1 333 ? -25.815 -22.901 17.329 1.00 87.81 333 ASN A CA 1
ATOM 2637 C C . ASN A 1 333 ? -26.030 -21.670 18.229 1.00 87.81 333 ASN A C 1
ATOM 2639 O O . ASN A 1 333 ? -26.547 -21.800 19.339 1.00 87.81 333 ASN A O 1
ATOM 2643 N N . ALA A 1 334 ? -25.681 -20.465 17.767 1.00 92.44 334 ALA A N 1
ATOM 2644 C CA . ALA A 1 334 ? -25.770 -19.237 18.560 1.00 92.44 334 ALA A CA 1
ATOM 2645 C C . ALA A 1 334 ? -27.212 -18.825 18.902 1.00 92.44 334 ALA A C 1
ATOM 2647 O O . ALA A 1 334 ? -27.431 -18.085 19.856 1.00 92.44 334 ALA A O 1
ATOM 2648 N N . GLY A 1 335 ? -28.194 -19.277 18.116 1.00 93.62 335 GLY A N 1
ATOM 2649 C CA . GLY A 1 335 ? -29.614 -18.969 18.308 1.00 93.62 335 GLY A CA 1
ATOM 2650 C C . GLY A 1 335 ? -30.386 -20.009 19.122 1.00 93.62 335 GLY A C 1
ATOM 2651 O O . GLY A 1 335 ? -31.614 -19.972 19.118 1.00 93.62 335 GLY A O 1
ATOM 2652 N N . GLN A 1 336 ? -29.694 -20.947 19.777 1.00 95.19 336 GLN A N 1
ATOM 2653 C CA . GLN A 1 336 ? -30.302 -21.997 20.601 1.00 95.19 336 GLN A CA 1
ATOM 2654 C C . GLN A 1 336 ? -30.577 -21.527 22.039 1.00 95.19 336 GLN A C 1
ATOM 2656 O O . GLN A 1 336 ? -30.046 -20.511 22.494 1.00 95.19 336 GLN A O 1
ATOM 2661 N N . LEU A 1 337 ? -31.397 -22.289 22.773 1.00 95.25 337 LEU A N 1
ATOM 2662 C CA . LEU A 1 337 ? -31.785 -21.984 24.153 1.00 95.25 337 LEU A CA 1
ATOM 2663 C C . LEU A 1 337 ? -30.557 -21.721 25.043 1.00 95.25 337 LEU A C 1
ATOM 2665 O O . LEU A 1 337 ? -29.686 -22.575 25.198 1.00 95.25 337 LEU A O 1
ATOM 2669 N N . GLY A 1 338 ? -30.508 -20.531 25.642 1.00 93.69 338 GLY A N 1
ATOM 2670 C CA . GLY A 1 338 ? -29.464 -20.117 26.577 1.00 93.69 338 GLY A CA 1
ATOM 2671 C C . GLY A 1 338 ? -28.066 -19.983 25.965 1.00 93.69 338 GLY A C 1
ATOM 2672 O O . GLY A 1 338 ? -27.103 -19.849 26.718 1.00 93.69 338 GLY A O 1
ATOM 2673 N N . ALA A 1 339 ? -27.912 -20.021 24.640 1.00 96.12 339 ALA A N 1
ATOM 2674 C CA . ALA A 1 339 ? -26.605 -19.897 24.004 1.00 96.12 339 ALA A CA 1
ATOM 2675 C C . ALA A 1 339 ? -25.998 -18.502 24.243 1.00 96.12 339 ALA A C 1
ATOM 2677 O O . ALA A 1 339 ? -26.670 -17.482 24.088 1.00 96.12 339 ALA A O 1
ATOM 2678 N N . VAL A 1 340 ? -24.714 -18.458 24.611 1.00 96.75 340 VAL A N 1
ATOM 2679 C CA . VAL A 1 340 ? -23.943 -17.214 24.750 1.00 96.75 340 VAL A CA 1
ATOM 2680 C C . VAL A 1 340 ? -22.729 -17.286 23.840 1.00 96.75 340 VAL A C 1
ATOM 2682 O O . VAL A 1 340 ? -21.894 -18.183 23.957 1.00 96.75 340 VAL A O 1
ATOM 2685 N N . MET A 1 341 ? -22.627 -16.319 22.941 1.00 95.50 341 MET A N 1
ATOM 2686 C CA . MET A 1 341 ? -21.555 -16.220 21.962 1.00 95.50 341 MET A CA 1
ATOM 2687 C C . MET A 1 341 ? -20.829 -14.891 22.106 1.00 95.50 341 MET A C 1
ATOM 2689 O O . MET A 1 341 ? -21.465 -13.843 22.154 1.00 95.50 341 MET A O 1
ATOM 2693 N N . ILE A 1 342 ? -19.500 -14.929 22.115 1.00 94.81 342 ILE A N 1
ATOM 2694 C CA . ILE A 1 342 ? -18.636 -13.750 22.091 1.00 94.81 342 ILE A CA 1
ATOM 2695 C C . ILE A 1 342 ? -17.927 -13.722 20.740 1.00 94.81 342 ILE A C 1
ATOM 2697 O O . ILE A 1 342 ? -17.190 -14.644 20.401 1.00 94.81 342 ILE A O 1
ATOM 2701 N N . ALA A 1 343 ? -18.142 -12.666 19.966 1.00 91.50 343 ALA A N 1
ATOM 2702 C CA . ALA A 1 343 ? -17.520 -12.459 18.670 1.00 91.50 343 ALA A CA 1
ATOM 2703 C C . ALA A 1 343 ? -16.547 -11.278 18.724 1.00 91.50 343 ALA A C 1
ATOM 2705 O O . ALA A 1 343 ? -16.915 -10.152 19.072 1.00 91.50 343 ALA A O 1
ATOM 2706 N N . THR A 1 344 ? -15.293 -11.524 18.347 1.00 87.50 344 THR A N 1
ATOM 2707 C CA . THR A 1 344 ? -14.323 -10.453 18.127 1.00 87.50 344 THR A CA 1
ATOM 2708 C C . THR A 1 344 ? -14.582 -9.782 16.779 1.00 87.50 344 THR A C 1
ATOM 2710 O O . THR A 1 344 ? -14.605 -10.435 15.734 1.00 87.50 344 THR A O 1
ATOM 2713 N N . ASN A 1 345 ? -14.741 -8.462 16.790 1.00 80.38 345 ASN A N 1
ATOM 2714 C CA . ASN A 1 345 ? -15.142 -7.618 15.672 1.00 80.38 345 ASN A CA 1
ATOM 2715 C C . ASN A 1 345 ? -16.375 -8.182 14.954 1.00 80.38 345 ASN A C 1
ATOM 2717 O O . ASN A 1 345 ? -17.493 -8.131 15.457 1.00 80.38 345 ASN A O 1
ATOM 2721 N N . MET A 1 346 ? -16.157 -8.751 13.771 1.00 72.88 346 MET A N 1
ATOM 2722 C CA . MET A 1 346 ? -17.191 -9.329 12.919 1.00 72.88 346 MET A CA 1
ATOM 2723 C C . MET A 1 346 ? -16.935 -10.817 12.651 1.00 72.88 346 MET A C 1
ATOM 2725 O O . MET A 1 346 ? -17.296 -11.310 11.582 1.00 72.88 346 MET A O 1
ATOM 2729 N N . ALA A 1 347 ? -16.303 -11.539 13.584 1.00 78.50 347 ALA A N 1
ATOM 2730 C CA . ALA A 1 347 ? -16.142 -12.990 13.495 1.00 78.50 347 ALA A CA 1
ATOM 2731 C C . ALA A 1 347 ? -17.501 -13.691 13.276 1.00 78.50 347 ALA A C 1
ATOM 2733 O O . ALA A 1 347 ? -18.549 -13.197 13.699 1.00 78.50 347 ALA A O 1
ATOM 2734 N N . GLY A 1 348 ? -17.511 -14.806 12.538 1.00 68.75 348 GLY A N 1
ATOM 2735 C CA . GLY A 1 348 ? -18.769 -15.437 12.111 1.00 68.75 348 GLY A CA 1
ATOM 2736 C C . GLY A 1 348 ? -19.529 -14.657 11.024 1.00 68.75 348 GLY A C 1
ATOM 2737 O O . GLY A 1 348 ? -20.762 -14.677 10.940 1.00 68.75 348 GLY A O 1
ATOM 2738 N N . ARG A 1 349 ? -18.827 -13.876 10.195 1.00 77.94 349 ARG A N 1
ATOM 2739 C CA . ARG A 1 349 ? -19.419 -13.198 9.030 1.00 77.94 349 ARG A CA 1
ATOM 2740 C C . ARG A 1 349 ? -19.820 -14.184 7.941 1.00 77.94 349 ARG A C 1
ATOM 2742 O O . ARG A 1 349 ? -19.082 -15.107 7.637 1.00 77.94 349 ARG A O 1
ATOM 2749 N N . GLY A 1 350 ? -20.988 -13.948 7.343 1.00 76.81 350 GLY A N 1
ATOM 2750 C CA . GLY A 1 350 ? -21.517 -14.769 6.250 1.00 76.81 350 GLY A CA 1
ATOM 2751 C C . GLY A 1 350 ? -22.328 -15.988 6.696 1.00 76.81 350 GLY A C 1
ATOM 2752 O O . GLY A 1 350 ? -22.934 -16.622 5.845 1.00 76.81 350 GLY A O 1
ATOM 2753 N N . THR A 1 351 ? -22.381 -16.293 7.998 1.00 84.50 351 THR A N 1
ATOM 2754 C CA . THR A 1 351 ? -23.268 -17.328 8.558 1.00 84.50 351 THR A CA 1
ATOM 2755 C C . THR A 1 351 ? -24.457 -16.686 9.270 1.00 84.50 351 THR A C 1
ATOM 2757 O O . THR A 1 351 ? -24.305 -15.704 10.010 1.00 84.50 351 THR A O 1
ATOM 2760 N N . ASP A 1 352 ? -25.641 -17.233 9.018 1.00 87.31 352 ASP A N 1
ATOM 2761 C CA . ASP A 1 352 ? -26.912 -16.756 9.549 1.00 87.31 352 ASP A CA 1
ATOM 2762 C C . ASP A 1 352 ? -27.217 -17.417 10.896 1.00 87.31 352 ASP A C 1
ATOM 2764 O O . ASP A 1 352 ? -27.204 -18.641 11.004 1.00 87.31 352 ASP A O 1
ATOM 2768 N N . ILE A 1 353 ? -27.527 -16.612 11.916 1.00 92.19 353 ILE A N 1
ATOM 2769 C CA . ILE A 1 353 ? -27.959 -17.119 13.224 1.00 92.19 353 ILE A CA 1
ATOM 2770 C C . ILE A 1 353 ? -29.463 -17.372 13.152 1.00 92.19 353 ILE A C 1
ATOM 2772 O O . ILE A 1 353 ? -30.241 -16.424 13.065 1.00 92.19 353 ILE A O 1
ATOM 2776 N N . LYS A 1 354 ? -29.863 -18.644 13.170 1.00 92.19 354 LYS A N 1
ATOM 2777 C CA . LYS A 1 354 ? -31.272 -19.056 13.174 1.00 92.19 354 LYS A CA 1
ATOM 2778 C C . LYS A 1 354 ? -31.737 -19.316 14.600 1.00 92.19 354 LYS A C 1
ATOM 2780 O O . LYS A 1 354 ? -31.016 -19.940 15.376 1.00 92.19 354 LYS A O 1
ATOM 2785 N N . LEU A 1 355 ? -32.939 -18.855 14.932 1.00 94.81 355 LEU A N 1
ATOM 2786 C CA . LEU A 1 355 ? -33.538 -19.084 16.243 1.00 94.81 355 LEU A CA 1
ATOM 2787 C C . LEU A 1 355 ? -34.062 -20.521 16.353 1.00 94.81 355 LEU A C 1
ATOM 2789 O O . LEU A 1 355 ? -34.758 -21.010 15.465 1.00 94.81 355 LEU A O 1
ATOM 2793 N N . GLY A 1 356 ? -33.700 -21.201 17.441 1.00 92.56 356 GLY A N 1
ATOM 2794 C CA . GLY A 1 356 ? -34.127 -22.570 17.724 1.00 92.56 356 GLY A CA 1
ATOM 2795 C C . GLY A 1 356 ? -35.518 -22.651 18.359 1.00 92.56 356 GLY A C 1
ATOM 2796 O O . GLY A 1 356 ? -35.967 -21.728 19.046 1.00 92.56 356 GLY A O 1
ATOM 2797 N N . SER A 1 357 ? -36.181 -23.791 18.162 1.00 93.00 357 SER A N 1
ATOM 2798 C CA . SER A 1 357 ? -37.334 -24.225 18.959 1.00 93.00 357 SER A CA 1
ATOM 2799 C C . SER A 1 357 ? -36.902 -25.294 19.958 1.00 93.00 357 SER A C 1
ATOM 2801 O O . SER A 1 357 ? -35.905 -25.988 19.750 1.00 93.00 357 SER A O 1
ATOM 2803 N N . PHE A 1 358 ? -37.622 -25.404 21.068 1.00 94.44 358 PHE A N 1
ATOM 2804 C CA . PHE A 1 358 ? -37.302 -26.357 22.125 1.00 94.44 358 PHE A CA 1
ATOM 2805 C C . PHE A 1 358 ? -38.572 -26.794 22.861 1.00 94.44 358 PHE A C 1
ATOM 2807 O O . PHE A 1 358 ? -39.520 -26.016 22.980 1.00 94.44 358 PHE A O 1
ATOM 2814 N N . PRO A 1 359 ? -38.607 -28.030 23.381 1.00 93.88 359 PRO A N 1
ATOM 2815 C CA . PRO A 1 359 ? -39.739 -28.512 24.155 1.00 93.88 359 PRO A CA 1
ATOM 2816 C C . PRO A 1 359 ? -39.651 -28.022 25.615 1.00 93.88 359 PRO A C 1
ATOM 2818 O O . PRO A 1 359 ? -38.575 -27.648 26.103 1.00 93.88 359 PRO A O 1
ATOM 2821 N N . ARG A 1 360 ? -40.782 -28.030 26.333 1.00 92.69 360 ARG A N 1
ATOM 2822 C CA . ARG A 1 360 ? -40.888 -27.495 27.707 1.00 92.69 360 ARG A CA 1
ATOM 2823 C C . ARG A 1 360 ? -39.931 -28.176 28.687 1.00 92.69 360 ARG A C 1
ATOM 2825 O O . ARG A 1 360 ? -39.391 -27.516 29.569 1.00 92.69 360 ARG A O 1
ATOM 2832 N N . GLU A 1 361 ? -39.652 -29.463 28.499 1.00 93.31 361 GLU A N 1
ATOM 2833 C CA . GLU A 1 361 ? -38.701 -30.241 29.301 1.00 93.31 361 GLU A CA 1
ATOM 2834 C C . GLU A 1 361 ? -37.296 -29.631 29.251 1.00 93.31 361 GLU A C 1
ATOM 2836 O O . GLU A 1 361 ? -36.613 -29.543 30.269 1.00 93.31 361 GLU A O 1
ATOM 2841 N N . THR A 1 362 ? -36.875 -29.174 28.067 1.00 93.81 362 THR A N 1
ATOM 2842 C CA . THR A 1 362 ? -35.545 -28.580 27.872 1.00 93.81 362 THR A CA 1
ATOM 2843 C C . THR A 1 362 ? -35.464 -27.204 28.529 1.00 93.81 362 THR A C 1
ATOM 2845 O O . THR A 1 362 ? -34.450 -26.869 29.141 1.00 93.81 362 THR A O 1
ATOM 2848 N N . LEU A 1 363 ? -36.549 -26.425 28.462 1.00 93.44 363 LEU A N 1
ATOM 2849 C CA . LEU A 1 363 ? -36.647 -25.130 29.136 1.00 93.44 363 LEU A CA 1
ATOM 2850 C C . LEU A 1 363 ? -36.625 -25.277 30.665 1.00 93.44 363 LEU A C 1
ATOM 2852 O O . LEU A 1 363 ? -35.898 -24.553 31.346 1.00 93.44 363 LEU A O 1
ATOM 2856 N N . LEU A 1 364 ? -37.362 -26.250 31.204 1.00 94.06 364 LEU A N 1
ATOM 2857 C CA . LEU A 1 364 ? -37.369 -26.547 32.634 1.00 94.06 364 LEU A CA 1
ATOM 2858 C C . LEU A 1 364 ? -35.995 -27.011 33.125 1.00 94.06 364 LEU A C 1
ATOM 2860 O O . LEU A 1 364 ? -35.507 -26.510 34.137 1.00 94.06 364 LEU A O 1
ATOM 2864 N N . ASP A 1 365 ? -35.349 -27.933 32.405 1.00 93.62 365 ASP A N 1
ATOM 2865 C CA . ASP A 1 365 ? -33.993 -28.393 32.725 1.00 93.62 365 ASP A CA 1
ATOM 2866 C C . ASP A 1 365 ? -32.994 -27.227 32.717 1.00 93.62 365 ASP A C 1
ATOM 2868 O O . ASP A 1 365 ? -32.174 -27.101 33.630 1.00 93.62 365 ASP A O 1
ATOM 2872 N N . HIS A 1 366 ? -33.112 -26.305 31.755 1.00 94.06 366 HIS A N 1
ATOM 2873 C CA . HIS A 1 366 ? -32.324 -25.074 31.747 1.00 94.06 366 HIS A CA 1
ATOM 2874 C C . HIS A 1 366 ? -32.547 -24.253 33.026 1.00 94.06 366 HIS A C 1
ATOM 2876 O O . HIS A 1 366 ? -31.591 -23.977 33.753 1.00 94.06 366 HIS A O 1
ATOM 2882 N N . TRP A 1 367 ? -33.794 -23.936 33.382 1.00 94.81 367 TRP A N 1
ATOM 2883 C CA . TRP A 1 367 ? -34.107 -23.166 34.594 1.00 94.81 367 TRP A CA 1
ATOM 2884 C C . TRP A 1 367 ? -33.667 -23.851 35.898 1.00 94.81 367 TRP A C 1
ATOM 2886 O O . TRP A 1 367 ? -33.206 -23.178 36.828 1.00 94.81 367 TRP A O 1
ATOM 2896 N N . LEU A 1 368 ? -33.760 -25.182 35.972 1.00 93.62 368 LEU A N 1
ATOM 2897 C CA . LEU A 1 368 ? -33.281 -25.981 37.103 1.00 93.62 368 LEU A CA 1
ATOM 2898 C C . LEU A 1 368 ? -31.755 -25.915 37.230 1.00 93.62 368 LEU A C 1
ATOM 2900 O O . LEU A 1 368 ? -31.243 -25.681 38.328 1.00 93.62 368 LEU A O 1
ATOM 2904 N N . ARG A 1 369 ? -31.017 -26.059 36.120 1.00 91.81 369 ARG A N 1
ATOM 2905 C CA . ARG A 1 369 ? -29.546 -25.939 36.090 1.00 91.81 369 ARG A CA 1
ATOM 2906 C C . ARG A 1 369 ? -29.070 -24.544 36.472 1.00 91.81 369 ARG A C 1
ATOM 2908 O O . ARG A 1 369 ? -28.044 -24.411 37.136 1.00 91.81 369 ARG A O 1
ATOM 2915 N N . ARG A 1 370 ? -29.813 -23.508 36.073 1.00 91.69 370 ARG A N 1
ATOM 2916 C CA . ARG A 1 370 ? -29.536 -22.111 36.445 1.00 91.69 370 ARG A CA 1
ATOM 2917 C C . ARG A 1 370 ? -29.965 -21.773 37.876 1.00 91.69 370 ARG A C 1
ATOM 2919 O O . ARG A 1 370 ? -29.597 -20.723 38.395 1.00 91.69 370 ARG A O 1
ATOM 2926 N N . GLY A 1 371 ? -30.697 -22.668 38.541 1.00 90.38 371 GLY A N 1
ATOM 2927 C CA . GLY A 1 371 ? -31.114 -22.516 39.933 1.00 90.38 371 GLY A CA 1
ATOM 2928 C C . GLY A 1 371 ? -32.218 -21.480 40.150 1.00 90.38 371 GLY A C 1
ATOM 2929 O O . GLY A 1 371 ? -32.431 -21.075 41.295 1.00 90.38 371 GLY A O 1
ATOM 2930 N N . ILE A 1 372 ? -32.912 -21.065 39.084 1.00 91.31 372 ILE A N 1
ATOM 2931 C CA . ILE A 1 372 ? -34.031 -20.115 39.153 1.00 91.31 372 ILE A CA 1
ATOM 2932 C C . ILE A 1 372 ? -35.379 -20.817 39.362 1.00 91.31 372 ILE A C 1
ATOM 2934 O O . ILE A 1 372 ? -36.278 -20.225 39.947 1.00 91.31 372 ILE A O 1
ATOM 2938 N N . ALA A 1 373 ? -35.502 -22.092 38.974 1.00 92.06 373 ALA A N 1
ATOM 2939 C CA . ALA A 1 373 ? -36.671 -22.925 39.264 1.00 92.06 373 ALA A CA 1
ATOM 2940 C C . ALA A 1 373 ? -36.421 -23.874 40.458 1.00 92.06 373 ALA A C 1
ATOM 2942 O O . ALA A 1 373 ? -35.296 -24.358 40.648 1.00 92.06 373 ALA A O 1
ATOM 2943 N N . PRO A 1 374 ? -37.438 -24.163 41.293 1.00 92.12 374 PRO A N 1
ATOM 2944 C CA . PRO A 1 374 ? -37.359 -25.214 42.304 1.00 92.12 374 PRO A CA 1
ATOM 2945 C C . PRO A 1 374 ? -37.542 -26.605 41.677 1.00 92.12 374 PRO A C 1
ATOM 2947 O O . PRO A 1 374 ? -38.197 -26.753 40.653 1.00 92.12 374 PRO A O 1
ATOM 2950 N N . ARG A 1 375 ? -37.018 -27.650 42.335 1.00 90.50 375 ARG A N 1
ATOM 2951 C CA . ARG A 1 375 ? -37.152 -29.054 41.882 1.00 90.50 375 ARG A CA 1
ATOM 2952 C C . ARG A 1 375 ? -38.592 -29.581 41.886 1.00 90.50 375 ARG A C 1
ATOM 2954 O O . ARG A 1 375 ? -38.846 -30.631 41.316 1.00 90.50 375 ARG A O 1
ATOM 2961 N N . GLU A 1 376 ? -39.492 -28.880 42.566 1.00 90.19 376 GLU A N 1
ATOM 2962 C CA . GLU A 1 376 ? -40.920 -29.201 42.666 1.00 90.19 376 GLU A CA 1
ATOM 2963 C C . GLU A 1 376 ? -41.708 -28.766 41.420 1.00 90.19 376 GLU A C 1
ATOM 2965 O O . GLU A 1 376 ? -42.838 -29.205 41.234 1.00 90.19 376 GLU A O 1
ATOM 2970 N N . LEU A 1 377 ? -41.130 -27.911 40.566 1.00 91.38 377 LEU A N 1
ATOM 2971 C CA . LEU A 1 377 ? -41.777 -27.455 39.340 1.00 91.38 377 LEU A CA 1
ATOM 2972 C C . LEU A 1 377 ? -41.795 -28.587 38.302 1.00 91.38 377 LEU A C 1
ATOM 2974 O O . LEU A 1 377 ? -40.735 -29.097 37.937 1.00 91.38 377 LEU A O 1
ATOM 2978 N N . THR A 1 378 ? -42.983 -28.954 37.815 1.00 91.19 378 THR A N 1
ATOM 2979 C CA . THR A 1 378 ? -43.163 -29.965 36.760 1.00 91.19 378 THR A CA 1
ATOM 2980 C C . THR A 1 378 ? -43.563 -29.326 35.429 1.00 91.19 378 THR A C 1
ATOM 2982 O O . THR A 1 378 ? -43.912 -28.146 35.364 1.00 91.19 378 THR A O 1
ATOM 2985 N N . VAL A 1 379 ? -43.491 -30.100 34.345 1.00 90.94 379 VAL A N 1
ATOM 2986 C CA . VAL A 1 379 ? -43.732 -29.631 32.967 1.00 90.94 379 VAL A CA 1
ATOM 2987 C C . VAL A 1 379 ? -45.212 -29.297 32.726 1.00 90.94 379 VAL A C 1
ATOM 2989 O O . VAL A 1 379 ? -45.547 -28.466 31.881 1.00 90.94 379 VAL A O 1
ATOM 2992 N N . GLU A 1 380 ? -46.102 -29.913 33.502 1.00 90.00 380 GLU A N 1
ATOM 2993 C CA . GLU A 1 380 ? -47.554 -29.731 33.448 1.00 90.00 380 GLU A CA 1
ATOM 2994 C C . GLU A 1 380 ? -48.035 -28.492 34.219 1.00 90.00 380 GLU A C 1
ATOM 2996 O O . GLU A 1 380 ? -49.222 -28.167 34.170 1.00 90.00 380 GLU A O 1
ATOM 3001 N N . ALA A 1 381 ? -47.141 -27.799 34.934 1.00 90.81 381 ALA A N 1
ATOM 3002 C CA . ALA A 1 381 ? -47.483 -26.593 35.678 1.00 90.81 381 ALA A CA 1
ATOM 3003 C C . ALA A 1 381 ? -48.054 -25.505 34.752 1.00 90.81 381 ALA A C 1
ATOM 3005 O O . ALA A 1 381 ? -47.593 -25.309 33.629 1.00 90.81 381 ALA A O 1
ATOM 3006 N N . THR A 1 382 ? -49.044 -24.758 35.231 1.00 93.44 382 THR A N 1
ATOM 3007 C CA . THR A 1 382 ? -49.559 -23.561 34.541 1.00 93.44 382 THR A CA 1
ATOM 3008 C C . THR A 1 382 ? -48.562 -22.399 34.629 1.00 93.44 382 THR A C 1
ATOM 3010 O O . THR A 1 382 ? -47.712 -22.375 35.519 1.00 93.44 382 THR A O 1
ATOM 3013 N N . ASP A 1 383 ? -48.673 -21.396 33.751 1.00 90.06 383 ASP A N 1
ATOM 3014 C CA . ASP A 1 383 ? -47.791 -20.212 33.786 1.00 90.06 383 ASP A CA 1
ATOM 3015 C C . ASP A 1 383 ? -47.855 -19.453 35.122 1.00 90.06 383 ASP A C 1
ATOM 3017 O O . ASP A 1 383 ? -46.855 -18.896 35.577 1.00 90.06 383 ASP A O 1
ATOM 3021 N N . GLU A 1 384 ? -49.018 -19.446 35.779 1.00 89.94 384 GLU A N 1
ATOM 3022 C CA . GLU A 1 384 ? -49.192 -18.850 37.108 1.00 89.94 384 GLU A CA 1
ATOM 3023 C C . GLU A 1 384 ? -48.399 -19.619 38.171 1.00 89.94 384 GLU A C 1
ATOM 3025 O O . GLU A 1 384 ? -47.673 -19.011 38.958 1.00 89.94 384 GLU A O 1
ATOM 3030 N N . GLN A 1 385 ? -48.456 -20.955 38.137 1.00 91.81 385 GLN A N 1
ATOM 3031 C CA . GLN A 1 385 ? -47.681 -21.818 39.033 1.00 91.81 385 GLN A CA 1
ATOM 3032 C C . GLN A 1 385 ? -46.173 -21.712 38.777 1.00 91.81 385 GLN A C 1
ATOM 3034 O O . GLN A 1 385 ? -45.399 -21.655 39.733 1.00 91.81 385 GLN A O 1
ATOM 3039 N N . VAL A 1 386 ? -45.741 -21.644 37.510 1.00 92.25 386 VAL A N 1
ATOM 3040 C CA . VAL A 1 386 ? -44.333 -21.400 37.142 1.00 92.25 386 VAL A CA 1
ATOM 3041 C C . VAL A 1 386 ? -43.855 -20.095 37.770 1.00 92.25 386 VAL A C 1
ATOM 3043 O O . VAL A 1 386 ? -42.820 -20.074 38.437 1.00 92.25 386 VAL A O 1
ATOM 3046 N N . ARG A 1 387 ? -44.622 -19.013 37.598 1.00 92.12 387 ARG A N 1
ATOM 3047 C CA . ARG A 1 387 ? -44.269 -17.696 38.130 1.00 92.12 387 ARG A CA 1
ATOM 3048 C C . ARG A 1 387 ? -44.183 -17.708 39.649 1.00 92.12 387 ARG A C 1
ATOM 3050 O O . ARG A 1 387 ? -43.178 -17.249 40.186 1.00 92.12 387 ARG A O 1
ATOM 3057 N N . GLU A 1 388 ? -45.178 -18.268 40.335 1.00 93.25 388 GLU A N 1
ATOM 3058 C CA . GLU A 1 388 ? -45.173 -18.352 41.796 1.00 93.25 388 GLU A CA 1
ATOM 3059 C C . GLU A 1 388 ? -43.961 -19.124 42.324 1.00 93.25 388 GLU A C 1
ATOM 3061 O O . GLU A 1 388 ? -43.216 -18.620 43.169 1.00 93.25 388 GLU A O 1
ATOM 3066 N N . LEU A 1 389 ? -43.717 -20.320 41.789 1.00 92.81 389 LEU A N 1
ATOM 3067 C CA . LEU A 1 389 ? -42.628 -21.184 42.234 1.00 92.81 389 LEU A CA 1
ATOM 3068 C C . LEU A 1 389 ? -41.247 -20.580 41.944 1.00 92.81 389 LEU A C 1
ATOM 3070 O O . LEU A 1 389 ? -40.352 -20.646 42.792 1.00 92.81 389 LEU A O 1
ATOM 3074 N N . VAL A 1 390 ? -41.066 -19.949 40.782 1.00 93.12 390 VAL A N 1
ATOM 3075 C CA . VAL A 1 390 ? -39.818 -19.254 40.433 1.00 93.12 390 VAL A CA 1
ATOM 3076 C C . VAL A 1 390 ? -39.616 -18.026 41.318 1.00 93.12 390 VAL A C 1
ATOM 3078 O O . VAL A 1 390 ? -38.521 -17.822 41.841 1.00 93.12 390 VAL A O 1
ATOM 3081 N N . PHE A 1 391 ? -40.654 -17.221 41.548 1.00 94.06 391 PHE A N 1
ATOM 3082 C CA . PHE A 1 391 ? -40.547 -15.995 42.342 1.00 94.06 391 PHE A CA 1
ATOM 3083 C C . PHE A 1 391 ? -40.215 -16.316 43.800 1.00 94.06 391 PHE A C 1
ATOM 3085 O O . PHE A 1 391 ? -39.298 -15.717 44.365 1.00 94.06 391 PHE A O 1
ATOM 3092 N N . ARG A 1 392 ? -40.856 -17.337 44.382 1.00 92.81 392 ARG A N 1
ATOM 3093 C CA . ARG A 1 392 ? -40.502 -17.859 45.714 1.00 92.81 392 ARG A CA 1
ATOM 3094 C C . ARG A 1 392 ? -39.069 -18.388 45.769 1.00 92.81 392 ARG A C 1
ATOM 3096 O O . ARG A 1 392 ? -38.387 -18.216 46.777 1.00 92.81 392 ARG A O 1
ATOM 3103 N N . LYS A 1 393 ? -38.572 -18.987 44.683 1.00 92.88 393 LYS A N 1
ATOM 3104 C CA . LYS A 1 393 ? -37.195 -19.489 44.599 1.00 92.88 393 LYS A CA 1
ATOM 3105 C C . LYS A 1 393 ? -36.150 -18.368 44.573 1.00 92.88 393 LYS A C 1
ATOM 3107 O O . LYS A 1 393 ? -35.108 -18.518 45.215 1.00 92.88 393 LYS A O 1
ATOM 3112 N N . VAL A 1 394 ? -36.399 -17.273 43.852 1.00 92.69 394 VAL A N 1
ATOM 3113 C CA . VAL A 1 394 ? -35.425 -16.174 43.690 1.00 92.69 394 VAL A CA 1
ATOM 3114 C C . VAL A 1 394 ? -35.519 -15.104 44.781 1.00 92.69 394 VAL A C 1
ATOM 3116 O O . VAL A 1 394 ? -34.500 -14.504 45.128 1.00 92.69 394 VAL A O 1
ATOM 3119 N N . ALA A 1 395 ? -36.693 -14.905 45.386 1.00 91.50 395 ALA A N 1
ATOM 3120 C CA . ALA A 1 395 ? -36.934 -13.861 46.382 1.00 91.50 395 ALA A CA 1
ATOM 3121 C C . ALA A 1 395 ? -35.966 -13.829 47.577 1.00 91.50 395 ALA A C 1
ATOM 3123 O O . ALA A 1 395 ? -35.518 -12.732 47.908 1.00 91.50 395 ALA A O 1
ATOM 3124 N N . PRO A 1 396 ? -35.562 -14.955 48.204 1.00 91.38 396 PRO A N 1
ATOM 3125 C CA . PRO A 1 396 ? -34.613 -14.910 49.317 1.00 91.38 396 PRO A CA 1
ATOM 3126 C C . PRO A 1 396 ? -33.282 -14.249 48.936 1.00 91.38 396 PRO A C 1
ATOM 3128 O O . PRO A 1 396 ? -32.682 -13.534 49.734 1.00 91.38 396 PRO A O 1
ATOM 3131 N N . LYS A 1 397 ? -32.832 -14.465 47.693 1.00 88.62 397 LYS A N 1
ATOM 3132 C CA . LYS A 1 397 ? -31.583 -13.904 47.171 1.00 88.62 397 LYS A CA 1
ATOM 3133 C C . LYS A 1 397 ? -31.747 -12.446 46.738 1.00 88.62 397 LYS A C 1
ATOM 3135 O O . LYS A 1 397 ? -30.882 -11.636 47.044 1.00 88.62 397 LYS A O 1
ATOM 3140 N N . GLU A 1 398 ? -32.829 -12.125 46.034 1.00 88.62 398 GLU A N 1
ATOM 3141 C CA . GLU A 1 398 ? -33.060 -10.791 45.454 1.00 88.62 398 GLU A CA 1
ATOM 3142 C C . GLU A 1 398 ? -33.519 -9.754 46.499 1.00 88.62 398 GLU A C 1
ATOM 3144 O O . GLU A 1 398 ? -33.154 -8.584 46.413 1.00 88.62 398 GLU A O 1
ATOM 3149 N N . LEU A 1 399 ? -34.291 -10.178 47.509 1.00 89.00 399 LEU A N 1
ATOM 3150 C CA . LEU A 1 399 ? -34.820 -9.311 48.573 1.00 89.00 399 LEU A CA 1
ATOM 3151 C C . LEU A 1 399 ? -34.028 -9.404 49.887 1.00 89.00 399 LEU A C 1
ATOM 3153 O O . LEU A 1 399 ? -34.274 -8.619 50.799 1.00 89.00 399 LEU A O 1
ATOM 3157 N N . GLY A 1 400 ? -33.102 -10.363 50.014 1.00 87.81 400 GLY A N 1
ATOM 3158 C CA . GLY A 1 400 ? -32.351 -10.596 51.254 1.00 87.81 400 GLY A CA 1
ATOM 3159 C C . GLY A 1 400 ? -33.207 -11.123 52.415 1.00 87.81 400 GLY A C 1
ATOM 3160 O O . GLY A 1 400 ? -32.854 -10.925 53.576 1.00 87.81 400 GLY A O 1
ATOM 3161 N N . LEU A 1 401 ? -34.339 -11.768 52.113 1.00 88.75 401 LEU A N 1
ATOM 3162 C CA . LEU A 1 401 ? -35.275 -12.326 53.095 1.00 88.75 401 LEU A CA 1
ATOM 3163 C C . LEU A 1 401 ? -34.918 -13.774 53.456 1.00 88.75 401 LEU A C 1
ATOM 3165 O O . LEU A 1 401 ? -34.365 -14.514 52.637 1.00 88.75 401 LEU A O 1
ATOM 3169 N N . GLN A 1 402 ? -35.271 -14.224 54.666 1.00 87.62 402 GLN A N 1
ATOM 3170 C CA . GLN A 1 402 ? -35.134 -15.643 54.992 1.00 87.62 402 GLN A CA 1
ATOM 3171 C C . GLN A 1 402 ? -36.179 -16.464 54.235 1.00 87.62 402 GLN A C 1
ATOM 3173 O O . GLN A 1 402 ? -37.315 -16.037 54.039 1.00 87.62 402 GLN A O 1
ATOM 3178 N N . LYS A 1 403 ? -35.816 -17.695 53.858 1.00 86.56 403 LYS A N 1
ATOM 3179 C CA . LYS A 1 403 ? -36.710 -18.590 53.108 1.00 86.56 403 LYS A CA 1
ATOM 3180 C C . LYS A 1 403 ? -38.063 -18.802 53.808 1.00 86.56 403 LYS A C 1
ATOM 3182 O O . LYS A 1 403 ? -39.090 -18.805 53.147 1.00 86.56 403 LYS A O 1
ATOM 3187 N N . ARG A 1 404 ? -38.061 -18.919 55.141 1.00 86.25 404 ARG A N 1
ATOM 3188 C CA . ARG A 1 404 ? -39.286 -19.096 55.942 1.00 86.25 404 ARG A CA 1
ATOM 3189 C C . ARG A 1 404 ? -40.262 -17.927 55.795 1.00 86.25 404 ARG A C 1
ATOM 3191 O O . ARG A 1 404 ? -41.462 -18.162 55.735 1.00 86.25 404 ARG A O 1
ATOM 3198 N N . ASP A 1 405 ? -39.744 -16.704 55.707 1.00 86.69 405 ASP A N 1
ATOM 3199 C CA . ASP A 1 405 ? -40.561 -15.495 55.584 1.00 86.69 405 ASP A CA 1
ATOM 3200 C C . ASP A 1 405 ? -41.181 -15.409 54.184 1.00 86.69 405 ASP A C 1
ATOM 3202 O O . ASP A 1 405 ? -42.360 -15.106 54.040 1.00 86.69 405 ASP A O 1
ATOM 3206 N N . VAL A 1 406 ? -40.410 -15.770 53.153 1.00 87.12 406 VAL A N 1
ATOM 3207 C CA . VAL A 1 406 ? -40.890 -15.841 51.763 1.00 87.12 406 VAL A CA 1
ATOM 3208 C C . VAL A 1 406 ? -41.977 -16.904 51.591 1.00 87.12 406 VAL A C 1
ATOM 3210 O O . VAL A 1 406 ? -42.972 -16.652 50.914 1.00 87.12 406 VAL A O 1
ATOM 3213 N N . ASP A 1 407 ? -41.814 -18.079 52.203 1.00 85.88 407 ASP A N 1
ATOM 3214 C CA . ASP A 1 407 ? -42.794 -19.170 52.120 1.00 85.88 407 ASP A CA 1
ATOM 3215 C C . ASP A 1 407 ? -44.119 -18.803 52.826 1.00 85.88 407 ASP A C 1
ATOM 3217 O O . ASP A 1 407 ? -45.183 -19.252 52.403 1.00 85.88 407 ASP A O 1
ATOM 3221 N N . ALA A 1 408 ? -44.077 -17.946 53.854 1.00 86.94 408 ALA A N 1
ATOM 3222 C CA . ALA A 1 408 ? -45.255 -17.470 54.585 1.00 86.94 408 ALA A CA 1
ATOM 3223 C C . ALA A 1 408 ? -45.982 -16.282 53.919 1.00 86.94 408 ALA A C 1
ATOM 3225 O O . ALA A 1 408 ? -47.142 -16.022 54.241 1.00 86.94 408 ALA A O 1
ATOM 3226 N N . MET A 1 409 ? -45.332 -15.555 53.001 1.00 89.62 409 MET A N 1
ATOM 3227 C CA . MET A 1 409 ? -45.933 -14.416 52.297 1.00 89.62 409 MET A CA 1
ATOM 3228 C C . MET A 1 409 ? -46.981 -14.848 51.261 1.00 89.62 409 MET A C 1
ATOM 3230 O O . MET A 1 409 ? -46.792 -15.811 50.503 1.00 89.62 409 MET A O 1
ATOM 3234 N N . ALA A 1 410 ? -48.060 -14.065 51.162 1.00 91.81 410 ALA A N 1
ATOM 3235 C CA . ALA A 1 410 ? -49.015 -14.173 50.065 1.00 91.81 410 ALA A CA 1
ATOM 3236 C C . ALA A 1 410 ? -48.324 -13.841 48.730 1.00 91.81 410 ALA A C 1
ATOM 3238 O O . ALA A 1 410 ? -47.549 -12.885 48.642 1.00 91.81 410 ALA A O 1
ATOM 3239 N N . PHE A 1 411 ? -48.613 -14.609 47.673 1.00 90.25 411 PHE A N 1
ATOM 3240 C CA . PHE A 1 411 ? -47.901 -14.471 46.398 1.00 90.25 411 PHE A CA 1
ATOM 3241 C C . PHE A 1 411 ? -48.014 -13.063 45.793 1.00 90.25 411 PHE A C 1
ATOM 3243 O O . PHE A 1 411 ? -47.014 -12.528 45.327 1.00 90.25 411 PHE A O 1
ATOM 3250 N N . GLY A 1 412 ? -49.183 -12.418 45.871 1.00 88.44 412 GLY A N 1
ATOM 3251 C CA . GLY A 1 412 ? -49.364 -11.056 45.353 1.00 88.44 412 GLY A CA 1
ATOM 3252 C C . GLY A 1 412 ? -48.480 -10.006 46.042 1.00 88.44 412 GLY A C 1
ATOM 3253 O O . GLY A 1 412 ? -47.976 -9.094 45.388 1.00 88.44 412 GLY A O 1
ATOM 3254 N N . GLU A 1 413 ? -48.228 -10.150 47.348 1.00 88.94 413 GLU A N 1
ATOM 3255 C CA . GLU A 1 413 ? -47.320 -9.263 48.089 1.00 88.94 413 GLU A CA 1
ATOM 3256 C C . GLU A 1 413 ? -45.858 -9.519 47.712 1.00 88.94 413 GLU A C 1
ATOM 3258 O O . GLU A 1 413 ? -45.084 -8.579 47.518 1.00 88.94 413 GLU A O 1
ATOM 3263 N N . LEU A 1 414 ? -45.491 -10.795 47.560 1.00 91.38 414 LEU A N 1
ATOM 3264 C CA . LEU A 1 414 ? -44.157 -11.214 47.138 1.00 91.38 414 LEU A CA 1
ATOM 3265 C C . LEU A 1 414 ? -43.836 -10.738 45.716 1.00 91.38 414 LEU A C 1
ATOM 3267 O O . LEU A 1 414 ? -42.752 -10.212 45.462 1.00 91.38 414 LEU A O 1
ATOM 3271 N N . GLU A 1 415 ? -44.789 -10.901 44.800 1.00 92.56 415 GLU A N 1
ATOM 3272 C CA . GLU A 1 415 ? -44.692 -10.455 43.414 1.00 92.56 415 GLU A CA 1
ATOM 3273 C C . GLU A 1 415 ? -44.489 -8.940 43.341 1.00 92.56 415 GLU A C 1
ATOM 3275 O O . GLU A 1 415 ? -43.575 -8.480 42.657 1.00 92.56 415 GLU A O 1
ATOM 3280 N N . LEU A 1 416 ? -45.267 -8.155 44.091 1.00 91.44 416 LEU A N 1
ATOM 3281 C CA . LEU A 1 416 ? -45.084 -6.704 44.148 1.00 91.44 416 LEU A CA 1
ATOM 3282 C C . LEU A 1 416 ? -43.721 -6.311 44.730 1.00 91.44 416 LEU A C 1
ATOM 3284 O O . LEU A 1 416 ? -43.091 -5.388 44.216 1.00 91.44 416 LEU A O 1
ATOM 3288 N N . ALA A 1 417 ? -43.243 -6.991 45.774 1.00 90.81 417 ALA A N 1
ATOM 3289 C CA . ALA A 1 417 ? -41.932 -6.712 46.361 1.00 90.81 417 ALA A CA 1
ATOM 3290 C C . ALA A 1 417 ? -40.789 -6.962 45.362 1.00 90.81 417 ALA A C 1
ATOM 3292 O O . ALA A 1 417 ? -39.908 -6.114 45.203 1.00 90.81 417 ALA A O 1
ATOM 3293 N N . LEU A 1 418 ? -40.839 -8.087 44.642 1.00 92.38 418 LEU A N 1
ATOM 3294 C CA . LEU A 1 418 ? -39.890 -8.415 43.577 1.00 92.38 418 LEU A CA 1
ATOM 3295 C C . LEU A 1 418 ? -39.957 -7.420 42.416 1.00 92.38 418 LEU A C 1
ATOM 3297 O O . LEU A 1 418 ? -38.926 -6.886 42.014 1.00 92.38 418 LEU A O 1
ATOM 3301 N N . LEU A 1 419 ? -41.158 -7.123 41.911 1.00 92.44 419 LEU A N 1
ATOM 3302 C CA . LEU A 1 419 ? -41.347 -6.172 40.815 1.00 92.44 419 LEU A CA 1
ATOM 3303 C C . LEU A 1 419 ? -40.824 -4.783 41.181 1.00 92.44 419 LEU A C 1
ATOM 3305 O O . LEU A 1 419 ? -40.147 -4.166 40.362 1.00 92.44 419 LEU A O 1
ATOM 3309 N N . ARG A 1 420 ? -41.048 -4.312 42.414 1.00 91.50 420 ARG A N 1
ATOM 3310 C CA . ARG A 1 420 ? -40.480 -3.044 42.897 1.00 91.50 420 ARG A CA 1
ATOM 3311 C C . ARG A 1 420 ? -38.957 -3.083 42.904 1.00 91.50 420 ARG A C 1
ATOM 3313 O O . ARG A 1 420 ? -38.336 -2.142 42.417 1.00 91.50 420 ARG A O 1
ATOM 3320 N N . LYS A 1 421 ? -38.358 -4.174 43.394 1.00 90.69 421 LYS A N 1
ATOM 3321 C CA . LYS A 1 421 ? -36.898 -4.322 43.440 1.00 90.69 421 LYS A CA 1
ATOM 3322 C C . LYS A 1 421 ? -36.273 -4.351 42.048 1.00 90.69 421 LYS A C 1
ATOM 3324 O O . LYS A 1 421 ? -35.265 -3.686 41.810 1.00 90.69 421 LYS A O 1
ATOM 3329 N N . TRP A 1 422 ? -36.869 -5.090 41.118 1.00 91.62 422 TRP A N 1
ATOM 3330 C CA . TRP A 1 422 ? -36.398 -5.142 39.736 1.00 91.62 422 TRP A CA 1
ATOM 3331 C C . TRP A 1 422 ? -36.608 -3.816 39.015 1.00 91.62 422 TRP A C 1
ATOM 3333 O O . TRP A 1 422 ? -35.709 -3.373 38.309 1.00 91.62 422 TRP A O 1
ATOM 3343 N N . THR A 1 423 ? -37.740 -3.146 39.235 1.00 89.19 423 THR A N 1
ATOM 3344 C CA . THR A 1 423 ? -38.001 -1.815 38.669 1.00 89.19 423 THR A CA 1
ATOM 3345 C C . THR A 1 423 ? -36.961 -0.811 39.168 1.00 89.19 423 THR A C 1
ATOM 3347 O O . THR A 1 423 ? -36.381 -0.094 38.363 1.00 89.19 423 THR A O 1
ATOM 3350 N N . GLU A 1 424 ? -36.641 -0.821 40.463 1.00 88.00 424 GLU A N 1
ATOM 3351 C CA . GLU A 1 424 ? -35.586 0.019 41.047 1.00 88.00 424 GLU A CA 1
ATOM 3352 C C . GLU A 1 424 ? -34.197 -0.276 40.454 1.00 88.00 424 GLU A C 1
ATOM 3354 O O . GLU A 1 424 ? -33.399 0.635 40.267 1.00 88.00 424 GLU A O 1
ATOM 3359 N N . SER A 1 425 ? -33.901 -1.543 40.150 1.00 85.44 425 SER A N 1
ATOM 3360 C CA . SER A 1 425 ? -32.555 -1.969 39.734 1.00 85.44 425 SER A CA 1
ATOM 3361 C C . SER A 1 425 ? -32.317 -1.871 38.223 1.00 85.44 425 SER A C 1
ATOM 3363 O O . SER A 1 425 ? -31.182 -1.690 37.786 1.00 85.44 425 SER A O 1
ATOM 3365 N N . TYR A 1 426 ? -33.369 -2.030 37.415 1.00 85.62 426 TYR A N 1
ATOM 3366 C CA . TYR A 1 426 ? -33.267 -2.193 35.961 1.00 85.62 426 TYR A CA 1
ATOM 3367 C C . TYR A 1 426 ? -34.013 -1.123 35.160 1.00 85.62 426 TYR A C 1
ATOM 3369 O O . TYR A 1 426 ? -33.949 -1.152 33.931 1.00 85.62 426 TYR A O 1
ATOM 3377 N N . THR A 1 427 ? -34.696 -0.183 35.820 1.00 84.38 427 THR A N 1
ATOM 3378 C CA . THR A 1 427 ? -35.384 0.933 35.158 1.00 84.38 427 THR A CA 1
ATOM 3379 C C . THR A 1 427 ? -34.980 2.277 35.751 1.00 84.38 427 THR A C 1
ATOM 3381 O O . THR A 1 427 ? -34.435 2.355 36.846 1.00 84.38 427 THR A O 1
ATOM 3384 N N . TRP A 1 428 ? -35.302 3.351 35.030 1.00 79.31 428 TRP A N 1
ATOM 3385 C CA . TRP A 1 428 ? -35.094 4.733 35.469 1.00 79.31 428 TRP A CA 1
ATOM 3386 C C . TRP A 1 428 ? -36.317 5.335 36.177 1.00 79.31 428 TRP A C 1
ATOM 3388 O O . TRP A 1 428 ? -36.450 6.557 36.257 1.00 79.31 428 TRP A O 1
ATOM 3398 N N . ALA A 1 429 ? -37.253 4.501 36.641 1.00 80.50 429 ALA A N 1
ATOM 3399 C CA . ALA A 1 429 ? -38.429 4.979 37.354 1.00 80.50 429 ALA A CA 1
ATOM 3400 C C . ALA A 1 429 ? -38.021 5.692 38.655 1.00 80.50 429 ALA A C 1
ATOM 3402 O O . ALA A 1 429 ? -37.166 5.213 39.398 1.00 80.50 429 ALA A O 1
ATOM 3403 N N . ASP A 1 430 ? -38.653 6.834 38.952 1.00 79.31 430 ASP A N 1
ATOM 3404 C CA . ASP A 1 430 ? -38.405 7.562 40.200 1.00 79.31 430 ASP A CA 1
ATOM 3405 C C . ASP A 1 430 ? -38.706 6.646 41.394 1.00 79.31 430 ASP A C 1
ATOM 3407 O O . ASP A 1 430 ? -39.834 6.163 41.543 1.00 79.31 430 ASP A O 1
ATOM 3411 N N . ALA A 1 431 ? -37.714 6.444 42.264 1.00 80.19 431 ALA A N 1
ATOM 3412 C CA . ALA A 1 431 ? -37.826 5.623 43.466 1.00 80.19 431 ALA A CA 1
ATOM 3413 C C . ALA A 1 431 ? -39.021 6.021 44.353 1.00 80.19 431 ALA A C 1
ATOM 3415 O O . ALA A 1 431 ? -39.576 5.183 45.060 1.00 80.19 431 ALA A O 1
ATOM 3416 N N . LYS A 1 432 ? -39.474 7.282 44.285 1.00 83.75 432 LYS A N 1
ATOM 3417 C CA . LYS A 1 432 ? -40.671 7.762 44.995 1.00 83.75 432 LYS A CA 1
ATOM 3418 C C . LYS A 1 432 ? -41.984 7.309 44.358 1.00 83.75 432 LYS A C 1
ATOM 3420 O O . LYS A 1 432 ? -42.989 7.211 45.057 1.00 83.75 432 LYS A O 1
ATOM 3425 N N . LYS A 1 433 ? -41.994 7.047 43.049 1.00 85.75 433 LYS A N 1
ATOM 3426 C CA . LYS A 1 433 ? -43.177 6.628 42.284 1.00 85.75 433 LYS A CA 1
ATOM 3427 C C . LYS A 1 433 ? -43.347 5.107 42.269 1.00 85.75 433 LYS A C 1
ATOM 3429 O O . LYS A 1 433 ? -44.485 4.641 42.279 1.00 85.75 433 LYS A O 1
ATOM 3434 N N . ILE A 1 434 ? -42.251 4.343 42.332 1.00 86.12 434 ILE A N 1
ATOM 3435 C CA . ILE A 1 434 ? -42.253 2.866 42.320 1.00 86.12 434 ILE A CA 1
ATOM 3436 C C . ILE A 1 434 ? -43.239 2.242 43.333 1.00 86.12 434 ILE A C 1
ATOM 3438 O O . ILE A 1 434 ? -43.980 1.337 42.948 1.00 86.12 434 ILE A O 1
ATOM 3442 N N . PRO A 1 435 ? -43.354 2.710 44.596 1.00 87.12 435 PRO A N 1
ATOM 3443 C CA . PRO A 1 435 ? -44.299 2.126 45.551 1.00 87.12 435 PRO A CA 1
ATOM 3444 C C . PRO A 1 435 ? -45.771 2.241 45.130 1.00 87.12 435 PRO A C 1
ATOM 3446 O O . PRO A 1 435 ? -46.572 1.389 45.515 1.00 87.12 435 PRO A O 1
ATOM 3449 N N . SER A 1 436 ? -46.114 3.273 44.351 1.00 86.62 436 SER A N 1
ATOM 3450 C CA . SER A 1 436 ? -47.477 3.556 43.876 1.00 86.62 436 SER A CA 1
ATOM 3451 C C . SER A 1 436 ? -47.830 2.902 42.538 1.00 86.62 436 SER A C 1
ATOM 3453 O O . SER A 1 436 ? -48.992 2.943 42.145 1.00 86.62 436 SER A O 1
ATOM 3455 N N . MET A 1 437 ? -46.854 2.306 41.846 1.00 87.88 437 MET A N 1
ATOM 3456 C CA . MET A 1 437 ? -47.082 1.629 40.571 1.00 87.88 437 MET A CA 1
ATOM 3457 C C . MET A 1 437 ? -47.783 0.285 40.783 1.00 87.88 437 MET A C 1
ATOM 3459 O O . MET A 1 437 ? -47.473 -0.468 41.711 1.00 87.88 437 MET A O 1
ATOM 3463 N N . SER A 1 438 ? -48.711 -0.033 39.889 1.00 91.38 438 SER A N 1
ATOM 3464 C CA . SER A 1 438 ? -49.308 -1.359 39.772 1.00 91.38 438 SER A CA 1
ATOM 3465 C C . SER A 1 438 ? -48.299 -2.384 39.238 1.00 91.38 438 SER A C 1
ATOM 3467 O O . SER A 1 438 ? -47.278 -2.038 38.638 1.00 91.38 438 SER A O 1
ATOM 3469 N N . ALA A 1 439 ? -48.595 -3.674 39.429 1.00 88.19 439 ALA A N 1
ATOM 3470 C CA . ALA A 1 439 ? -47.758 -4.754 38.909 1.00 88.19 439 ALA A CA 1
ATOM 3471 C C . ALA A 1 439 ? -47.564 -4.655 37.385 1.00 88.19 439 ALA A C 1
ATOM 3473 O O . ALA A 1 439 ? -46.448 -4.830 36.903 1.00 88.19 439 ALA A O 1
ATOM 3474 N N . GLU A 1 440 ? -48.616 -4.323 36.630 1.00 90.88 440 GLU A N 1
ATOM 3475 C CA . GLU A 1 440 ? -48.526 -4.235 35.169 1.00 90.88 440 GLU A CA 1
ATOM 3476 C C . GLU A 1 440 ? -47.773 -2.987 34.695 1.00 90.88 440 GLU A C 1
ATOM 3478 O O . GLU A 1 440 ? -46.996 -3.085 33.751 1.00 90.88 440 GLU A O 1
ATOM 3483 N N . GLU A 1 441 ? -47.896 -1.847 35.384 1.00 89.88 441 GLU A N 1
ATOM 3484 C CA . GLU A 1 441 ? -47.068 -0.664 35.096 1.00 89.88 441 GLU A CA 1
ATOM 3485 C C . GLU A 1 441 ? -45.577 -0.954 35.318 1.00 89.88 441 GLU A C 1
ATOM 3487 O O . GLU A 1 441 ? -44.744 -0.539 34.514 1.00 89.88 441 GLU A O 1
ATOM 3492 N N . MET A 1 442 ? -45.227 -1.702 36.373 1.00 91.88 442 MET A N 1
ATOM 3493 C CA . MET A 1 442 ? -43.843 -2.127 36.622 1.00 91.88 442 MET A CA 1
ATOM 3494 C C . MET A 1 442 ? -43.342 -3.108 35.556 1.00 91.88 442 MET A C 1
ATOM 3496 O O . MET A 1 442 ? -42.225 -2.958 35.064 1.00 91.88 442 MET A O 1
ATOM 3500 N N . ARG A 1 443 ? -44.165 -4.085 35.146 1.00 90.88 443 ARG A N 1
ATOM 3501 C CA . ARG A 1 443 ? -43.808 -5.001 34.050 1.00 90.88 443 ARG A CA 1
ATOM 3502 C C . ARG A 1 443 ? -43.626 -4.262 32.727 1.00 90.88 443 ARG A C 1
ATOM 3504 O O . ARG A 1 443 ? -42.650 -4.530 32.038 1.00 90.88 443 ARG A O 1
ATOM 3511 N N . SER A 1 444 ? -44.513 -3.320 32.404 1.00 90.31 444 SER A N 1
ATOM 3512 C CA . SER A 1 444 ? -44.405 -2.493 31.197 1.00 90.31 444 SER A CA 1
ATOM 3513 C C . SER A 1 444 ? -43.130 -1.650 31.215 1.00 90.31 444 SER A C 1
ATOM 3515 O O . SER A 1 444 ? -42.408 -1.629 30.226 1.00 90.31 444 SER A O 1
ATOM 3517 N N . ALA A 1 445 ? -42.788 -1.036 32.354 1.00 88.81 445 ALA A N 1
ATOM 3518 C CA . ALA A 1 445 ? -41.538 -0.290 32.500 1.00 88.81 445 ALA A CA 1
ATOM 3519 C C . ALA A 1 445 ? -40.297 -1.187 32.316 1.00 88.81 445 ALA A C 1
ATOM 3521 O O . ALA A 1 445 ? -39.325 -0.784 31.678 1.00 88.81 445 ALA A O 1
ATOM 3522 N N . LEU A 1 446 ? -40.325 -2.417 32.839 1.00 89.88 446 LEU A N 1
ATOM 3523 C CA . LEU A 1 446 ? -39.256 -3.401 32.635 1.00 89.88 446 LEU A CA 1
ATOM 3524 C C . LEU A 1 446 ? -39.168 -3.877 31.174 1.00 89.88 446 LEU A C 1
ATOM 3526 O O . LEU A 1 446 ? -38.062 -4.056 30.664 1.00 89.88 446 LEU A O 1
ATOM 3530 N N . ASP A 1 447 ? -40.306 -4.057 30.497 1.00 87.94 447 ASP A N 1
ATOM 3531 C CA . ASP A 1 447 ? -40.376 -4.439 29.082 1.00 87.94 447 ASP A CA 1
ATOM 3532 C C . ASP A 1 447 ? -39.834 -3.324 28.166 1.00 87.94 447 ASP A C 1
ATOM 3534 O O . ASP A 1 447 ? -39.036 -3.611 27.272 1.00 87.94 447 ASP A O 1
ATOM 3538 N N . GLU A 1 448 ? -40.197 -2.063 28.431 1.00 87.00 448 GLU A N 1
ATOM 3539 C CA . GLU A 1 448 ? -39.702 -0.878 27.712 1.00 87.00 448 GLU A CA 1
ATOM 3540 C C . GLU A 1 448 ? -38.187 -0.710 27.847 1.00 87.00 448 GLU A C 1
ATOM 3542 O O . GLU A 1 448 ? -37.505 -0.415 26.868 1.00 87.00 448 GLU A O 1
ATOM 3547 N N . GLN A 1 449 ? -37.644 -0.925 29.048 1.00 85.38 449 GLN A N 1
ATOM 3548 C CA . GLN A 1 449 ? -36.200 -0.850 29.274 1.00 85.38 449 GLN A CA 1
ATOM 3549 C C . GLN A 1 449 ? -35.472 -2.076 28.725 1.00 85.38 449 GLN A C 1
ATOM 3551 O O . GLN A 1 449 ? -34.321 -1.981 28.311 1.00 85.38 449 GLN A O 1
ATOM 3556 N N . GLY A 1 450 ? -36.100 -3.252 28.736 1.00 84.69 450 GLY A N 1
ATOM 3557 C CA . GLY A 1 450 ? -35.566 -4.456 28.111 1.00 84.69 450 GLY A CA 1
ATOM 3558 C C . GLY A 1 450 ? -34.191 -4.892 28.619 1.00 84.69 450 GLY A C 1
ATOM 3559 O O . GLY A 1 450 ? -33.410 -5.405 27.826 1.00 84.69 450 GLY A O 1
ATOM 3560 N N . ARG A 1 451 ? -33.864 -4.663 29.901 1.00 84.50 451 ARG A N 1
ATOM 3561 C CA . ARG A 1 451 ? -32.621 -5.134 30.569 1.00 84.50 451 ARG A CA 1
ATOM 3562 C C . ARG A 1 451 ? -32.812 -6.431 31.361 1.00 84.50 451 ARG A C 1
ATOM 3564 O O . ARG A 1 451 ? -31.856 -7.111 31.728 1.00 84.50 451 ARG A O 1
ATOM 3571 N N . PHE A 1 452 ? -34.063 -6.742 31.680 1.00 88.88 452 PHE A N 1
ATOM 3572 C CA . PHE A 1 452 ? -34.451 -7.832 32.562 1.00 88.88 452 PHE A CA 1
ATOM 3573 C C . PHE A 1 452 ? -35.759 -8.437 32.057 1.00 88.88 452 PHE A C 1
ATOM 3575 O O . PHE A 1 452 ? -36.618 -7.704 31.576 1.00 88.88 452 PHE A O 1
ATOM 3582 N N . ARG A 1 453 ? -35.899 -9.769 32.098 1.00 88.31 453 ARG A N 1
ATOM 3583 C CA . ARG A 1 453 ? -37.064 -10.483 31.529 1.00 88.31 453 ARG A CA 1
ATOM 3584 C C . ARG A 1 453 ? -37.712 -11.499 32.466 1.00 88.31 453 ARG A C 1
ATOM 3586 O O . ARG A 1 453 ? -38.756 -12.049 32.127 1.00 88.31 453 ARG A O 1
ATOM 3593 N N . LEU A 1 454 ? -37.144 -11.738 33.651 1.00 91.06 454 LEU A N 1
ATOM 3594 C CA . LEU A 1 454 ? -37.683 -12.734 34.588 1.00 91.06 454 LEU A CA 1
ATOM 3595 C C . LEU A 1 454 ? -39.105 -12.382 35.061 1.00 91.06 454 LEU A C 1
ATOM 3597 O O . LEU A 1 454 ? -39.872 -13.270 35.423 1.00 91.06 454 LEU A O 1
ATOM 3601 N N . HIS A 1 455 ? -39.490 -11.102 35.004 1.00 90.94 455 HIS A N 1
ATOM 3602 C CA . HIS A 1 455 ? -40.828 -10.623 35.365 1.00 90.94 455 HIS A CA 1
ATOM 3603 C C . HIS A 1 455 ? -41.954 -11.158 34.463 1.00 90.94 455 HIS A C 1
ATOM 3605 O O . HIS A 1 455 ? -43.118 -11.100 34.862 1.00 90.94 455 HIS A O 1
ATOM 3611 N N . ARG A 1 456 ? -41.623 -11.689 33.275 1.00 89.81 456 ARG A N 1
ATOM 3612 C CA . ARG A 1 456 ? -42.547 -12.331 32.317 1.00 89.81 456 ARG A CA 1
ATOM 3613 C C . ARG A 1 456 ? -42.274 -13.835 32.162 1.00 89.81 456 ARG A C 1
ATOM 3615 O O . ARG A 1 456 ? -42.598 -14.399 31.121 1.00 89.81 456 ARG A O 1
ATOM 3622 N N . ILE A 1 457 ? -41.656 -14.491 33.151 1.00 92.06 457 ILE A N 1
ATOM 3623 C CA . ILE A 1 457 ? -41.366 -15.927 33.047 1.00 92.06 457 ILE A CA 1
ATOM 3624 C C . ILE A 1 457 ? -42.655 -16.753 32.880 1.00 92.06 457 ILE A C 1
ATOM 3626 O O . ILE A 1 457 ? -43.662 -16.496 33.545 1.00 92.06 457 ILE A O 1
ATOM 3630 N N . GLY A 1 458 ? -42.607 -17.730 31.976 1.00 92.12 458 GLY A N 1
ATOM 3631 C CA . GLY A 1 458 ? -43.718 -18.600 31.590 1.00 92.12 458 GLY A CA 1
ATOM 3632 C C . GLY A 1 458 ? -43.291 -19.562 30.481 1.00 92.12 458 GLY A C 1
ATOM 3633 O O . GLY A 1 458 ? -42.157 -19.484 29.993 1.00 92.12 458 GLY A O 1
ATOM 3634 N N . TRP A 1 459 ? -44.171 -20.484 30.094 1.00 92.56 459 TRP A N 1
ATOM 3635 C CA . TRP A 1 459 ? -43.871 -21.461 29.053 1.00 92.56 459 TRP A CA 1
ATOM 3636 C C . TRP A 1 459 ? -43.815 -20.827 27.666 1.00 92.56 459 TRP A C 1
ATOM 3638 O O . TRP A 1 459 ? -44.708 -20.097 27.244 1.00 92.56 459 TRP A O 1
ATOM 3648 N N . VAL A 1 460 ? -42.768 -21.176 26.926 1.00 92.00 460 VAL A N 1
ATOM 3649 C CA . VAL A 1 460 ? -42.533 -20.755 25.544 1.00 92.00 460 VAL A CA 1
ATOM 3650 C C . VAL A 1 460 ? -41.915 -21.907 24.757 1.00 92.00 460 VAL A C 1
ATOM 3652 O O . VAL A 1 460 ? -41.266 -22.775 25.337 1.00 92.00 460 VAL A O 1
ATOM 3655 N N . GLU A 1 461 ? -42.117 -21.910 23.441 1.00 89.00 461 GLU A N 1
ATOM 3656 C CA . GLU A 1 461 ? -41.736 -23.026 22.555 1.00 89.00 461 GLU A CA 1
ATOM 3657 C C . GLU A 1 461 ? -40.548 -22.685 21.636 1.00 89.00 461 GLU A C 1
ATOM 3659 O O . GLU A 1 461 ? -40.026 -23.540 20.918 1.00 89.00 461 GLU A O 1
ATOM 3664 N N . SER A 1 462 ? -40.104 -21.422 21.638 1.00 94.38 462 SER A N 1
ATOM 3665 C CA . SER A 1 462 ? -39.015 -20.958 20.779 1.00 94.38 462 SER A CA 1
ATOM 3666 C C . SER A 1 462 ? -38.197 -19.824 21.386 1.00 94.38 462 SER A C 1
ATOM 3668 O O . SER A 1 462 ? -38.664 -19.058 22.237 1.00 94.38 462 SER A O 1
ATOM 3670 N N . CYS A 1 463 ? -36.966 -19.674 20.890 1.00 93.81 463 CYS A N 1
ATOM 3671 C CA . CYS A 1 463 ? -36.112 -18.537 21.220 1.00 93.81 463 CYS A CA 1
ATOM 3672 C C . CYS A 1 463 ? -36.712 -17.211 20.732 1.00 93.81 463 CYS A C 1
ATOM 3674 O O . CYS A 1 463 ? -36.482 -16.181 21.359 1.00 93.81 463 CYS A O 1
ATOM 3676 N N . GLU A 1 464 ? -37.505 -17.218 19.659 1.00 93.62 464 GLU A N 1
ATOM 3677 C CA . GLU A 1 464 ? -38.213 -16.029 19.175 1.00 93.62 464 GLU A CA 1
ATOM 3678 C C . GLU A 1 464 ? -39.239 -15.529 20.205 1.00 93.62 464 GLU A C 1
ATOM 3680 O O . GLU A 1 464 ? -39.271 -14.340 20.537 1.00 93.62 464 GLU A O 1
ATOM 3685 N N . SER A 1 465 ? -40.015 -16.442 20.801 1.00 91.38 465 SER A N 1
ATOM 3686 C CA . SER A 1 465 ? -40.986 -16.125 21.856 1.00 91.38 465 SER A CA 1
ATOM 3687 C C . SER A 1 465 ? -40.326 -15.590 23.136 1.00 91.38 465 SER A C 1
ATOM 3689 O O . SER A 1 465 ? -40.928 -14.770 23.826 1.00 91.38 465 SER A O 1
ATOM 3691 N N . LEU A 1 466 ? -39.065 -15.962 23.407 1.00 90.88 466 LEU A N 1
ATOM 3692 C CA . LEU A 1 466 ? -38.225 -15.383 24.473 1.00 90.88 466 LEU A CA 1
ATOM 3693 C C . LEU A 1 466 ? -37.739 -13.948 24.176 1.00 90.88 466 LEU A C 1
ATOM 3695 O O . LEU A 1 466 ? -36.975 -13.375 24.954 1.00 90.88 466 LEU A O 1
ATOM 3699 N N . GLY A 1 467 ? -38.158 -13.357 23.054 1.00 90.31 467 GLY A N 1
ATOM 3700 C CA . GLY A 1 467 ? -37.702 -12.052 22.572 1.00 90.31 467 GLY A CA 1
ATOM 3701 C C . GLY A 1 467 ? -36.573 -12.139 21.541 1.00 90.31 467 GLY A C 1
ATOM 3702 O O . GLY A 1 467 ? -35.957 -11.120 21.234 1.00 90.31 467 GLY A O 1
ATOM 3703 N N . GLY A 1 468 ? -36.272 -13.336 21.034 1.00 94.94 468 GLY A N 1
ATOM 3704 C CA . GLY A 1 468 ? -35.261 -13.594 20.009 1.00 94.94 468 GLY A CA 1
ATOM 3705 C C . GLY A 1 468 ? -33.829 -13.291 20.439 1.00 94.94 468 GLY A C 1
ATOM 3706 O O . GLY A 1 468 ? -33.533 -13.156 21.628 1.00 94.94 468 GLY A O 1
ATOM 3707 N N . LEU A 1 469 ? -32.926 -13.187 19.461 1.00 96.50 469 LEU A N 1
ATOM 3708 C CA . LEU A 1 469 ? -31.502 -12.949 19.709 1.00 96.50 469 LEU A CA 1
ATOM 3709 C C . LEU A 1 469 ? -31.280 -11.565 20.330 1.00 96.50 469 LEU A C 1
ATOM 3711 O O . LEU A 1 469 ? -31.681 -10.549 19.753 1.00 96.50 469 LEU A O 1
ATOM 3715 N N . HIS A 1 470 ? -30.597 -11.521 21.472 1.00 96.69 470 HIS A N 1
ATOM 3716 C CA . HIS A 1 470 ? -30.130 -10.273 22.061 1.00 96.69 470 HIS A CA 1
ATOM 3717 C C . HIS A 1 470 ? -28.683 -9.987 21.652 1.00 96.69 470 HIS A C 1
ATOM 3719 O O . HIS A 1 470 ? -27.800 -10.816 21.862 1.00 96.69 470 HIS A O 1
ATOM 3725 N N . VAL A 1 471 ? -28.434 -8.819 21.067 1.00 96.69 471 VAL A N 1
ATOM 3726 C CA . VAL A 1 471 ? -27.101 -8.397 20.626 1.00 96.69 471 VAL A CA 1
ATOM 3727 C C . VAL A 1 471 ? -26.555 -7.321 21.556 1.00 96.69 471 VAL A C 1
ATOM 3729 O O . VAL A 1 471 ? -27.149 -6.253 21.684 1.00 96.69 471 VAL A O 1
ATOM 3732 N N . ILE A 1 472 ? -25.388 -7.573 22.139 1.00 96.38 472 ILE A N 1
ATOM 3733 C CA . ILE A 1 472 ? -24.674 -6.634 23.002 1.00 96.38 472 ILE A CA 1
ATOM 3734 C C . ILE A 1 472 ? -23.415 -6.164 22.278 1.00 96.38 472 ILE A C 1
ATOM 3736 O O . ILE A 1 472 ? -22.520 -6.958 22.002 1.00 96.38 472 ILE A O 1
ATOM 3740 N N . GLY A 1 473 ? -23.318 -4.871 21.984 1.00 95.81 473 GLY A N 1
ATOM 3741 C CA . GLY A 1 473 ? -22.051 -4.246 21.609 1.00 95.81 473 GLY A CA 1
ATOM 3742 C C . GLY A 1 473 ? -21.328 -3.776 22.864 1.00 95.81 473 GLY A C 1
ATOM 3743 O O . GLY A 1 473 ? -21.870 -2.960 23.604 1.00 95.81 473 GLY A O 1
ATOM 3744 N N . THR A 1 474 ? -20.122 -4.27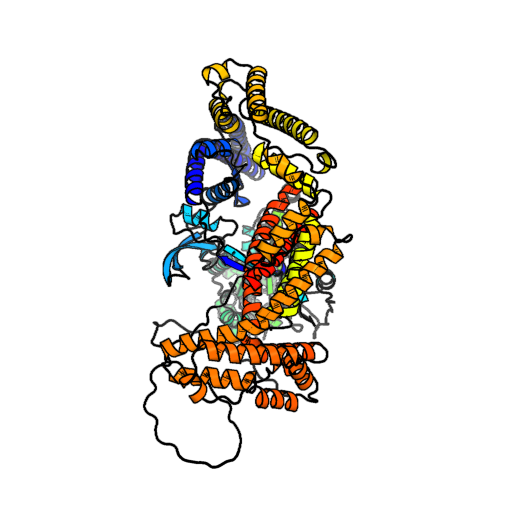2 23.135 1.00 94.56 474 THR A N 1
ATOM 3745 C CA . THR A 1 474 ? -19.387 -3.868 24.350 1.00 94.56 474 THR A CA 1
ATOM 3746 C C . THR A 1 474 ? -18.775 -2.476 24.243 1.00 94.56 474 THR A C 1
ATOM 3748 O O . THR A 1 474 ? -18.339 -1.931 25.258 1.00 94.56 474 THR A O 1
ATOM 3751 N N . GLU A 1 475 ? -18.671 -1.971 23.008 1.00 91.44 475 GLU A N 1
ATOM 3752 C CA . GLU A 1 475 ? -18.117 -0.680 22.599 1.00 91.44 475 GLU A CA 1
ATOM 3753 C C . GLU A 1 475 ? -18.703 -0.275 21.240 1.00 91.44 475 GLU A C 1
ATOM 3755 O O . GLU A 1 475 ? -19.278 -1.096 20.519 1.00 91.44 475 GLU A O 1
ATOM 3760 N N . ARG A 1 476 ? -18.509 0.989 20.865 1.00 89.06 476 ARG A N 1
ATOM 3761 C CA . ARG A 1 476 ? -18.811 1.507 19.528 1.00 89.06 476 ARG A CA 1
ATOM 3762 C C . ARG A 1 476 ? -17.612 1.323 18.600 1.00 89.06 476 ARG A C 1
ATOM 3764 O O . ARG A 1 476 ? -16.492 1.657 18.979 1.00 89.06 476 ARG A O 1
ATOM 3771 N N . HIS A 1 477 ? -17.845 0.842 17.381 1.00 88.25 477 HIS A N 1
ATOM 3772 C CA . HIS A 1 477 ? -16.785 0.729 16.376 1.00 88.25 477 HIS A CA 1
ATOM 3773 C C . HIS A 1 477 ? -16.447 2.098 15.761 1.00 88.25 477 HIS A C 1
ATOM 3775 O O . HIS A 1 477 ? -17.186 3.074 15.905 1.00 88.25 477 HIS A O 1
ATOM 3781 N N . GLU A 1 478 ? -15.348 2.151 15.001 1.00 83.19 478 GLU A N 1
ATOM 3782 C CA . GLU A 1 478 ? -14.920 3.339 14.242 1.00 83.19 478 GLU A CA 1
ATOM 3783 C C . GLU A 1 478 ? -15.963 3.835 13.232 1.00 83.19 478 GLU A C 1
ATOM 3785 O O . GLU A 1 478 ? -15.918 4.994 12.829 1.00 83.19 478 GLU A O 1
ATOM 3790 N N . SER A 1 479 ? -16.883 2.962 12.807 1.00 84.50 479 SER A N 1
ATOM 3791 C CA . SER A 1 479 ? -17.942 3.290 11.859 1.00 84.50 479 SER A CA 1
ATOM 3792 C C . SER A 1 479 ? -19.296 2.759 12.310 1.00 84.50 479 SER A C 1
ATOM 3794 O O . SER A 1 479 ? -19.437 1.597 12.710 1.00 84.50 479 SER A O 1
ATOM 3796 N N . ARG A 1 480 ? -20.324 3.589 12.123 1.00 85.62 480 ARG A N 1
ATOM 3797 C CA . ARG A 1 480 ? -21.726 3.253 12.389 1.00 85.62 480 ARG A CA 1
ATOM 3798 C C . ARG A 1 480 ? -22.199 2.071 11.547 1.00 85.62 480 ARG A C 1
ATOM 3800 O O . ARG A 1 480 ? -23.051 1.289 11.968 1.00 85.62 480 ARG A O 1
ATOM 3807 N N . ARG A 1 481 ? -21.633 1.910 10.352 1.00 87.06 481 ARG A N 1
ATOM 3808 C CA . ARG A 1 481 ? -21.938 0.806 9.443 1.00 87.06 481 ARG A CA 1
ATOM 3809 C C . ARG A 1 481 ? -21.616 -0.557 10.065 1.00 87.06 481 ARG A C 1
ATOM 3811 O O . ARG A 1 481 ? -22.376 -1.504 9.874 1.00 87.06 481 ARG A O 1
ATOM 3818 N N . ILE A 1 482 ? -20.508 -0.661 10.803 1.00 87.62 482 ILE A N 1
ATOM 3819 C CA . ILE A 1 482 ? -20.076 -1.903 11.465 1.00 87.62 482 ILE A CA 1
ATOM 3820 C C . ILE A 1 482 ? -20.991 -2.203 12.656 1.00 87.62 482 ILE A C 1
ATOM 3822 O O . ILE A 1 482 ? -21.480 -3.324 12.783 1.00 87.62 482 ILE A O 1
ATOM 3826 N N . ASP A 1 483 ? -21.330 -1.184 13.449 1.00 90.44 483 ASP A N 1
ATOM 3827 C CA . ASP A 1 483 ? -22.301 -1.323 14.539 1.00 90.44 483 ASP A CA 1
ATOM 3828 C C . ASP A 1 483 ? -23.659 -1.826 14.028 1.00 90.44 483 ASP A C 1
ATOM 3830 O O . ASP A 1 483 ? -24.238 -2.755 14.591 1.00 90.44 483 ASP A O 1
ATOM 3834 N N . ASN A 1 484 ? -24.152 -1.266 12.920 1.00 90.31 484 ASN A N 1
ATOM 3835 C CA . ASN A 1 484 ? -25.408 -1.696 12.304 1.00 90.31 484 ASN A CA 1
ATOM 3836 C C . ASN A 1 484 ? -25.343 -3.137 11.775 1.00 90.31 484 ASN A C 1
ATOM 3838 O O . ASN A 1 484 ? -26.358 -3.832 11.789 1.00 90.31 484 ASN A O 1
ATOM 3842 N N . GLN A 1 485 ? -24.175 -3.619 11.341 1.00 89.81 485 GLN A N 1
ATOM 3843 C CA . GLN A 1 485 ? -24.011 -5.027 10.962 1.00 89.81 485 GLN A CA 1
ATOM 3844 C C . GLN A 1 485 ? -24.082 -5.958 12.168 1.00 89.81 485 GLN A C 1
ATOM 3846 O O . GLN A 1 485 ? -24.639 -7.050 12.044 1.00 89.81 485 GLN A O 1
ATOM 3851 N N . LEU A 1 486 ? -23.546 -5.538 13.317 1.00 91.81 486 LEU A N 1
ATOM 3852 C CA . LEU A 1 486 ? -23.686 -6.277 14.565 1.00 91.81 486 LEU A CA 1
ATOM 3853 C C . LEU A 1 486 ? -25.161 -6.315 14.996 1.00 91.81 486 LEU A C 1
ATOM 3855 O O . LEU A 1 486 ? -25.694 -7.404 15.202 1.00 91.81 486 LEU A O 1
ATOM 3859 N N . ARG A 1 487 ? -25.865 -5.168 15.001 1.00 93.12 487 ARG A N 1
ATOM 3860 C CA . ARG A 1 487 ? -27.323 -5.115 15.256 1.00 93.12 487 ARG A CA 1
ATOM 3861 C C . ARG A 1 487 ? -28.100 -6.018 14.288 1.00 93.12 487 ARG A C 1
ATOM 3863 O O . ARG A 1 487 ? -28.957 -6.792 14.708 1.00 93.12 487 ARG A O 1
ATOM 3870 N N . GLY A 1 488 ? -27.734 -5.990 13.004 1.00 92.12 488 GLY A N 1
ATOM 3871 C CA . GLY A 1 488 ? -28.296 -6.801 11.914 1.00 92.12 488 GLY A CA 1
ATOM 3872 C C . GLY A 1 488 ? -28.087 -8.316 12.025 1.00 92.12 488 GLY A C 1
ATOM 3873 O O . GLY A 1 488 ? -28.569 -9.070 11.174 1.00 92.12 488 GLY A O 1
ATOM 3874 N N . ARG A 1 489 ? -27.375 -8.797 13.052 1.00 92.56 489 ARG A N 1
ATOM 3875 C CA . ARG A 1 489 ? -27.362 -10.225 13.403 1.00 92.56 489 ARG A CA 1
ATOM 3876 C C . ARG A 1 489 ? -28.654 -10.675 14.077 1.00 92.56 489 ARG A C 1
ATOM 3878 O O . ARG A 1 489 ? -28.956 -11.859 14.011 1.00 92.56 489 ARG A O 1
ATOM 3885 N N . SER A 1 490 ? -29.412 -9.748 14.657 1.00 94.56 490 SER A N 1
ATOM 3886 C CA . SER A 1 490 ? -30.715 -9.992 15.275 1.00 94.56 490 SER A CA 1
ATOM 3887 C C . SER A 1 490 ? -31.864 -9.452 14.414 1.00 94.56 490 SER A C 1
ATOM 3889 O O . SER A 1 490 ? -31.668 -8.543 13.598 1.00 94.56 490 SER A O 1
ATOM 3891 N N . GLY A 1 491 ? -33.060 -10.016 14.608 1.00 93.38 491 GLY A N 1
ATOM 3892 C CA . GLY A 1 491 ? -34.307 -9.613 13.954 1.00 93.38 491 GLY A CA 1
ATOM 3893 C C . GLY A 1 491 ? -34.355 -9.890 12.452 1.00 93.38 491 GLY A C 1
ATOM 3894 O O . GLY A 1 491 ? -34.758 -9.033 11.663 1.00 93.38 491 GLY A O 1
ATOM 3895 N N . ARG A 1 492 ? -33.856 -11.054 12.031 1.00 91.50 492 ARG A N 1
ATOM 3896 C CA . ARG A 1 492 ? -33.819 -11.453 10.618 1.00 91.50 492 ARG A CA 1
ATOM 3897 C C . ARG A 1 492 ? -35.161 -12.035 10.198 1.00 91.50 492 ARG A C 1
ATOM 3899 O O . ARG A 1 492 ? -35.826 -12.651 11.004 1.00 91.50 492 ARG A O 1
ATOM 3906 N N . GLN A 1 493 ? -35.564 -11.822 8.943 1.00 91.75 493 GLN A N 1
ATOM 3907 C CA . GLN A 1 493 ? -36.853 -12.306 8.408 1.00 91.75 493 GLN A CA 1
ATOM 3908 C C . GLN A 1 493 ? -38.092 -11.924 9.249 1.00 91.75 493 GLN A C 1
ATOM 3910 O O . GLN A 1 493 ? -39.116 -12.590 9.171 1.00 91.75 493 GLN A O 1
ATOM 3915 N N . GLY A 1 494 ? -38.026 -10.816 9.996 1.00 91.50 494 GLY A N 1
ATOM 3916 C CA . GLY A 1 494 ? -39.121 -10.373 10.861 1.00 91.50 494 GLY A CA 1
ATOM 3917 C C . GLY A 1 494 ? -39.143 -11.028 12.241 1.00 91.50 494 GLY A C 1
ATOM 3918 O O . GLY A 1 494 ? -40.068 -10.756 13.000 1.00 91.50 494 GLY A O 1
ATOM 3919 N N . ASP A 1 495 ? -38.127 -11.825 12.585 1.00 94.44 495 ASP A N 1
ATOM 3920 C CA . ASP A 1 495 ? -37.969 -12.375 13.927 1.00 94.44 495 ASP A CA 1
ATOM 3921 C C . ASP A 1 495 ? -37.949 -11.252 14.973 1.00 94.44 495 ASP A C 1
ATOM 3923 O O . ASP A 1 495 ? -37.402 -10.159 14.758 1.00 94.44 495 ASP A O 1
ATOM 3927 N N . ARG A 1 496 ? -38.466 -11.554 16.164 1.00 94.25 496 ARG A N 1
ATOM 3928 C CA . ARG A 1 496 ? -38.206 -10.728 17.348 1.00 94.25 496 ARG A CA 1
ATOM 3929 C C . ARG A 1 496 ? -36.712 -10.698 17.658 1.00 94.25 496 ARG A C 1
ATOM 3931 O O . ARG A 1 496 ? -35.960 -11.629 17.373 1.00 94.25 496 ARG A O 1
ATOM 3938 N N . GLY A 1 497 ? -36.265 -9.620 18.279 1.00 95.31 497 GLY A N 1
ATOM 3939 C CA . GLY A 1 497 ? -34.864 -9.457 18.621 1.00 95.31 497 GLY A CA 1
ATOM 3940 C C . GLY A 1 497 ? -34.617 -8.124 19.289 1.00 95.31 497 GLY A C 1
ATOM 3941 O O . GLY A 1 497 ? -35.447 -7.223 19.192 1.00 95.31 497 GLY A O 1
ATOM 3942 N N . SER A 1 498 ? -33.469 -7.969 19.943 1.00 95.69 498 SER A N 1
ATOM 3943 C CA . SER A 1 498 ? -33.069 -6.644 20.409 1.00 95.69 498 SER A CA 1
ATOM 3944 C C . SER A 1 498 ? -31.567 -6.421 20.376 1.00 95.69 498 SER A C 1
ATOM 3946 O O . SER A 1 498 ? -30.790 -7.377 20.347 1.00 95.69 498 SER A O 1
ATOM 3948 N N . SER A 1 499 ? -31.151 -5.157 20.388 1.00 95.50 499 SER A N 1
ATOM 3949 C CA . SER A 1 499 ? -29.743 -4.783 20.477 1.00 95.50 499 SER A CA 1
ATOM 3950 C C . SER A 1 499 ? -29.503 -3.628 21.447 1.00 95.50 499 SER A C 1
ATOM 3952 O O . SER A 1 499 ? -30.341 -2.738 21.571 1.00 95.50 499 SER A O 1
ATOM 3954 N N . ARG A 1 500 ? -28.355 -3.637 22.129 1.00 92.88 500 ARG A N 1
ATOM 3955 C CA . ARG A 1 500 ? 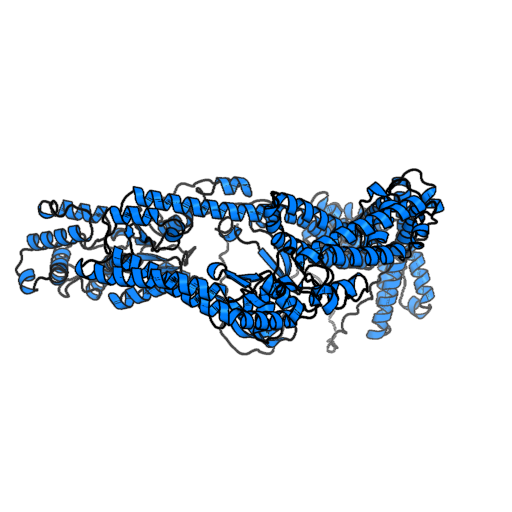-27.900 -2.571 23.034 1.00 92.88 500 ARG A CA 1
ATOM 3956 C C . ARG A 1 500 ? -26.386 -2.412 22.932 1.00 92.88 500 ARG A C 1
ATOM 3958 O O . ARG A 1 500 ? -25.669 -3.395 22.755 1.00 92.88 500 ARG A O 1
ATOM 3965 N N . PHE A 1 501 ? -25.898 -1.180 23.048 1.00 93.69 501 PHE A N 1
ATOM 3966 C CA . PHE A 1 501 ? -24.465 -0.900 23.132 1.00 93.69 501 PHE A CA 1
ATOM 3967 C C . PHE A 1 501 ? -24.098 -0.327 24.495 1.00 93.69 501 PHE A C 1
ATOM 3969 O O . PHE A 1 501 ? -24.834 0.466 25.078 1.00 93.69 501 PHE A O 1
ATOM 3976 N N . TYR A 1 502 ? -22.922 -0.719 24.961 1.00 92.81 502 TYR A N 1
ATOM 3977 C CA . TYR A 1 502 ? -22.289 -0.243 26.176 1.00 92.81 502 TYR A CA 1
ATOM 3978 C C . TYR A 1 502 ? -21.089 0.611 25.799 1.00 92.81 502 TYR A C 1
ATOM 3980 O O . TYR A 1 502 ? -20.322 0.245 24.911 1.00 92.81 502 TYR A O 1
ATOM 3988 N N . VAL A 1 503 ? -20.932 1.755 26.458 1.00 90.19 503 VAL A N 1
ATOM 3989 C CA . VAL A 1 503 ? -19.833 2.686 26.188 1.00 90.19 503 VAL A CA 1
ATOM 3990 C C . VAL A 1 503 ? -19.259 3.181 27.507 1.00 90.19 503 VAL A C 1
ATOM 3992 O O . VAL A 1 503 ? -19.999 3.541 28.416 1.00 90.19 503 VAL A O 1
ATOM 3995 N N . SER A 1 504 ? -17.938 3.217 27.618 1.00 88.62 504 SER A N 1
ATOM 3996 C CA . SER A 1 504 ? -17.208 3.874 28.702 1.00 88.62 504 SER A CA 1
ATOM 3997 C C . SER A 1 504 ? -16.484 5.105 28.166 1.00 88.62 504 SER A C 1
ATOM 3999 O O . SER A 1 504 ? -16.065 5.135 27.009 1.00 88.62 504 SER A O 1
ATOM 4001 N N . LEU A 1 505 ? -16.282 6.118 29.010 1.00 80.62 505 LEU A N 1
ATOM 4002 C CA . LEU A 1 505 ? -15.414 7.254 28.674 1.00 80.62 505 LEU A CA 1
ATOM 4003 C C . LEU A 1 505 ? -13.938 6.852 28.504 1.00 80.62 505 LEU A C 1
ATOM 4005 O O . LEU A 1 505 ? -13.179 7.597 27.889 1.00 80.62 505 LEU A O 1
ATOM 4009 N N . GLU A 1 506 ? -13.557 5.680 29.014 1.00 82.50 506 GLU A N 1
ATOM 4010 C CA . GLU A 1 506 ? -12.225 5.081 28.870 1.00 82.50 506 GLU A CA 1
ATOM 4011 C C . GLU A 1 506 ? -12.068 4.248 27.585 1.00 82.50 506 GLU A C 1
ATOM 4013 O O . GLU A 1 506 ? -10.969 3.781 27.302 1.00 82.50 506 GLU A O 1
ATOM 4018 N N . ASP A 1 507 ? -13.135 4.053 26.800 1.00 84.62 507 ASP A N 1
ATOM 4019 C CA . ASP A 1 507 ? -13.062 3.271 25.560 1.00 84.62 507 ASP A CA 1
ATOM 4020 C C . ASP A 1 507 ? -12.265 4.002 24.468 1.00 84.62 507 ASP A C 1
ATOM 4022 O O . ASP A 1 507 ? -12.255 5.234 24.399 1.00 84.62 507 ASP A O 1
ATOM 4026 N N . ASP A 1 508 ? -11.660 3.241 23.553 1.00 79.06 508 ASP A N 1
ATOM 4027 C CA . ASP A 1 508 ? -10.762 3.745 22.500 1.00 79.06 508 ASP A CA 1
ATOM 4028 C C . ASP A 1 508 ? -11.401 4.858 21.652 1.00 79.06 508 ASP A C 1
ATOM 4030 O O . ASP A 1 508 ? -10.789 5.888 21.376 1.00 79.06 508 ASP A O 1
ATOM 4034 N N . LEU A 1 509 ? -12.677 4.703 21.284 1.00 80.12 509 LEU A N 1
ATOM 4035 C CA . LEU A 1 509 ? -13.407 5.741 20.555 1.00 80.12 509 LEU A CA 1
ATOM 4036 C C . LEU A 1 509 ? -13.580 7.008 21.402 1.00 80.12 509 LEU A C 1
ATOM 4038 O O . LEU A 1 509 ? -13.480 8.115 20.882 1.00 80.12 509 LEU A O 1
ATOM 4042 N N . MET A 1 510 ? -13.868 6.862 22.695 1.00 76.88 510 MET A N 1
ATOM 4043 C CA . MET A 1 510 ? -14.156 7.995 23.567 1.00 76.88 510 MET A CA 1
ATOM 4044 C C . MET A 1 510 ? -12.890 8.749 23.941 1.00 76.88 510 MET A C 1
ATOM 4046 O O . MET A 1 510 ? -12.919 9.974 23.924 1.00 76.88 510 MET A O 1
ATOM 4050 N N . THR A 1 511 ? -11.768 8.075 24.182 1.00 71.06 511 THR A N 1
ATOM 4051 C CA . THR A 1 511 ? -10.483 8.727 24.492 1.00 71.06 511 THR A CA 1
ATOM 4052 C C . THR A 1 511 ? -9.996 9.640 23.362 1.00 71.06 511 THR A C 1
ATOM 4054 O O . THR A 1 511 ? -9.460 10.714 23.633 1.00 71.06 511 THR A O 1
ATOM 4057 N N . LEU A 1 512 ? -10.284 9.298 22.100 1.00 65.88 512 LEU A N 1
ATOM 4058 C CA . LEU A 1 512 ? -9.969 10.134 20.934 1.00 65.88 512 LEU A CA 1
ATOM 4059 C C . LEU A 1 512 ? -10.714 11.488 20.912 1.00 65.88 512 LEU A C 1
ATOM 4061 O O . LEU A 1 512 ? -10.262 12.418 20.240 1.00 65.88 512 LEU A O 1
ATOM 4065 N N . PHE A 1 513 ? -11.840 11.631 21.627 1.00 61.81 513 PHE A N 1
ATOM 4066 C CA . PHE A 1 513 ? -12.690 12.839 21.583 1.00 61.81 513 PHE A CA 1
ATOM 4067 C C . PHE A 1 513 ? -13.063 13.428 22.949 1.00 61.81 513 PHE A C 1
ATOM 4069 O O . PHE A 1 513 ? -13.475 14.591 23.029 1.00 61.81 513 PHE A O 1
ATOM 4076 N N . ALA A 1 514 ? -12.928 12.667 24.032 1.00 59.31 514 ALA A N 1
ATOM 4077 C CA . ALA A 1 514 ? -13.201 13.087 25.397 1.00 59.31 514 ALA A CA 1
ATOM 4078 C C . ALA A 1 514 ? -12.033 13.933 25.910 1.00 59.31 514 ALA A C 1
ATOM 4080 O O . ALA A 1 514 ? -11.230 13.520 26.741 1.00 59.31 514 ALA A O 1
ATOM 4081 N N . GLY A 1 515 ? -11.949 15.166 25.410 1.00 58.44 515 GLY A N 1
ATOM 4082 C CA . GLY A 1 515 ? -11.020 16.148 25.946 1.00 58.44 515 GLY A CA 1
ATOM 4083 C C . GLY A 1 515 ? -11.268 16.409 27.445 1.00 58.44 515 GLY A C 1
ATOM 4084 O O . GLY A 1 515 ? -12.382 16.218 27.950 1.00 58.44 515 GLY A O 1
ATOM 4085 N N . PRO A 1 516 ? -10.270 16.947 28.169 1.00 57.66 516 PRO A N 1
ATOM 4086 C CA . PRO A 1 516 ? -10.343 17.221 29.611 1.00 57.66 516 PRO A CA 1
ATOM 4087 C C . PRO A 1 516 ? -11.445 18.217 30.017 1.00 57.66 516 PRO A C 1
ATOM 4089 O O . PRO A 1 516 ? -11.691 18.411 31.209 1.00 57.66 516 PRO A O 1
ATOM 4092 N N . THR A 1 517 ? -12.095 18.870 29.051 1.00 57.72 517 THR A N 1
ATOM 4093 C CA . THR A 1 517 ? -13.256 19.751 29.239 1.00 57.72 517 THR A CA 1
ATOM 4094 C C . THR A 1 517 ? -14.556 18.956 29.372 1.00 57.72 517 THR A C 1
ATOM 4096 O O . THR A 1 517 ? -15.330 19.223 30.288 1.00 57.72 517 THR A O 1
ATOM 4099 N N . THR A 1 518 ? -14.774 17.944 28.524 1.00 63.62 518 THR A N 1
ATOM 4100 C CA . THR A 1 518 ? -15.978 17.093 28.539 1.00 63.62 518 THR A CA 1
ATOM 4101 C C . THR A 1 518 ? -16.056 16.293 29.836 1.00 63.62 518 THR A C 1
ATOM 4103 O O . THR A 1 518 ? -17.091 16.293 30.501 1.00 63.62 518 THR A O 1
ATOM 4106 N N . LEU A 1 519 ? -14.923 15.725 30.266 1.00 62.88 519 LEU A N 1
ATOM 4107 C CA . LEU A 1 519 ? -14.791 15.041 31.557 1.00 62.88 519 LEU A CA 1
ATOM 4108 C C . LEU A 1 519 ? -15.117 15.972 32.740 1.00 62.88 519 LEU A C 1
ATOM 4110 O O . LEU A 1 519 ? -15.798 15.569 33.679 1.00 62.88 519 LEU A O 1
ATOM 4114 N N . ARG A 1 520 ? -14.706 17.247 32.670 1.00 60.34 520 ARG A N 1
ATOM 4115 C CA . ARG A 1 520 ? -14.967 18.264 33.710 1.00 60.34 520 ARG A CA 1
ATOM 4116 C C . ARG A 1 520 ? -16.439 18.666 33.813 1.00 60.34 520 ARG A C 1
ATOM 4118 O O . ARG A 1 520 ? -16.903 19.036 34.890 1.00 60.34 520 ARG A O 1
ATOM 4125 N N . VAL A 1 521 ? -17.150 18.667 32.687 1.00 63.88 521 VAL A N 1
ATOM 4126 C CA . VAL A 1 521 ? -18.583 18.988 32.630 1.00 63.88 521 VAL A CA 1
ATOM 4127 C C . VAL A 1 521 ? -19.399 17.827 33.191 1.00 63.88 521 VAL A C 1
ATOM 4129 O O . VAL A 1 521 ? -20.258 18.055 34.039 1.00 63.88 521 VAL A O 1
ATOM 4132 N N . LEU A 1 522 ? -19.075 16.592 32.802 1.00 64.00 522 LEU A N 1
ATOM 4133 C CA . LEU A 1 522 ? -19.736 15.385 33.310 1.00 64.00 522 LEU A CA 1
ATOM 4134 C C . LEU A 1 522 ? -19.505 15.192 34.817 1.00 64.00 522 LEU A C 1
ATOM 4136 O O . LEU A 1 522 ? -20.450 14.894 35.543 1.00 64.00 522 LEU A O 1
ATOM 4140 N N . SER A 1 523 ? -18.304 15.495 35.323 1.00 59.06 523 SER A N 1
ATOM 4141 C CA . SER A 1 523 ? -18.040 15.477 36.768 1.00 59.06 523 SER A CA 1
ATOM 4142 C C . SER A 1 523 ? -18.817 16.559 37.534 1.00 59.06 523 SER A C 1
ATOM 4144 O O . SER A 1 523 ? -19.245 16.334 38.662 1.00 59.06 523 SER A O 1
ATOM 4146 N N . LYS A 1 524 ? -19.032 17.745 36.938 1.00 58.00 524 LYS A N 1
ATOM 4147 C CA . LYS A 1 524 ? -19.840 18.824 37.545 1.00 58.00 524 LYS A CA 1
ATOM 4148 C C . LYS A 1 524 ? -21.341 18.523 37.554 1.00 58.00 524 LYS A C 1
ATOM 4150 O O . LYS A 1 524 ? -22.052 19.093 38.374 1.00 58.00 524 LYS A O 1
ATOM 4155 N N . LEU A 1 525 ? -21.805 17.640 36.670 1.00 58.53 525 LEU A N 1
ATOM 4156 C CA . LEU A 1 525 ? -23.184 17.148 36.627 1.00 58.53 525 LEU A CA 1
ATOM 4157 C C . LEU A 1 525 ? -23.484 16.097 37.715 1.00 58.53 525 LEU A C 1
ATOM 4159 O O . LEU A 1 525 ? -24.630 15.685 37.846 1.00 58.53 525 LEU A O 1
ATOM 4163 N N . GLY A 1 526 ? -22.491 15.707 38.527 1.00 56.94 526 GLY A N 1
ATOM 4164 C CA . GLY A 1 526 ? -22.696 14.868 39.712 1.00 56.94 526 GLY A CA 1
ATOM 4165 C C . GLY A 1 526 ? -22.672 13.357 39.464 1.00 56.94 526 GLY A C 1
ATOM 4166 O O . GLY A 1 526 ? -23.063 12.615 40.360 1.00 56.94 526 GLY A O 1
ATOM 4167 N N . MET A 1 527 ? -22.206 12.913 38.293 1.00 63.69 527 MET A N 1
ATOM 4168 C CA . MET A 1 527 ? -22.062 11.496 37.933 1.00 63.69 527 MET A CA 1
ATOM 4169 C C . MET A 1 527 ? -20.971 10.827 38.788 1.00 63.69 527 MET A C 1
ATOM 4171 O O . MET A 1 527 ? -19.860 11.359 38.888 1.00 63.69 527 MET A O 1
ATOM 4175 N N . LYS A 1 528 ? -21.278 9.686 39.415 1.00 64.75 528 LYS A N 1
ATOM 4176 C CA . LYS A 1 528 ? -20.348 8.917 40.262 1.00 64.75 528 LYS A CA 1
ATOM 4177 C C . LYS A 1 528 ? -20.005 7.568 39.626 1.00 64.75 528 LYS A C 1
ATOM 4179 O O . LYS A 1 528 ? -20.697 7.095 38.731 1.00 64.75 528 LYS A O 1
ATOM 4184 N N . GLU A 1 529 ? -18.918 6.947 40.087 1.00 60.50 529 GLU A N 1
ATOM 4185 C CA . GLU A 1 529 ? -18.595 5.554 39.739 1.00 60.50 529 GLU A CA 1
ATOM 4186 C C . GLU A 1 529 ? -19.768 4.633 40.113 1.00 60.50 529 GLU A C 1
ATOM 4188 O O . GLU A 1 529 ? -20.313 4.744 41.215 1.00 60.50 529 GLU A O 1
ATOM 4193 N N . GLY A 1 530 ? -20.157 3.755 39.187 1.00 64.25 530 GLY A N 1
ATOM 4194 C CA . GLY A 1 530 ? -21.351 2.910 39.267 1.00 64.25 530 GLY A CA 1
ATOM 4195 C C . GLY A 1 530 ? -22.613 3.473 38.596 1.00 64.25 530 GLY A C 1
ATOM 4196 O O . GLY A 1 530 ? -23.507 2.689 38.278 1.00 64.25 530 GLY A O 1
ATOM 4197 N N . ASP A 1 531 ? -22.689 4.780 38.321 1.00 67.19 531 ASP A N 1
ATOM 4198 C CA . ASP A 1 531 ? -23.849 5.372 37.644 1.00 67.19 531 ASP A CA 1
ATOM 4199 C C . ASP A 1 531 ? -23.781 5.118 36.129 1.00 67.19 531 ASP A C 1
ATOM 4201 O O . ASP A 1 531 ? -22.784 5.420 35.465 1.00 67.19 531 ASP A O 1
ATOM 4205 N N . ALA A 1 532 ? -24.873 4.601 35.566 1.00 74.81 532 ALA A N 1
ATOM 4206 C CA . ALA A 1 532 ? -25.090 4.556 34.125 1.00 74.81 532 ALA A CA 1
ATOM 4207 C C . ALA A 1 532 ? -25.913 5.774 33.685 1.00 74.81 532 ALA A C 1
ATOM 4209 O O . ALA A 1 532 ? -26.826 6.197 34.391 1.00 74.81 532 ALA A O 1
ATOM 4210 N N . ILE A 1 533 ? -25.624 6.324 32.506 1.00 73.19 533 ILE A N 1
ATOM 4211 C CA . ILE A 1 533 ? -26.477 7.338 31.880 1.00 73.19 533 ILE A CA 1
ATOM 4212 C C . ILE A 1 533 ? -26.964 6.815 30.535 1.00 73.19 533 ILE A C 1
ATOM 4214 O O . ILE A 1 533 ? -26.169 6.506 29.649 1.00 73.19 533 ILE A O 1
ATOM 4218 N N . GLU A 1 534 ? -28.282 6.799 30.370 1.00 70.75 534 GLU A N 1
ATOM 4219 C CA . GLU A 1 534 ? -28.944 6.723 29.072 1.00 70.75 534 GLU A CA 1
ATOM 4220 C C . GLU A 1 534 ? -29.586 8.087 28.812 1.00 70.75 534 GLU A C 1
ATOM 4222 O O . GLU A 1 534 ? -30.551 8.482 29.465 1.00 70.75 534 GLU A O 1
ATOM 4227 N N . HIS A 1 535 ? -28.999 8.868 27.904 1.00 67.25 535 HIS A N 1
ATOM 4228 C CA . HIS A 1 535 ? -29.562 10.161 27.533 1.00 67.25 535 HIS A CA 1
ATOM 4229 C C . HIS A 1 535 ? -29.351 10.431 26.038 1.00 67.25 535 HIS A C 1
ATOM 4231 O O . HIS A 1 535 ? -28.201 10.409 25.583 1.00 67.25 535 HIS A O 1
ATOM 4237 N N . PRO A 1 536 ? -30.398 10.812 25.274 1.00 69.56 536 PRO A N 1
ATOM 4238 C CA . PRO A 1 536 ? -30.302 11.017 23.825 1.00 69.56 536 PRO A CA 1
ATOM 4239 C C . PRO A 1 536 ? -29.201 11.998 23.393 1.00 69.56 536 PRO A C 1
ATOM 4241 O O . PRO A 1 536 ? -28.625 11.875 22.313 1.00 69.56 536 PRO A O 1
ATOM 4244 N N . MET A 1 537 ? -28.870 12.987 24.232 1.00 69.94 537 MET A N 1
ATOM 4245 C CA . MET A 1 537 ? -27.765 13.924 23.970 1.00 69.94 537 MET A CA 1
ATOM 4246 C C . MET A 1 537 ? -26.393 13.234 23.921 1.00 69.94 537 MET A C 1
ATOM 4248 O O . MET A 1 537 ? -25.565 13.613 23.091 1.00 69.94 537 MET A O 1
ATOM 4252 N N . LEU A 1 538 ? -26.144 12.250 24.794 1.00 71.50 538 LEU A N 1
ATOM 4253 C CA . LEU A 1 538 ? -24.877 11.516 24.846 1.00 71.50 538 LEU A CA 1
ATOM 4254 C C . LEU A 1 538 ? -24.755 10.582 23.646 1.00 71.50 538 LEU A C 1
ATOM 4256 O O . LEU A 1 538 ? -23.745 10.635 22.950 1.00 71.50 538 LEU A O 1
ATOM 4260 N N . SER A 1 539 ? -25.817 9.844 23.317 1.00 74.31 539 SER A N 1
ATOM 4261 C CA . SER A 1 539 ? -25.865 9.013 22.108 1.00 74.31 539 SER A CA 1
ATOM 4262 C C . SER A 1 539 ? -25.619 9.854 20.847 1.00 74.31 539 SER A C 1
ATOM 4264 O O . SER A 1 539 ? -24.809 9.490 19.999 1.00 74.31 539 SER A O 1
ATOM 4266 N N . ARG A 1 540 ? -26.205 11.060 20.752 1.00 77.88 540 ARG A N 1
ATOM 4267 C CA . ARG A 1 540 ? -25.903 12.014 19.663 1.00 77.88 540 ARG A CA 1
ATOM 4268 C C . ARG A 1 540 ? -24.447 12.490 19.666 1.00 77.88 540 ARG A C 1
ATOM 4270 O O . ARG A 1 540 ? -23.882 12.718 18.597 1.00 77.88 540 ARG A O 1
ATOM 4277 N N . ALA A 1 541 ? -23.831 12.687 20.832 1.00 77.12 541 ALA A N 1
ATOM 4278 C CA . ALA A 1 541 ? -22.421 13.067 20.928 1.00 77.12 541 ALA A CA 1
ATOM 4279 C C . ALA A 1 541 ? -21.490 11.943 20.446 1.00 77.12 541 ALA A C 1
ATOM 4281 O O . ALA A 1 541 ? -20.569 12.223 19.683 1.00 77.12 541 ALA A O 1
ATOM 4282 N N . ILE A 1 542 ? -21.789 10.692 20.804 1.00 80.75 542 ILE A N 1
ATOM 4283 C CA . ILE A 1 542 ? -21.079 9.493 20.341 1.00 80.75 542 ILE A CA 1
ATOM 4284 C C . ILE A 1 542 ? -21.196 9.348 18.818 1.00 80.75 542 ILE A C 1
ATOM 4286 O O . ILE A 1 542 ? -20.187 9.188 18.137 1.00 80.75 542 ILE A O 1
ATOM 4290 N N . VAL A 1 543 ? -22.395 9.517 18.251 1.00 81.19 543 VAL A N 1
ATOM 4291 C CA . VAL A 1 543 ? -22.596 9.477 16.789 1.00 81.19 543 VAL A CA 1
ATOM 4292 C C . VAL A 1 543 ? -21.780 10.562 16.073 1.00 81.19 543 VAL A C 1
ATOM 4294 O O . VAL A 1 543 ? -21.221 10.313 15.006 1.00 81.19 543 VAL A O 1
ATOM 4297 N N . ARG A 1 544 ? -21.658 11.766 16.652 1.00 82.19 544 ARG A N 1
ATOM 4298 C CA . ARG A 1 544 ? -20.787 12.822 16.098 1.00 82.19 544 ARG A CA 1
ATOM 4299 C C . ARG A 1 544 ? -19.308 12.440 16.145 1.00 82.19 544 ARG A C 1
ATOM 4301 O O . ARG A 1 544 ? -18.590 12.748 15.197 1.00 82.19 544 ARG A O 1
ATOM 4308 N N . ALA A 1 545 ? -18.865 11.783 17.215 1.00 82.19 545 ALA A N 1
ATOM 4309 C CA . ALA A 1 545 ? -17.502 11.270 17.327 1.00 82.19 545 ALA A CA 1
ATOM 4310 C C . ALA A 1 545 ? -17.218 10.210 16.249 1.00 82.19 545 ALA A C 1
ATOM 4312 O O . ALA A 1 545 ? -16.245 10.350 15.512 1.00 82.19 545 ALA A O 1
ATOM 4313 N N . GLN A 1 546 ? -18.113 9.230 16.071 1.00 84.69 546 GLN A N 1
ATOM 4314 C CA . GLN A 1 546 ? -18.001 8.221 15.007 1.00 84.69 546 GLN A CA 1
ATOM 4315 C C . GLN A 1 546 ? -17.925 8.859 13.619 1.00 84.69 546 GLN A C 1
ATOM 4317 O O . GLN A 1 546 ? -17.003 8.561 12.869 1.00 84.69 546 GLN A O 1
ATOM 4322 N N . ARG A 1 547 ? -18.812 9.814 13.304 1.00 84.50 547 ARG A N 1
ATOM 4323 C CA . ARG A 1 547 ? -18.796 10.511 12.006 1.00 84.50 547 ARG A CA 1
ATOM 4324 C C . ARG A 1 547 ? -17.457 11.203 11.728 1.00 84.50 547 ARG A C 1
ATOM 4326 O O . ARG A 1 547 ? -17.003 11.231 10.591 1.00 84.50 547 ARG A O 1
ATOM 4333 N N . LYS A 1 548 ? -16.803 11.742 12.761 1.00 84.19 548 LYS A N 1
ATOM 4334 C CA . LYS A 1 548 ? -15.485 12.377 12.628 1.00 84.19 548 LYS A CA 1
ATOM 4335 C C . LYS A 1 548 ? -14.362 11.357 12.400 1.00 84.19 548 LYS A C 1
ATOM 4337 O O . LYS A 1 548 ? -13.421 11.648 11.664 1.00 84.19 548 LYS A O 1
ATOM 4342 N N . VAL A 1 549 ? -14.450 10.163 12.995 1.00 83.75 549 VAL A N 1
ATOM 4343 C CA . VAL A 1 549 ? -13.540 9.045 12.673 1.00 83.75 549 VAL A CA 1
ATOM 4344 C C . VAL A 1 549 ? -13.761 8.567 11.241 1.00 83.75 549 VAL A C 1
ATOM 4346 O O . VAL A 1 549 ? -12.791 8.360 10.517 1.00 83.75 549 VAL A O 1
ATOM 4349 N N . GLU A 1 550 ? -15.016 8.445 10.811 1.00 84.44 550 GLU A N 1
ATOM 4350 C CA . GLU A 1 550 ? -15.373 8.089 9.435 1.00 84.44 550 GLU A CA 1
ATOM 4351 C C . GLU A 1 550 ? -14.818 9.107 8.433 1.00 84.44 550 GLU A C 1
ATOM 4353 O O . GLU A 1 550 ? -14.188 8.704 7.460 1.00 84.44 550 GLU A O 1
ATOM 4358 N N . GLU A 1 551 ? -14.946 10.407 8.706 1.00 85.88 551 GLU A N 1
ATOM 4359 C CA . GLU A 1 551 ? -14.379 11.480 7.880 1.00 85.88 551 GLU A CA 1
ATOM 4360 C C . GLU A 1 551 ? -12.845 11.419 7.821 1.00 85.88 551 GLU A C 1
ATOM 4362 O O . GLU A 1 551 ? -12.256 11.519 6.744 1.00 85.88 551 GLU A O 1
ATOM 4367 N N . ARG A 1 552 ? -12.177 11.172 8.957 1.00 84.25 552 ARG A N 1
ATOM 4368 C CA . ARG A 1 552 ? -10.724 10.940 8.986 1.00 84.25 552 ARG A CA 1
ATOM 4369 C C . ARG A 1 552 ? -10.342 9.733 8.126 1.00 84.25 552 ARG A C 1
ATOM 4371 O O . ARG A 1 552 ? -9.403 9.818 7.339 1.00 84.25 552 ARG A O 1
ATOM 4378 N N . ASN A 1 553 ? -11.056 8.618 8.268 1.00 85.12 553 ASN A N 1
ATOM 4379 C CA . ASN A 1 553 ? -10.811 7.396 7.503 1.00 85.12 553 ASN A CA 1
ATOM 4380 C C . ASN A 1 553 ? -11.062 7.606 6.002 1.00 85.12 553 ASN A C 1
ATOM 4382 O O . ASN A 1 553 ? -10.277 7.133 5.182 1.00 85.12 553 ASN A O 1
ATOM 4386 N N . PHE A 1 554 ? -12.110 8.345 5.645 1.00 86.69 554 PHE A N 1
ATOM 4387 C CA . PHE A 1 554 ? -12.386 8.773 4.278 1.00 86.69 554 PHE A CA 1
ATOM 4388 C C . PHE A 1 554 ? -11.230 9.604 3.714 1.00 86.69 554 PHE A C 1
ATOM 4390 O O . PHE A 1 554 ? -10.736 9.300 2.631 1.00 86.69 554 PHE A O 1
ATOM 4397 N N . GLN A 1 555 ? -10.720 10.582 4.470 1.00 87.19 555 GLN A N 1
ATOM 4398 C CA . GLN A 1 555 ? -9.591 11.399 4.029 1.00 87.19 555 GLN A CA 1
ATOM 4399 C C . GLN A 1 555 ? -8.316 10.569 3.822 1.00 87.19 555 GLN A C 1
ATOM 4401 O O . GLN A 1 555 ? -7.593 10.803 2.858 1.00 87.19 555 GLN A O 1
ATOM 4406 N N . VAL A 1 556 ? -8.051 9.571 4.674 1.00 84.75 556 VAL A N 1
ATOM 4407 C CA . VAL A 1 556 ? -6.925 8.638 4.484 1.00 84.75 556 VAL A CA 1
ATOM 4408 C C . VAL A 1 556 ? -7.072 7.869 3.170 1.00 84.75 556 VAL A C 1
ATOM 4410 O O . VAL A 1 556 ? -6.127 7.826 2.385 1.00 84.75 556 VAL A O 1
ATOM 4413 N N . ARG A 1 557 ? -8.256 7.309 2.885 1.00 87.75 557 ARG A N 1
ATOM 4414 C CA . ARG A 1 557 ? -8.512 6.590 1.623 1.00 87.75 557 ARG A CA 1
ATOM 4415 C C . ARG A 1 557 ? -8.390 7.491 0.408 1.00 87.75 557 ARG A C 1
ATOM 4417 O O . ARG A 1 557 ? -7.801 7.085 -0.590 1.00 87.75 557 ARG A O 1
ATOM 4424 N N . LYS A 1 558 ? -8.938 8.702 0.503 1.00 87.56 558 LYS A N 1
ATOM 4425 C CA . LYS A 1 558 ? -8.853 9.718 -0.540 1.00 87.56 558 LYS A CA 1
ATOM 4426 C C . LYS A 1 558 ? -7.394 10.062 -0.832 1.00 87.56 558 LYS A C 1
ATOM 4428 O O . LYS A 1 558 ? -6.987 9.953 -1.979 1.00 87.56 558 LYS A O 1
ATOM 4433 N N . ASN A 1 559 ? -6.598 10.353 0.197 1.00 85.94 559 ASN A N 1
ATOM 4434 C CA . ASN A 1 559 ? -5.173 10.635 0.036 1.00 85.94 559 ASN A CA 1
ATOM 4435 C C . ASN A 1 559 ? -4.441 9.464 -0.642 1.00 85.94 559 ASN A C 1
ATOM 4437 O O . ASN A 1 559 ? -3.699 9.682 -1.592 1.00 85.94 559 ASN A O 1
ATOM 4441 N N . ILE A 1 560 ? -4.669 8.221 -0.195 1.00 87.81 560 ILE A N 1
ATOM 4442 C CA . ILE A 1 560 ? -4.047 7.027 -0.798 1.00 87.81 560 ILE A CA 1
ATOM 4443 C C . ILE A 1 560 ? -4.403 6.907 -2.281 1.00 87.81 560 ILE A C 1
ATOM 4445 O O . ILE A 1 560 ? -3.518 6.676 -3.102 1.00 87.81 560 ILE A O 1
ATOM 4449 N N . LEU A 1 561 ? -5.680 7.086 -2.627 1.00 88.69 561 LEU A N 1
ATOM 4450 C CA . LEU A 1 561 ? -6.136 7.044 -4.012 1.00 88.69 561 LEU A CA 1
ATOM 4451 C C . LEU A 1 561 ? -5.472 8.140 -4.854 1.00 88.69 561 LEU A C 1
ATOM 4453 O O . LEU A 1 561 ? -5.037 7.870 -5.964 1.00 88.69 561 LEU A O 1
ATOM 4457 N N . GLU A 1 562 ? -5.354 9.350 -4.318 1.00 87.69 562 GLU A N 1
ATOM 4458 C CA . GLU A 1 562 ? -4.777 10.500 -5.016 1.00 87.69 562 GLU A CA 1
ATOM 4459 C C . GLU A 1 562 ? -3.274 10.343 -5.296 1.00 87.69 562 GLU A C 1
ATOM 4461 O O . GLU A 1 562 ? -2.813 10.716 -6.374 1.00 87.69 562 GLU A O 1
ATOM 4466 N N . TYR A 1 563 ? -2.503 9.772 -4.365 1.00 87.56 563 TYR A N 1
ATOM 4467 C CA . TYR A 1 563 ? -1.109 9.397 -4.637 1.00 87.56 563 TYR A CA 1
ATOM 4468 C C . TYR A 1 563 ? -1.035 8.263 -5.670 1.00 87.56 563 TYR A C 1
ATOM 4470 O O . TYR A 1 563 ? -0.202 8.295 -6.579 1.00 87.56 563 TYR A O 1
ATOM 4478 N N . ASP A 1 564 ? -1.938 7.284 -5.572 1.00 90.38 564 ASP A N 1
ATOM 4479 C CA . ASP A 1 564 ? -1.981 6.152 -6.495 1.00 90.38 564 ASP A CA 1
ATOM 4480 C C . ASP A 1 564 ? -2.435 6.539 -7.910 1.00 90.38 564 ASP A C 1
ATOM 4482 O O . ASP A 1 564 ? -2.068 5.850 -8.849 1.00 90.38 564 ASP A O 1
ATOM 4486 N N . GLU A 1 565 ? -3.174 7.633 -8.114 1.00 90.00 565 GLU A N 1
ATOM 4487 C CA . GLU A 1 565 ? -3.565 8.117 -9.451 1.00 90.00 565 GLU A CA 1
ATOM 4488 C C . GLU A 1 565 ? -2.355 8.432 -10.343 1.00 90.00 565 GLU A C 1
ATOM 4490 O O . GLU A 1 565 ? -2.365 8.131 -11.540 1.00 90.00 565 GLU A O 1
ATOM 4495 N N . VAL A 1 566 ? -1.291 9.001 -9.763 1.00 90.69 566 VAL A N 1
ATOM 4496 C CA . VAL A 1 566 ? -0.036 9.268 -10.486 1.00 90.69 566 VAL A CA 1
ATOM 4497 C C . VAL A 1 566 ? 0.608 7.948 -10.907 1.00 90.69 566 VAL A C 1
ATOM 4499 O O . VAL A 1 566 ? 0.947 7.766 -12.079 1.00 90.69 566 VAL A O 1
ATOM 4502 N N . MET A 1 567 ? 0.707 7.003 -9.970 1.00 91.00 567 MET A N 1
ATOM 4503 C CA . MET A 1 567 ? 1.253 5.672 -10.232 1.00 91.00 567 MET A CA 1
ATOM 4504 C C . MET A 1 567 ? 0.389 4.865 -11.200 1.00 91.00 567 MET A C 1
ATOM 4506 O O . MET A 1 567 ? 0.923 4.111 -12.004 1.00 91.00 567 MET A O 1
ATOM 4510 N N . GLU A 1 568 ? -0.928 5.037 -11.178 1.00 91.94 568 GLU A N 1
ATOM 4511 C CA . GLU A 1 568 ? -1.869 4.349 -12.056 1.00 91.94 568 GLU A CA 1
ATOM 4512 C C . GLU A 1 568 ? -1.662 4.747 -13.513 1.00 91.94 568 GLU A C 1
ATOM 4514 O O . GLU A 1 568 ? -1.590 3.882 -14.387 1.00 91.94 568 GLU A O 1
ATOM 4519 N N . HIS A 1 569 ? -1.489 6.044 -13.782 1.00 92.12 569 HIS A N 1
ATOM 4520 C CA . HIS A 1 569 ? -1.174 6.522 -15.125 1.00 92.12 569 HIS A CA 1
ATOM 4521 C C . HIS A 1 569 ? 0.128 5.896 -15.655 1.00 92.12 569 HIS A C 1
ATOM 4523 O O . HIS A 1 569 ? 0.175 5.391 -16.779 1.00 92.12 569 HIS A O 1
ATOM 4529 N N . GLN A 1 570 ? 1.173 5.877 -14.824 1.00 94.62 570 GLN A N 1
ATOM 4530 C CA . GLN A 1 570 ? 2.478 5.307 -15.171 1.00 94.62 570 GLN A CA 1
ATOM 4531 C C . GLN A 1 570 ? 2.409 3.782 -15.361 1.00 94.62 570 GLN A C 1
ATOM 4533 O O . GLN A 1 570 ? 2.900 3.257 -16.362 1.00 94.62 570 GLN A O 1
ATOM 4538 N N . ARG A 1 571 ? 1.724 3.071 -14.454 1.00 94.31 571 ARG A N 1
ATOM 4539 C CA . ARG A 1 571 ? 1.482 1.622 -14.527 1.00 94.31 571 ARG A CA 1
ATOM 4540 C C . ARG A 1 571 ? 0.728 1.238 -15.783 1.00 94.31 571 ARG A C 1
ATOM 4542 O O . ARG A 1 571 ? 1.097 0.264 -16.428 1.00 94.31 571 ARG A O 1
ATOM 4549 N N . ARG A 1 572 ? -0.320 1.980 -16.143 1.00 92.69 572 ARG A N 1
ATOM 4550 C CA . ARG A 1 572 ? -1.124 1.687 -17.333 1.00 92.69 572 ARG A CA 1
ATOM 4551 C C . ARG A 1 572 ? -0.287 1.762 -18.605 1.00 92.69 572 ARG A C 1
ATOM 4553 O O . ARG A 1 572 ? -0.411 0.883 -19.455 1.00 92.69 572 ARG A O 1
ATOM 4560 N N . TYR A 1 573 ? 0.582 2.768 -18.712 1.00 93.44 573 TYR A N 1
ATOM 4561 C CA . TYR A 1 573 ? 1.537 2.863 -19.814 1.00 93.44 573 TYR A CA 1
ATOM 4562 C C . TYR A 1 573 ? 2.502 1.669 -19.811 1.00 93.44 573 TYR A C 1
ATOM 4564 O O . TYR A 1 573 ? 2.570 0.923 -20.789 1.00 93.44 573 TYR A O 1
ATOM 4572 N N . TYR A 1 574 ? 3.194 1.440 -18.691 1.00 94.62 574 TYR A N 1
ATOM 4573 C CA . TYR A 1 574 ? 4.201 0.386 -18.571 1.00 94.62 574 TYR A CA 1
ATOM 4574 C C . TYR A 1 574 ? 3.626 -1.014 -18.826 1.00 94.62 574 TYR A C 1
ATOM 4576 O O . TYR A 1 574 ? 4.133 -1.747 -19.675 1.00 94.62 574 TYR A O 1
ATOM 4584 N N . TYR A 1 575 ? 2.537 -1.385 -18.147 1.00 93.50 575 TYR A N 1
ATOM 4585 C CA . TYR A 1 575 ? 1.890 -2.683 -18.331 1.00 93.50 575 TYR A CA 1
ATOM 4586 C C . TYR A 1 575 ? 1.287 -2.837 -19.725 1.00 93.50 575 TYR A C 1
ATOM 4588 O O . TYR A 1 575 ? 1.292 -3.947 -20.248 1.00 93.50 575 TYR A O 1
ATOM 4596 N N . GLY A 1 576 ? 0.836 -1.751 -20.360 1.00 91.56 576 GLY A N 1
ATOM 4597 C CA . GLY A 1 576 ? 0.413 -1.771 -21.759 1.00 91.56 576 GLY A CA 1
ATOM 4598 C C . GLY A 1 576 ? 1.550 -2.183 -22.699 1.00 91.56 576 GLY A C 1
ATOM 4599 O O . GLY A 1 576 ? 1.389 -3.112 -23.493 1.00 91.56 576 GLY A O 1
ATOM 4600 N N . VAL A 1 577 ? 2.720 -1.549 -22.566 1.00 92.38 577 VAL A N 1
ATOM 4601 C CA . VAL A 1 577 ? 3.919 -1.894 -23.351 1.00 92.38 577 VAL A CA 1
ATOM 4602 C C . VAL A 1 577 ? 4.384 -3.315 -23.027 1.00 92.38 577 VAL A C 1
ATOM 4604 O O . VAL A 1 577 ? 4.550 -4.139 -23.927 1.00 92.38 577 VAL A O 1
ATOM 4607 N N . ARG A 1 578 ? 4.527 -3.645 -21.741 1.00 94.81 578 ARG A N 1
ATOM 4608 C CA . ARG A 1 578 ? 4.985 -4.961 -21.281 1.00 94.81 578 ARG A CA 1
ATOM 4609 C C . ARG A 1 578 ? 4.081 -6.094 -21.765 1.00 94.81 578 ARG A C 1
ATOM 4611 O O . ARG A 1 578 ? 4.588 -7.124 -22.204 1.00 94.81 578 ARG A O 1
ATOM 4618 N N . GLN A 1 579 ? 2.760 -5.914 -21.729 1.00 90.75 579 GLN A N 1
ATOM 4619 C CA . GLN A 1 579 ? 1.809 -6.930 -22.184 1.00 90.75 579 GLN A CA 1
ATOM 4620 C C . GLN A 1 579 ? 1.942 -7.192 -23.688 1.00 90.75 579 GLN A C 1
ATOM 4622 O O . GLN A 1 579 ? 1.992 -8.353 -24.094 1.00 90.75 579 GLN A O 1
ATOM 4627 N N . ARG A 1 580 ? 2.091 -6.140 -24.509 1.00 89.00 580 ARG A N 1
ATOM 4628 C CA . ARG A 1 580 ? 2.359 -6.287 -25.952 1.00 89.00 580 ARG A CA 1
ATOM 4629 C C . ARG A 1 580 ? 3.634 -7.091 -26.211 1.00 89.00 580 ARG A C 1
ATOM 4631 O O . ARG A 1 580 ? 3.619 -8.006 -27.032 1.00 89.00 580 ARG A O 1
ATOM 4638 N N . VAL A 1 581 ? 4.707 -6.821 -25.465 1.00 91.94 581 VAL A N 1
ATOM 4639 C CA . VAL A 1 581 ? 5.975 -7.566 -25.566 1.00 91.94 581 VAL A CA 1
ATOM 4640 C C . VAL A 1 581 ? 5.803 -9.033 -25.153 1.00 91.94 581 VAL A C 1
ATOM 4642 O O . VAL A 1 581 ? 6.268 -9.940 -25.846 1.00 91.94 581 VAL A O 1
ATOM 4645 N N . LEU A 1 582 ? 5.096 -9.304 -24.053 1.00 89.81 582 LEU A N 1
ATOM 4646 C CA . LEU A 1 582 ? 4.834 -10.671 -23.592 1.00 89.81 582 LEU A CA 1
ATOM 4647 C C . LEU A 1 582 ? 4.022 -11.481 -24.603 1.00 89.81 582 LEU A C 1
ATOM 4649 O O . LEU A 1 582 ? 4.337 -12.649 -24.832 1.00 89.81 582 LEU A O 1
ATOM 4653 N N . GLU A 1 583 ? 3.032 -10.859 -25.233 1.00 84.06 583 GLU A N 1
ATOM 4654 C CA . GLU A 1 583 ? 2.181 -11.471 -26.256 1.00 84.06 583 GLU A CA 1
ATOM 4655 C C . GLU A 1 583 ? 2.851 -11.540 -27.637 1.00 84.06 583 GLU A C 1
ATOM 4657 O O . GLU A 1 583 ? 2.368 -12.254 -28.513 1.00 84.06 583 GLU A O 1
ATOM 4662 N N . GLY A 1 584 ? 3.969 -10.831 -27.833 1.00 83.75 584 GLY A N 1
ATOM 4663 C CA . GLY A 1 584 ? 4.651 -10.731 -29.123 1.00 83.75 584 GLY A CA 1
ATOM 4664 C C . GLY A 1 584 ? 3.909 -9.859 -30.141 1.00 83.75 584 GLY A C 1
ATOM 4665 O O . GLY A 1 584 ? 4.076 -10.066 -31.338 1.00 83.75 584 GLY A O 1
ATOM 4666 N N . ARG A 1 585 ? 3.072 -8.916 -29.688 1.00 84.25 585 ARG A N 1
ATOM 4667 C CA . ARG A 1 585 ? 2.283 -8.022 -30.548 1.00 84.25 585 ARG A CA 1
ATOM 4668 C C . ARG A 1 585 ? 3.085 -6.799 -30.977 1.00 84.25 585 ARG A C 1
ATOM 4670 O O . ARG A 1 585 ? 3.302 -5.900 -30.164 1.00 84.25 585 ARG A O 1
ATOM 4677 N N . ASP A 1 586 ? 3.461 -6.764 -32.257 1.00 85.62 586 ASP A N 1
ATOM 4678 C CA . ASP A 1 586 ? 4.145 -5.633 -32.900 1.00 85.62 586 ASP A CA 1
ATOM 4679 C C . ASP A 1 586 ? 5.352 -5.134 -32.081 1.00 85.62 586 ASP A C 1
ATOM 4681 O O . ASP A 1 586 ? 5.504 -3.958 -31.751 1.00 85.62 586 ASP A O 1
ATOM 4685 N N . VAL A 1 587 ? 6.207 -6.078 -31.675 1.00 90.50 587 VAL A N 1
ATOM 4686 C CA . VAL A 1 587 ? 7.404 -5.769 -30.873 1.00 90.50 587 VAL A CA 1
ATOM 4687 C C . VAL A 1 587 ? 8.422 -4.996 -31.709 1.00 90.50 587 VAL A C 1
ATOM 4689 O O . VAL A 1 587 ? 9.093 -4.104 -31.194 1.00 90.50 587 VAL A O 1
ATOM 4692 N N . ARG A 1 588 ? 8.484 -5.284 -33.015 1.00 90.25 588 ARG A N 1
ATOM 4693 C CA . ARG A 1 588 ? 9.279 -4.518 -33.975 1.00 90.25 588 ARG A CA 1
ATOM 4694 C C . ARG A 1 588 ? 8.855 -3.048 -33.989 1.00 90.25 588 ARG A C 1
ATOM 4696 O O . ARG A 1 588 ? 9.730 -2.201 -33.843 1.00 90.25 588 ARG A O 1
ATOM 4703 N N . GLY A 1 589 ? 7.559 -2.750 -34.133 1.00 91.06 589 GLY A N 1
ATOM 4704 C CA . GLY A 1 589 ? 7.044 -1.379 -34.086 1.00 91.06 589 GLY A CA 1
ATOM 4705 C C . GLY A 1 589 ? 7.441 -0.677 -32.793 1.00 91.06 589 GLY A C 1
ATOM 4706 O O . GLY A 1 589 ? 8.081 0.366 -32.844 1.00 91.06 589 GLY A O 1
ATOM 4707 N N . LEU A 1 590 ? 7.227 -1.330 -31.644 1.00 92.62 590 LEU A N 1
ATOM 4708 C CA . LEU A 1 590 ? 7.629 -0.790 -30.339 1.00 92.62 590 LEU A CA 1
ATOM 4709 C C . LEU A 1 590 ? 9.119 -0.432 -30.260 1.00 92.62 590 LEU A C 1
ATOM 4711 O O . LEU A 1 590 ? 9.461 0.605 -29.699 1.00 92.62 590 LEU A O 1
ATOM 4715 N N . ILE A 1 591 ? 10.009 -1.272 -30.795 1.00 93.88 591 ILE A N 1
ATOM 4716 C CA . ILE A 1 591 ? 11.452 -0.996 -30.812 1.00 93.88 591 ILE A CA 1
ATOM 4717 C C . ILE A 1 591 ? 11.762 0.223 -31.681 1.00 93.88 591 ILE A C 1
ATOM 4719 O O . ILE A 1 591 ? 12.558 1.065 -31.269 1.00 93.88 591 ILE A O 1
ATOM 4723 N N . PHE A 1 592 ? 11.140 0.338 -32.856 1.00 95.19 592 PHE A N 1
ATOM 4724 C CA . PHE A 1 592 ? 11.327 1.508 -33.714 1.00 95.19 592 PHE A CA 1
ATOM 4725 C C . PHE A 1 592 ? 10.777 2.780 -33.068 1.00 95.19 592 PHE A C 1
ATOM 4727 O O . PHE A 1 592 ? 11.473 3.788 -33.107 1.00 95.19 592 PHE A O 1
ATOM 4734 N N . ASP A 1 593 ? 9.637 2.716 -32.377 1.00 94.50 593 ASP A N 1
ATOM 4735 C CA . ASP A 1 593 ? 9.111 3.841 -31.597 1.00 94.50 593 ASP A CA 1
ATOM 4736 C C . ASP A 1 593 ? 10.112 4.278 -30.508 1.00 94.50 593 ASP A C 1
ATOM 4738 O O . ASP A 1 593 ? 10.329 5.475 -30.299 1.00 94.50 593 ASP A O 1
ATOM 4742 N N . GLN A 1 594 ? 10.764 3.322 -29.820 1.00 93.69 594 GLN A N 1
ATOM 4743 C CA . GLN A 1 594 ? 11.812 3.635 -28.836 1.00 93.69 594 GLN A CA 1
ATOM 4744 C C . GLN A 1 594 ? 13.043 4.275 -29.494 1.00 93.69 594 GLN A C 1
ATOM 4746 O O . GLN A 1 594 ? 13.588 5.229 -28.944 1.00 93.69 594 GLN A O 1
ATOM 4751 N N . ILE A 1 595 ? 13.489 3.761 -30.645 1.00 94.12 595 ILE A N 1
ATOM 4752 C CA . ILE A 1 595 ? 14.658 4.270 -31.380 1.00 94.12 595 ILE A CA 1
ATOM 4753 C C . ILE A 1 595 ? 14.397 5.677 -31.912 1.00 94.12 595 ILE A C 1
ATOM 4755 O O . ILE A 1 595 ? 15.246 6.547 -31.751 1.00 94.12 595 ILE A O 1
ATOM 4759 N N . GLU A 1 596 ? 13.243 5.903 -32.535 1.00 95.75 596 GLU A N 1
ATOM 4760 C CA . GLU A 1 596 ? 12.846 7.206 -33.066 1.00 95.75 596 GLU A CA 1
ATOM 4761 C C . GLU A 1 596 ? 12.749 8.234 -31.939 1.00 95.75 596 GLU A C 1
ATOM 4763 O O . GLU A 1 596 ? 13.331 9.312 -32.039 1.00 95.75 596 GLU A O 1
ATOM 4768 N N . SER A 1 597 ? 12.129 7.856 -30.815 1.00 95.00 597 SER A N 1
ATOM 4769 C CA . SER A 1 597 ? 12.081 8.707 -29.624 1.00 95.00 597 SER A CA 1
ATOM 4770 C C . SER A 1 597 ? 13.480 8.984 -29.060 1.00 95.00 597 SER A C 1
ATOM 4772 O O . SER A 1 597 ? 13.781 10.125 -28.740 1.00 95.00 597 SER A O 1
ATOM 4774 N N . ALA A 1 598 ? 14.362 7.979 -28.974 1.00 93.50 598 ALA A N 1
ATOM 4775 C CA . ALA A 1 598 ? 15.739 8.167 -28.506 1.00 93.50 598 ALA A CA 1
ATOM 4776 C C . ALA A 1 598 ? 16.548 9.087 -29.433 1.00 93.50 598 ALA A C 1
ATOM 4778 O O . ALA A 1 598 ? 17.317 9.919 -28.959 1.00 93.50 598 ALA A O 1
ATOM 4779 N N . ALA A 1 599 ? 16.381 8.940 -30.750 1.00 94.06 599 ALA A N 1
ATOM 4780 C CA . ALA A 1 599 ? 17.025 9.794 -31.738 1.00 94.06 599 ALA A CA 1
ATOM 4781 C C . ALA A 1 599 ? 16.502 11.233 -31.648 1.00 94.06 599 ALA A C 1
ATOM 4783 O O . ALA A 1 599 ? 17.307 12.158 -31.701 1.00 94.06 599 ALA A O 1
ATOM 4784 N N . SER A 1 600 ? 15.192 11.424 -31.459 1.00 95.00 600 SER A N 1
ATOM 4785 C CA . SER A 1 600 ? 14.601 12.744 -31.214 1.00 95.00 600 SER A CA 1
ATOM 4786 C C . SER A 1 600 ? 15.137 13.366 -29.927 1.00 95.00 600 SER A C 1
ATOM 4788 O O . SER A 1 600 ? 15.640 14.482 -29.977 1.00 95.00 600 SER A O 1
ATOM 4790 N N . ASP A 1 601 ? 15.122 12.628 -28.810 1.00 91.75 601 ASP A N 1
ATOM 4791 C CA . ASP A 1 601 ? 15.630 13.084 -27.508 1.00 91.75 601 ASP A CA 1
ATOM 4792 C C . ASP A 1 601 ? 17.114 13.505 -27.618 1.00 91.75 601 ASP A C 1
ATOM 4794 O O . ASP A 1 601 ? 17.522 14.546 -27.099 1.00 91.75 601 ASP A O 1
ATOM 4798 N N . ALA A 1 602 ? 17.932 12.731 -28.343 1.00 90.94 602 ALA A N 1
ATOM 4799 C CA . ALA A 1 602 ? 19.336 13.052 -28.588 1.00 90.94 602 ALA A CA 1
ATOM 4800 C C . ALA A 1 602 ? 19.507 14.277 -29.499 1.00 90.94 602 ALA A C 1
ATOM 4802 O O . ALA A 1 602 ? 20.314 15.154 -29.198 1.00 90.94 602 ALA A O 1
ATOM 4803 N N . VAL A 1 603 ? 18.761 14.366 -30.602 1.00 93.00 603 VAL A N 1
ATOM 4804 C CA . VAL A 1 603 ? 18.803 15.519 -31.514 1.00 93.00 603 VAL A CA 1
ATOM 4805 C C . VAL A 1 603 ? 18.396 16.797 -30.785 1.00 93.00 603 VAL A C 1
ATOM 4807 O O . VAL A 1 603 ? 19.096 17.801 -30.902 1.00 93.00 603 VAL A O 1
ATOM 4810 N N . ASP A 1 604 ? 17.314 16.755 -30.010 1.00 90.75 604 ASP A N 1
ATOM 4811 C CA . ASP A 1 604 ? 16.836 17.902 -29.246 1.00 90.75 604 ASP A CA 1
ATOM 4812 C C . ASP A 1 604 ? 17.836 18.335 -28.186 1.00 90.75 604 ASP A C 1
ATOM 4814 O O . ASP A 1 604 ? 18.052 19.531 -28.043 1.00 90.75 604 ASP A O 1
ATOM 4818 N N . LYS A 1 605 ? 18.496 17.388 -27.510 1.00 88.19 605 LYS A N 1
ATOM 4819 C CA . LYS A 1 605 ? 19.555 17.682 -26.541 1.00 88.19 605 LYS A CA 1
ATOM 4820 C C . LYS A 1 605 ? 20.799 18.279 -27.202 1.00 88.19 605 LYS A C 1
ATOM 4822 O O . LYS A 1 605 ? 21.237 19.361 -26.836 1.00 88.19 605 LYS A O 1
ATOM 4827 N N . TYR A 1 606 ? 21.405 17.565 -28.149 1.00 89.44 606 TYR A N 1
ATOM 4828 C CA . TYR A 1 606 ? 22.728 17.911 -28.681 1.00 89.44 606 TYR A CA 1
ATOM 4829 C C . TYR A 1 606 ? 22.695 19.082 -29.669 1.00 89.44 606 TYR A C 1
ATOM 4831 O O . TYR A 1 606 ? 23.691 19.793 -29.801 1.00 89.44 606 TYR A O 1
ATOM 4839 N N . LEU A 1 607 ? 21.578 19.290 -30.375 1.00 88.75 607 LEU A N 1
ATOM 4840 C CA . LEU A 1 607 ? 21.384 20.437 -31.270 1.00 88.75 607 LEU A CA 1
ATOM 4841 C C . LEU A 1 607 ? 20.610 21.576 -30.590 1.00 88.75 607 LEU A C 1
ATOM 4843 O O . LEU A 1 607 ? 20.088 22.466 -31.278 1.00 88.75 607 LEU A O 1
ATOM 4847 N N . ASP A 1 608 ? 20.507 21.562 -29.257 1.00 86.38 608 ASP A N 1
ATOM 4848 C CA . ASP A 1 608 ? 19.967 22.703 -28.536 1.00 86.38 608 ASP A CA 1
ATOM 4849 C C . ASP A 1 608 ? 20.896 23.915 -28.598 1.00 86.38 608 ASP A C 1
ATOM 4851 O O . ASP A 1 608 ? 22.122 23.794 -28.569 1.00 86.38 608 ASP A O 1
ATOM 4855 N N . ALA A 1 609 ? 20.300 25.105 -28.673 1.00 79.62 609 ALA A N 1
ATOM 4856 C CA . ALA A 1 609 ? 21.056 26.350 -28.663 1.00 79.62 609 ALA A CA 1
ATOM 4857 C C . ALA A 1 609 ? 21.790 26.557 -27.327 1.00 79.62 609 ALA A C 1
ATOM 4859 O O . ALA A 1 609 ? 22.849 27.188 -27.302 1.00 79.62 609 ALA A O 1
ATOM 4860 N N . ASP A 1 610 ? 21.250 26.006 -26.238 1.00 81.06 610 ASP A N 1
ATOM 4861 C CA . ASP A 1 610 ? 21.798 26.099 -24.891 1.00 81.06 610 ASP A CA 1
ATOM 4862 C C . ASP A 1 610 ? 22.668 24.892 -24.506 1.00 81.06 610 ASP A C 1
ATOM 4864 O O . ASP A 1 610 ? 23.291 24.922 -23.448 1.00 81.06 610 ASP A O 1
ATOM 4868 N N . TYR A 1 611 ? 22.814 23.872 -25.362 1.00 82.06 611 TYR A N 1
ATOM 4869 C CA . TYR A 1 611 ? 23.607 22.672 -25.050 1.00 82.06 611 TYR A CA 1
ATOM 4870 C C . TYR A 1 611 ? 25.059 23.000 -24.657 1.00 82.06 611 TYR A C 1
ATOM 4872 O O . TYR A 1 611 ? 25.636 22.411 -23.740 1.00 82.06 611 TYR A O 1
ATOM 4880 N N . PHE A 1 612 ? 25.643 24.007 -25.311 1.00 79.88 612 PHE A N 1
ATOM 4881 C CA . PHE A 1 612 ? 26.942 24.560 -24.930 1.00 79.88 612 PHE A CA 1
ATOM 4882 C C . PHE A 1 612 ? 26.942 25.085 -23.487 1.00 79.88 612 PHE A C 1
ATOM 4884 O O . PHE A 1 612 ? 27.837 24.772 -22.703 1.00 79.88 612 PHE A O 1
ATOM 4891 N N . ALA A 1 613 ? 25.933 25.881 -23.138 1.00 77.69 613 ALA A N 1
ATOM 4892 C CA . ALA A 1 613 ? 25.807 26.487 -21.823 1.00 77.69 613 ALA A CA 1
ATOM 4893 C C . ALA A 1 613 ? 25.599 25.429 -20.726 1.00 77.69 613 ALA A C 1
ATOM 4895 O O . ALA A 1 613 ? 26.132 25.584 -19.627 1.00 77.69 613 ALA A O 1
ATOM 4896 N N . GLU A 1 614 ? 24.891 24.339 -21.031 1.00 81.00 614 GLU A N 1
ATOM 4897 C CA . GLU A 1 614 ? 24.733 23.190 -20.134 1.00 81.00 614 GLU A CA 1
ATOM 4898 C C . GLU A 1 614 ? 26.070 22.483 -19.877 1.00 81.00 614 GLU A C 1
ATOM 4900 O O . GLU A 1 614 ? 26.437 22.275 -18.720 1.00 81.00 614 GLU A O 1
ATOM 4905 N N . CYS A 1 615 ? 26.843 22.194 -20.931 1.00 81.94 615 CYS A N 1
ATOM 4906 C CA . CYS A 1 615 ? 28.162 21.565 -20.805 1.00 81.94 615 CYS A CA 1
ATOM 4907 C C . CYS A 1 615 ? 29.141 22.430 -19.994 1.00 81.94 615 CYS A C 1
ATOM 4909 O O . CYS A 1 615 ? 29.943 21.910 -19.217 1.00 81.94 615 CYS A O 1
ATOM 4911 N N . VAL A 1 616 ? 29.085 23.758 -20.154 1.00 79.12 616 VAL A N 1
ATOM 4912 C CA . VAL A 1 616 ? 29.905 24.698 -19.374 1.00 79.12 616 VAL A CA 1
ATOM 4913 C C . VAL A 1 616 ? 29.480 24.718 -17.905 1.00 79.12 616 VAL A C 1
ATOM 4915 O O . VAL A 1 616 ? 30.345 24.720 -17.029 1.00 79.12 616 VAL A O 1
ATOM 4918 N N . ALA A 1 617 ? 28.176 24.694 -17.619 1.00 78.69 617 ALA A N 1
ATOM 4919 C CA . ALA A 1 617 ? 27.660 24.631 -16.253 1.00 78.69 617 ALA A CA 1
ATOM 4920 C C . ALA A 1 617 ? 28.017 23.304 -15.551 1.00 78.69 617 ALA A C 1
ATOM 4922 O O . ALA A 1 617 ? 28.367 23.306 -14.371 1.00 78.69 617 ALA A O 1
ATOM 4923 N N . GLU A 1 618 ? 27.984 22.178 -16.267 1.00 79.25 618 GLU A N 1
ATOM 4924 C CA . GLU A 1 618 ? 28.420 20.875 -15.749 1.00 79.25 618 GLU A CA 1
ATOM 4925 C C . GLU A 1 618 ? 29.937 20.845 -15.509 1.00 79.25 618 GLU A C 1
ATOM 4927 O O . GLU A 1 618 ? 30.389 20.497 -14.420 1.00 79.25 618 GLU A O 1
ATOM 4932 N N . PHE A 1 619 ? 30.731 21.332 -16.468 1.00 82.50 619 PHE A N 1
ATOM 4933 C CA . PHE A 1 619 ? 32.180 21.469 -16.307 1.00 82.50 619 PHE A CA 1
ATOM 4934 C C . PHE A 1 619 ? 32.552 22.345 -15.101 1.00 82.50 619 PHE A C 1
ATOM 4936 O O . PHE A 1 619 ? 33.504 22.042 -14.378 1.00 82.50 619 PHE A O 1
ATOM 4943 N N . ALA A 1 620 ? 31.799 23.421 -14.864 1.00 77.31 620 ALA A N 1
ATOM 4944 C CA . ALA A 1 620 ? 31.959 24.282 -13.699 1.00 77.31 620 ALA A CA 1
ATOM 4945 C C . ALA A 1 620 ? 31.694 23.543 -12.386 1.00 77.31 620 ALA A C 1
ATOM 4947 O O . ALA A 1 620 ? 32.490 23.649 -11.451 1.00 77.31 620 ALA A O 1
ATOM 4948 N N . ARG A 1 621 ? 30.624 22.746 -12.333 1.00 78.44 621 ARG A N 1
ATOM 4949 C CA . ARG A 1 621 ? 30.308 21.912 -11.172 1.00 78.44 621 ARG A CA 1
ATOM 4950 C C . ARG A 1 621 ? 31.433 20.921 -10.881 1.00 78.44 621 ARG A C 1
ATOM 4952 O O . ARG A 1 621 ? 31.884 20.846 -9.744 1.00 78.44 621 ARG A O 1
ATOM 4959 N N . ASP A 1 622 ? 31.940 20.234 -11.899 1.00 78.69 622 ASP A N 1
ATOM 4960 C CA . ASP A 1 622 ? 32.968 19.202 -11.729 1.00 78.69 622 ASP A CA 1
ATOM 4961 C C . ASP A 1 622 ? 34.343 19.771 -11.357 1.00 78.69 622 ASP A C 1
ATOM 4963 O O . ASP A 1 622 ? 35.074 19.190 -10.553 1.00 78.69 622 ASP A O 1
ATOM 4967 N N . ARG A 1 623 ? 34.737 20.899 -11.961 1.00 80.88 623 ARG A N 1
ATOM 4968 C CA . ARG A 1 623 ? 36.087 21.467 -11.795 1.00 80.88 623 ARG A CA 1
ATOM 4969 C C . ARG A 1 623 ? 36.191 22.504 -10.689 1.00 80.88 623 ARG A C 1
ATOM 4971 O O . ARG A 1 623 ? 37.260 22.632 -10.095 1.00 80.88 623 ARG A O 1
ATOM 4978 N N . LEU A 1 624 ? 35.121 23.253 -10.437 1.00 77.38 624 LEU A N 1
ATOM 4979 C CA . LEU A 1 624 ? 35.100 24.363 -9.484 1.00 77.38 624 LEU A CA 1
ATOM 4980 C C . LEU A 1 624 ? 34.133 24.132 -8.315 1.00 77.38 624 LEU A C 1
ATOM 4982 O O . LEU A 1 624 ? 34.220 24.855 -7.324 1.00 77.38 624 LEU A O 1
ATOM 4986 N N . GLY A 1 625 ? 33.247 23.132 -8.388 1.00 71.31 625 GLY A N 1
ATOM 4987 C CA . GLY A 1 625 ? 32.264 22.853 -7.338 1.00 71.31 625 GLY A CA 1
ATOM 4988 C C . GLY A 1 625 ? 31.143 23.891 -7.244 1.00 71.31 625 GLY A C 1
ATOM 4989 O O . GLY A 1 625 ? 30.434 23.904 -6.243 1.00 71.31 625 GLY A O 1
ATOM 4990 N N . CYS A 1 626 ? 30.993 24.767 -8.244 1.00 76.94 626 CYS A N 1
ATOM 4991 C CA . CYS A 1 626 ? 29.996 25.839 -8.253 1.00 76.94 626 CYS A CA 1
ATOM 4992 C C . CYS A 1 626 ? 28.815 25.517 -9.173 1.00 76.94 626 CYS A C 1
ATOM 4994 O O . CYS A 1 626 ? 28.954 24.802 -10.169 1.00 76.94 626 CYS A O 1
ATOM 4996 N N . SER A 1 627 ? 27.636 26.046 -8.839 1.00 76.56 627 SER A N 1
ATOM 4997 C CA . SER A 1 627 ? 26.412 25.821 -9.612 1.00 76.56 627 SER A CA 1
ATOM 4998 C C . SER A 1 627 ? 25.931 27.124 -10.231 1.00 76.56 627 SER A C 1
ATOM 5000 O O . SER A 1 627 ? 25.278 27.932 -9.578 1.00 76.56 627 SER A O 1
ATOM 5002 N N . VAL A 1 628 ? 26.201 27.306 -11.522 1.00 77.62 628 VAL A N 1
ATOM 5003 C CA . VAL A 1 628 ? 25.842 28.534 -12.239 1.00 77.62 628 VAL A CA 1
ATOM 5004 C C . VAL A 1 628 ? 24.635 28.291 -13.153 1.00 77.62 628 VAL A C 1
ATOM 5006 O O . VAL A 1 628 ? 24.632 27.301 -13.888 1.00 77.62 628 VAL A O 1
ATOM 5009 N N . PRO A 1 629 ? 23.617 29.177 -13.157 1.00 78.31 629 PRO A N 1
ATOM 5010 C CA . PRO A 1 629 ? 22.482 29.060 -14.069 1.00 78.31 629 PRO A CA 1
ATOM 5011 C C . PRO A 1 629 ? 22.916 29.073 -15.541 1.00 78.31 629 PRO A C 1
ATOM 5013 O O . PRO A 1 629 ? 23.685 29.945 -15.961 1.00 78.31 629 PRO A O 1
ATOM 5016 N N . VAL A 1 630 ? 22.385 28.128 -16.322 1.00 77.81 630 VAL A N 1
ATOM 5017 C CA . VAL A 1 630 ? 22.717 27.887 -17.739 1.00 77.81 630 VAL A CA 1
ATOM 5018 C C . VAL A 1 630 ? 22.523 29.151 -18.584 1.00 77.81 630 VAL A C 1
ATOM 5020 O O . VAL A 1 630 ? 23.333 29.478 -19.450 1.00 77.81 630 VAL A O 1
ATOM 5023 N N . GLU A 1 631 ? 21.505 29.951 -18.272 1.00 79.19 631 GLU A N 1
ATOM 5024 C CA . GLU A 1 631 ? 21.159 31.172 -18.998 1.00 79.19 631 GLU A CA 1
ATOM 5025 C C . GLU A 1 631 ? 22.288 32.206 -18.991 1.00 79.19 631 GLU A C 1
ATOM 5027 O O . GLU A 1 631 ? 22.367 33.037 -19.900 1.00 79.19 631 GLU A O 1
ATOM 5032 N N . ARG A 1 632 ? 23.175 32.164 -17.988 1.00 76.50 632 ARG A N 1
ATOM 5033 C CA . ARG A 1 632 ? 24.287 33.111 -17.877 1.00 76.50 632 ARG A CA 1
ATOM 5034 C C . ARG A 1 632 ? 25.391 32.865 -18.904 1.00 76.50 632 ARG A C 1
ATOM 5036 O O . ARG A 1 632 ? 26.136 33.805 -19.181 1.00 76.50 632 ARG A O 1
ATOM 5043 N N . PHE A 1 633 ? 25.473 31.672 -19.494 1.00 73.56 633 PHE A N 1
ATOM 5044 C CA . PHE A 1 633 ? 26.490 31.317 -20.494 1.00 73.56 633 PHE A CA 1
ATOM 5045 C C . PHE A 1 633 ? 26.022 31.488 -21.944 1.00 73.56 633 PHE A C 1
ATOM 5047 O O . PHE A 1 633 ? 26.811 31.311 -22.873 1.00 73.56 633 PHE A O 1
ATOM 5054 N N . ARG A 1 634 ? 24.761 31.879 -22.165 1.00 71.31 634 ARG A N 1
ATOM 5055 C CA . ARG A 1 634 ? 24.219 32.100 -23.512 1.00 71.31 634 ARG A CA 1
ATOM 5056 C C . ARG A 1 634 ? 25.024 33.158 -24.271 1.00 71.31 634 ARG A C 1
ATOM 5058 O O . ARG A 1 634 ? 25.166 34.287 -23.804 1.00 71.31 634 ARG A O 1
ATOM 5065 N N . LYS A 1 635 ? 25.471 32.809 -25.486 1.00 68.12 635 LYS A N 1
ATOM 5066 C CA . LYS A 1 635 ? 26.160 33.702 -26.444 1.00 68.12 635 LYS A CA 1
ATOM 5067 C C . LYS A 1 635 ? 27.462 34.339 -25.926 1.00 68.12 635 LYS A C 1
ATOM 5069 O O . LYS A 1 635 ? 27.840 35.401 -26.415 1.00 68.12 635 LYS A O 1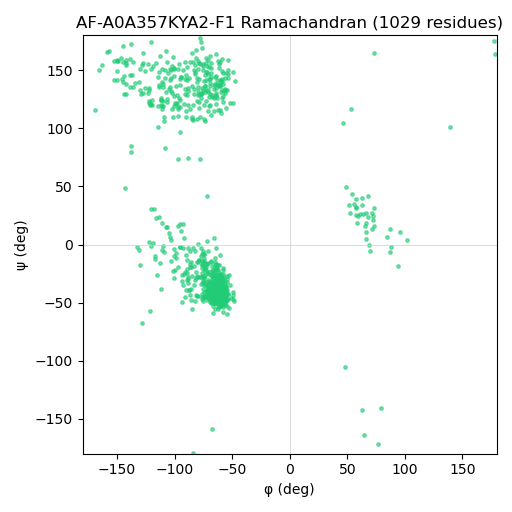
ATOM 5074 N N . ARG A 1 636 ? 28.131 33.724 -24.948 1.00 70.44 636 ARG A N 1
ATOM 5075 C CA . ARG A 1 636 ? 29.441 34.178 -24.458 1.00 70.44 636 ARG A CA 1
ATOM 5076 C C . ARG A 1 636 ? 30.577 33.477 -25.188 1.00 70.44 636 ARG A C 1
ATOM 5078 O O . ARG A 1 636 ? 30.429 32.330 -25.605 1.00 70.44 636 ARG A O 1
ATOM 5085 N N . ASP A 1 637 ? 31.700 34.170 -25.318 1.00 72.38 637 ASP A N 1
ATOM 5086 C CA . ASP A 1 637 ? 32.945 33.564 -25.772 1.00 72.38 637 ASP A CA 1
ATOM 5087 C C . ASP A 1 637 ? 33.703 32.894 -24.609 1.00 72.38 637 ASP A C 1
ATOM 5089 O O . ASP A 1 637 ? 33.237 32.847 -23.465 1.00 72.38 637 ASP A O 1
ATOM 5093 N N . ARG A 1 638 ? 34.870 32.320 -24.919 1.00 71.69 638 ARG A N 1
ATOM 5094 C CA . ARG A 1 638 ? 35.694 31.591 -23.949 1.00 71.69 638 ARG A CA 1
ATOM 5095 C C . ARG A 1 638 ? 36.100 32.444 -22.756 1.00 71.69 638 ARG A C 1
ATOM 5097 O O . ARG A 1 638 ? 36.030 31.979 -21.621 1.00 71.69 638 ARG A O 1
ATOM 5104 N N . GLU A 1 639 ? 36.592 33.643 -23.034 1.00 73.69 639 GLU A N 1
ATOM 5105 C CA . GLU A 1 639 ? 37.214 34.502 -22.032 1.00 73.69 639 GLU A CA 1
ATOM 5106 C C . GLU A 1 639 ? 36.142 35.046 -21.085 1.00 73.69 639 GLU A C 1
ATOM 5108 O O . GLU A 1 639 ? 36.320 35.018 -19.864 1.00 73.69 639 GLU A O 1
ATOM 5113 N N . ASP A 1 640 ? 34.976 35.403 -21.629 1.00 78.19 640 ASP A N 1
ATOM 5114 C CA . ASP A 1 640 ? 33.814 35.829 -20.856 1.00 78.19 640 ASP A CA 1
ATOM 5115 C C . ASP A 1 640 ? 33.226 34.703 -19.996 1.00 78.19 640 ASP A C 1
ATOM 5117 O O . ASP A 1 640 ? 32.763 34.955 -18.877 1.00 78.19 640 ASP A O 1
ATOM 5121 N N . ALA A 1 641 ? 33.219 33.463 -20.499 1.00 76.62 641 ALA A N 1
ATOM 5122 C CA . ALA A 1 641 ? 32.765 32.300 -19.742 1.00 76.62 641 ALA A CA 1
ATOM 5123 C C . ALA A 1 641 ? 33.739 31.953 -18.602 1.00 76.62 641 ALA A C 1
ATOM 5125 O O . ALA A 1 641 ? 33.305 31.765 -17.467 1.00 76.62 641 ALA A O 1
ATOM 5126 N N . GLU A 1 642 ? 35.051 31.938 -18.864 1.00 80.94 642 GLU A N 1
ATOM 5127 C CA . GLU A 1 642 ? 36.086 31.692 -17.848 1.00 80.94 642 GLU A CA 1
ATOM 5128 C C . GLU A 1 642 ? 36.054 32.740 -16.726 1.00 80.94 642 GLU A C 1
ATOM 5130 O O . GLU A 1 642 ? 36.097 32.391 -15.542 1.00 80.94 642 GLU A O 1
ATOM 5135 N N . ALA A 1 643 ? 35.945 34.023 -17.081 1.00 81.94 643 ALA A N 1
ATOM 5136 C CA . ALA A 1 643 ? 35.879 35.111 -16.110 1.00 81.94 643 ALA A CA 1
ATOM 5137 C C . ALA A 1 643 ? 34.631 35.010 -15.220 1.00 81.94 643 ALA A C 1
ATOM 5139 O O . ALA A 1 643 ? 34.718 35.195 -14.003 1.00 81.94 643 ALA A O 1
ATOM 5140 N N . LEU A 1 644 ? 33.480 34.676 -15.812 1.00 83.38 644 LEU A N 1
ATOM 5141 C CA . LEU A 1 644 ? 32.238 34.474 -15.073 1.00 83.38 644 LEU A CA 1
ATOM 5142 C C . LEU A 1 644 ? 32.340 33.275 -14.123 1.00 83.38 644 LEU A C 1
ATOM 5144 O O . LEU A 1 644 ? 31.989 33.405 -12.955 1.00 83.38 644 LEU A O 1
ATOM 5148 N N . LEU A 1 645 ? 32.873 32.141 -14.583 1.00 84.12 645 LEU A N 1
ATOM 5149 C CA . LEU A 1 645 ? 33.029 30.941 -13.758 1.00 84.12 645 LEU A CA 1
ATOM 5150 C C . LEU A 1 645 ? 33.900 31.175 -12.532 1.00 84.12 645 LEU A C 1
ATOM 5152 O O . LEU A 1 645 ? 33.530 30.785 -11.427 1.00 84.12 645 LEU A O 1
ATOM 5156 N N . ARG A 1 646 ? 35.039 31.848 -12.712 1.00 86.12 646 ARG A N 1
ATOM 5157 C CA . ARG A 1 646 ? 35.932 32.18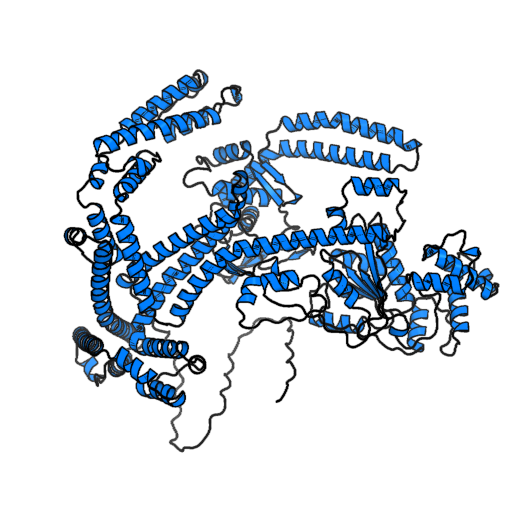8 -11.597 1.00 86.12 646 ARG A CA 1
ATOM 5158 C C . ARG A 1 646 ? 35.254 33.120 -10.598 1.00 86.12 646 ARG A C 1
ATOM 5160 O O . ARG A 1 646 ? 35.472 32.981 -9.399 1.00 86.12 646 ARG A O 1
ATOM 5167 N N . LYS A 1 647 ? 34.431 34.051 -11.083 1.00 85.12 647 LYS A N 1
ATOM 5168 C CA . LYS A 1 647 ? 33.671 34.964 -10.231 1.00 85.12 647 LYS A CA 1
ATOM 5169 C C . LYS A 1 647 ? 32.607 34.224 -9.414 1.00 85.12 647 LYS A C 1
ATOM 5171 O O . LYS A 1 647 ? 32.611 34.349 -8.196 1.00 85.12 647 LYS A O 1
ATOM 5176 N N . GLU A 1 648 ? 31.746 33.439 -10.058 1.00 83.88 648 GLU A N 1
ATOM 5177 C CA . GLU A 1 648 ? 30.674 32.703 -9.368 1.00 83.88 648 GLU A CA 1
ATOM 5178 C C . GLU A 1 648 ? 31.243 31.661 -8.398 1.00 83.88 648 GLU A C 1
ATOM 5180 O O . GLU A 1 648 ? 30.784 31.569 -7.268 1.00 83.88 648 GLU A O 1
ATOM 5185 N N . ALA A 1 649 ? 32.301 30.937 -8.782 1.00 83.50 649 ALA A N 1
ATOM 5186 C CA . ALA A 1 649 ? 32.957 29.981 -7.890 1.00 83.50 649 ALA A CA 1
ATOM 5187 C C . ALA A 1 649 ? 33.528 30.642 -6.628 1.00 83.50 649 ALA A C 1
ATOM 5189 O O . ALA A 1 649 ? 33.492 30.055 -5.547 1.00 83.50 649 ALA A O 1
ATOM 5190 N N . LEU A 1 650 ? 34.053 31.864 -6.753 1.00 85.88 650 LEU A N 1
ATOM 5191 C CA . LEU A 1 650 ? 34.548 32.623 -5.611 1.00 85.88 650 LEU A CA 1
ATOM 5192 C C . LEU A 1 650 ? 33.404 33.124 -4.721 1.00 85.88 650 LEU A C 1
ATOM 5194 O O . LEU A 1 650 ? 33.533 33.097 -3.498 1.00 85.88 650 LEU A O 1
ATOM 5198 N N . ASP A 1 651 ? 32.302 33.578 -5.316 1.00 83.69 651 ASP A N 1
ATOM 5199 C CA . ASP A 1 651 ? 31.127 34.043 -4.577 1.00 83.69 651 ASP A CA 1
ATOM 5200 C C . ASP A 1 651 ? 30.431 32.879 -3.836 1.00 83.69 651 ASP A C 1
ATOM 5202 O O . ASP A 1 651 ? 30.129 33.017 -2.647 1.00 83.69 651 ASP A O 1
ATOM 5206 N N . ASP A 1 652 ? 30.301 31.706 -4.467 1.00 81.69 652 ASP A N 1
ATOM 5207 C CA . ASP A 1 652 ? 29.813 30.467 -3.841 1.00 81.69 652 ASP A CA 1
ATOM 5208 C C . ASP A 1 652 ? 30.731 30.020 -2.694 1.00 81.69 652 ASP A C 1
ATOM 5210 O O . ASP A 1 652 ? 30.263 29.760 -1.585 1.00 81.69 652 ASP A O 1
ATOM 5214 N N . ALA A 1 653 ? 32.052 29.994 -2.914 1.00 82.69 653 ALA A N 1
ATOM 5215 C CA . ALA A 1 653 ? 33.011 29.624 -1.874 1.00 82.69 653 ALA A CA 1
ATOM 5216 C C . ALA A 1 653 ? 32.959 30.586 -0.676 1.00 82.69 653 ALA A C 1
ATOM 5218 O O . ALA A 1 653 ? 33.022 30.149 0.471 1.00 82.69 653 ALA A O 1
ATOM 5219 N N . ARG A 1 654 ? 32.797 31.896 -0.909 1.00 84.44 654 ARG A N 1
ATOM 5220 C CA . ARG A 1 654 ? 32.618 32.891 0.166 1.00 84.44 654 ARG A CA 1
ATOM 5221 C C . ARG A 1 654 ? 31.355 32.635 0.977 1.00 84.44 654 ARG A C 1
ATOM 5223 O O . ARG A 1 654 ? 31.379 32.806 2.197 1.00 84.44 654 ARG A O 1
ATOM 5230 N N . HIS A 1 655 ? 30.270 32.245 0.312 1.00 80.75 655 HIS A N 1
ATOM 5231 C CA . HIS A 1 655 ? 29.025 31.889 0.977 1.00 80.75 655 HIS A CA 1
ATOM 5232 C C . HIS A 1 655 ? 29.180 30.606 1.809 1.00 80.75 655 HIS A C 1
ATOM 5234 O O . HIS A 1 655 ? 28.865 30.625 2.999 1.00 80.75 655 HIS A O 1
ATOM 5240 N N . GLU A 1 656 ? 29.752 29.543 1.226 1.00 77.50 656 GLU A N 1
ATOM 5241 C CA . GLU A 1 656 ? 30.064 28.269 1.898 1.00 77.50 656 GLU A CA 1
ATOM 5242 C C . GLU A 1 656 ? 30.919 28.507 3.151 1.00 77.50 656 GLU A C 1
ATOM 5244 O O . GLU A 1 656 ? 30.584 28.032 4.236 1.00 77.50 656 GLU A O 1
ATOM 5249 N N . ILE A 1 657 ? 31.982 29.310 3.030 1.00 85.50 657 ILE A N 1
ATOM 5250 C CA . ILE A 1 657 ? 32.858 29.691 4.144 1.00 85.50 657 ILE A CA 1
ATOM 5251 C C . ILE A 1 657 ? 32.079 30.437 5.230 1.00 85.50 657 ILE A C 1
ATOM 5253 O O . ILE A 1 657 ? 32.250 30.135 6.407 1.00 85.50 657 ILE A O 1
ATOM 5257 N N . GLY A 1 658 ? 31.225 31.396 4.865 1.00 80.75 658 GLY A N 1
ATOM 5258 C CA . GLY A 1 658 ? 30.444 32.169 5.833 1.00 80.75 658 GLY A CA 1
ATOM 5259 C C . GLY A 1 658 ? 29.496 31.301 6.664 1.00 80.75 658 GLY A C 1
ATOM 5260 O O . GLY A 1 658 ? 29.491 31.407 7.889 1.00 80.75 658 GLY A O 1
ATOM 5261 N N . VAL A 1 659 ? 28.742 30.415 6.007 1.00 74.38 659 VAL A N 1
ATOM 5262 C CA . VAL A 1 659 ? 27.815 29.486 6.677 1.00 74.38 659 VAL A CA 1
ATOM 5263 C C . VAL A 1 659 ? 28.585 28.491 7.544 1.00 74.38 659 VAL A C 1
ATOM 5265 O O . VAL A 1 659 ? 28.304 28.364 8.731 1.00 74.38 659 VAL A O 1
ATOM 5268 N N . THR A 1 660 ? 29.615 27.856 6.981 1.00 74.81 660 THR A N 1
ATOM 5269 C CA . THR A 1 660 ? 30.380 26.804 7.664 1.00 74.81 660 THR A CA 1
ATOM 5270 C C . THR A 1 660 ? 31.142 27.341 8.875 1.00 74.81 660 THR A C 1
ATOM 5272 O O . THR A 1 660 ? 31.174 26.705 9.927 1.00 74.81 660 THR A O 1
ATOM 5275 N N . ILE A 1 661 ? 31.724 28.544 8.780 1.00 82.75 661 ILE A N 1
ATOM 5276 C CA . ILE A 1 661 ? 32.322 29.201 9.948 1.00 82.75 661 ILE A CA 1
ATOM 5277 C C . ILE A 1 661 ? 31.258 29.447 11.019 1.00 82.75 661 ILE A C 1
ATOM 5279 O O . ILE A 1 661 ? 31.542 29.198 12.183 1.00 82.75 661 ILE A O 1
ATOM 5283 N N . GLY A 1 662 ? 30.057 29.900 10.649 1.00 75.00 662 GLY A N 1
ATOM 5284 C CA . GLY A 1 662 ? 28.966 30.125 11.600 1.00 75.00 662 GLY A CA 1
ATOM 5285 C C . GLY A 1 662 ? 28.494 28.854 12.317 1.00 75.00 662 GLY A C 1
ATOM 5286 O O . GLY A 1 662 ? 28.081 28.936 13.470 1.00 75.00 662 GLY A O 1
ATOM 5287 N N . GLU A 1 663 ? 28.598 27.688 11.673 1.00 72.44 663 GLU A N 1
ATOM 5288 C CA . GLU A 1 663 ? 28.260 26.385 12.263 1.00 72.44 663 GLU A CA 1
ATOM 5289 C C . GLU A 1 663 ? 29.334 25.879 13.238 1.00 72.44 663 GLU A C 1
ATOM 5291 O O . GLU A 1 663 ? 29.008 25.428 14.335 1.00 72.44 663 GLU A O 1
ATOM 5296 N N . TYR A 1 664 ? 30.617 25.975 12.872 1.00 78.69 664 TYR A N 1
ATOM 5297 C CA . TYR A 1 664 ? 31.719 25.514 13.731 1.00 78.69 664 TYR A CA 1
ATOM 5298 C C . TYR A 1 664 ? 32.124 26.537 14.807 1.00 78.69 664 TYR A C 1
ATOM 5300 O O . TYR A 1 664 ? 32.612 26.164 15.877 1.00 78.69 664 TYR A O 1
ATOM 5308 N N . ILE A 1 665 ? 31.973 27.832 14.518 1.00 79.69 665 ILE A N 1
ATOM 5309 C CA . ILE A 1 665 ? 32.324 28.968 15.381 1.00 79.69 665 ILE A CA 1
ATOM 5310 C C . ILE A 1 665 ? 31.200 30.023 15.309 1.00 79.69 665 ILE A C 1
ATOM 5312 O O . ILE A 1 665 ? 31.344 31.044 14.627 1.00 79.69 665 ILE A O 1
ATOM 5316 N N . PRO A 1 666 ? 30.085 29.820 16.034 1.00 74.94 666 PRO A N 1
ATOM 5317 C CA . PRO A 1 666 ? 29.034 30.829 16.132 1.00 74.94 666 PRO A CA 1
ATOM 5318 C C . PRO A 1 666 ? 29.576 32.131 16.749 1.00 74.94 666 PRO A C 1
ATOM 5320 O O . PRO A 1 666 ? 30.387 32.085 17.679 1.00 74.94 666 PRO A O 1
ATOM 5323 N N . GLU A 1 667 ? 29.135 33.295 16.252 1.00 66.69 667 GLU A N 1
ATOM 5324 C CA . GLU A 1 667 ? 29.690 34.609 16.646 1.00 66.69 667 GLU A CA 1
ATOM 5325 C C . GLU A 1 667 ? 29.632 34.867 18.164 1.00 66.69 667 GLU A C 1
ATOM 5327 O O . GLU A 1 667 ? 30.570 35.445 18.717 1.00 66.69 667 GLU A O 1
ATOM 5332 N N . ASP A 1 668 ? 28.603 34.345 18.840 1.00 68.38 668 ASP A N 1
ATOM 5333 C CA . ASP A 1 668 ? 28.349 34.536 20.275 1.00 68.38 668 ASP A CA 1
ATOM 5334 C C . ASP A 1 668 ? 28.708 33.315 21.153 1.00 68.38 668 ASP A C 1
ATOM 5336 O O . ASP A 1 668 ? 28.432 33.314 22.356 1.00 68.38 668 ASP A O 1
ATOM 5340 N N . ALA A 1 669 ? 29.317 32.262 20.591 1.00 64.81 669 ALA A N 1
ATOM 5341 C CA . ALA A 1 669 ? 29.598 31.029 21.333 1.00 64.81 669 ALA A CA 1
ATOM 5342 C C . ALA A 1 669 ? 30.853 31.139 22.235 1.00 64.81 669 ALA A C 1
ATOM 5344 O O . ALA A 1 669 ? 31.903 31.625 21.777 1.00 64.81 669 ALA A O 1
ATOM 5345 N N . PRO A 1 670 ? 30.792 30.651 23.495 1.00 71.62 670 PRO A N 1
ATOM 5346 C CA . PRO A 1 670 ? 31.945 30.584 24.394 1.00 71.62 670 PRO A CA 1
ATOM 5347 C C . PRO A 1 670 ? 33.057 29.682 23.830 1.00 71.62 670 PRO A C 1
ATOM 5349 O O . PRO A 1 670 ? 32.801 28.770 23.048 1.00 71.62 670 PRO A O 1
ATOM 5352 N N . GLU A 1 671 ? 34.310 29.904 24.249 1.00 65.88 671 GLU A N 1
ATOM 5353 C CA . GLU A 1 671 ? 35.494 29.202 23.706 1.00 65.88 671 GLU A CA 1
ATOM 5354 C C . GLU A 1 671 ? 35.401 27.665 23.765 1.00 65.88 671 GLU A C 1
ATOM 5356 O O . GLU A 1 671 ? 35.987 26.988 22.926 1.00 65.88 671 GLU A O 1
ATOM 5361 N N . SER A 1 672 ? 34.640 27.111 24.714 1.00 65.06 672 SER A N 1
ATOM 5362 C CA . SER A 1 672 ? 34.410 25.669 24.871 1.00 65.06 672 SER A CA 1
ATOM 5363 C C . SER A 1 672 ? 33.473 25.050 23.829 1.00 65.06 672 SER A C 1
ATOM 5365 O O . SER A 1 672 ? 33.474 23.832 23.676 1.00 65.06 672 SER A O 1
ATOM 5367 N N . GLU A 1 673 ? 32.651 25.858 23.159 1.00 65.38 673 GLU A N 1
ATOM 5368 C CA . GLU A 1 673 ? 31.652 25.411 22.174 1.00 65.38 673 GLU A CA 1
ATOM 5369 C C . GLU A 1 673 ? 32.142 25.562 20.728 1.00 65.38 673 GLU A C 1
ATOM 5371 O O . GLU A 1 673 ? 31.496 25.084 19.800 1.00 65.38 673 GLU A O 1
ATOM 5376 N N . ARG A 1 674 ? 33.303 26.195 20.529 1.00 76.25 674 ARG A N 1
ATOM 5377 C CA . ARG A 1 674 ? 33.921 26.372 19.213 1.00 76.25 674 ARG A CA 1
ATOM 5378 C C . ARG A 1 674 ? 34.622 25.089 18.786 1.00 76.25 674 ARG A C 1
ATOM 5380 O O . ARG A 1 674 ? 35.615 24.686 19.392 1.00 76.25 674 ARG A O 1
ATOM 5387 N N . ASP A 1 675 ? 34.169 24.483 17.697 1.00 77.00 675 ASP A N 1
ATOM 5388 C CA . ASP A 1 675 ? 34.799 23.288 17.139 1.00 77.00 675 ASP A CA 1
ATOM 5389 C C . ASP A 1 675 ? 35.915 23.661 16.148 1.00 77.00 675 ASP A C 1
ATOM 5391 O O . ASP A 1 675 ? 35.800 23.560 14.924 1.00 77.00 675 ASP A O 1
ATOM 5395 N N . THR A 1 676 ? 37.044 24.110 16.701 1.00 79.75 676 THR A N 1
ATOM 5396 C CA . THR A 1 676 ? 38.245 24.472 15.931 1.00 79.75 676 THR A CA 1
ATOM 5397 C C . THR A 1 676 ? 38.885 23.270 15.233 1.00 79.75 676 THR A C 1
ATOM 5399 O O . THR A 1 676 ? 39.534 23.437 14.198 1.00 79.75 676 THR A O 1
ATOM 5402 N N . LYS A 1 677 ? 38.685 22.053 15.755 1.00 79.06 677 LYS A N 1
ATOM 5403 C CA . LYS A 1 677 ? 39.182 20.807 15.152 1.00 79.06 677 LYS A CA 1
ATOM 5404 C C . LYS A 1 677 ? 38.370 20.425 13.922 1.00 79.06 677 LYS A C 1
ATOM 5406 O O . LYS A 1 677 ? 38.968 20.093 12.898 1.00 79.06 677 LYS A O 1
ATOM 5411 N N . GLY A 1 678 ? 37.044 20.513 14.009 1.00 76.75 678 GLY A N 1
ATOM 5412 C CA . GLY A 1 678 ? 36.130 20.332 12.886 1.00 76.75 678 GLY A CA 1
ATOM 5413 C C . GLY A 1 678 ? 36.389 21.353 11.785 1.00 76.75 678 GLY A C 1
ATOM 5414 O O . GLY A 1 678 ? 36.611 20.965 10.637 1.00 76.75 678 GLY A O 1
ATOM 5415 N N . LEU A 1 679 ? 36.508 22.637 12.143 1.00 80.88 679 LEU A N 1
ATOM 5416 C CA . LEU A 1 679 ? 36.805 23.695 11.175 1.00 80.88 679 LEU A CA 1
ATOM 5417 C C . LEU A 1 679 ? 38.164 23.498 10.486 1.00 80.88 679 LEU A C 1
ATOM 5419 O O . LEU A 1 679 ? 38.264 23.658 9.271 1.00 80.88 679 LEU A O 1
ATOM 5423 N N . ARG A 1 680 ? 39.208 23.110 11.234 1.00 83.44 680 ARG A N 1
ATOM 5424 C CA . ARG A 1 680 ? 40.531 22.785 10.675 1.00 83.44 680 ARG A CA 1
ATOM 5425 C C . ARG A 1 680 ? 40.464 21.597 9.717 1.00 83.44 680 ARG A C 1
ATOM 5427 O O . ARG A 1 680 ? 41.016 21.669 8.621 1.00 83.44 680 ARG A O 1
ATOM 5434 N N . ALA A 1 681 ? 39.802 20.510 10.115 1.00 78.19 681 ALA A N 1
ATOM 5435 C CA . ALA A 1 681 ? 39.662 19.316 9.285 1.00 78.19 681 ALA A CA 1
ATOM 5436 C C . ALA A 1 681 ? 38.891 19.615 7.990 1.00 78.19 681 ALA A C 1
ATOM 5438 O O . ALA A 1 681 ? 39.294 19.172 6.912 1.00 78.19 681 ALA A O 1
ATOM 5439 N N . TRP A 1 682 ? 37.827 20.415 8.079 1.00 81.81 682 TRP A N 1
ATOM 5440 C CA . TRP A 1 682 ? 37.075 20.879 6.920 1.00 81.81 682 TRP A CA 1
ATOM 5441 C C . TRP A 1 682 ? 37.922 21.782 6.009 1.00 81.81 682 TRP A C 1
ATOM 5443 O O . TRP A 1 682 ? 38.023 21.498 4.815 1.00 81.81 682 TRP A O 1
ATOM 5453 N N . ALA A 1 683 ? 38.610 22.792 6.555 1.00 82.12 683 ALA A N 1
ATOM 5454 C CA . ALA A 1 683 ? 39.481 23.692 5.792 1.00 82.12 683 ALA A CA 1
ATOM 5455 C C . ALA A 1 683 ? 40.604 22.937 5.055 1.00 82.12 683 ALA A C 1
ATOM 5457 O O . ALA A 1 683 ? 40.864 23.186 3.872 1.00 82.12 683 ALA A O 1
ATOM 5458 N N . LEU A 1 684 ? 41.213 21.952 5.722 1.00 81.00 684 LEU A N 1
ATOM 5459 C CA . LEU A 1 684 ? 42.242 21.090 5.146 1.00 81.00 684 LEU A CA 1
ATOM 5460 C C . LEU A 1 684 ? 41.675 20.166 4.061 1.00 81.00 684 LEU A C 1
ATOM 5462 O O . LEU A 1 684 ? 42.328 19.917 3.049 1.00 81.00 684 LEU A O 1
ATOM 5466 N N . SER A 1 685 ? 40.457 19.659 4.238 1.00 79.00 685 SER A N 1
ATOM 5467 C CA . SER A 1 685 ? 39.798 18.815 3.241 1.00 79.00 685 SER A CA 1
ATOM 5468 C C . SER A 1 685 ? 39.418 19.609 1.986 1.00 79.00 685 SER A C 1
ATOM 5470 O O . SER A 1 685 ? 39.777 19.206 0.872 1.00 79.00 685 SER A O 1
ATOM 5472 N N . ARG A 1 686 ? 38.754 20.758 2.173 1.00 79.12 686 ARG A N 1
ATOM 5473 C CA . ARG A 1 686 ? 38.104 21.557 1.126 1.00 79.12 686 ARG A CA 1
ATOM 5474 C C . ARG A 1 686 ? 39.061 22.473 0.364 1.00 79.12 686 ARG A C 1
ATOM 5476 O O . ARG A 1 686 ? 39.045 22.460 -0.867 1.00 79.12 686 ARG A O 1
ATOM 5483 N N . PHE A 1 687 ? 39.891 23.226 1.087 1.00 82.06 687 PHE A N 1
ATOM 5484 C CA . PHE A 1 687 ? 40.792 24.245 0.527 1.00 82.06 687 PHE A CA 1
ATOM 5485 C C . PHE A 1 687 ? 42.272 23.854 0.603 1.00 82.06 687 PHE A C 1
ATOM 5487 O O . PHE A 1 687 ? 43.131 24.603 0.147 1.00 82.06 687 PHE A O 1
ATOM 5494 N N . LYS A 1 688 ? 42.587 22.676 1.167 1.00 78.69 688 LYS A N 1
ATOM 5495 C CA . LYS A 1 688 ? 43.964 22.180 1.365 1.00 78.69 688 LYS A CA 1
ATOM 5496 C C . LYS A 1 688 ? 44.841 23.116 2.205 1.00 78.69 688 LYS A C 1
ATOM 5498 O O . LYS A 1 688 ? 46.063 23.075 2.095 1.00 78.69 688 LYS A O 1
ATOM 5503 N N . VAL A 1 689 ? 44.224 23.924 3.068 1.00 81.81 689 VAL A N 1
ATOM 5504 C CA . VAL A 1 689 ? 44.922 24.833 3.982 1.00 81.81 689 VAL A CA 1
ATOM 5505 C C . VAL A 1 689 ? 44.852 24.291 5.397 1.00 81.81 689 VAL A C 1
ATOM 5507 O O . VAL A 1 689 ? 43.770 24.025 5.916 1.00 81.81 689 VAL A O 1
ATOM 5510 N N . ASP A 1 690 ? 46.019 24.142 6.019 1.00 80.81 690 ASP A N 1
ATOM 5511 C CA . ASP A 1 690 ? 46.117 23.776 7.425 1.00 80.81 690 ASP A CA 1
ATOM 5512 C C . ASP A 1 690 ? 46.133 25.042 8.289 1.00 80.81 690 ASP A C 1
ATOM 5514 O O . ASP A 1 690 ? 47.098 25.806 8.278 1.00 80.81 690 ASP A O 1
ATOM 5518 N N . LEU A 1 691 ? 45.046 25.278 9.021 1.00 81.44 691 LEU A N 1
ATOM 5519 C CA . LEU A 1 691 ? 44.963 26.352 10.007 1.00 81.44 691 LEU A CA 1
ATOM 5520 C C . LEU A 1 691 ? 45.266 25.763 11.387 1.00 81.44 691 LEU A C 1
ATOM 5522 O O . LEU A 1 691 ? 44.477 24.984 11.922 1.00 81.44 691 LEU A O 1
ATOM 5526 N N . GLU A 1 692 ? 46.413 26.122 11.968 1.00 79.75 692 GLU A N 1
ATOM 5527 C CA . GLU A 1 692 ? 46.802 25.630 13.293 1.00 79.75 692 GLU A CA 1
ATOM 5528 C C . GLU A 1 692 ? 45.740 25.964 14.353 1.00 79.75 692 GLU A C 1
ATOM 5530 O O . GLU A 1 692 ? 45.308 27.109 14.496 1.00 79.75 692 GLU A O 1
ATOM 5535 N N . GLU A 1 693 ? 45.364 24.968 15.158 1.00 74.12 693 GLU A N 1
ATOM 5536 C CA . GLU A 1 693 ? 44.310 25.078 16.180 1.00 74.12 693 GLU A CA 1
ATOM 5537 C C . GLU A 1 693 ? 44.587 26.204 17.195 1.00 74.12 693 GLU A C 1
ATOM 5539 O O . GLU A 1 693 ? 43.694 26.970 17.558 1.00 74.12 693 GLU A O 1
ATOM 5544 N N . ALA A 1 694 ? 45.856 26.372 17.586 1.00 73.12 694 ALA A N 1
ATOM 5545 C CA . ALA A 1 694 ? 46.298 27.431 18.496 1.00 73.12 694 ALA A CA 1
ATOM 5546 C C . ALA A 1 694 ? 46.160 28.847 17.903 1.00 73.12 694 ALA A C 1
ATOM 5548 O O . ALA A 1 694 ? 46.083 29.825 18.653 1.00 73.12 694 ALA A O 1
ATOM 5549 N N . SER A 1 695 ? 46.140 28.954 16.574 1.00 74.00 695 SER A N 1
ATOM 5550 C CA . SER A 1 695 ? 45.962 30.204 15.834 1.00 74.00 695 SER A CA 1
ATOM 5551 C C . SER A 1 695 ? 44.477 30.495 15.614 1.00 74.00 695 SER A C 1
ATOM 5553 O O . SER A 1 695 ? 44.054 31.628 15.829 1.00 74.00 695 SER A O 1
ATOM 5555 N N . LEU A 1 696 ? 43.663 29.472 15.320 1.00 78.81 696 LEU A N 1
ATOM 5556 C CA . LEU A 1 696 ? 42.202 29.587 15.198 1.00 78.81 696 LEU A CA 1
ATOM 5557 C C . LEU A 1 696 ? 41.538 30.133 16.472 1.00 78.81 696 LEU A C 1
ATOM 5559 O O . LEU A 1 696 ? 40.626 30.946 16.382 1.00 78.81 696 LEU A O 1
ATOM 5563 N N . LEU A 1 697 ? 42.038 29.758 17.655 1.00 72.75 697 LEU A N 1
ATOM 5564 C CA . LEU A 1 697 ? 41.549 30.275 18.943 1.00 72.75 697 LEU A CA 1
ATOM 5565 C C . LEU A 1 697 ? 41.826 31.773 19.155 1.00 72.75 697 LEU A C 1
ATOM 5567 O O . LEU A 1 697 ? 41.121 32.430 19.913 1.00 72.75 697 LEU A O 1
ATOM 5571 N N . LYS A 1 698 ? 42.859 32.319 18.502 1.00 76.06 698 LYS A N 1
ATOM 5572 C CA . LYS A 1 698 ? 43.293 33.721 18.653 1.00 76.06 698 LYS A CA 1
ATOM 5573 C C . LYS A 1 698 ? 42.781 34.631 17.539 1.00 76.06 698 LYS A C 1
ATOM 5575 O O . LYS A 1 698 ? 42.934 35.849 17.631 1.00 76.06 698 LYS A O 1
ATOM 5580 N N . MET A 1 699 ? 42.226 34.056 16.476 1.00 80.19 699 MET A N 1
ATOM 5581 C CA . MET A 1 699 ? 41.716 34.784 15.323 1.00 80.19 699 MET A CA 1
ATOM 5582 C C . MET A 1 699 ? 40.238 35.124 15.509 1.00 80.19 699 MET A C 1
ATOM 5584 O O . MET A 1 699 ? 39.443 34.340 16.018 1.00 80.19 699 MET A O 1
ATOM 5588 N N . THR A 1 700 ? 39.856 36.309 15.049 1.00 80.69 700 THR A N 1
ATOM 5589 C CA . THR A 1 700 ? 38.444 36.684 14.908 1.00 80.69 700 THR A CA 1
ATOM 5590 C C . THR A 1 700 ? 37.798 35.921 13.751 1.00 80.69 700 THR A C 1
ATOM 5592 O O . THR A 1 700 ? 38.469 35.596 12.769 1.00 80.69 700 THR A O 1
ATOM 5595 N N . THR A 1 701 ? 36.479 35.715 13.806 1.00 80.06 701 THR A N 1
ATOM 5596 C CA . THR A 1 701 ? 35.677 35.105 12.727 1.00 80.06 701 THR A CA 1
ATOM 5597 C C . THR A 1 701 ? 35.972 35.752 11.371 1.00 80.06 701 THR A C 1
ATOM 5599 O O . THR A 1 701 ? 36.186 35.066 10.376 1.00 80.06 701 THR A O 1
ATOM 5602 N N . ARG A 1 702 ? 36.128 37.083 11.351 1.00 81.25 702 ARG A N 1
ATOM 5603 C CA . ARG A 1 702 ? 36.496 37.856 10.158 1.00 81.25 702 ARG A CA 1
ATOM 5604 C C . ARG A 1 702 ? 37.901 37.537 9.635 1.00 81.25 702 ARG A C 1
ATOM 5606 O O . ARG A 1 702 ? 38.099 37.487 8.424 1.00 81.25 702 ARG A O 1
ATOM 5613 N N . GLN A 1 703 ? 38.881 37.327 10.513 1.00 83.12 703 GLN A N 1
ATOM 5614 C CA . GLN A 1 703 ? 40.242 36.941 10.116 1.00 83.12 703 GLN A CA 1
ATOM 5615 C C . GLN A 1 703 ? 40.286 35.512 9.567 1.00 83.12 703 GLN A C 1
ATOM 5617 O O . GLN A 1 703 ? 40.968 35.270 8.575 1.00 83.12 703 GLN A O 1
ATOM 5622 N N . ILE A 1 704 ? 39.529 34.589 10.167 1.00 84.00 704 ILE A N 1
ATOM 5623 C CA . ILE A 1 704 ? 39.390 33.207 9.686 1.00 84.00 704 ILE A CA 1
ATOM 5624 C C . ILE A 1 704 ? 38.712 33.198 8.311 1.00 84.00 704 ILE A C 1
ATOM 5626 O O . ILE A 1 704 ? 39.225 32.596 7.371 1.00 84.00 704 ILE A O 1
ATOM 5630 N N . GLN A 1 705 ? 37.611 33.941 8.167 1.00 86.12 705 GLN A N 1
ATOM 5631 C CA . GLN A 1 705 ? 36.912 34.111 6.897 1.00 86.12 705 GLN A CA 1
ATOM 5632 C C . GLN A 1 705 ? 37.826 34.705 5.823 1.00 86.12 705 GLN A C 1
ATOM 5634 O O . GLN A 1 705 ? 37.808 34.235 4.690 1.00 86.12 705 GLN A O 1
ATOM 5639 N N . THR A 1 706 ? 38.656 35.693 6.171 1.00 86.62 706 THR A N 1
ATOM 5640 C CA . THR A 1 706 ? 39.618 36.298 5.236 1.00 86.62 706 THR A CA 1
ATOM 5641 C C . THR A 1 706 ? 40.655 35.272 4.776 1.00 86.62 706 THR A C 1
ATOM 5643 O O . THR A 1 706 ? 40.808 35.078 3.576 1.00 86.62 706 THR A O 1
ATOM 5646 N N . ALA A 1 707 ? 41.289 34.547 5.703 1.00 84.88 707 ALA A N 1
ATOM 5647 C CA . ALA A 1 707 ? 42.299 33.537 5.378 1.00 84.88 707 ALA A CA 1
ATOM 5648 C C . ALA A 1 707 ? 41.742 32.402 4.497 1.00 84.88 707 ALA A C 1
ATOM 5650 O O . ALA A 1 707 ? 42.379 31.983 3.532 1.00 84.88 707 ALA A O 1
ATOM 5651 N N . LEU A 1 708 ? 40.527 31.929 4.792 1.00 85.06 708 LEU A N 1
ATOM 5652 C CA . LEU A 1 708 ? 39.854 30.911 3.982 1.00 85.06 708 LEU A CA 1
ATOM 5653 C C . LEU A 1 708 ? 39.400 31.453 2.623 1.00 85.06 708 LEU A C 1
ATOM 5655 O O . LEU A 1 708 ? 39.475 30.738 1.629 1.00 85.06 708 LEU A O 1
ATOM 5659 N N . THR A 1 709 ? 38.976 32.717 2.553 1.00 87.06 709 THR A N 1
ATOM 5660 C CA . THR A 1 709 ? 38.604 33.358 1.282 1.00 87.06 709 THR A CA 1
ATOM 5661 C C . THR A 1 709 ? 39.823 33.536 0.379 1.00 87.06 709 THR A C 1
ATOM 5663 O O . THR A 1 709 ? 39.729 33.285 -0.817 1.00 87.06 709 THR A O 1
ATOM 5666 N N . GLU A 1 710 ? 40.976 33.916 0.934 1.00 87.19 710 GLU A N 1
ATOM 5667 C CA . GLU A 1 710 ? 42.240 34.011 0.192 1.00 87.19 710 GLU A CA 1
ATOM 5668 C C . GLU A 1 710 ? 42.696 32.639 -0.326 1.00 87.19 710 GLU A C 1
ATOM 5670 O O . GLU A 1 710 ? 43.132 32.516 -1.473 1.00 87.19 710 GLU A O 1
ATOM 5675 N N . ALA A 1 711 ? 42.534 31.588 0.483 1.00 84.81 711 ALA A N 1
ATOM 5676 C CA . ALA A 1 711 ? 42.800 30.211 0.077 1.00 84.81 711 ALA A CA 1
ATOM 5677 C C . ALA A 1 711 ? 41.870 29.741 -1.052 1.00 84.81 711 ALA A C 1
ATOM 5679 O O . ALA A 1 711 ? 42.332 29.179 -2.049 1.00 84.81 711 ALA A O 1
ATOM 5680 N N . ALA A 1 712 ? 40.569 30.013 -0.924 1.00 84.00 712 ALA A N 1
ATOM 5681 C CA . ALA A 1 712 ? 39.582 29.728 -1.957 1.00 84.00 712 ALA A CA 1
ATOM 5682 C C . ALA A 1 712 ? 39.898 30.488 -3.253 1.00 84.00 712 ALA A C 1
ATOM 5684 O O . ALA A 1 712 ? 39.853 29.907 -4.335 1.00 84.00 712 ALA A O 1
ATOM 5685 N N . GLU A 1 713 ? 40.295 31.759 -3.162 1.00 86.25 713 GLU A N 1
ATOM 5686 C CA . GLU A 1 713 ? 40.693 32.556 -4.320 1.00 86.25 713 GLU A CA 1
ATOM 5687 C C . GLU A 1 713 ? 41.939 31.984 -5.008 1.00 86.25 713 GLU A C 1
ATOM 5689 O O . GLU A 1 713 ? 41.974 31.890 -6.237 1.00 86.25 713 GLU A O 1
ATOM 5694 N N . ALA A 1 714 ? 42.941 31.542 -4.243 1.00 83.94 714 ALA A N 1
ATOM 5695 C CA . ALA A 1 714 ? 44.128 30.889 -4.785 1.00 83.94 714 ALA A CA 1
ATOM 5696 C C . ALA A 1 714 ? 43.785 29.572 -5.503 1.00 83.94 714 ALA A C 1
ATOM 5698 O O . ALA A 1 714 ? 44.289 29.323 -6.600 1.00 83.94 714 ALA A O 1
ATOM 5699 N N . GLN A 1 715 ? 42.890 28.761 -4.933 1.00 83.38 715 GLN A N 1
ATOM 5700 C CA . GLN A 1 715 ? 42.427 27.509 -5.534 1.00 83.38 715 GLN A CA 1
ATOM 5701 C C . GLN A 1 715 ? 41.611 27.752 -6.812 1.00 83.38 715 GLN A C 1
ATOM 5703 O O . GLN A 1 715 ? 41.890 27.136 -7.840 1.00 83.38 715 GLN A O 1
ATOM 5708 N N . VAL A 1 716 ? 40.650 28.682 -6.783 1.00 84.25 716 VAL A N 1
ATOM 5709 C CA . VAL A 1 716 ? 39.830 29.044 -7.951 1.00 84.25 716 VAL A CA 1
ATOM 5710 C C . VAL A 1 716 ? 40.696 29.648 -9.052 1.00 84.25 716 VAL A C 1
ATOM 5712 O O . VAL A 1 716 ? 40.485 29.344 -10.223 1.00 84.25 716 VAL A O 1
ATOM 5715 N N . ARG A 1 717 ? 41.698 30.470 -8.715 1.00 83.62 717 ARG A N 1
ATOM 5716 C CA . ARG A 1 717 ? 42.643 31.040 -9.688 1.00 83.62 717 ARG A CA 1
ATOM 5717 C C . ARG A 1 717 ? 43.571 29.973 -10.277 1.00 83.62 717 ARG A C 1
ATOM 5719 O O . ARG A 1 717 ? 43.815 29.990 -11.480 1.00 83.62 717 ARG A O 1
ATOM 5726 N N . GLY A 1 718 ? 44.037 29.035 -9.455 1.00 81.06 718 GLY A N 1
ATOM 5727 C CA . GLY A 1 718 ? 44.897 27.921 -9.862 1.00 81.06 718 GLY A CA 1
ATOM 5728 C C . GLY A 1 718 ? 44.187 26.798 -10.626 1.00 81.06 718 GLY A C 1
ATOM 5729 O O . GLY A 1 718 ? 44.864 25.949 -11.201 1.00 81.06 718 GLY A O 1
ATOM 5730 N N . ALA A 1 719 ? 42.851 26.783 -10.655 1.00 81.62 719 ALA A N 1
ATOM 5731 C CA . ALA A 1 719 ? 42.081 25.786 -11.387 1.00 81.62 719 ALA A CA 1
ATOM 5732 C C . ALA A 1 719 ? 42.327 25.872 -12.905 1.00 81.62 719 ALA A C 1
ATOM 5734 O O . ALA A 1 719 ? 42.232 26.947 -13.517 1.00 81.62 719 ALA A O 1
ATOM 5735 N N . ASP A 1 720 ? 42.621 24.716 -13.505 1.00 81.81 720 ASP A N 1
ATOM 5736 C CA . ASP A 1 720 ? 42.787 24.563 -14.947 1.00 81.81 720 ASP A CA 1
ATOM 5737 C C . ASP A 1 720 ? 41.419 24.523 -15.642 1.00 81.81 720 ASP A C 1
ATOM 5739 O O . ASP A 1 720 ? 40.662 23.558 -15.520 1.00 81.81 720 ASP A O 1
ATOM 5743 N N . LEU A 1 721 ? 41.115 25.594 -16.377 1.00 81.19 721 LEU A N 1
ATOM 5744 C CA . LEU A 1 721 ? 39.896 25.740 -17.175 1.00 81.19 721 LEU A CA 1
ATOM 5745 C C . LEU A 1 721 ? 40.159 25.571 -18.680 1.00 81.19 721 LEU A C 1
ATOM 5747 O O . LEU A 1 721 ? 39.267 25.813 -19.491 1.00 81.19 721 LEU A O 1
ATOM 5751 N N . SER A 1 722 ? 41.357 25.123 -19.075 1.00 76.94 722 SER A N 1
ATOM 5752 C CA . SER A 1 722 ? 41.731 24.952 -20.487 1.00 76.94 722 SER A CA 1
ATOM 5753 C C . SER A 1 722 ? 40.804 24.002 -21.257 1.00 76.94 722 SER A C 1
ATOM 5755 O O . SER A 1 722 ? 40.624 24.164 -22.466 1.00 76.94 722 SER A O 1
ATOM 5757 N N . GLY A 1 723 ? 40.144 23.078 -20.548 1.00 75.06 723 GLY A N 1
ATOM 5758 C CA . GLY A 1 723 ? 39.131 22.168 -21.082 1.00 75.06 723 GLY A CA 1
ATOM 5759 C C . GLY A 1 723 ? 37.877 22.846 -21.648 1.00 75.06 723 GLY A C 1
ATOM 5760 O O . GLY A 1 723 ? 37.193 22.226 -22.450 1.00 75.06 723 GLY A O 1
ATOM 5761 N N . LEU A 1 724 ? 37.590 24.116 -21.330 1.00 76.88 724 LEU A N 1
ATOM 5762 C CA . LEU A 1 724 ? 36.426 24.834 -21.880 1.00 76.88 724 LEU A CA 1
ATOM 5763 C C . LEU A 1 724 ? 36.498 25.028 -23.398 1.00 76.88 724 LEU A C 1
ATOM 5765 O O . LEU A 1 724 ? 35.468 25.086 -24.070 1.00 76.88 724 LEU A O 1
ATOM 5769 N N . GLY A 1 725 ? 37.715 25.086 -23.950 1.00 70.50 725 GLY A N 1
ATOM 5770 C CA . GLY A 1 725 ? 37.931 25.245 -25.387 1.00 70.50 725 GLY A CA 1
ATOM 5771 C C . GLY A 1 725 ? 37.319 24.120 -26.225 1.00 70.50 725 GLY A C 1
ATOM 5772 O O . GLY A 1 725 ? 36.962 24.358 -27.376 1.00 70.50 725 GLY A O 1
ATOM 5773 N N . GLN A 1 726 ? 37.141 22.922 -25.654 1.00 74.31 726 GLN A N 1
ATOM 5774 C CA . GLN A 1 726 ? 36.569 21.779 -26.372 1.00 74.31 726 GLN A CA 1
ATOM 5775 C C . GLN A 1 726 ? 35.087 21.971 -26.720 1.00 74.31 726 GLN A C 1
ATOM 5777 O O . GLN A 1 726 ? 34.626 21.425 -27.717 1.00 74.31 726 GLN A O 1
ATOM 5782 N N . TYR A 1 727 ? 34.363 22.777 -25.938 1.00 73.31 727 TYR A N 1
ATOM 5783 C CA . TYR A 1 727 ? 32.931 23.033 -26.121 1.00 73.31 727 TYR A CA 1
ATOM 5784 C C . TYR A 1 727 ? 32.649 24.172 -27.115 1.00 73.31 727 TYR A C 1
ATOM 5786 O O . TYR A 1 727 ? 31.533 24.310 -27.602 1.00 73.31 727 TYR A O 1
ATOM 5794 N N . LEU A 1 728 ? 33.662 24.981 -27.441 1.00 68.88 728 LEU A N 1
ATOM 5795 C CA . LEU A 1 728 ? 33.563 26.159 -28.318 1.00 68.88 728 LEU A CA 1
ATOM 5796 C C . LEU A 1 728 ? 33.856 25.852 -29.794 1.00 68.88 728 LEU A C 1
ATOM 5798 O O . LEU A 1 728 ? 33.950 26.758 -30.624 1.00 68.88 728 LEU A O 1
ATOM 5802 N N . VAL A 1 729 ? 34.041 24.576 -30.127 1.00 72.19 729 VAL A N 1
ATOM 5803 C CA . VAL A 1 729 ? 34.297 24.133 -31.496 1.00 72.19 729 VAL A CA 1
ATOM 5804 C C . VAL A 1 729 ? 33.033 24.330 -32.338 1.00 72.19 729 VAL A C 1
ATOM 5806 O O . VAL A 1 729 ? 31.922 24.012 -31.912 1.00 72.19 729 VAL A O 1
ATOM 5809 N N . ALA A 1 730 ? 33.189 24.841 -33.562 1.00 67.06 730 ALA A N 1
ATOM 5810 C CA . ALA A 1 730 ? 32.073 24.945 -34.498 1.00 67.06 730 ALA A CA 1
ATOM 5811 C C . ALA A 1 730 ? 31.429 23.563 -34.712 1.00 67.06 730 ALA A C 1
ATOM 5813 O O . ALA A 1 730 ? 32.128 22.569 -34.919 1.00 67.06 730 ALA A O 1
ATOM 5814 N N . ASN A 1 731 ? 30.095 23.505 -34.669 1.00 74.88 731 ASN A N 1
ATOM 5815 C CA . ASN A 1 731 ? 29.316 22.267 -34.775 1.00 74.88 731 ASN A CA 1
ATOM 5816 C C . ASN A 1 731 ? 29.596 21.234 -33.660 1.00 74.88 731 ASN A C 1
ATOM 5818 O O . ASN A 1 731 ? 29.379 20.043 -33.878 1.00 74.88 731 ASN A O 1
ATOM 5822 N N . TYR A 1 732 ? 30.039 21.658 -32.466 1.00 82.44 732 TYR A N 1
ATOM 5823 C CA . TYR A 1 732 ? 30.282 20.761 -31.324 1.00 82.44 732 TYR A CA 1
ATOM 5824 C C . TYR A 1 732 ? 29.087 19.839 -31.020 1.00 82.44 732 TYR A C 1
ATOM 5826 O O . TYR A 1 732 ? 29.254 18.625 -30.927 1.00 82.44 732 TYR A O 1
ATOM 5834 N N . GLY A 1 733 ? 27.867 20.386 -30.991 1.00 84.38 733 GLY A N 1
ATOM 5835 C CA . GLY A 1 733 ? 26.642 19.598 -30.816 1.00 84.38 733 GLY A CA 1
ATOM 5836 C C . GLY A 1 733 ? 26.466 18.492 -31.866 1.00 84.38 733 GLY A C 1
ATOM 5837 O O . GLY A 1 733 ? 26.139 17.357 -31.531 1.00 84.38 733 GLY A O 1
ATOM 5838 N N . ALA A 1 734 ? 26.781 18.768 -33.136 1.00 88.19 734 ALA A N 1
ATOM 5839 C CA . ALA A 1 734 ? 26.735 17.762 -34.200 1.00 88.19 734 ALA A CA 1
ATOM 5840 C C . ALA A 1 734 ? 27.834 16.692 -34.052 1.00 88.19 734 ALA A C 1
ATOM 5842 O O . ALA A 1 734 ? 27.616 15.532 -34.404 1.00 88.19 734 ALA A O 1
ATOM 5843 N N . GLN A 1 735 ? 29.004 17.051 -33.510 1.00 88.94 735 GLN A N 1
ATOM 5844 C CA . GLN A 1 735 ? 30.064 16.087 -33.197 1.00 88.94 735 GLN A CA 1
ATOM 5845 C C . GLN A 1 735 ? 29.660 15.159 -32.047 1.00 88.94 735 GLN A C 1
ATOM 5847 O O . GLN A 1 735 ? 29.860 13.949 -32.147 1.00 88.94 735 GLN A O 1
ATOM 5852 N N . GLU A 1 736 ? 29.062 15.693 -30.982 1.00 89.19 736 GLU A N 1
ATOM 5853 C CA . GLU A 1 736 ? 28.564 14.881 -29.866 1.00 89.19 736 GLU A CA 1
ATOM 5854 C C . GLU A 1 736 ? 27.380 14.004 -30.284 1.00 89.19 736 GLU A C 1
ATOM 5856 O O . GLU A 1 736 ? 27.357 12.819 -29.956 1.00 89.19 736 GLU A O 1
ATOM 5861 N N . LEU A 1 737 ? 26.465 14.517 -31.112 1.00 91.31 737 LEU A N 1
ATOM 5862 C CA . LEU A 1 737 ? 25.396 13.703 -31.690 1.00 91.31 737 LEU A CA 1
ATOM 5863 C C . LEU A 1 737 ? 25.957 12.579 -32.576 1.00 91.31 737 LEU A C 1
ATOM 5865 O O . LEU A 1 737 ? 25.503 11.442 -32.483 1.00 91.31 737 LEU A O 1
ATOM 5869 N N . SER A 1 738 ? 26.976 12.853 -33.396 1.00 93.25 738 SER A N 1
ATOM 5870 C CA . SER A 1 738 ? 27.671 11.829 -34.193 1.00 93.25 738 SER A CA 1
ATOM 5871 C C . SER A 1 738 ? 28.294 10.740 -33.308 1.00 93.25 738 SER A C 1
ATOM 5873 O O . SER A 1 738 ? 28.128 9.544 -33.573 1.00 93.25 738 SER A O 1
ATOM 5875 N N . LYS A 1 739 ? 28.947 11.130 -32.203 1.00 90.81 739 LYS A N 1
ATOM 5876 C CA . LYS A 1 739 ? 29.472 10.187 -31.203 1.00 90.81 739 LYS A CA 1
ATOM 5877 C C . LYS A 1 739 ? 28.356 9.375 -30.558 1.00 90.81 739 LYS A C 1
ATOM 5879 O O . LYS A 1 739 ? 28.517 8.168 -30.399 1.00 90.81 739 LYS A O 1
ATOM 5884 N N . TRP A 1 740 ? 27.236 10.005 -30.211 1.00 92.75 740 TRP A N 1
ATOM 5885 C CA . TRP A 1 740 ? 26.076 9.318 -29.654 1.00 92.75 740 TRP A CA 1
ATOM 5886 C C . TRP A 1 740 ? 25.501 8.299 -30.643 1.00 92.75 740 TRP A C 1
ATOM 5888 O O . TRP A 1 740 ? 25.324 7.142 -30.279 1.00 92.75 740 TRP A O 1
ATOM 5898 N N . VAL A 1 741 ? 25.310 8.665 -31.914 1.00 92.38 741 VAL A N 1
ATOM 5899 C CA . VAL A 1 741 ? 24.837 7.746 -32.966 1.00 92.38 741 VAL A CA 1
ATOM 5900 C C . VAL A 1 741 ? 25.780 6.546 -33.110 1.00 92.38 741 VAL A C 1
ATOM 5902 O O . VAL A 1 741 ? 25.329 5.401 -33.169 1.00 92.38 741 VAL A O 1
ATOM 5905 N N . LYS A 1 742 ? 27.096 6.772 -33.077 1.00 90.75 742 LYS A N 1
ATOM 5906 C CA . LYS A 1 742 ? 28.088 5.691 -33.119 1.00 90.75 742 LYS A CA 1
ATOM 5907 C C . LYS A 1 742 ? 28.046 4.805 -31.884 1.00 90.75 742 LYS A C 1
ATOM 5909 O O . LYS A 1 742 ? 28.023 3.582 -32.002 1.00 90.75 742 LYS A O 1
ATOM 5914 N N . ASN A 1 743 ? 28.037 5.406 -30.702 1.00 84.88 743 ASN A N 1
ATOM 5915 C CA . ASN A 1 743 ? 28.109 4.668 -29.451 1.00 84.88 743 ASN A CA 1
ATOM 5916 C C . ASN A 1 743 ? 26.810 3.931 -29.162 1.00 84.88 743 ASN A C 1
ATOM 5918 O O . ASN A 1 743 ? 26.871 2.782 -28.747 1.00 84.88 743 ASN A O 1
ATOM 5922 N N . THR A 1 744 ? 25.657 4.553 -29.374 1.00 81.50 744 THR A N 1
ATOM 5923 C CA . THR A 1 744 ? 24.343 3.993 -29.058 1.00 81.50 744 THR A CA 1
ATOM 5924 C C . THR A 1 744 ? 23.860 3.109 -30.199 1.00 81.50 744 THR A C 1
ATOM 5926 O O . THR A 1 744 ? 23.645 1.923 -29.983 1.00 81.50 744 THR A O 1
ATOM 5929 N N . LEU A 1 745 ? 23.781 3.626 -31.426 1.00 86.88 745 LEU A N 1
ATOM 5930 C CA . LEU A 1 745 ? 23.180 2.912 -32.562 1.00 86.88 745 LEU A CA 1
ATOM 5931 C C . LEU A 1 745 ? 24.188 2.050 -33.344 1.00 86.88 745 LEU A C 1
ATOM 5933 O O . LEU A 1 745 ? 23.795 1.193 -34.131 1.00 86.88 745 LEU A O 1
ATOM 5937 N N . GLY A 1 746 ? 25.494 2.233 -33.125 1.00 84.38 746 GLY A N 1
ATOM 5938 C CA . GLY A 1 746 ? 26.529 1.515 -33.877 1.00 84.38 746 GLY A CA 1
ATOM 5939 C C . GLY A 1 746 ? 26.678 1.996 -35.324 1.00 84.38 746 GLY A C 1
ATOM 5940 O O . GLY A 1 746 ? 27.189 1.247 -36.155 1.00 84.38 746 GLY A O 1
ATOM 5941 N N . LEU A 1 747 ? 26.222 3.217 -35.629 1.00 89.12 747 LEU A N 1
ATOM 5942 C CA . LEU A 1 747 ? 26.244 3.819 -36.965 1.00 89.12 747 LEU A CA 1
ATOM 5943 C C . LEU A 1 747 ? 27.274 4.943 -37.057 1.00 89.12 747 LEU A C 1
ATOM 5945 O O . LEU A 1 747 ? 27.431 5.733 -36.133 1.00 89.12 747 LEU A O 1
ATOM 5949 N N . GLU A 1 748 ? 27.942 5.072 -38.200 1.00 90.50 748 GLU A N 1
ATOM 5950 C CA . GLU A 1 748 ? 28.850 6.193 -38.445 1.00 90.50 748 GLU A CA 1
ATOM 5951 C C . GLU A 1 748 ? 28.174 7.243 -39.332 1.00 90.50 748 GLU A C 1
ATOM 5953 O O . GLU A 1 748 ? 27.953 7.028 -40.523 1.00 90.50 748 GLU A O 1
ATOM 5958 N N . ILE A 1 749 ? 27.848 8.397 -38.741 1.00 90.88 749 ILE A N 1
ATOM 5959 C CA . ILE A 1 749 ? 27.312 9.563 -39.451 1.00 90.88 749 ILE A CA 1
ATOM 5960 C C . ILE A 1 749 ? 28.268 10.731 -39.235 1.00 90.88 749 ILE A C 1
ATOM 5962 O O . ILE A 1 749 ? 28.521 11.126 -38.100 1.00 90.88 749 ILE A O 1
ATOM 5966 N N . ALA A 1 750 ? 28.801 11.282 -40.322 1.00 91.00 750 ALA A N 1
ATOM 5967 C CA . ALA A 1 750 ? 29.727 12.407 -40.260 1.00 91.00 750 ALA A CA 1
ATOM 5968 C C . ALA A 1 750 ? 29.023 13.680 -39.727 1.00 91.00 750 ALA A C 1
ATOM 5970 O O . ALA A 1 750 ? 27.899 13.957 -40.165 1.00 91.00 750 ALA A O 1
ATOM 5971 N N . PRO A 1 751 ? 29.646 14.467 -38.824 1.00 89.56 751 PRO A N 1
ATOM 5972 C CA . PRO A 1 751 ? 29.053 15.693 -38.276 1.00 89.56 751 PRO A CA 1
ATOM 5973 C C . PRO A 1 751 ? 28.605 16.691 -39.350 1.00 89.56 751 PRO A C 1
ATOM 5975 O O . PRO A 1 751 ? 27.591 17.361 -39.191 1.00 89.56 751 PRO A O 1
ATOM 5978 N N . GLU A 1 752 ? 29.302 16.741 -40.486 1.00 88.38 752 GLU A N 1
ATOM 5979 C CA . GLU A 1 752 ? 28.978 17.616 -41.616 1.00 88.38 752 GLU A CA 1
ATOM 5980 C C . GLU A 1 752 ? 27.628 17.259 -42.245 1.00 88.38 752 GLU A C 1
ATOM 5982 O O . GLU A 1 752 ? 26.909 18.144 -42.701 1.00 88.38 752 GLU A O 1
ATOM 5987 N N . ARG A 1 753 ? 27.252 15.971 -42.242 1.00 87.88 753 ARG A N 1
ATOM 5988 C CA . ARG A 1 753 ? 25.935 15.529 -42.724 1.00 87.88 753 ARG A CA 1
ATOM 5989 C C . ARG A 1 753 ? 24.822 15.942 -41.770 1.00 87.88 753 ARG A C 1
ATOM 5991 O O . ARG A 1 753 ? 23.743 16.273 -42.237 1.00 87.88 753 ARG A O 1
ATOM 5998 N N . ILE A 1 754 ? 25.090 15.954 -40.464 1.00 89.31 754 ILE A N 1
ATOM 5999 C CA . ILE A 1 754 ? 24.144 16.434 -39.448 1.00 89.31 754 ILE A CA 1
ATOM 6000 C C . ILE A 1 754 ? 23.938 17.944 -39.615 1.00 89.31 754 ILE A C 1
ATOM 6002 O O . ILE A 1 754 ? 22.804 18.400 -39.706 1.00 89.31 754 ILE A O 1
ATOM 6006 N N . SER A 1 755 ? 25.028 18.707 -39.734 1.00 85.81 755 SER A N 1
ATOM 6007 C CA . SER A 1 755 ? 24.987 20.164 -39.918 1.00 85.81 755 SER A CA 1
ATOM 6008 C C . SER A 1 755 ? 24.422 20.617 -41.271 1.00 85.81 755 SER A C 1
ATOM 6010 O O . SER A 1 755 ? 24.098 21.791 -41.418 1.00 85.81 755 SER A O 1
ATOM 6012 N N . ALA A 1 756 ? 24.310 19.725 -42.260 1.00 87.62 756 ALA A N 1
ATOM 6013 C CA . ALA A 1 756 ? 23.731 20.034 -43.568 1.00 87.62 756 ALA A CA 1
ATOM 6014 C C . ALA A 1 756 ? 22.193 20.120 -43.559 1.00 87.62 756 ALA A C 1
ATOM 6016 O O . ALA A 1 756 ? 21.609 20.602 -44.529 1.00 87.62 756 ALA A O 1
ATOM 6017 N N . HIS A 1 757 ? 21.532 19.644 -42.501 1.00 87.31 757 HIS A N 1
ATOM 6018 C CA . HIS A 1 757 ? 20.082 19.740 -42.352 1.00 87.31 757 HIS A CA 1
ATOM 6019 C C . HIS A 1 757 ? 19.689 21.028 -41.618 1.00 87.31 757 HIS A C 1
ATOM 6021 O O . HIS A 1 757 ? 20.193 21.308 -40.534 1.00 87.31 757 HIS A O 1
ATOM 6027 N N . GLU A 1 758 ? 18.748 21.785 -42.190 1.00 78.69 758 GLU A N 1
ATOM 6028 C CA . GLU A 1 758 ? 18.222 23.017 -41.579 1.00 78.69 758 GLU A CA 1
ATOM 6029 C C . GLU A 1 758 ? 17.255 22.728 -40.418 1.00 78.69 758 GLU A C 1
ATOM 6031 O O . GLU A 1 758 ? 17.216 23.466 -39.436 1.00 78.69 758 GLU A O 1
ATOM 6036 N N . GLU A 1 759 ? 16.495 21.633 -40.508 1.00 88.06 759 GLU A N 1
ATOM 6037 C CA . GLU A 1 759 ? 15.491 21.246 -39.515 1.00 88.06 759 GLU A CA 1
ATOM 6038 C C . GLU A 1 759 ? 15.906 19.995 -38.731 1.00 88.06 759 GLU A C 1
ATOM 6040 O O . GLU A 1 759 ? 16.335 18.989 -39.306 1.00 88.06 759 GLU A O 1
ATOM 6045 N N . ARG A 1 760 ? 15.672 20.016 -37.410 1.00 89.38 760 ARG A N 1
ATOM 6046 C CA . ARG A 1 760 ? 15.925 18.880 -36.502 1.00 89.38 760 ARG A CA 1
ATOM 6047 C C . ARG A 1 760 ? 15.202 17.601 -36.943 1.00 89.38 760 ARG A C 1
ATOM 6049 O O . ARG A 1 760 ? 15.787 16.522 -36.902 1.00 89.38 760 ARG A O 1
ATOM 6056 N N . ALA A 1 761 ? 13.970 17.720 -37.442 1.00 90.06 761 ALA A N 1
ATOM 6057 C CA . ALA A 1 761 ? 13.188 16.587 -37.946 1.00 90.06 761 ALA A CA 1
ATOM 6058 C C . ALA A 1 761 ? 13.872 15.866 -39.126 1.00 90.06 761 ALA A C 1
ATOM 6060 O O . ALA A 1 761 ? 13.799 14.639 -39.240 1.00 90.06 761 ALA A O 1
ATOM 6061 N N . GLY A 1 762 ? 14.594 16.610 -39.973 1.00 91.12 762 GLY A N 1
ATOM 6062 C CA . GLY A 1 762 ? 15.384 16.040 -41.065 1.00 91.12 762 GLY A CA 1
ATOM 6063 C C . GLY A 1 762 ? 16.543 15.180 -40.558 1.00 91.12 762 GLY A C 1
ATOM 6064 O O . GLY A 1 762 ? 16.790 14.102 -41.099 1.00 91.12 762 GLY A O 1
ATOM 6065 N N . VAL A 1 763 ? 17.198 15.605 -39.472 1.00 92.19 763 VAL A N 1
ATOM 6066 C CA . VAL A 1 763 ? 18.270 14.837 -38.818 1.00 92.19 763 VAL A CA 1
ATOM 6067 C C . VAL A 1 763 ? 17.722 13.548 -38.204 1.00 92.19 763 VAL A C 1
ATOM 6069 O O . VAL A 1 763 ? 18.308 12.487 -38.415 1.00 92.19 763 VAL A O 1
ATOM 6072 N N . VAL A 1 764 ? 16.585 13.611 -37.497 1.00 93.50 764 VAL A N 1
ATOM 6073 C CA . VAL A 1 764 ? 15.929 12.419 -36.923 1.00 93.50 764 VAL A CA 1
ATOM 6074 C C . VAL A 1 764 ? 15.593 11.412 -38.021 1.00 93.50 764 VAL A C 1
ATOM 6076 O O . VAL A 1 764 ? 15.961 10.244 -37.911 1.00 93.50 764 VAL A O 1
ATOM 6079 N N . THR A 1 765 ? 14.977 11.870 -39.114 1.00 93.88 765 THR A N 1
ATOM 6080 C CA . THR A 1 765 ? 14.614 11.013 -40.255 1.00 93.88 765 THR A CA 1
ATOM 6081 C C . THR A 1 765 ? 15.846 10.330 -40.852 1.00 93.88 765 THR A C 1
ATOM 6083 O O . THR A 1 765 ? 15.854 9.114 -41.022 1.00 93.88 765 THR A O 1
ATOM 6086 N N . MET A 1 766 ? 16.932 11.080 -41.076 1.00 93.81 766 MET A N 1
ATOM 6087 C CA . MET A 1 766 ? 18.194 10.529 -41.580 1.00 93.81 766 MET A CA 1
ATOM 6088 C C . MET A 1 766 ? 18.753 9.429 -40.664 1.00 93.81 766 MET A C 1
ATOM 6090 O O . MET A 1 766 ? 19.209 8.392 -41.152 1.00 93.81 766 MET A O 1
ATOM 6094 N N . VAL A 1 767 ? 18.745 9.651 -39.345 1.00 92.81 767 VAL A N 1
ATOM 6095 C CA . VAL A 1 767 ? 19.222 8.661 -38.369 1.00 92.81 767 VAL A CA 1
ATOM 6096 C C . VAL A 1 767 ? 18.334 7.417 -38.403 1.00 92.81 767 VAL A C 1
ATOM 6098 O O . VAL A 1 767 ? 18.851 6.307 -38.511 1.00 92.81 767 VAL A O 1
ATOM 6101 N N . VAL A 1 768 ? 17.010 7.581 -38.364 1.00 93.44 768 VAL A N 1
ATOM 6102 C CA . VAL A 1 768 ? 16.051 6.465 -38.364 1.00 93.44 768 VAL A CA 1
ATOM 6103 C C . VAL A 1 768 ? 16.138 5.643 -39.653 1.00 93.44 768 VAL A C 1
ATOM 6105 O O . VAL A 1 768 ? 16.122 4.414 -39.582 1.00 93.44 768 VAL A O 1
ATOM 6108 N N . ASP A 1 769 ? 16.303 6.275 -40.815 1.00 93.00 769 ASP A N 1
ATOM 6109 C CA . ASP A 1 769 ? 16.467 5.576 -42.095 1.00 93.00 769 ASP A CA 1
ATOM 6110 C C . ASP A 1 769 ? 17.755 4.742 -42.132 1.00 93.00 769 ASP A C 1
ATOM 6112 O O . ASP A 1 769 ? 17.738 3.578 -42.543 1.00 93.00 769 ASP A O 1
ATOM 6116 N N . ALA A 1 770 ? 18.865 5.287 -41.621 1.00 92.69 770 ALA A N 1
ATOM 6117 C CA . ALA A 1 770 ? 20.114 4.539 -41.488 1.00 92.69 770 ALA A CA 1
ATOM 6118 C C . ALA A 1 770 ? 19.966 3.345 -40.523 1.00 92.69 770 ALA A C 1
ATOM 6120 O O . ALA A 1 770 ? 20.476 2.252 -40.789 1.00 92.69 770 ALA A O 1
ATOM 6121 N N . VAL A 1 771 ? 19.216 3.524 -39.430 1.00 93.56 771 VAL A N 1
ATOM 6122 C CA . VAL A 1 771 ? 18.899 2.442 -38.489 1.00 93.56 771 VAL A CA 1
ATOM 6123 C C . VAL A 1 771 ? 18.028 1.366 -39.142 1.00 93.56 771 VAL A C 1
ATOM 6125 O O . VAL A 1 771 ? 18.279 0.178 -38.927 1.00 93.56 771 VAL A O 1
ATOM 6128 N N . ARG A 1 772 ? 17.040 1.735 -39.969 1.00 92.44 772 ARG A N 1
ATOM 6129 C CA . ARG A 1 772 ? 16.212 0.770 -40.715 1.00 92.44 772 ARG A CA 1
ATOM 6130 C C . ARG A 1 772 ? 17.074 -0.111 -41.616 1.00 92.44 772 ARG A C 1
ATOM 6132 O O . ARG A 1 772 ? 16.938 -1.331 -41.550 1.00 92.44 772 ARG A O 1
ATOM 6139 N N . GLU A 1 773 ? 18.010 0.469 -42.366 1.00 90.69 773 GLU A N 1
ATOM 6140 C CA . GLU A 1 773 ? 18.917 -0.293 -43.238 1.00 90.69 773 GLU A CA 1
ATOM 6141 C C . GLU A 1 773 ? 19.794 -1.276 -42.439 1.00 90.69 773 GLU A C 1
ATOM 6143 O O . GLU A 1 773 ? 20.010 -2.426 -42.835 1.00 90.69 773 GLU A O 1
ATOM 6148 N N . GLN A 1 774 ? 20.303 -0.850 -41.281 1.00 90.25 774 GLN A N 1
ATOM 6149 C CA . GLN A 1 774 ? 21.093 -1.714 -40.404 1.00 90.25 774 GLN A CA 1
ATOM 6150 C C . GLN A 1 774 ? 20.252 -2.840 -39.792 1.00 90.25 774 GLN A C 1
ATOM 6152 O O . GLN A 1 774 ? 20.711 -3.980 -39.673 1.00 90.25 774 GLN A O 1
ATOM 6157 N N . TYR A 1 775 ? 19.014 -2.537 -39.414 1.00 91.50 775 TYR A N 1
ATOM 6158 C CA . TYR A 1 775 ? 18.090 -3.509 -38.854 1.00 91.50 775 TYR A CA 1
ATOM 6159 C C . TYR A 1 775 ? 17.666 -4.558 -39.886 1.00 91.50 775 TYR A C 1
ATOM 6161 O O . TYR A 1 775 ? 17.596 -5.739 -39.557 1.00 91.50 775 TYR A O 1
ATOM 6169 N N . GLU A 1 776 ? 17.466 -4.167 -41.145 1.00 90.19 776 GLU A N 1
ATOM 6170 C CA . GLU A 1 776 ? 17.196 -5.097 -42.248 1.00 90.19 776 GLU A CA 1
ATOM 6171 C C . GLU A 1 776 ? 18.330 -6.112 -42.437 1.00 90.19 776 GLU A C 1
ATOM 6173 O O . GLU A 1 776 ? 18.079 -7.310 -42.588 1.00 90.19 776 GLU A O 1
ATOM 6178 N N . LYS A 1 777 ? 19.593 -5.671 -42.350 1.00 90.31 777 LYS A N 1
ATOM 6179 C CA . LYS A 1 777 ? 20.749 -6.588 -42.369 1.00 90.31 777 LYS A CA 1
ATOM 6180 C C . LYS A 1 777 ? 20.655 -7.601 -41.230 1.00 90.31 777 LYS A C 1
ATOM 6182 O O . LYS A 1 777 ? 20.828 -8.800 -41.443 1.00 90.31 777 LYS A O 1
ATOM 6187 N N . ARG A 1 778 ? 20.300 -7.137 -40.030 1.00 89.44 778 ARG A N 1
ATOM 6188 C CA . ARG A 1 778 ? 20.109 -8.002 -38.862 1.00 89.44 778 ARG A CA 1
ATOM 6189 C C . ARG A 1 778 ? 18.942 -8.975 -39.037 1.00 89.44 778 ARG A C 1
ATOM 6191 O O . ARG A 1 778 ? 19.054 -10.121 -38.615 1.00 89.44 778 ARG A O 1
ATOM 6198 N N . GLU A 1 779 ? 17.856 -8.553 -39.671 1.00 89.31 779 GLU A N 1
ATOM 6199 C CA . GLU A 1 779 ? 16.692 -9.396 -39.950 1.00 89.31 779 GLU A CA 1
ATOM 6200 C C . GLU A 1 779 ? 17.026 -10.557 -40.896 1.00 89.31 779 GLU A C 1
ATOM 6202 O O . GLU A 1 779 ? 16.515 -11.665 -40.724 1.00 89.31 779 GLU A O 1
ATOM 6207 N N . VAL A 1 780 ? 17.959 -10.336 -41.825 1.00 91.12 780 VAL A N 1
ATOM 6208 C CA . VAL A 1 780 ? 18.484 -11.379 -42.714 1.00 91.12 780 VAL A CA 1
ATOM 6209 C C . VAL A 1 780 ? 19.465 -12.307 -41.992 1.00 91.12 780 VAL A C 1
ATOM 6211 O O . VAL A 1 780 ? 19.370 -13.529 -42.140 1.00 91.12 780 VAL A O 1
ATOM 6214 N N . GLU A 1 781 ? 20.412 -11.741 -41.240 1.00 91.50 781 GLU A N 1
ATOM 6215 C CA . GLU A 1 781 ? 21.554 -12.471 -40.674 1.00 91.50 781 GLU A CA 1
ATOM 6216 C C . GLU A 1 781 ? 21.228 -13.224 -39.381 1.00 91.50 781 GLU A C 1
ATOM 6218 O O . GLU A 1 781 ? 21.623 -14.380 -39.220 1.00 91.50 781 GLU A O 1
ATOM 6223 N N . TYR A 1 782 ? 20.490 -12.596 -38.462 1.00 90.62 782 TYR A N 1
ATOM 6224 C CA . TYR A 1 782 ? 20.299 -13.104 -37.103 1.00 90.62 782 TYR A CA 1
ATOM 6225 C C . TYR A 1 782 ? 19.632 -14.487 -37.048 1.00 90.62 782 TYR A C 1
ATOM 6227 O O . TYR A 1 782 ? 20.156 -15.356 -36.348 1.00 90.62 782 TYR A O 1
ATOM 6235 N N . PRO A 1 783 ? 18.527 -14.760 -37.775 1.00 91.12 783 PRO A N 1
ATOM 6236 C CA . PRO A 1 783 ? 17.888 -16.073 -37.713 1.00 91.12 783 PRO A CA 1
ATOM 6237 C C . PRO A 1 783 ? 18.787 -17.188 -38.258 1.00 91.12 783 PRO A C 1
ATOM 6239 O O . PRO A 1 783 ? 18.763 -18.304 -37.742 1.00 91.12 783 PRO A O 1
ATOM 6242 N N . VAL A 1 784 ? 19.593 -16.887 -39.283 1.00 91.50 784 VAL A N 1
ATOM 6243 C CA . VAL A 1 784 ? 20.539 -17.837 -39.883 1.00 91.50 784 VAL A CA 1
ATOM 6244 C C . VAL A 1 784 ? 21.670 -18.147 -38.911 1.00 91.50 784 VAL A C 1
ATOM 6246 O O . VAL A 1 784 ? 21.941 -19.319 -38.650 1.00 91.50 784 VAL A O 1
ATOM 6249 N N . ASP A 1 785 ? 22.298 -17.115 -38.345 1.00 90.12 785 ASP A N 1
ATOM 6250 C CA . ASP A 1 785 ? 23.369 -17.273 -37.360 1.00 90.12 785 ASP A CA 1
ATOM 6251 C C . ASP A 1 785 ? 22.878 -18.071 -36.144 1.00 90.12 785 ASP A C 1
ATOM 6253 O O . ASP A 1 785 ? 23.505 -19.056 -35.754 1.00 90.12 785 ASP A O 1
ATOM 6257 N N . PHE A 1 786 ? 21.707 -17.722 -35.603 1.00 88.19 786 PHE A N 1
ATOM 6258 C CA . PHE A 1 786 ? 21.124 -18.409 -34.451 1.00 88.19 786 PHE A CA 1
ATOM 6259 C C . PHE A 1 786 ? 20.825 -19.885 -34.746 1.00 88.19 786 PHE A C 1
ATOM 6261 O O . PHE A 1 786 ? 21.138 -20.756 -33.932 1.00 88.19 786 PHE A O 1
ATOM 6268 N N . ALA A 1 787 ? 20.257 -20.201 -35.915 1.00 88.31 787 ALA A N 1
ATOM 6269 C CA . ALA A 1 787 ? 19.985 -21.582 -36.311 1.00 88.31 787 ALA A CA 1
ATOM 6270 C C . ALA A 1 787 ? 21.277 -22.400 -36.483 1.00 88.31 787 ALA A C 1
ATOM 6272 O O . ALA A 1 787 ? 21.342 -23.558 -36.059 1.00 88.31 787 ALA A O 1
ATOM 6273 N N . MET A 1 788 ? 22.327 -21.799 -37.051 1.00 89.50 788 MET A N 1
ATOM 6274 C CA . MET A 1 788 ? 23.646 -22.423 -37.196 1.00 89.50 788 MET A CA 1
ATOM 6275 C C . MET A 1 788 ? 24.308 -22.682 -35.833 1.00 89.50 788 MET A C 1
ATOM 6277 O O . MET A 1 788 ? 24.822 -23.780 -35.590 1.00 89.50 788 MET A O 1
ATOM 6281 N N . GLU A 1 789 ? 24.262 -21.711 -34.919 1.00 87.56 789 GLU A N 1
ATOM 6282 C CA . GLU A 1 789 ? 24.787 -21.841 -33.556 1.00 87.56 789 GLU A CA 1
ATOM 6283 C C . GLU A 1 789 ? 24.012 -22.889 -32.746 1.00 87.56 789 GLU A C 1
ATOM 6285 O O . GLU A 1 789 ? 24.623 -23.770 -32.136 1.00 87.56 789 GLU A O 1
ATOM 6290 N N . MET A 1 790 ? 22.675 -22.867 -32.803 1.00 86.19 790 MET A N 1
ATOM 6291 C CA . MET A 1 790 ? 21.807 -23.856 -32.154 1.00 86.19 790 MET A CA 1
ATOM 6292 C C . MET A 1 790 ? 22.100 -25.268 -32.665 1.00 86.19 790 MET A C 1
ATOM 6294 O O . MET A 1 790 ? 22.238 -26.206 -31.879 1.00 86.19 790 MET A O 1
ATOM 6298 N N . THR A 1 791 ? 22.255 -25.424 -33.981 1.00 87.69 791 THR A N 1
ATOM 6299 C CA . THR A 1 791 ? 22.605 -26.712 -34.595 1.00 87.69 791 THR A CA 1
ATOM 6300 C C . THR A 1 791 ? 23.973 -27.182 -34.120 1.00 87.69 791 THR A C 1
ATOM 6302 O O . THR A 1 791 ? 24.130 -28.339 -33.738 1.00 87.69 791 THR A O 1
ATOM 6305 N N . THR A 1 792 ? 24.956 -26.283 -34.057 1.00 86.31 792 THR A N 1
ATOM 6306 C CA . THR A 1 792 ? 26.299 -26.599 -33.554 1.00 86.31 792 THR A CA 1
ATOM 6307 C C . THR A 1 792 ? 26.257 -27.053 -32.092 1.00 86.31 792 THR A C 1
ATOM 6309 O O . THR A 1 792 ? 26.872 -28.061 -31.738 1.00 86.31 792 THR A O 1
ATOM 6312 N N . ALA A 1 793 ? 25.500 -26.356 -31.242 1.00 84.38 793 ALA A N 1
ATOM 6313 C CA . ALA A 1 793 ? 25.319 -26.717 -29.838 1.00 84.38 793 ALA A CA 1
ATOM 6314 C C . ALA A 1 793 ? 24.611 -28.077 -29.677 1.00 84.38 793 ALA A C 1
ATOM 6316 O O . ALA A 1 793 ? 25.047 -28.920 -28.891 1.00 84.38 793 ALA A O 1
ATOM 6317 N N . MET A 1 794 ? 23.572 -28.335 -30.474 1.00 83.75 794 MET A N 1
ATOM 6318 C CA . MET A 1 794 ? 22.846 -29.608 -30.488 1.00 83.75 794 MET A CA 1
ATOM 6319 C C . MET A 1 794 ? 23.711 -30.770 -30.983 1.00 83.75 794 MET A C 1
ATOM 6321 O O . MET A 1 794 ? 23.661 -31.851 -30.400 1.00 83.75 794 MET A O 1
ATOM 6325 N N . VAL A 1 795 ? 24.545 -30.562 -32.007 1.00 84.19 795 VAL A N 1
ATOM 6326 C CA . VAL A 1 795 ? 25.487 -31.579 -32.504 1.00 84.19 795 VAL A CA 1
ATOM 6327 C C . VAL A 1 795 ? 26.538 -31.918 -31.448 1.00 84.19 795 VAL A C 1
ATOM 6329 O O . VAL A 1 795 ? 26.847 -33.094 -31.262 1.00 84.19 795 VAL A O 1
ATOM 6332 N N . ARG A 1 796 ? 27.040 -30.927 -30.697 1.00 84.06 796 ARG A N 1
ATOM 6333 C CA . ARG A 1 796 ? 27.954 -31.172 -29.565 1.00 84.06 796 ARG A CA 1
ATOM 6334 C C . ARG A 1 796 ? 27.318 -32.040 -28.475 1.00 84.06 796 ARG A C 1
ATOM 6336 O O . ARG A 1 796 ? 28.023 -32.833 -27.862 1.00 84.06 796 ARG A O 1
ATOM 6343 N N . GLN A 1 797 ? 26.012 -31.903 -28.236 1.00 81.94 797 GLN A N 1
ATOM 6344 C CA . GLN A 1 797 ? 25.313 -32.618 -27.162 1.00 81.94 797 GLN A CA 1
ATOM 6345 C C . GLN A 1 797 ? 24.736 -33.982 -27.596 1.00 81.94 797 GLN A C 1
ATOM 6347 O O . GLN A 1 797 ? 24.762 -34.932 -26.818 1.00 81.94 797 GLN A O 1
ATOM 6352 N N . ARG A 1 798 ? 24.184 -34.086 -28.813 1.00 80.62 798 ARG A N 1
ATOM 6353 C CA . ARG A 1 798 ? 23.397 -35.240 -29.306 1.00 80.62 798 ARG A CA 1
ATOM 6354 C C . ARG A 1 798 ? 24.013 -35.938 -30.525 1.00 80.62 798 ARG A C 1
ATOM 6356 O O . ARG A 1 798 ? 23.442 -36.897 -31.038 1.00 80.62 798 ARG A O 1
ATOM 6363 N N . GLY A 1 799 ? 25.169 -35.474 -30.996 1.00 79.50 799 GLY A N 1
ATOM 6364 C CA . GLY A 1 799 ? 25.862 -36.023 -32.158 1.00 79.50 799 GLY A CA 1
ATOM 6365 C C . GLY A 1 799 ? 25.249 -35.618 -33.512 1.00 79.50 799 GLY A C 1
ATOM 6366 O O . GLY A 1 799 ? 24.350 -34.776 -33.577 1.00 79.50 799 GLY A O 1
ATOM 6367 N N . PRO A 1 800 ? 25.717 -36.219 -34.624 1.00 75.69 800 PRO A N 1
ATOM 6368 C CA . PRO A 1 800 ? 25.369 -35.809 -35.994 1.00 75.69 800 PRO A CA 1
ATOM 6369 C C . PRO A 1 800 ? 23.879 -35.904 -36.361 1.00 75.69 800 PRO A C 1
ATOM 6371 O O . PRO A 1 800 ? 23.450 -35.277 -37.324 1.00 75.69 800 PRO A O 1
ATOM 6374 N N . GLN A 1 801 ? 23.077 -36.650 -35.594 1.00 72.06 801 GLN A N 1
ATOM 6375 C CA . GLN A 1 801 ? 21.625 -36.778 -35.793 1.00 72.06 801 GLN A CA 1
ATOM 6376 C C . GLN A 1 801 ? 20.878 -35.447 -35.591 1.00 72.06 801 GLN A C 1
ATOM 6378 O O . GLN A 1 801 ? 19.774 -35.271 -36.097 1.00 72.06 801 GLN A O 1
ATOM 6383 N N . ALA A 1 802 ? 21.487 -34.481 -34.895 1.00 75.19 802 ALA A N 1
ATOM 6384 C CA . ALA A 1 802 ? 20.926 -33.145 -34.714 1.00 75.19 802 ALA A CA 1
ATOM 6385 C C . ALA A 1 802 ? 20.927 -32.281 -35.993 1.00 75.19 802 ALA A C 1
ATOM 6387 O O . ALA A 1 802 ? 20.206 -31.285 -36.045 1.00 75.19 802 ALA A O 1
ATOM 6388 N N . LEU A 1 803 ? 21.688 -32.658 -37.032 1.00 79.62 803 LEU A N 1
ATOM 6389 C CA . LEU A 1 803 ? 21.748 -31.925 -38.306 1.00 79.62 803 LEU A CA 1
ATOM 6390 C C . LEU A 1 803 ? 20.400 -31.910 -39.044 1.00 79.62 803 LEU A C 1
ATOM 6392 O O . LEU A 1 803 ? 20.086 -30.929 -39.716 1.00 79.62 803 LEU A O 1
ATOM 6396 N N . GLY A 1 804 ? 19.570 -32.947 -38.874 1.00 81.25 804 GLY A N 1
ATOM 6397 C CA . GLY A 1 804 ? 18.237 -33.012 -39.483 1.00 81.25 804 GLY A CA 1
ATOM 6398 C C . GLY A 1 804 ? 17.319 -31.854 -39.066 1.00 81.25 804 GLY A C 1
ATOM 6399 O O . GLY A 1 804 ? 16.497 -31.401 -39.862 1.00 81.25 804 GLY A O 1
ATOM 6400 N N . GLY A 1 805 ? 17.512 -31.297 -37.863 1.00 83.19 805 GLY A N 1
ATOM 6401 C CA . GLY A 1 805 ? 16.753 -30.135 -37.391 1.00 83.19 805 GLY A CA 1
ATOM 6402 C C . GLY A 1 805 ? 17.002 -28.872 -38.222 1.00 83.19 805 GLY A C 1
ATOM 6403 O O . GLY A 1 805 ? 16.060 -28.135 -38.510 1.00 83.19 805 GLY A O 1
ATOM 6404 N N . LEU A 1 806 ? 18.242 -28.653 -38.678 1.00 86.25 806 LEU A N 1
ATOM 6405 C CA . LEU A 1 806 ? 18.589 -27.510 -39.528 1.00 86.25 806 LEU A CA 1
ATOM 6406 C C . LEU A 1 806 ? 17.960 -27.629 -40.921 1.00 86.25 806 LEU A C 1
ATOM 6408 O O . LEU A 1 806 ? 17.475 -26.637 -41.459 1.00 86.25 806 LEU A O 1
ATOM 6412 N N . VAL A 1 807 ? 17.919 -28.843 -41.483 1.00 85.62 807 VAL A N 1
ATOM 6413 C CA . VAL A 1 807 ? 17.240 -29.117 -42.762 1.00 85.62 807 VAL A CA 1
ATOM 6414 C C . VAL A 1 807 ? 15.751 -28.810 -42.651 1.00 85.62 807 VAL A C 1
ATOM 6416 O O . VAL A 1 807 ? 15.189 -28.117 -43.499 1.00 85.62 807 VAL A O 1
ATOM 6419 N N . GLN A 1 808 ? 15.111 -29.296 -41.586 1.00 84.12 808 GLN A N 1
ATOM 6420 C CA . GLN A 1 808 ? 13.685 -29.091 -41.362 1.00 84.12 808 GLN A CA 1
ATOM 6421 C C . GLN A 1 808 ? 13.353 -27.603 -41.197 1.00 84.12 808 GLN A C 1
ATOM 6423 O O . GLN A 1 808 ? 12.409 -27.114 -41.817 1.00 84.12 808 GLN A O 1
ATOM 6428 N N . TRP A 1 809 ? 14.172 -26.871 -40.438 1.00 87.06 809 TRP A N 1
ATOM 6429 C CA . TRP A 1 809 ? 14.062 -25.422 -40.279 1.00 87.06 809 TRP A CA 1
ATOM 6430 C C . TRP A 1 809 ? 14.233 -24.670 -41.609 1.00 87.06 809 TRP A C 1
ATOM 6432 O O . TRP A 1 809 ? 13.388 -23.849 -41.970 1.00 87.06 809 TRP A O 1
ATOM 6442 N N . ALA A 1 810 ? 15.280 -24.987 -42.377 1.00 87.44 810 ALA A N 1
ATOM 6443 C CA . ALA A 1 810 ? 15.584 -24.332 -43.650 1.00 87.44 810 ALA A CA 1
ATOM 6444 C C . ALA A 1 810 ? 14.472 -24.556 -44.688 1.00 87.44 810 ALA A C 1
ATOM 6446 O O . ALA A 1 810 ? 14.066 -23.631 -45.395 1.00 87.44 810 ALA A O 1
ATOM 6447 N N . ASN A 1 811 ? 13.924 -25.772 -44.740 1.00 85.75 811 ASN A N 1
ATOM 6448 C CA . ASN A 1 811 ? 12.821 -26.114 -45.631 1.00 85.75 811 ASN A CA 1
ATOM 6449 C C . ASN A 1 811 ? 11.509 -25.453 -45.215 1.00 85.75 811 ASN A C 1
ATOM 6451 O O . ASN A 1 811 ? 10.845 -24.872 -46.068 1.00 85.75 811 ASN A O 1
ATOM 6455 N N . ALA A 1 812 ? 11.152 -25.494 -43.930 1.00 79.56 812 ALA A N 1
ATOM 6456 C CA . ALA A 1 812 ? 9.919 -24.881 -43.440 1.00 79.56 812 ALA A CA 1
ATOM 6457 C C . ALA A 1 812 ? 9.904 -23.360 -43.654 1.00 79.56 812 ALA A C 1
ATOM 6459 O O . ALA A 1 812 ? 8.870 -22.788 -43.992 1.00 79.56 812 ALA A O 1
ATOM 6460 N N . ARG A 1 813 ? 11.055 -22.698 -43.483 1.00 82.12 813 ARG A N 1
ATOM 6461 C CA . ARG A 1 813 ? 11.149 -21.237 -43.557 1.00 82.12 813 ARG A CA 1
ATOM 6462 C C . ARG A 1 813 ? 11.353 -20.701 -44.968 1.00 82.12 813 ARG A C 1
ATOM 6464 O O . ARG A 1 813 ? 10.739 -19.706 -45.350 1.00 82.12 813 ARG A O 1
ATOM 6471 N N . PHE A 1 814 ? 12.229 -21.338 -45.740 1.00 85.25 814 PHE A N 1
ATOM 6472 C CA . PHE A 1 814 ? 12.662 -20.820 -47.037 1.00 85.25 814 PHE A CA 1
ATOM 6473 C C . PHE A 1 814 ? 12.193 -21.668 -48.224 1.00 85.25 814 PHE A C 1
ATOM 6475 O O . PHE A 1 814 ? 12.189 -21.162 -49.347 1.00 85.25 814 PHE A O 1
ATOM 6482 N N . GLY A 1 815 ? 11.741 -22.906 -47.999 1.00 81.50 815 GLY A N 1
ATOM 6483 C CA . GLY A 1 815 ? 11.288 -23.805 -49.064 1.00 81.50 815 GLY A CA 1
ATOM 6484 C C . GLY A 1 815 ? 12.429 -24.371 -49.912 1.00 81.50 815 GLY A C 1
ATOM 6485 O O . GLY A 1 815 ? 12.245 -24.591 -51.103 1.00 81.50 815 GLY A O 1
ATOM 6486 N N . LEU A 1 816 ? 13.618 -24.567 -49.329 1.00 83.94 816 LEU A N 1
ATOM 6487 C CA . LEU A 1 816 ? 14.836 -24.907 -50.080 1.00 83.94 816 LEU A CA 1
ATOM 6488 C C . LEU A 1 816 ? 14.901 -26.352 -50.602 1.00 83.94 816 LEU A C 1
ATOM 6490 O O . LEU A 1 816 ? 15.752 -26.647 -51.439 1.00 83.94 816 LEU A O 1
ATOM 6494 N N . GLY A 1 817 ? 14.037 -27.250 -50.121 1.00 83.31 817 GLY A N 1
ATOM 6495 C CA . GLY A 1 817 ? 14.019 -28.659 -50.531 1.00 83.31 817 GLY A CA 1
ATOM 6496 C C . GLY A 1 817 ? 15.295 -29.431 -50.177 1.00 83.31 817 GLY A C 1
ATOM 6497 O O . GLY A 1 817 ? 15.642 -30.387 -50.862 1.00 83.31 817 GLY A O 1
ATOM 6498 N N . TRP A 1 818 ? 16.022 -29.005 -49.143 1.00 88.88 818 TRP A N 1
ATOM 6499 C CA . TRP A 1 818 ? 17.252 -29.644 -48.681 1.00 88.88 818 TRP A CA 1
ATOM 6500 C C . TRP A 1 818 ? 16.989 -31.023 -48.074 1.00 88.88 818 TRP A C 1
ATOM 6502 O O . TRP A 1 818 ? 15.941 -31.263 -47.475 1.00 88.88 818 TRP A O 1
ATOM 6512 N N . ASP A 1 819 ? 17.990 -31.894 -48.166 1.00 85.25 819 ASP A N 1
ATOM 6513 C CA . ASP A 1 819 ? 18.072 -33.160 -47.441 1.00 85.25 819 ASP A CA 1
ATOM 6514 C C . ASP A 1 819 ? 19.338 -33.194 -46.558 1.00 85.25 819 ASP A C 1
ATOM 6516 O O . ASP A 1 819 ? 20.176 -32.287 -46.590 1.00 85.25 819 ASP A O 1
ATOM 6520 N N . GLU A 1 820 ? 19.501 -34.241 -45.743 1.00 80.19 820 GLU A N 1
ATOM 6521 C CA . GLU A 1 820 ? 20.676 -34.372 -44.867 1.00 80.19 820 GLU A CA 1
ATOM 6522 C C . GLU A 1 820 ? 22.009 -34.504 -45.624 1.00 80.19 820 GLU A C 1
ATOM 6524 O O . GLU A 1 820 ? 23.068 -34.263 -45.040 1.00 80.19 820 GLU A O 1
ATOM 6529 N N . SER A 1 821 ? 21.997 -34.882 -46.907 1.00 78.88 821 SER A N 1
ATOM 6530 C CA . SER A 1 821 ? 23.219 -35.039 -47.702 1.00 78.88 821 SER A CA 1
ATOM 6531 C C . SER A 1 821 ? 23.868 -33.688 -48.015 1.00 78.88 821 SER A C 1
ATOM 6533 O O . SER A 1 821 ? 25.099 -33.585 -48.042 1.00 78.88 821 SER A O 1
ATOM 6535 N N . VAL A 1 822 ? 23.062 -32.626 -48.132 1.00 81.38 822 VAL A N 1
ATOM 6536 C CA . VAL A 1 822 ? 23.532 -31.245 -48.330 1.00 81.38 822 VAL A CA 1
ATOM 6537 C C . VAL A 1 822 ? 24.416 -30.797 -47.165 1.00 81.38 822 VAL A C 1
ATOM 6539 O O . VAL A 1 822 ? 25.478 -30.213 -47.379 1.00 81.38 822 VAL A O 1
ATOM 6542 N N . LEU A 1 823 ? 24.030 -31.135 -45.930 1.00 79.88 823 LEU A N 1
ATOM 6543 C CA . LEU A 1 823 ? 24.778 -30.758 -44.725 1.00 79.88 823 LEU A CA 1
ATOM 6544 C C . LEU A 1 823 ? 26.048 -31.594 -44.510 1.00 79.88 823 LEU A C 1
ATOM 6546 O O . LEU A 1 823 ? 26.944 -31.166 -43.789 1.00 79.88 823 LEU A O 1
ATOM 6550 N N . ARG A 1 824 ? 26.136 -32.783 -45.122 1.00 77.06 824 ARG A N 1
ATOM 6551 C CA . ARG A 1 824 ? 27.311 -33.673 -45.039 1.00 77.06 824 ARG A CA 1
ATOM 6552 C C . ARG A 1 824 ? 28.357 -33.396 -46.120 1.00 77.06 824 ARG A C 1
ATOM 6554 O O . ARG A 1 824 ? 29.505 -33.796 -45.960 1.00 77.06 824 ARG A O 1
ATOM 6561 N N . THR A 1 825 ? 27.960 -32.758 -47.220 1.00 81.00 825 THR A N 1
ATOM 6562 C CA . THR A 1 825 ? 28.818 -32.513 -48.392 1.00 81.00 825 THR A CA 1
ATOM 6563 C C . THR A 1 825 ? 29.360 -31.087 -48.462 1.00 81.00 825 THR A C 1
ATOM 6565 O O . THR A 1 825 ? 30.393 -30.868 -49.092 1.00 81.00 825 THR A O 1
ATOM 6568 N N . ARG A 1 826 ? 28.697 -30.118 -47.819 1.00 85.19 826 ARG A N 1
ATOM 6569 C CA . ARG A 1 826 ? 29.094 -28.702 -47.817 1.00 85.19 826 ARG A CA 1
ATOM 6570 C C . ARG A 1 826 ? 29.760 -28.288 -46.512 1.00 85.19 826 ARG A C 1
ATOM 6572 O O . ARG A 1 826 ? 29.431 -28.785 -45.438 1.00 85.19 826 ARG A O 1
ATOM 6579 N N . MET A 1 827 ? 30.664 -27.316 -46.606 1.00 86.06 827 MET A N 1
ATOM 6580 C CA . MET A 1 827 ? 31.280 -26.705 -45.428 1.00 86.06 827 MET A CA 1
ATOM 6581 C C . MET A 1 827 ? 30.270 -25.794 -44.701 1.00 86.06 827 MET A C 1
ATOM 6583 O O . MET A 1 827 ? 29.457 -25.148 -45.369 1.00 86.06 827 MET A O 1
ATOM 6587 N N . PRO A 1 828 ? 30.340 -25.643 -43.361 1.00 84.88 828 PRO A N 1
ATOM 6588 C CA . PRO A 1 828 ? 29.423 -24.785 -42.596 1.00 84.88 828 PRO A CA 1
ATOM 6589 C C . PRO A 1 828 ? 29.308 -23.346 -43.116 1.00 84.88 828 PRO A C 1
ATOM 6591 O O . PRO A 1 828 ? 28.228 -22.761 -43.093 1.00 84.88 828 PRO A O 1
ATOM 6594 N N . GLN A 1 829 ? 30.404 -22.787 -43.637 1.00 87.56 829 GLN A N 1
ATOM 6595 C CA . GLN A 1 829 ? 30.420 -21.445 -44.219 1.00 87.56 829 GLN A CA 1
ATOM 6596 C C . GLN A 1 829 ? 29.588 -21.351 -45.508 1.00 87.56 829 GLN A C 1
ATOM 6598 O O . GLN A 1 829 ? 28.835 -20.398 -45.676 1.00 87.56 829 GLN A O 1
ATOM 6603 N N . GLN A 1 830 ? 29.646 -22.371 -46.369 1.00 89.06 830 GLN A N 1
ATOM 6604 C CA . GLN A 1 830 ? 28.838 -22.438 -47.594 1.00 89.06 830 GLN A CA 1
ATOM 6605 C C . GLN A 1 830 ? 27.348 -22.592 -47.262 1.00 89.06 830 GLN A C 1
ATOM 6607 O O . GLN A 1 830 ? 26.507 -21.926 -47.857 1.00 89.06 830 GLN A O 1
ATOM 6612 N N . ILE A 1 831 ? 27.025 -23.417 -46.257 1.00 88.94 831 ILE A N 1
ATOM 6613 C CA . ILE A 1 831 ? 25.650 -23.592 -45.759 1.00 88.94 831 ILE A CA 1
ATOM 6614 C C . ILE A 1 831 ? 25.098 -22.254 -45.253 1.00 88.94 831 ILE A C 1
ATOM 6616 O O . ILE A 1 831 ? 23.984 -21.871 -45.608 1.00 88.94 831 ILE A O 1
ATOM 6620 N N . ARG A 1 832 ? 25.892 -21.513 -44.469 1.00 92.06 832 ARG A N 1
ATOM 6621 C CA . ARG A 1 832 ? 25.525 -20.175 -43.993 1.00 92.06 832 ARG A CA 1
ATOM 6622 C C . ARG A 1 832 ? 25.257 -19.212 -45.152 1.00 92.06 832 ARG A C 1
ATOM 6624 O O . ARG A 1 832 ? 24.239 -18.532 -45.136 1.00 92.06 832 ARG A O 1
ATOM 6631 N N . GLU A 1 833 ? 26.132 -19.152 -46.154 1.00 92.56 833 GLU A N 1
ATOM 6632 C CA . GLU A 1 833 ? 25.963 -18.269 -47.319 1.00 92.56 833 GLU A CA 1
ATOM 6633 C C . GLU A 1 833 ? 24.687 -18.571 -48.116 1.00 92.56 833 GLU A C 1
ATOM 6635 O O . GLU A 1 833 ? 23.979 -17.646 -48.524 1.00 92.56 833 GLU A O 1
ATOM 6640 N N . ASP A 1 834 ? 24.350 -19.849 -48.300 1.00 90.38 834 ASP A N 1
ATOM 6641 C CA . ASP A 1 834 ? 23.117 -20.240 -48.982 1.00 90.38 834 ASP A CA 1
ATOM 6642 C C . ASP A 1 834 ? 21.865 -19.854 -48.181 1.00 90.38 834 ASP A C 1
ATOM 6644 O O . ASP A 1 834 ? 20.906 -19.329 -48.752 1.00 90.38 834 ASP A O 1
ATOM 6648 N N . LEU A 1 835 ? 21.886 -20.050 -46.857 1.00 91.81 835 LEU A N 1
ATOM 6649 C CA . LEU A 1 835 ? 20.798 -19.629 -45.970 1.00 91.81 835 LEU A CA 1
ATOM 6650 C C . LEU A 1 835 ? 20.641 -18.104 -45.936 1.00 91.81 835 LEU A C 1
ATOM 6652 O O . LEU A 1 835 ? 19.515 -17.613 -45.965 1.00 91.81 835 LEU A O 1
ATOM 6656 N N . LEU A 1 836 ? 21.739 -17.343 -45.934 1.00 93.38 836 LEU A N 1
ATOM 6657 C CA . LEU A 1 836 ? 21.696 -15.879 -46.016 1.00 93.38 836 LEU A CA 1
ATOM 6658 C C . LEU A 1 836 ? 21.098 -15.402 -47.341 1.00 93.38 836 LEU A C 1
ATOM 6660 O O . LEU A 1 836 ? 20.280 -14.481 -47.350 1.00 93.38 836 LEU A O 1
ATOM 6664 N N . ARG A 1 837 ? 21.458 -16.044 -48.461 1.00 92.75 837 ARG A N 1
ATOM 6665 C CA . ARG A 1 837 ? 20.877 -15.740 -49.777 1.00 92.75 837 ARG A CA 1
ATOM 6666 C C . ARG A 1 837 ? 19.366 -15.981 -49.777 1.00 92.75 837 ARG A C 1
ATOM 6668 O O . ARG A 1 837 ? 18.615 -15.119 -50.230 1.00 92.75 837 ARG A O 1
ATOM 6675 N N . ALA A 1 838 ? 18.930 -17.113 -49.224 1.00 90.75 838 ALA A N 1
ATOM 6676 C CA . ALA A 1 838 ? 17.518 -17.462 -49.103 1.00 90.75 838 ALA A CA 1
ATOM 6677 C C . ALA A 1 838 ? 16.748 -16.499 -48.184 1.00 90.75 838 ALA A C 1
ATOM 6679 O O . ALA A 1 838 ? 15.653 -16.053 -48.529 1.00 90.75 838 ALA A O 1
ATOM 6680 N N . SER A 1 839 ? 17.345 -16.132 -47.048 1.00 90.31 839 SER A N 1
ATOM 6681 C CA . SER A 1 839 ? 16.793 -15.174 -46.086 1.00 90.31 839 SER A CA 1
ATOM 6682 C C . SER A 1 839 ? 16.595 -13.792 -46.716 1.00 90.31 839 SER A C 1
ATOM 6684 O O . SER A 1 839 ? 15.497 -13.232 -46.672 1.00 90.31 839 SER A O 1
ATOM 6686 N N . LYS A 1 840 ? 17.611 -13.288 -47.429 1.00 91.19 840 LYS A N 1
ATOM 6687 C CA . LYS A 1 840 ? 17.543 -12.011 -48.152 1.00 91.19 840 LYS A CA 1
ATOM 6688 C C . LYS A 1 840 ? 16.458 -12.011 -49.229 1.00 91.19 840 LYS A C 1
ATOM 6690 O O . LYS A 1 840 ? 15.703 -11.047 -49.338 1.00 91.19 840 LYS A O 1
ATOM 6695 N N . GLN A 1 841 ? 16.359 -13.090 -50.006 1.00 90.00 841 GLN A N 1
ATOM 6696 C CA . GLN A 1 841 ? 15.327 -13.226 -51.032 1.00 90.00 841 GLN A CA 1
ATOM 6697 C C . GLN A 1 841 ? 13.918 -13.245 -50.416 1.00 90.00 841 GLN A C 1
ATOM 6699 O O . GLN A 1 841 ? 13.031 -12.534 -50.883 1.00 90.00 841 GLN A O 1
ATOM 6704 N N . ALA A 1 842 ? 13.713 -14.002 -49.334 1.00 85.88 842 ALA A N 1
ATOM 6705 C CA . ALA A 1 842 ? 12.424 -14.078 -48.648 1.00 85.88 842 ALA A CA 1
ATOM 6706 C C . ALA A 1 842 ? 11.964 -12.717 -48.089 1.00 85.88 842 ALA A C 1
ATOM 6708 O O . ALA A 1 842 ? 10.769 -12.408 -48.144 1.00 85.88 842 ALA A O 1
ATOM 6709 N N . MET A 1 843 ? 12.904 -11.906 -47.588 1.00 86.19 843 MET A N 1
ATOM 6710 C CA . MET A 1 843 ? 12.645 -10.537 -47.136 1.00 86.19 843 MET A CA 1
ATOM 6711 C C . MET A 1 843 ? 12.215 -9.633 -48.302 1.00 86.19 843 MET A C 1
ATOM 6713 O O . MET A 1 843 ? 11.166 -8.998 -48.221 1.00 86.19 843 MET A O 1
ATOM 6717 N N . GLN A 1 844 ? 12.965 -9.629 -49.412 1.00 87.25 844 GLN A N 1
ATOM 6718 C CA . GLN A 1 844 ? 12.660 -8.821 -50.606 1.00 87.25 844 GLN A CA 1
ATOM 6719 C C . GLN A 1 844 ? 11.317 -9.190 -51.254 1.00 87.25 844 GLN A C 1
ATOM 6721 O O . GLN A 1 844 ? 10.613 -8.329 -51.775 1.00 87.25 844 GLN A O 1
ATOM 6726 N N . GLU A 1 845 ? 10.930 -10.465 -51.198 1.00 86.94 845 GLU A N 1
ATOM 6727 C CA . GLU A 1 845 ? 9.637 -10.950 -51.692 1.00 86.94 845 GLU A CA 1
ATOM 6728 C C . GLU A 1 845 ? 8.450 -10.590 -50.778 1.00 86.94 845 GLU A C 1
ATOM 6730 O O . GLU A 1 845 ? 7.300 -10.861 -51.151 1.00 86.94 845 GLU A O 1
ATOM 6735 N N . GLY A 1 846 ? 8.701 -10.041 -49.583 1.00 85.31 846 GLY A N 1
ATOM 6736 C CA . GLY A 1 846 ? 7.672 -9.710 -48.597 1.00 85.31 846 GLY A CA 1
ATOM 6737 C C . GLY A 1 846 ? 6.908 -10.936 -48.086 1.00 85.31 846 GLY A C 1
ATOM 6738 O O . GLY A 1 846 ? 5.706 -10.851 -47.831 1.00 85.31 846 GLY A O 1
ATOM 6739 N N . ARG A 1 847 ? 7.563 -12.104 -47.966 1.00 82.62 847 ARG A N 1
ATOM 6740 C CA . ARG A 1 847 ? 6.890 -13.369 -47.593 1.00 82.62 847 ARG A CA 1
ATOM 6741 C C . ARG A 1 847 ? 6.147 -13.307 -46.260 1.00 82.62 847 ARG A C 1
ATOM 6743 O O . ARG A 1 847 ? 5.135 -13.993 -46.114 1.00 82.62 847 ARG A O 1
ATOM 6750 N N . LEU A 1 848 ? 6.633 -12.513 -45.306 1.00 82.75 848 LEU A N 1
ATOM 6751 C CA . LEU A 1 848 ? 5.977 -12.319 -44.015 1.00 82.75 848 LEU A CA 1
ATOM 6752 C C . LEU A 1 848 ? 4.619 -11.628 -44.173 1.00 82.75 848 LEU A C 1
ATOM 6754 O O . LEU A 1 848 ? 3.612 -12.185 -43.755 1.00 82.75 848 LEU A O 1
ATOM 6758 N N . GLU A 1 849 ? 4.578 -10.459 -44.814 1.00 86.06 849 GLU A N 1
ATOM 6759 C CA . GLU A 1 849 ? 3.327 -9.714 -45.008 1.00 86.06 849 GLU A CA 1
ATOM 6760 C C . GLU A 1 849 ? 2.340 -10.491 -45.888 1.00 86.06 849 GLU A C 1
ATOM 6762 O O . GLU A 1 849 ? 1.144 -10.501 -45.609 1.00 86.06 849 GLU A O 1
ATOM 6767 N N . LYS A 1 850 ? 2.830 -11.246 -46.882 1.00 87.00 850 LYS A N 1
ATOM 6768 C CA . LYS A 1 850 ? 1.993 -12.190 -47.644 1.00 87.00 850 LYS A CA 1
ATOM 6769 C C . LYS A 1 850 ? 1.389 -13.273 -46.747 1.00 87.00 850 LYS A C 1
ATOM 6771 O O . LYS A 1 850 ? 0.187 -13.500 -46.804 1.00 87.00 850 LYS A O 1
ATOM 6776 N N . SER A 1 851 ? 2.200 -13.883 -45.882 1.00 84.44 851 SER A N 1
ATOM 6777 C CA . SER A 1 851 ? 1.754 -14.904 -44.922 1.00 84.44 851 SER A CA 1
ATOM 6778 C C . SER A 1 851 ? 0.717 -14.363 -43.931 1.00 84.44 851 SER A C 1
ATOM 6780 O O . SER A 1 851 ? -0.270 -15.034 -43.636 1.00 84.44 851 SER A O 1
ATOM 6782 N N . ILE A 1 852 ? 0.919 -13.140 -43.431 1.00 86.25 852 ILE A N 1
ATOM 6783 C CA . ILE A 1 852 ? -0.038 -12.455 -42.554 1.00 86.25 852 ILE A CA 1
ATOM 6784 C C . ILE A 1 852 ? -1.334 -12.171 -43.321 1.00 86.25 852 ILE A C 1
ATOM 6786 O O . ILE A 1 852 ? -2.412 -12.490 -42.826 1.00 86.25 852 ILE A O 1
ATOM 6790 N N . GLY A 1 853 ? -1.244 -11.628 -44.538 1.00 87.88 853 GLY A N 1
ATOM 6791 C CA . GLY A 1 853 ? -2.400 -11.341 -45.387 1.00 87.88 853 GLY A CA 1
ATOM 6792 C C . GLY A 1 853 ? -3.230 -12.586 -45.711 1.00 87.88 853 GLY A C 1
ATOM 6793 O O . GLY A 1 853 ? -4.454 -12.548 -45.625 1.00 87.88 853 GLY A O 1
ATOM 6794 N N . GLU A 1 854 ? -2.580 -13.711 -46.010 1.00 88.25 854 GLU A N 1
ATOM 6795 C CA . GLU A 1 854 ? -3.239 -14.999 -46.268 1.00 88.25 854 GLU A CA 1
ATOM 6796 C C . GLU A 1 854 ? -3.949 -15.546 -45.020 1.00 88.25 854 GLU A C 1
ATOM 6798 O O . GLU A 1 854 ? -5.086 -16.014 -45.112 1.00 88.25 854 GLU A O 1
ATOM 6803 N N . ALA A 1 855 ? -3.327 -15.430 -43.842 1.00 85.56 855 ALA A N 1
ATOM 6804 C CA . ALA A 1 855 ? -3.962 -15.802 -42.580 1.00 85.56 855 ALA A CA 1
ATOM 6805 C C . ALA A 1 855 ? -5.168 -14.896 -42.264 1.00 85.56 855 ALA A C 1
ATOM 6807 O O . ALA A 1 855 ? -6.234 -15.387 -41.895 1.00 85.56 855 ALA A O 1
ATOM 6808 N N . LEU A 1 856 ? -5.044 -13.581 -42.456 1.00 87.56 856 LEU A N 1
ATOM 6809 C CA . LEU A 1 856 ? -6.133 -12.625 -42.224 1.00 87.56 856 LEU A CA 1
ATOM 6810 C C . LEU A 1 856 ? -7.290 -12.772 -43.225 1.00 87.56 856 LEU A C 1
ATOM 6812 O O . LEU A 1 856 ? -8.428 -12.463 -42.883 1.00 87.56 856 LEU A O 1
ATOM 6816 N N . ALA A 1 857 ? -7.026 -13.276 -44.433 1.00 89.31 857 ALA A N 1
ATOM 6817 C CA . ALA A 1 857 ? -8.041 -13.540 -45.452 1.00 89.31 857 ALA A CA 1
ATOM 6818 C C . ALA A 1 857 ? -8.887 -14.804 -45.182 1.00 89.31 857 ALA A C 1
ATOM 6820 O O . ALA A 1 857 ? -9.869 -15.051 -45.892 1.00 89.31 857 ALA A O 1
ATOM 6821 N N . CYS A 1 858 ? -8.533 -15.615 -44.177 1.00 86.81 858 CYS A N 1
ATOM 6822 C CA . CYS A 1 858 ? -9.317 -16.785 -43.786 1.00 86.81 858 CYS A CA 1
ATOM 6823 C C . CYS A 1 858 ? -10.702 -16.363 -43.265 1.00 86.81 858 CYS A C 1
ATOM 6825 O O . CYS A 1 858 ? -10.822 -15.528 -42.370 1.00 86.81 858 CYS A O 1
ATOM 6827 N N . LYS A 1 859 ? -11.762 -16.956 -43.829 1.00 80.81 859 LYS A N 1
ATOM 6828 C CA . LYS A 1 859 ? -13.152 -16.514 -43.616 1.00 80.81 859 LYS A CA 1
ATOM 6829 C C . LYS A 1 859 ? -13.716 -16.883 -42.243 1.00 80.81 859 LYS A C 1
ATOM 6831 O O . LYS A 1 859 ? -14.616 -16.199 -41.763 1.00 80.81 859 LYS A O 1
ATOM 6836 N N . ASP A 1 860 ? -13.224 -17.959 -41.634 1.00 85.69 860 ASP A N 1
ATOM 6837 C CA . ASP A 1 860 ? -13.720 -18.467 -40.355 1.00 85.69 860 ASP A CA 1
ATOM 6838 C C . ASP A 1 860 ? -12.602 -19.056 -39.472 1.00 85.69 860 ASP A C 1
ATOM 6840 O O . ASP A 1 860 ? -11.447 -19.209 -39.875 1.00 85.69 860 ASP A O 1
ATOM 6844 N N . ASP A 1 861 ? -12.947 -19.363 -38.222 1.00 86.00 861 ASP A N 1
ATOM 6845 C CA . ASP A 1 861 ? -12.009 -19.862 -37.206 1.00 86.00 861 ASP A CA 1
ATOM 6846 C C . ASP A 1 861 ? -11.432 -21.238 -37.566 1.00 86.00 861 ASP A C 1
ATOM 6848 O O . ASP A 1 861 ? -10.279 -21.530 -37.245 1.00 86.00 861 ASP A O 1
ATOM 6852 N N . ALA A 1 862 ? -12.217 -22.078 -38.248 1.00 85.50 862 ALA A N 1
ATOM 6853 C CA . ALA A 1 862 ? -11.813 -23.426 -38.630 1.00 85.50 862 ALA A CA 1
ATOM 6854 C C . ALA A 1 862 ? -10.786 -23.401 -39.771 1.00 85.50 862 ALA A C 1
ATOM 6856 O O . ALA A 1 862 ? -9.767 -24.087 -39.696 1.00 85.50 862 ALA A O 1
ATOM 6857 N N . THR A 1 863 ? -11.023 -22.572 -40.788 1.00 89.25 863 THR A N 1
ATOM 6858 C CA . THR A 1 863 ? -10.126 -22.363 -41.931 1.00 89.25 863 THR A CA 1
ATOM 6859 C C . THR A 1 863 ? -8.819 -21.716 -41.501 1.00 89.25 863 THR A C 1
ATOM 6861 O O . THR A 1 863 ? -7.757 -22.181 -41.903 1.00 89.25 863 THR A O 1
ATOM 6864 N N . LEU A 1 864 ? -8.868 -20.724 -40.609 1.00 87.06 864 LEU A N 1
ATOM 6865 C CA . LEU A 1 864 ? -7.672 -20.106 -40.042 1.00 87.06 864 LEU A CA 1
ATOM 6866 C C . LEU A 1 864 ? -6.844 -21.112 -39.217 1.00 87.06 864 LEU A C 1
ATOM 6868 O O . LEU A 1 864 ? -5.627 -21.208 -39.385 1.00 87.06 864 LEU A O 1
ATOM 6872 N N . ALA A 1 865 ? -7.490 -21.903 -38.354 1.00 86.50 865 ALA A N 1
ATOM 6873 C CA . ALA A 1 865 ? -6.809 -22.930 -37.564 1.00 86.50 865 ALA A CA 1
ATOM 6874 C C . ALA A 1 865 ? -6.190 -24.034 -38.437 1.00 86.50 865 ALA A C 1
ATOM 6876 O O . ALA A 1 865 ? -5.069 -24.469 -38.166 1.00 86.50 865 ALA A O 1
ATOM 6877 N N . ALA A 1 866 ? -6.892 -24.468 -39.488 1.00 86.31 866 ALA A N 1
ATOM 6878 C CA . ALA A 1 866 ? -6.375 -25.429 -40.458 1.00 86.31 866 ALA A CA 1
ATOM 6879 C C . ALA A 1 866 ? -5.181 -24.855 -41.235 1.00 86.31 866 ALA A C 1
ATOM 6881 O O . ALA A 1 866 ? -4.138 -25.502 -41.293 1.00 86.31 866 ALA A O 1
ATOM 6882 N N . HIS A 1 867 ? -5.287 -23.615 -41.726 1.00 86.44 867 HIS A N 1
ATOM 6883 C CA . HIS A 1 867 ? -4.217 -22.930 -42.454 1.00 86.44 867 HIS A CA 1
ATOM 6884 C C . HIS A 1 867 ? -2.918 -22.871 -41.642 1.00 86.44 867 HIS A C 1
ATOM 6886 O O . HIS A 1 867 ? -1.850 -23.224 -42.143 1.00 86.44 867 HIS A O 1
ATOM 6892 N N . VAL A 1 868 ? -3.000 -22.472 -40.366 1.00 84.75 868 VAL A N 1
ATOM 6893 C CA . VAL A 1 868 ? -1.811 -22.379 -39.506 1.00 84.75 868 VAL A CA 1
ATOM 6894 C C . VAL A 1 868 ? -1.207 -23.757 -39.217 1.00 84.75 868 VAL A C 1
ATOM 6896 O O . VAL A 1 868 ? 0.019 -23.901 -39.212 1.00 84.75 868 VAL A O 1
ATOM 6899 N N . ARG A 1 869 ? -2.047 -24.781 -39.033 1.00 86.06 869 ARG A N 1
ATOM 6900 C CA . ARG A 1 869 ? -1.595 -26.156 -38.792 1.00 86.06 869 ARG A CA 1
ATOM 6901 C C . ARG A 1 869 ? -0.897 -26.750 -40.011 1.00 86.06 869 ARG A C 1
ATOM 6903 O O . ARG A 1 869 ? 0.176 -27.323 -39.866 1.00 86.06 869 ARG A O 1
ATOM 6910 N N . GLU A 1 870 ? -1.490 -26.620 -41.191 1.00 83.44 870 GLU A N 1
ATOM 6911 C CA . GLU A 1 870 ? -0.971 -27.217 -42.424 1.00 83.44 870 GLU A CA 1
ATOM 6912 C C . GLU A 1 870 ? 0.306 -26.528 -42.899 1.00 83.44 870 GLU A C 1
ATOM 6914 O O . GLU A 1 870 ? 1.261 -27.196 -43.290 1.00 83.44 870 GLU A O 1
ATOM 6919 N N . ARG A 1 871 ? 0.354 -25.195 -42.829 1.00 81.06 871 ARG A N 1
ATOM 6920 C CA . ARG A 1 871 ? 1.479 -24.425 -43.362 1.00 81.06 871 ARG A CA 1
ATOM 6921 C C . ARG A 1 871 ? 2.670 -24.333 -42.419 1.00 81.06 871 ARG A C 1
ATOM 6923 O O . ARG A 1 871 ? 3.804 -24.304 -42.885 1.00 81.06 871 ARG A O 1
ATOM 6930 N N . TYR A 1 872 ? 2.422 -24.262 -41.113 1.00 80.50 872 TYR A N 1
ATOM 6931 C CA . TYR A 1 872 ? 3.472 -23.986 -40.130 1.00 80.50 872 TYR A CA 1
ATOM 6932 C C . TYR A 1 872 ? 3.632 -25.067 -39.061 1.00 80.50 872 TYR A C 1
ATOM 6934 O O . TYR A 1 872 ? 4.434 -24.888 -38.146 1.00 80.50 872 TYR A O 1
ATOM 6942 N N . ALA A 1 873 ? 2.864 -26.161 -39.134 1.00 78.94 873 ALA A N 1
ATOM 6943 C CA . ALA A 1 873 ? 2.843 -27.207 -38.108 1.00 78.94 873 ALA A CA 1
ATOM 6944 C C . ALA A 1 873 ? 2.611 -26.652 -36.683 1.00 78.94 873 ALA A C 1
ATOM 6946 O O . ALA A 1 873 ? 3.141 -27.178 -35.704 1.00 78.94 873 ALA A O 1
ATOM 6947 N N . ALA A 1 874 ? 1.817 -25.579 -36.561 1.00 81.50 874 ALA A N 1
ATOM 6948 C CA . ALA A 1 874 ? 1.551 -24.875 -35.308 1.00 81.50 874 ALA A CA 1
ATOM 6949 C C . ALA A 1 874 ? 0.048 -24.817 -34.990 1.00 81.50 874 ALA A C 1
ATOM 6951 O O . ALA A 1 874 ? -0.796 -24.856 -35.883 1.00 81.50 874 ALA A O 1
ATOM 6952 N N . GLU A 1 875 ? -0.302 -24.684 -33.708 1.00 83.00 875 GLU A N 1
ATOM 6953 C CA . GLU A 1 875 ? -1.694 -24.495 -33.280 1.00 83.00 875 GLU A CA 1
ATOM 6954 C C . GLU A 1 875 ? -2.024 -23.031 -32.967 1.00 83.00 875 GLU A C 1
ATOM 6956 O O . GLU A 1 875 ? -1.168 -22.246 -32.536 1.00 83.00 875 GLU A O 1
ATOM 6961 N N . LEU A 1 876 ? -3.295 -22.678 -33.163 1.00 83.31 876 LEU A N 1
ATOM 6962 C CA . LEU A 1 876 ? -3.868 -21.383 -32.812 1.00 83.31 876 LEU A CA 1
ATOM 6963 C C . LEU A 1 876 ? -4.467 -21.431 -31.396 1.00 83.31 876 LEU A C 1
ATOM 6965 O O . LEU A 1 876 ? -5.372 -22.229 -31.147 1.00 83.31 876 LEU A O 1
ATOM 6969 N N . PRO A 1 877 ? -4.002 -20.583 -30.461 1.00 83.50 877 PRO A N 1
ATOM 6970 C CA . PRO A 1 877 ? -4.566 -20.514 -29.118 1.00 83.50 877 PRO A CA 1
ATOM 6971 C C . PRO A 1 877 ? -6.056 -20.148 -29.110 1.00 83.50 877 PRO A C 1
ATOM 6973 O O . PRO A 1 877 ? -6.488 -19.242 -29.823 1.00 83.50 877 PRO A O 1
ATOM 6976 N N . GLN A 1 878 ? -6.838 -20.777 -28.225 1.00 80.81 878 GLN A N 1
ATOM 6977 C CA . GLN A 1 878 ? -8.287 -20.534 -28.142 1.00 80.81 878 GLN A CA 1
ATOM 6978 C C . GLN A 1 878 ? -8.670 -19.083 -27.829 1.00 80.81 878 GLN A C 1
ATOM 6980 O O . GLN A 1 878 ? -9.748 -18.646 -28.221 1.00 80.81 878 GLN A O 1
ATOM 6985 N N . TRP A 1 879 ? -7.834 -18.333 -27.108 1.00 79.94 879 TRP A N 1
ATOM 6986 C CA . TRP A 1 879 ? -8.146 -16.944 -26.770 1.00 79.94 879 TRP A CA 1
ATOM 6987 C C . TRP A 1 879 ? -8.161 -16.040 -28.012 1.00 79.94 879 TRP A C 1
ATOM 6989 O O . TRP A 1 879 ? -9.018 -15.166 -28.088 1.00 79.94 879 TRP A O 1
ATOM 6999 N N . ILE A 1 880 ? -7.318 -16.311 -29.021 1.00 82.44 880 ILE A N 1
ATOM 7000 C CA . ILE A 1 880 ? -7.316 -15.581 -30.303 1.00 82.44 880 ILE A CA 1
ATOM 7001 C C . ILE A 1 880 ? -8.652 -15.776 -31.022 1.00 82.44 880 ILE A C 1
ATOM 7003 O O . ILE A 1 880 ? -9.220 -14.830 -31.562 1.00 82.44 880 ILE A O 1
ATOM 7007 N N . LEU A 1 881 ? -9.208 -16.989 -30.954 1.00 80.62 881 LEU A N 1
ATOM 7008 C CA . LEU A 1 881 ? -10.502 -17.320 -31.557 1.00 80.62 881 LEU A CA 1
ATOM 7009 C C . LEU A 1 881 ? -11.679 -16.602 -30.878 1.00 80.62 881 LEU A C 1
ATOM 7011 O O . LEU A 1 881 ? -12.749 -16.484 -31.469 1.00 80.62 881 LEU A O 1
ATOM 7015 N N . ARG A 1 882 ? -11.511 -16.098 -29.647 1.00 80.56 882 ARG A N 1
ATOM 7016 C CA . ARG A 1 882 ? -12.543 -15.323 -28.932 1.00 80.56 882 ARG A CA 1
ATOM 7017 C C . ARG A 1 882 ? -12.508 -13.831 -29.269 1.00 80.56 882 ARG A C 1
ATOM 7019 O O . ARG A 1 882 ? -13.495 -13.146 -29.017 1.00 80.56 882 ARG A O 1
ATOM 7026 N N . LEU A 1 883 ? -11.411 -13.334 -29.844 1.00 82.69 883 LEU A N 1
ATOM 7027 C CA . LEU A 1 883 ? -11.267 -11.931 -30.235 1.00 82.69 883 LEU A CA 1
ATOM 7028 C C . LEU A 1 883 ? -12.057 -11.620 -31.513 1.00 82.69 883 LEU A C 1
ATOM 7030 O O . LEU A 1 883 ? -12.347 -12.500 -32.332 1.00 82.69 883 LEU A O 1
ATOM 7034 N N . ARG A 1 884 ? -12.432 -10.353 -31.687 1.00 82.69 884 ARG A N 1
ATOM 7035 C CA . ARG A 1 884 ? -13.209 -9.842 -32.828 1.00 82.69 884 ARG A CA 1
ATOM 7036 C C . ARG A 1 884 ? -12.629 -8.496 -33.273 1.00 82.69 884 ARG A C 1
ATOM 7038 O O . ARG A 1 884 ? -11.942 -7.852 -32.493 1.00 82.69 884 ARG A O 1
ATOM 7045 N N . GLY A 1 885 ? -12.914 -8.082 -34.508 1.00 84.44 885 GLY A N 1
ATOM 7046 C CA . GLY A 1 885 ? -12.458 -6.792 -35.040 1.00 84.44 885 GLY A CA 1
ATOM 7047 C C . GLY A 1 885 ? -10.932 -6.675 -35.127 1.00 84.44 885 GLY A C 1
ATOM 7048 O O . GLY A 1 885 ? -10.251 -7.650 -35.451 1.00 84.44 885 GLY A O 1
ATOM 7049 N N . GLU A 1 886 ? -10.416 -5.483 -34.834 1.00 82.62 886 GLU A N 1
ATOM 7050 C CA . GLU A 1 886 ? -8.987 -5.144 -34.910 1.00 82.62 886 GLU A CA 1
ATOM 7051 C C . GLU A 1 886 ? -8.130 -5.983 -33.949 1.00 82.62 886 GLU A C 1
ATOM 7053 O O . GLU A 1 886 ? -7.115 -6.534 -34.374 1.00 82.62 886 GLU A O 1
ATOM 7058 N N . ASP A 1 887 ? -8.603 -6.230 -32.720 1.00 80.38 887 ASP A N 1
ATOM 7059 C CA . ASP A 1 887 ? -7.904 -7.064 -31.726 1.00 80.38 887 ASP A CA 1
ATOM 7060 C C . ASP A 1 887 ? -7.589 -8.473 -32.259 1.00 80.38 887 ASP A C 1
ATOM 7062 O O . ASP A 1 887 ? -6.541 -9.059 -31.973 1.00 80.38 887 ASP A O 1
ATOM 7066 N N . ARG A 1 888 ? -8.503 -9.044 -33.057 1.00 84.31 888 ARG A N 1
ATOM 7067 C CA . ARG A 1 888 ? -8.288 -10.348 -33.697 1.00 84.31 888 ARG A CA 1
ATOM 7068 C C . ARG A 1 888 ? -7.213 -10.256 -34.771 1.00 84.31 888 ARG A C 1
ATOM 7070 O O . ARG A 1 888 ? -6.374 -11.150 -34.851 1.00 84.31 888 ARG A O 1
ATOM 7077 N N . ALA A 1 889 ? -7.259 -9.221 -35.606 1.00 84.88 889 ALA A N 1
ATOM 7078 C CA . ALA A 1 889 ? -6.296 -9.044 -36.685 1.00 84.88 889 ALA A CA 1
ATOM 7079 C C . ALA A 1 889 ? -4.871 -8.885 -36.132 1.00 84.88 889 ALA A C 1
ATOM 7081 O O . ALA A 1 889 ? -3.952 -9.557 -36.603 1.00 84.88 889 ALA A O 1
ATOM 7082 N N . GLU A 1 890 ? -4.703 -8.092 -35.073 1.00 83.62 890 GLU A N 1
ATOM 7083 C CA . GLU A 1 890 ? -3.427 -7.940 -34.369 1.00 83.62 890 GLU A CA 1
ATOM 7084 C C . GLU A 1 890 ? -2.936 -9.254 -33.754 1.00 83.62 890 GLU A C 1
ATOM 7086 O O . GLU A 1 890 ? -1.771 -9.621 -33.914 1.00 83.62 890 GLU A O 1
ATOM 7091 N N . ALA A 1 891 ? -3.814 -9.996 -33.073 1.00 84.06 891 ALA A N 1
ATOM 7092 C CA . ALA A 1 891 ? -3.446 -11.263 -32.447 1.00 84.06 891 ALA A CA 1
ATOM 7093 C C . ALA A 1 891 ? -3.038 -12.328 -33.480 1.00 84.06 891 ALA A C 1
ATOM 7095 O O . ALA A 1 891 ? -2.104 -13.098 -33.246 1.00 84.06 891 ALA A O 1
ATOM 7096 N N . VAL A 1 892 ? -3.704 -12.365 -34.640 1.00 86.12 892 VAL A N 1
ATOM 7097 C CA . VAL A 1 892 ? -3.333 -13.251 -35.753 1.00 86.12 892 VAL A CA 1
ATOM 7098 C C . VAL A 1 892 ? -1.991 -12.833 -36.351 1.00 86.12 892 VAL A C 1
ATOM 7100 O O . VAL A 1 892 ? -1.122 -13.693 -36.498 1.00 86.12 892 VAL A O 1
ATOM 7103 N N . ARG A 1 893 ? -1.778 -11.537 -36.621 1.00 89.00 893 ARG A N 1
ATOM 7104 C CA . ARG A 1 893 ? -0.485 -10.993 -37.079 1.00 89.00 893 ARG A CA 1
ATOM 7105 C C . ARG A 1 893 ? 0.646 -11.409 -36.136 1.00 89.00 893 ARG A C 1
ATOM 7107 O O . ARG A 1 893 ? 1.587 -12.067 -36.574 1.00 89.00 893 ARG A O 1
ATOM 7114 N N . ALA A 1 894 ? 0.502 -11.131 -34.842 1.00 85.88 894 ALA A N 1
ATOM 7115 C CA . ALA A 1 894 ? 1.480 -11.483 -33.814 1.00 85.88 894 ALA A CA 1
ATOM 7116 C C . ALA A 1 894 ? 1.757 -12.992 -33.758 1.00 85.88 894 ALA A C 1
ATOM 7118 O O . ALA A 1 894 ? 2.899 -13.428 -33.598 1.00 85.88 894 ALA A O 1
ATOM 7119 N N . ARG A 1 895 ? 0.723 -13.825 -33.945 1.00 87.19 895 ARG A N 1
ATOM 7120 C CA . ARG A 1 895 ? 0.896 -15.279 -33.986 1.00 87.19 895 ARG A CA 1
ATOM 7121 C C . ARG A 1 895 ? 1.725 -15.715 -35.191 1.00 87.19 895 ARG A C 1
ATOM 7123 O O . ARG A 1 895 ? 2.638 -16.519 -35.009 1.00 87.19 895 ARG A O 1
ATOM 7130 N N . ILE A 1 896 ? 1.442 -15.196 -36.383 1.00 86.50 896 ILE A N 1
ATOM 7131 C CA . ILE A 1 896 ? 2.217 -15.510 -37.591 1.00 86.50 896 ILE A CA 1
ATOM 7132 C C . ILE A 1 896 ? 3.658 -15.003 -37.455 1.00 86.50 896 ILE A C 1
ATOM 7134 O O . ILE A 1 896 ? 4.592 -15.756 -37.728 1.00 86.50 896 ILE A O 1
ATOM 7138 N N . GLU A 1 897 ? 3.865 -13.790 -36.942 1.00 85.56 897 GLU A N 1
ATOM 7139 C CA . GLU A 1 897 ? 5.199 -13.250 -36.650 1.00 85.56 897 GLU A CA 1
ATOM 7140 C C . GLU A 1 897 ? 5.971 -14.130 -35.658 1.00 85.56 897 GLU A C 1
ATOM 7142 O O . GLU A 1 897 ? 7.137 -14.436 -35.897 1.00 85.56 897 GLU A O 1
ATOM 7147 N N . SER A 1 898 ? 5.316 -14.637 -34.606 1.00 85.38 898 SER A N 1
ATOM 7148 C CA . SER A 1 898 ? 5.951 -15.533 -33.625 1.00 85.38 898 SER A CA 1
ATOM 7149 C C . SER A 1 898 ? 6.447 -16.855 -34.205 1.00 85.38 898 SER A C 1
ATOM 7151 O O . SER A 1 898 ? 7.321 -17.493 -33.622 1.00 85.38 898 SER A O 1
ATOM 7153 N N . ILE A 1 899 ? 5.892 -17.261 -35.345 1.00 83.44 899 ILE A N 1
ATOM 7154 C CA . ILE A 1 899 ? 6.249 -18.490 -36.045 1.00 83.44 899 ILE A CA 1
ATOM 7155 C C . ILE A 1 899 ? 7.322 -18.193 -37.096 1.00 83.44 899 ILE A C 1
ATOM 7157 O O . ILE A 1 899 ? 8.343 -18.870 -37.155 1.00 83.44 899 ILE A O 1
ATOM 7161 N N . VAL A 1 900 ? 7.109 -17.167 -37.923 1.00 82.19 900 VAL A N 1
ATOM 7162 C CA . VAL A 1 900 ? 7.966 -16.862 -39.080 1.00 82.19 900 VAL A CA 1
ATOM 7163 C C . VAL A 1 900 ? 9.233 -16.099 -38.682 1.00 82.19 900 VAL A C 1
ATOM 7165 O O . VAL A 1 900 ? 10.251 -16.230 -39.360 1.00 82.19 900 VAL A O 1
ATOM 7168 N N . ARG A 1 901 ? 9.211 -15.327 -37.587 1.00 86.81 901 ARG A N 1
ATOM 7169 C CA . ARG A 1 901 ? 10.331 -14.535 -37.031 1.00 86.81 901 ARG A CA 1
ATOM 7170 C C . ARG A 1 901 ? 10.711 -14.999 -35.619 1.00 86.81 901 ARG A C 1
ATOM 7172 O O . ARG A 1 901 ? 11.172 -14.192 -34.824 1.00 86.81 901 ARG A O 1
ATOM 7179 N N . SER A 1 902 ? 10.542 -16.283 -35.297 1.00 86.44 902 SER A N 1
ATOM 7180 C CA . SER A 1 902 ? 10.673 -16.815 -33.928 1.00 86.44 902 SER A CA 1
ATOM 7181 C C . SER A 1 902 ? 11.934 -16.378 -33.169 1.00 86.44 902 SER A C 1
ATOM 7183 O O . SER A 1 902 ? 11.834 -15.922 -32.035 1.00 86.44 902 SER A O 1
ATOM 7185 N N . GLU A 1 903 ? 13.111 -16.485 -33.784 1.00 89.06 903 GLU A N 1
ATOM 7186 C CA . GLU A 1 903 ? 14.413 -16.217 -33.162 1.00 89.06 903 GLU A CA 1
ATOM 7187 C C . GLU A 1 903 ? 14.608 -14.722 -32.926 1.00 89.06 903 GLU A C 1
ATOM 7189 O O . GLU A 1 903 ? 14.982 -14.303 -31.831 1.00 89.06 903 GLU A O 1
ATOM 7194 N N . LEU A 1 904 ? 14.323 -13.907 -33.947 1.00 89.69 904 LEU A N 1
ATOM 7195 C CA . LEU A 1 904 ? 14.469 -12.461 -33.845 1.00 89.69 904 LEU A CA 1
ATOM 7196 C C . LEU A 1 904 ? 13.411 -11.869 -32.912 1.00 89.69 904 LEU A C 1
ATOM 7198 O O . LEU A 1 904 ? 13.762 -11.063 -32.064 1.00 89.69 904 LEU A O 1
ATOM 7202 N N . LEU A 1 905 ? 12.158 -12.327 -32.972 1.00 90.75 905 LEU A N 1
ATOM 7203 C CA . LEU A 1 905 ? 11.111 -11.905 -32.040 1.00 90.75 905 LEU A CA 1
ATOM 7204 C C . LEU A 1 905 ? 11.446 -12.308 -30.599 1.00 90.75 905 LEU A C 1
ATOM 7206 O O . LEU A 1 905 ? 11.200 -11.544 -29.670 1.00 90.75 905 LEU A O 1
ATOM 7210 N N . GLN A 1 906 ? 12.014 -13.498 -30.378 1.00 88.81 906 GLN A N 1
ATOM 7211 C CA . GLN A 1 906 ? 12.490 -13.896 -29.052 1.00 88.81 906 GLN A CA 1
ATOM 7212 C C . GLN A 1 906 ? 13.578 -12.941 -28.546 1.00 88.81 906 GLN A C 1
ATOM 7214 O O . GLN A 1 906 ? 13.538 -12.543 -27.384 1.00 88.81 906 GLN A O 1
ATOM 7219 N N . PHE A 1 907 ? 14.513 -12.552 -29.413 1.00 88.00 907 PHE A N 1
ATOM 7220 C CA . PHE A 1 907 ? 15.547 -11.572 -29.096 1.00 88.00 907 PHE A CA 1
ATOM 7221 C C . PHE A 1 907 ? 14.984 -10.176 -28.818 1.00 88.00 907 PHE A C 1
ATOM 7223 O O . PHE A 1 907 ? 15.318 -9.586 -27.797 1.00 88.00 907 PHE A O 1
ATOM 7230 N N . GLU A 1 908 ? 14.103 -9.671 -29.679 1.00 92.56 908 GLU A N 1
ATOM 7231 C CA . GLU A 1 908 ? 13.405 -8.393 -29.512 1.00 92.56 908 GLU A CA 1
ATOM 7232 C C . GLU A 1 908 ? 12.667 -8.350 -28.164 1.00 92.56 908 GLU A C 1
ATOM 7234 O O . GLU A 1 908 ? 12.829 -7.410 -27.387 1.00 92.56 908 GLU A O 1
ATOM 7239 N N . ARG A 1 909 ? 11.910 -9.408 -27.839 1.00 93.25 909 ARG A N 1
ATOM 7240 C CA . ARG A 1 909 ? 11.194 -9.533 -26.561 1.00 93.25 909 ARG A CA 1
ATOM 7241 C C . ARG A 1 909 ? 12.143 -9.588 -25.373 1.00 93.25 909 ARG A C 1
ATOM 7243 O O . ARG A 1 909 ? 11.860 -8.960 -24.358 1.00 93.25 909 ARG A O 1
ATOM 7250 N N . PHE A 1 910 ? 13.247 -10.322 -25.498 1.00 88.69 910 PHE A N 1
ATOM 7251 C CA . PHE A 1 910 ? 14.278 -10.382 -24.468 1.00 88.69 910 PHE A CA 1
ATOM 7252 C C . PHE A 1 910 ? 14.863 -8.994 -24.201 1.00 88.69 910 PHE A C 1
ATOM 7254 O O . PHE A 1 910 ? 14.817 -8.550 -23.064 1.00 88.69 910 PHE A O 1
ATOM 7261 N N . VAL A 1 911 ? 15.321 -8.279 -25.235 1.00 85.69 911 VAL A N 1
ATOM 7262 C CA . VAL A 1 911 ? 15.880 -6.924 -25.089 1.00 85.69 911 VAL A CA 1
ATOM 7263 C C . VAL A 1 911 ? 14.871 -5.983 -24.435 1.00 85.69 911 VAL A C 1
ATOM 7265 O O . VAL A 1 911 ? 15.222 -5.265 -23.504 1.00 85.69 911 VAL A O 1
ATOM 7268 N N . MET A 1 912 ? 13.612 -6.009 -24.878 1.00 92.75 912 MET A N 1
ATOM 7269 C CA . MET A 1 912 ? 12.570 -5.162 -24.302 1.00 92.75 912 MET A CA 1
ATOM 7270 C C . MET A 1 912 ? 12.338 -5.465 -22.818 1.00 92.75 912 MET A C 1
ATOM 7272 O O . MET A 1 912 ? 12.324 -4.539 -22.017 1.00 92.75 912 MET A O 1
ATOM 7276 N N . LEU A 1 913 ? 12.178 -6.734 -22.428 1.00 90.81 913 LEU A N 1
ATOM 7277 C CA . LEU A 1 913 ? 11.922 -7.106 -21.029 1.00 90.81 913 LEU A CA 1
ATOM 7278 C C . LEU A 1 913 ? 13.141 -6.886 -20.127 1.00 90.81 913 LEU A C 1
ATOM 7280 O O . LEU A 1 913 ? 12.978 -6.404 -19.010 1.00 90.81 913 LEU A O 1
ATOM 7284 N N . GLU A 1 914 ? 14.343 -7.188 -20.619 1.00 84.69 914 GLU A N 1
ATOM 7285 C CA . GLU A 1 914 ? 15.604 -7.013 -19.888 1.00 84.69 914 GLU A CA 1
ATOM 7286 C C . GLU A 1 914 ? 15.879 -5.537 -19.570 1.00 84.69 914 GLU A C 1
ATOM 7288 O O . GLU A 1 914 ? 16.521 -5.223 -18.574 1.00 84.69 914 GLU A O 1
ATOM 7293 N N . VAL A 1 915 ? 15.371 -4.612 -20.390 1.00 85.44 915 VAL A N 1
ATOM 7294 C CA . VAL A 1 915 ? 15.487 -3.172 -20.131 1.00 85.44 915 VAL A CA 1
ATOM 7295 C C . VAL A 1 915 ? 14.292 -2.640 -19.333 1.00 85.44 915 VAL A C 1
ATOM 7297 O O . VAL A 1 915 ? 14.489 -1.890 -18.377 1.00 85.44 915 VAL A O 1
ATOM 7300 N N . LEU A 1 916 ? 13.063 -3.017 -19.703 1.00 90.81 916 LEU A N 1
ATOM 7301 C CA . LEU A 1 916 ? 11.831 -2.494 -19.101 1.00 90.81 916 LEU A CA 1
ATOM 7302 C C . LEU A 1 916 ? 11.649 -2.927 -17.643 1.00 90.81 916 LEU A C 1
ATOM 7304 O O . LEU A 1 916 ? 11.352 -2.079 -16.802 1.00 90.81 916 LEU A O 1
ATOM 7308 N N . ASP A 1 917 ? 11.804 -4.220 -17.336 1.00 91.25 917 ASP A N 1
ATOM 7309 C CA . ASP A 1 917 ? 11.479 -4.751 -16.007 1.00 91.25 917 ASP A CA 1
ATOM 7310 C C . ASP A 1 917 ? 12.419 -4.188 -14.915 1.00 91.25 917 ASP A C 1
ATOM 7312 O O . ASP A 1 917 ? 11.909 -3.779 -13.868 1.00 91.25 917 ASP A O 1
ATOM 7316 N N . PRO A 1 918 ? 13.755 -4.105 -15.108 1.00 83.50 918 PRO A N 1
ATOM 7317 C CA . PRO A 1 918 ? 14.642 -3.462 -14.135 1.00 83.50 918 PRO A CA 1
ATOM 7318 C C . PRO A 1 918 ? 14.397 -1.957 -14.002 1.00 83.50 918 PRO A C 1
ATOM 7320 O O . PRO A 1 918 ? 14.272 -1.470 -12.884 1.00 83.50 918 PRO A O 1
ATOM 7323 N N . ALA A 1 919 ? 14.242 -1.232 -15.118 1.00 84.31 919 ALA A N 1
ATOM 7324 C CA . ALA A 1 919 ? 13.999 0.212 -15.080 1.00 84.31 919 ALA A CA 1
ATOM 7325 C C . ALA A 1 919 ? 12.709 0.559 -14.323 1.00 84.31 919 ALA A C 1
ATOM 7327 O O . ALA A 1 919 ? 12.675 1.512 -13.547 1.00 84.31 919 ALA A O 1
ATOM 7328 N N . TRP A 1 920 ? 11.659 -0.246 -14.503 1.00 93.19 920 TRP A N 1
ATOM 7329 C CA . TRP A 1 920 ? 10.409 -0.082 -13.771 1.00 93.19 920 TRP A CA 1
ATOM 7330 C C . TRP A 1 920 ? 10.551 -0.380 -12.277 1.00 93.19 920 TRP A C 1
ATOM 7332 O O . TRP A 1 920 ? 9.980 0.342 -11.465 1.00 93.19 920 TRP A O 1
ATOM 7342 N N . LYS A 1 921 ? 11.317 -1.409 -11.891 1.00 86.19 921 LYS A N 1
ATOM 7343 C CA . LYS A 1 921 ? 11.595 -1.698 -10.473 1.00 86.19 921 LYS A CA 1
ATOM 7344 C C . LYS A 1 921 ? 12.351 -0.551 -9.803 1.00 86.19 921 LYS A C 1
ATOM 7346 O O . LYS A 1 921 ? 11.928 -0.106 -8.741 1.00 86.19 921 LYS A O 1
ATOM 7351 N N . ASP A 1 922 ? 13.396 -0.041 -10.451 1.00 78.50 922 ASP A N 1
ATOM 7352 C CA . ASP A 1 922 ? 14.163 1.109 -9.957 1.00 78.50 922 ASP A CA 1
ATOM 7353 C C . ASP A 1 922 ? 13.264 2.347 -9.808 1.00 78.50 922 ASP A C 1
ATOM 7355 O O . ASP A 1 922 ? 13.349 3.086 -8.828 1.00 78.50 922 ASP A O 1
ATOM 7359 N N . HIS A 1 923 ? 12.344 2.548 -10.757 1.00 86.94 923 HIS A N 1
ATOM 7360 C CA . HIS A 1 923 ? 11.358 3.623 -10.696 1.00 86.94 923 HIS A CA 1
ATOM 7361 C C . HIS A 1 923 ? 10.356 3.445 -9.550 1.00 86.94 923 HIS A C 1
ATOM 7363 O O . HIS A 1 923 ? 10.077 4.405 -8.839 1.00 86.94 923 HIS A O 1
ATOM 7369 N N . LEU A 1 924 ? 9.841 2.233 -9.313 1.00 87.75 924 LEU A N 1
ATOM 7370 C CA . LEU A 1 924 ? 8.973 1.958 -8.161 1.00 87.75 924 LEU A CA 1
ATOM 7371 C C . LEU A 1 924 ? 9.673 2.275 -6.837 1.00 87.75 924 LEU A C 1
ATOM 7373 O O . LEU A 1 924 ? 9.065 2.893 -5.965 1.00 87.75 924 LEU A O 1
ATOM 7377 N N . TYR A 1 925 ? 10.948 1.906 -6.716 1.00 79.69 925 TYR A N 1
ATOM 7378 C CA . TYR A 1 925 ? 11.764 2.226 -5.549 1.00 79.69 925 TYR A CA 1
ATOM 7379 C C . TYR A 1 925 ? 11.920 3.743 -5.359 1.00 79.69 925 TYR A C 1
ATOM 7381 O O . TYR A 1 925 ? 11.638 4.264 -4.279 1.00 79.69 925 TYR A O 1
ATOM 7389 N N . ALA A 1 926 ? 12.262 4.476 -6.424 1.00 72.25 926 ALA A N 1
ATOM 7390 C CA . ALA A 1 926 ? 12.351 5.936 -6.384 1.00 72.25 926 ALA A CA 1
ATOM 7391 C C . ALA A 1 926 ? 11.008 6.599 -6.018 1.00 72.25 926 ALA A C 1
ATOM 7393 O O . ALA A 1 926 ? 10.977 7.592 -5.290 1.00 72.25 926 ALA A O 1
ATOM 7394 N N . MET A 1 927 ? 9.884 6.043 -6.480 1.00 83.69 927 MET A N 1
ATOM 7395 C CA . MET A 1 927 ? 8.544 6.549 -6.169 1.00 83.69 927 MET A CA 1
ATOM 7396 C C . MET A 1 927 ? 8.122 6.298 -4.716 1.00 83.69 927 MET A C 1
ATOM 7398 O O . MET A 1 927 ? 7.399 7.127 -4.155 1.00 83.69 927 MET A O 1
ATOM 7402 N N . ASP A 1 928 ? 8.568 5.200 -4.101 1.00 78.44 928 ASP A N 1
ATOM 7403 C CA . ASP A 1 928 ? 8.377 4.954 -2.668 1.00 78.44 928 ASP A CA 1
ATOM 7404 C C . ASP A 1 928 ? 9.195 5.953 -1.832 1.00 78.44 928 ASP A C 1
ATOM 7406 O O . ASP A 1 928 ? 8.621 6.640 -0.986 1.00 78.44 928 ASP A O 1
ATOM 7410 N N . GLN A 1 929 ? 10.483 6.147 -2.146 1.00 70.50 929 GLN A N 1
ATOM 7411 C CA . GLN A 1 929 ? 11.323 7.153 -1.476 1.00 70.50 929 GLN A CA 1
ATOM 7412 C C . GLN A 1 929 ? 10.764 8.576 -1.618 1.00 70.50 929 GLN A C 1
ATOM 7414 O O . GLN A 1 929 ? 10.750 9.365 -0.666 1.00 70.50 929 GLN A O 1
ATOM 7419 N N . LEU A 1 930 ? 10.271 8.920 -2.812 1.00 73.38 930 LEU A N 1
ATOM 7420 C CA . LEU A 1 930 ? 9.637 10.209 -3.056 1.00 73.38 930 LEU A CA 1
ATOM 7421 C C . LEU A 1 930 ? 8.388 10.371 -2.189 1.00 73.38 930 LEU A C 1
ATOM 7423 O O . LEU A 1 930 ? 8.206 11.420 -1.580 1.00 73.38 930 LEU A O 1
ATOM 7427 N N . ARG A 1 931 ? 7.530 9.350 -2.100 1.00 76.25 931 ARG A N 1
ATOM 7428 C CA . ARG A 1 931 ? 6.311 9.412 -1.281 1.00 76.25 931 ARG A CA 1
ATOM 7429 C C . ARG A 1 931 ? 6.639 9.639 0.195 1.00 76.25 931 ARG A C 1
ATOM 7431 O O . ARG A 1 931 ? 5.944 10.416 0.846 1.00 76.25 931 ARG A O 1
ATOM 7438 N N . ASP A 1 932 ? 7.680 8.991 0.702 1.00 68.44 932 ASP A N 1
ATOM 7439 C CA . ASP A 1 932 ? 8.023 9.043 2.123 1.00 68.44 932 ASP A CA 1
ATOM 7440 C C . ASP A 1 932 ? 8.728 10.367 2.497 1.00 68.44 932 ASP A C 1
ATOM 7442 O O . ASP A 1 932 ? 8.562 10.875 3.606 1.00 68.44 932 ASP A O 1
ATOM 7446 N N . SER A 1 933 ? 9.432 10.999 1.549 1.00 60.91 933 SER A N 1
ATOM 7447 C CA . SER A 1 933 ? 10.112 12.290 1.749 1.00 60.91 933 SER A CA 1
ATOM 7448 C C . SER A 1 933 ? 9.258 13.525 1.413 1.00 60.91 933 SER A C 1
ATOM 7450 O O . SER A 1 933 ? 9.500 14.613 1.946 1.00 60.91 933 SER A O 1
ATOM 7452 N N . ILE A 1 934 ? 8.233 13.405 0.559 1.00 68.06 934 ILE A N 1
ATOM 7453 C CA . ILE A 1 934 ? 7.493 14.572 0.047 1.00 68.06 934 ILE A CA 1
ATOM 7454 C C . ILE A 1 934 ? 6.722 15.332 1.130 1.00 68.06 934 ILE A C 1
ATOM 7456 O O . ILE A 1 934 ? 6.504 16.539 1.002 1.00 68.06 934 ILE A O 1
ATOM 7460 N N . SER A 1 935 ? 6.357 14.667 2.232 1.00 62.31 935 SER A N 1
ATOM 7461 C CA . SER A 1 935 ? 5.676 15.314 3.358 1.00 62.31 935 SER A CA 1
ATOM 7462 C C . SER A 1 935 ? 6.512 16.420 4.003 1.00 62.31 935 SER A C 1
ATOM 7464 O O . SER A 1 935 ? 5.939 17.371 4.532 1.00 62.31 935 SER A O 1
ATOM 7466 N N . PHE A 1 936 ? 7.846 16.363 3.905 1.00 58.31 936 PHE A N 1
ATOM 7467 C CA . PHE A 1 936 ? 8.728 17.412 4.424 1.00 58.31 936 PHE A CA 1
ATOM 7468 C C . PHE A 1 936 ? 8.690 18.701 3.582 1.00 58.31 936 PHE A C 1
ATOM 7470 O O . PHE A 1 936 ? 9.035 19.769 4.081 1.00 58.31 936 PHE A O 1
ATOM 7477 N N . ARG A 1 937 ? 8.190 18.670 2.338 1.00 57.78 937 ARG A N 1
ATOM 7478 C CA . ARG A 1 937 ? 8.003 19.900 1.540 1.00 57.78 937 ARG A CA 1
ATOM 7479 C C . ARG A 1 937 ? 6.811 20.747 2.000 1.00 57.78 937 ARG A C 1
ATOM 7481 O O . ARG A 1 937 ? 6.756 21.936 1.689 1.00 57.78 937 ARG A O 1
ATOM 7488 N N . ALA A 1 938 ? 5.905 20.183 2.808 1.00 54.19 938 ALA A N 1
ATOM 7489 C CA . ALA A 1 938 ? 4.796 20.928 3.414 1.00 54.19 938 ALA A CA 1
ATOM 7490 C C . ALA A 1 938 ? 5.282 22.084 4.311 1.00 54.19 938 ALA A C 1
ATOM 7492 O O . ALA A 1 938 ? 4.592 23.095 4.448 1.00 54.19 938 ALA A O 1
ATOM 7493 N N . PHE A 1 939 ? 6.491 21.972 4.879 1.00 52.62 939 PHE A N 1
ATOM 7494 C CA . PHE A 1 939 ? 7.118 23.030 5.678 1.00 52.62 939 PHE A CA 1
ATOM 7495 C C . PHE A 1 939 ? 7.444 24.291 4.857 1.00 52.62 939 PHE A C 1
ATOM 7497 O O . PHE A 1 939 ? 7.524 25.381 5.419 1.00 52.62 939 PHE A O 1
ATOM 7504 N N . SER A 1 940 ? 7.549 24.175 3.529 1.00 52.47 940 SER A N 1
ATOM 7505 C CA . SER A 1 940 ? 7.818 25.282 2.601 1.00 52.47 940 SER A CA 1
ATOM 7506 C C . SER A 1 940 ? 6.551 25.888 1.977 1.00 52.47 940 SER A C 1
ATOM 7508 O O . SER A 1 940 ? 6.641 26.563 0.955 1.00 52.47 940 SER A O 1
ATOM 7510 N N . GLN A 1 941 ? 5.368 25.648 2.560 1.00 73.94 941 GLN A N 1
ATOM 7511 C CA . GLN A 1 941 ? 4.061 26.122 2.062 1.00 73.94 941 GLN A CA 1
ATOM 7512 C C . GLN A 1 941 ? 3.701 25.662 0.633 1.00 73.94 941 GLN A C 1
ATOM 7514 O O . GLN A 1 941 ? 2.815 26.235 -0.002 1.00 73.94 941 GLN A O 1
ATOM 7519 N N . GLN A 1 942 ? 4.355 24.618 0.123 1.00 71.38 942 GLN A N 1
ATOM 7520 C CA . GLN A 1 942 ? 3.996 23.972 -1.139 1.00 71.38 942 GLN A CA 1
ATOM 7521 C C . GLN A 1 942 ? 3.079 22.776 -0.868 1.00 71.38 942 GLN A C 1
ATOM 7523 O O . GLN A 1 942 ? 3.252 22.081 0.133 1.00 71.38 942 GLN A O 1
ATOM 7528 N N . ASP A 1 943 ? 2.107 22.526 -1.752 1.00 78.56 943 ASP A N 1
ATOM 7529 C CA . ASP A 1 943 ? 1.236 21.350 -1.647 1.00 78.56 943 ASP A CA 1
ATOM 7530 C C . ASP A 1 943 ? 2.042 20.079 -1.993 1.00 78.56 943 ASP A C 1
ATOM 7532 O O . ASP A 1 943 ? 2.442 19.916 -3.156 1.00 78.56 943 ASP A O 1
ATOM 7536 N N . PRO A 1 944 ? 2.258 19.152 -1.035 1.00 76.56 944 PRO A N 1
ATOM 7537 C CA . PRO A 1 944 ? 3.042 17.938 -1.263 1.00 76.56 944 PRO A CA 1
ATOM 7538 C C . PRO A 1 944 ? 2.517 17.083 -2.413 1.00 76.56 944 PRO A C 1
ATOM 7540 O O . PRO A 1 944 ? 3.284 16.377 -3.058 1.00 76.56 944 PRO A O 1
ATOM 7543 N N . ARG A 1 945 ? 1.214 17.141 -2.706 1.00 82.81 945 ARG A N 1
ATOM 7544 C CA . ARG A 1 945 ? 0.597 16.331 -3.761 1.00 82.81 945 ARG A CA 1
ATOM 7545 C C . ARG A 1 945 ? 0.946 16.841 -5.149 1.00 82.81 945 ARG A C 1
ATOM 7547 O O . ARG A 1 945 ? 1.187 16.046 -6.058 1.00 82.81 945 ARG A O 1
ATOM 7554 N N . ILE A 1 946 ? 0.957 18.161 -5.319 1.00 84.94 946 ILE A N 1
ATOM 7555 C CA . ILE A 1 946 ? 1.340 18.792 -6.585 1.00 84.94 946 ILE A CA 1
ATOM 7556 C C . ILE A 1 946 ? 2.818 18.511 -6.850 1.00 84.94 946 ILE A C 1
ATOM 7558 O O . ILE A 1 946 ? 3.175 18.101 -7.954 1.00 84.94 946 ILE A O 1
ATOM 7562 N N . GLU A 1 947 ? 3.649 18.647 -5.819 1.00 75.31 947 GLU A N 1
ATOM 7563 C CA . GLU A 1 947 ? 5.075 18.343 -5.901 1.00 75.31 947 GLU A CA 1
ATOM 7564 C C . GLU A 1 947 ? 5.331 16.853 -6.167 1.00 75.31 947 GLU A C 1
ATOM 7566 O O . GLU A 1 947 ? 6.109 16.533 -7.062 1.00 75.31 947 GLU A O 1
ATOM 7571 N N . TYR A 1 948 ? 4.612 15.935 -5.507 1.00 83.00 948 TYR A N 1
ATOM 7572 C CA . TYR A 1 948 ? 4.684 14.496 -5.794 1.00 83.00 948 TYR A CA 1
ATOM 7573 C C . TYR A 1 948 ? 4.344 14.189 -7.253 1.00 83.00 948 TYR A C 1
ATOM 7575 O O . TYR A 1 948 ? 5.049 13.434 -7.917 1.00 83.00 948 TYR A O 1
ATOM 7583 N N . LYS A 1 949 ? 3.274 14.795 -7.783 1.00 89.50 949 LYS A N 1
ATOM 7584 C CA . LYS A 1 949 ? 2.871 14.612 -9.181 1.00 89.50 949 LYS A CA 1
ATOM 7585 C C . LYS A 1 949 ? 3.927 15.146 -10.148 1.00 89.50 949 LYS A C 1
ATOM 7587 O O . LYS A 1 949 ? 4.221 14.488 -11.143 1.00 89.50 949 LYS A O 1
ATOM 7592 N N . ARG A 1 950 ? 4.474 16.333 -9.877 1.00 83.00 950 ARG A N 1
ATOM 7593 C CA . ARG A 1 950 ? 5.494 16.974 -10.716 1.00 83.00 950 ARG A CA 1
ATOM 7594 C C . ARG A 1 950 ? 6.783 16.161 -10.729 1.00 83.00 950 ARG A C 1
ATOM 7596 O O . ARG A 1 950 ? 7.293 15.840 -11.799 1.00 83.00 950 ARG A O 1
ATOM 7603 N N . GLU A 1 951 ? 7.269 15.805 -9.550 1.00 77.56 951 GLU A N 1
ATOM 7604 C CA . GLU A 1 951 ? 8.515 15.071 -9.384 1.00 77.56 951 GLU A CA 1
ATOM 7605 C C . GLU A 1 951 ? 8.384 13.623 -9.863 1.00 77.56 951 GLU A C 1
ATOM 7607 O O . GLU A 1 951 ? 9.234 13.136 -10.602 1.00 77.56 951 GLU A O 1
ATOM 7612 N N . GLY A 1 952 ? 7.263 12.963 -9.567 1.00 83.75 952 GLY A N 1
ATOM 7613 C CA . GLY A 1 952 ? 6.970 11.628 -10.080 1.00 83.75 952 GLY A CA 1
ATOM 7614 C C . GLY A 1 952 ? 6.862 11.586 -11.606 1.00 83.75 952 GLY A C 1
ATOM 7615 O O . GLY A 1 952 ? 7.303 10.618 -12.224 1.00 83.75 952 GLY A O 1
ATOM 7616 N N . ALA A 1 953 ? 6.322 12.634 -12.242 1.00 89.81 953 ALA A N 1
ATOM 7617 C CA . ALA A 1 953 ? 6.313 12.757 -13.701 1.00 89.81 953 ALA A CA 1
ATOM 7618 C C . ALA A 1 953 ? 7.722 12.974 -14.276 1.00 89.81 953 ALA A C 1
ATOM 7620 O O . ALA A 1 953 ? 8.045 12.376 -15.302 1.00 89.81 953 ALA A O 1
ATOM 7621 N N . ARG A 1 954 ? 8.565 13.776 -13.605 1.00 83.00 954 ARG A N 1
ATOM 7622 C CA . ARG A 1 954 ? 9.976 13.975 -13.974 1.00 83.00 954 ARG A CA 1
ATOM 7623 C C . ARG A 1 954 ? 10.750 12.655 -13.929 1.00 83.00 954 ARG A C 1
ATOM 7625 O O . ARG A 1 954 ? 11.333 12.271 -14.938 1.00 83.00 954 ARG A O 1
ATOM 7632 N N . LEU A 1 955 ? 10.682 11.931 -12.808 1.00 79.81 955 LEU A N 1
ATOM 7633 C CA . LEU A 1 955 ? 11.343 10.631 -12.626 1.00 79.81 955 LEU A CA 1
ATOM 7634 C C . LEU A 1 955 ? 10.886 9.603 -13.667 1.00 79.81 955 LEU A C 1
ATOM 7636 O O . LEU A 1 955 ? 11.707 8.902 -14.256 1.00 79.81 955 LEU A O 1
ATOM 7640 N N . PHE A 1 956 ? 9.582 9.552 -13.951 1.00 93.12 956 PHE A N 1
ATOM 7641 C CA . PHE A 1 956 ? 9.048 8.658 -14.976 1.00 93.12 956 PHE A CA 1
ATOM 7642 C C . PHE A 1 956 ? 9.548 9.024 -16.378 1.00 93.12 956 PHE A C 1
ATOM 7644 O O . PHE A 1 956 ? 9.922 8.136 -17.141 1.00 93.12 956 PHE A O 1
ATOM 7651 N N . GLY A 1 957 ? 9.606 10.317 -16.714 1.00 90.25 957 GLY A N 1
ATOM 7652 C CA . GLY A 1 957 ? 10.199 10.793 -17.966 1.00 90.25 957 GLY A CA 1
ATOM 7653 C C . GLY A 1 957 ? 11.663 10.371 -18.107 1.00 90.25 957 GLY A C 1
ATOM 7654 O O . GLY A 1 957 ? 12.040 9.796 -19.125 1.00 90.25 957 GLY A O 1
ATOM 7655 N N . GLU A 1 958 ? 12.461 10.549 -17.055 1.00 83.19 958 GLU A N 1
ATOM 7656 C CA . GLU A 1 958 ? 13.869 10.129 -17.024 1.00 83.19 958 GLU A CA 1
ATOM 7657 C C . GLU A 1 958 ? 14.037 8.616 -17.174 1.00 83.19 958 GLU A C 1
ATOM 7659 O O . GLU A 1 958 ? 14.911 8.158 -17.916 1.00 83.19 958 GLU A O 1
ATOM 7664 N N . MET A 1 959 ? 13.187 7.828 -16.508 1.00 91.94 959 MET A N 1
ATOM 7665 C CA . MET A 1 959 ? 13.150 6.376 -16.672 1.00 91.94 959 MET A CA 1
ATOM 7666 C C . MET A 1 959 ? 12.854 6.002 -18.130 1.00 91.94 959 MET A C 1
ATOM 7668 O O . MET A 1 959 ? 13.536 5.138 -18.689 1.00 91.94 959 MET A O 1
ATOM 7672 N N . LEU A 1 960 ? 11.874 6.652 -18.770 1.00 92.38 960 LEU A N 1
ATOM 7673 C CA . LEU A 1 960 ? 11.529 6.399 -20.170 1.00 92.38 960 LEU A CA 1
ATOM 7674 C C . LEU A 1 960 ? 12.678 6.754 -21.118 1.00 92.38 960 LEU A C 1
ATOM 7676 O O . LEU A 1 960 ? 13.017 5.928 -21.961 1.00 92.38 960 LEU A O 1
ATOM 7680 N N . THR A 1 961 ? 13.320 7.914 -20.961 1.00 86.44 961 THR A N 1
ATOM 7681 C CA . THR A 1 961 ? 14.477 8.309 -21.785 1.00 86.44 961 THR A CA 1
ATOM 7682 C C . THR A 1 961 ? 15.626 7.307 -21.650 1.00 86.44 961 THR A C 1
ATOM 7684 O O . THR A 1 961 ? 16.124 6.802 -22.656 1.00 86.44 961 THR A O 1
ATOM 7687 N N . LYS A 1 962 ? 15.977 6.907 -20.418 1.00 82.50 962 LYS A N 1
ATOM 7688 C CA . LYS A 1 962 ? 17.003 5.875 -20.169 1.00 82.50 962 LYS A CA 1
ATOM 7689 C C . LYS A 1 962 ? 16.631 4.524 -20.786 1.00 82.50 962 LYS A C 1
ATOM 7691 O O . LYS A 1 962 ? 17.490 3.830 -21.328 1.00 82.50 962 LYS A O 1
ATOM 7696 N N . THR A 1 963 ? 15.358 4.142 -20.706 1.00 87.44 963 THR A N 1
ATOM 7697 C CA . THR A 1 963 ? 14.838 2.896 -21.291 1.00 87.44 963 THR A CA 1
ATOM 7698 C C . THR A 1 963 ? 14.966 2.918 -22.813 1.00 87.44 963 THR A C 1
ATOM 7700 O O . THR A 1 963 ? 15.506 1.973 -23.384 1.00 87.44 963 THR A O 1
ATOM 7703 N N . ARG A 1 964 ? 14.533 4.003 -23.468 1.00 91.12 964 ARG A N 1
ATOM 7704 C CA . ARG A 1 964 ? 14.615 4.182 -24.928 1.00 91.12 964 ARG A CA 1
ATOM 7705 C C . ARG A 1 964 ? 16.048 4.045 -25.428 1.00 91.12 964 ARG A C 1
ATOM 7707 O O . ARG A 1 964 ? 16.313 3.263 -26.338 1.00 91.12 964 ARG A O 1
ATOM 7714 N N . GLU A 1 965 ? 16.979 4.748 -24.786 1.00 83.62 965 GLU A N 1
ATOM 7715 C CA . GLU A 1 965 ? 18.398 4.721 -25.146 1.00 83.62 965 GLU A CA 1
ATOM 7716 C C . GLU A 1 965 ? 19.019 3.328 -24.949 1.00 83.62 965 GLU A C 1
ATOM 7718 O O . GLU A 1 965 ? 19.731 2.825 -25.824 1.00 83.62 965 GLU A O 1
ATOM 7723 N N . ARG A 1 966 ? 18.704 2.650 -23.835 1.00 84.00 966 ARG A N 1
ATOM 7724 C CA . ARG A 1 966 ? 19.157 1.273 -23.583 1.00 84.00 966 ARG A CA 1
ATOM 7725 C C . ARG A 1 966 ? 18.606 0.290 -24.614 1.00 84.00 966 ARG A C 1
ATOM 7727 O O . ARG A 1 966 ? 19.382 -0.514 -25.123 1.00 84.00 966 ARG A O 1
ATOM 7734 N N . VAL A 1 967 ? 17.320 0.371 -24.970 1.00 88.44 967 VAL A N 1
ATOM 7735 C CA . VAL A 1 967 ? 16.716 -0.468 -26.022 1.00 88.44 967 VAL A CA 1
ATOM 7736 C C . VAL A 1 967 ? 17.408 -0.229 -27.366 1.00 88.44 967 VAL A C 1
ATOM 7738 O O . VAL A 1 967 ? 17.849 -1.191 -28.000 1.00 88.44 967 VAL A O 1
ATOM 7741 N N . ALA A 1 968 ? 17.570 1.038 -27.765 1.00 87.62 968 ALA A N 1
ATOM 7742 C CA . ALA A 1 968 ? 18.231 1.424 -29.012 1.00 87.62 968 ALA A CA 1
ATOM 7743 C C . ALA A 1 968 ? 19.689 0.934 -29.082 1.00 87.62 968 ALA A C 1
ATOM 7745 O O . ALA A 1 968 ? 20.167 0.533 -30.140 1.00 87.62 968 ALA A O 1
ATOM 7746 N N . SER A 1 969 ? 20.378 0.893 -27.940 1.00 83.06 969 SER A N 1
ATOM 7747 C CA . SER A 1 969 ? 21.739 0.368 -27.812 1.00 83.06 969 SER A CA 1
ATOM 7748 C C . SER A 1 969 ? 21.806 -1.160 -27.857 1.00 83.06 969 SER A C 1
ATOM 7750 O O . SER A 1 969 ? 22.606 -1.759 -28.585 1.00 83.06 969 SER A O 1
ATOM 7752 N N . TYR A 1 970 ? 20.964 -1.827 -27.071 1.00 84.31 970 TYR A N 1
ATOM 7753 C CA . TYR A 1 970 ? 21.041 -3.269 -26.853 1.00 84.31 970 TYR A CA 1
ATOM 7754 C C . TYR A 1 970 ? 20.591 -4.072 -28.067 1.00 84.31 970 TYR A C 1
ATOM 7756 O O . TYR A 1 970 ? 21.156 -5.135 -28.332 1.00 84.31 970 TYR A O 1
ATOM 7764 N N . ILE A 1 971 ? 19.638 -3.555 -28.845 1.00 85.62 971 ILE A N 1
ATOM 7765 C CA . ILE A 1 971 ? 19.121 -4.257 -30.019 1.00 85.62 971 ILE A CA 1
ATOM 7766 C C . ILE A 1 971 ? 20.208 -4.537 -31.072 1.00 85.62 971 ILE A C 1
ATOM 7768 O O . ILE A 1 971 ? 20.171 -5.580 -31.728 1.00 85.62 971 ILE A O 1
ATOM 7772 N N . PHE A 1 972 ? 21.223 -3.672 -31.192 1.00 79.88 972 PHE A N 1
ATOM 7773 C CA . PHE A 1 972 ? 22.336 -3.868 -32.127 1.00 79.88 972 PHE A CA 1
ATOM 7774 C C . PHE A 1 972 ? 23.530 -4.595 -31.503 1.00 79.88 972 PHE A C 1
ATOM 7776 O O . PHE A 1 972 ? 24.166 -5.406 -32.181 1.00 79.88 972 PHE A O 1
ATOM 7783 N N . LYS A 1 973 ? 23.808 -4.366 -30.214 1.00 78.25 973 LYS A N 1
ATOM 7784 C CA . LYS A 1 973 ? 25.012 -4.879 -29.538 1.00 78.25 973 LYS A CA 1
ATOM 7785 C C . LYS A 1 973 ? 24.862 -6.272 -28.933 1.00 78.25 973 LYS A C 1
ATOM 7787 O O . LYS A 1 973 ? 25.837 -7.018 -28.894 1.00 78.25 973 LYS A O 1
ATOM 7792 N N . LEU A 1 974 ? 23.676 -6.631 -28.442 1.00 77.25 974 LEU A N 1
ATOM 7793 C CA . LEU A 1 974 ? 23.460 -7.917 -27.777 1.00 77.25 974 LEU A CA 1
ATOM 7794 C C . LEU A 1 974 ? 23.173 -9.032 -28.788 1.00 77.25 974 LEU A C 1
ATOM 7796 O O . LEU A 1 974 ? 22.696 -8.788 -29.895 1.00 77.25 974 LEU A O 1
ATOM 7800 N N . ARG A 1 975 ? 23.428 -10.283 -28.398 1.00 73.56 975 ARG A N 1
ATOM 7801 C CA . ARG A 1 975 ? 22.973 -11.501 -29.088 1.00 73.56 975 ARG A CA 1
ATOM 7802 C C . ARG A 1 975 ? 22.522 -12.514 -28.034 1.00 73.56 975 ARG A C 1
ATOM 7804 O O . ARG A 1 975 ? 23.090 -12.550 -26.946 1.00 73.56 975 ARG A O 1
ATOM 7811 N N . LEU A 1 976 ? 21.507 -13.324 -28.341 1.00 75.44 976 LEU A N 1
ATOM 7812 C CA . LEU A 1 976 ? 21.109 -14.423 -27.459 1.00 75.44 976 LEU A CA 1
ATOM 7813 C C . LEU A 1 976 ? 21.965 -15.640 -27.769 1.00 75.44 976 LEU A C 1
ATOM 7815 O O . LEU A 1 976 ? 22.139 -15.991 -28.931 1.00 75.44 976 LEU A O 1
ATOM 7819 N N . THR A 1 977 ? 22.442 -16.309 -26.724 1.00 75.06 977 THR A N 1
ATOM 7820 C CA . THR A 1 977 ? 23.073 -17.619 -26.879 1.00 75.06 977 THR A CA 1
ATOM 7821 C C . THR A 1 977 ? 21.987 -18.700 -26.924 1.00 75.06 977 THR A C 1
ATOM 7823 O O . THR A 1 977 ? 21.138 -18.735 -26.026 1.00 75.06 977 THR A O 1
ATOM 7826 N N . PRO A 1 978 ? 21.994 -19.600 -27.922 1.00 74.81 978 PRO A N 1
ATOM 7827 C CA . PRO A 1 978 ? 21.056 -20.716 -27.986 1.00 74.81 978 PRO A CA 1
ATOM 7828 C C . PRO A 1 978 ? 21.161 -21.624 -26.751 1.00 74.81 978 PRO A C 1
ATOM 7830 O O . PRO A 1 978 ? 22.240 -22.124 -26.435 1.00 74.81 978 PRO A O 1
ATOM 7833 N N . GLN A 1 979 ? 20.045 -21.878 -26.060 1.00 72.44 979 GLN A N 1
ATOM 7834 C CA . GLN A 1 979 ? 20.008 -22.836 -24.950 1.00 72.44 979 GLN A CA 1
ATOM 7835 C C . GLN A 1 979 ? 19.526 -24.210 -25.420 1.00 72.44 979 GLN A C 1
ATOM 7837 O O . GLN A 1 979 ? 18.442 -24.338 -25.988 1.00 72.44 979 GLN A O 1
ATOM 7842 N N . VAL A 1 980 ? 20.317 -25.249 -25.142 1.00 70.25 980 VAL A N 1
ATOM 7843 C CA . VAL A 1 980 ? 19.973 -26.640 -25.457 1.00 70.25 980 VAL A CA 1
ATOM 7844 C C . VAL A 1 980 ? 19.426 -27.328 -24.205 1.00 70.25 980 VAL A C 1
ATOM 7846 O O . VAL A 1 980 ? 20.115 -27.414 -23.191 1.00 70.25 980 VAL A O 1
ATOM 7849 N N . GLY A 1 981 ? 18.190 -27.837 -24.268 1.00 64.94 981 GLY A N 1
ATOM 7850 C CA . GLY A 1 981 ? 17.574 -28.564 -23.152 1.00 64.94 981 GLY A CA 1
ATOM 7851 C C . GLY A 1 981 ? 18.358 -29.828 -22.745 1.00 64.94 981 GLY A C 1
ATOM 7852 O O . GLY A 1 981 ? 19.096 -30.386 -23.566 1.00 64.94 981 GLY A O 1
ATOM 7853 N N . PRO A 1 982 ? 18.208 -30.316 -21.498 1.00 67.94 982 PRO A N 1
ATOM 7854 C CA . PRO A 1 982 ? 18.901 -31.517 -21.034 1.00 67.94 982 PRO A CA 1
ATOM 7855 C C . PRO A 1 982 ? 18.569 -32.740 -21.915 1.00 67.94 982 PRO A C 1
ATOM 7857 O O . PRO A 1 982 ? 17.458 -32.823 -22.454 1.00 67.94 982 PRO A O 1
ATOM 7860 N N . PRO A 1 983 ? 19.513 -33.686 -22.107 1.00 57.16 983 PRO A N 1
ATOM 7861 C CA . PRO A 1 983 ? 19.261 -34.887 -22.896 1.00 57.16 983 PRO A CA 1
ATOM 7862 C C . PRO A 1 983 ? 18.115 -35.690 -22.271 1.00 57.16 983 PRO A C 1
ATOM 7864 O O . PRO A 1 983 ? 18.042 -35.839 -21.050 1.00 57.16 983 PRO A O 1
ATOM 7867 N N . ALA A 1 984 ? 17.202 -36.189 -23.109 1.00 52.66 984 ALA A N 1
ATOM 7868 C CA . ALA A 1 984 ? 16.117 -37.046 -22.644 1.00 52.66 984 ALA A CA 1
ATOM 7869 C C . ALA A 1 984 ? 16.706 -38.289 -21.944 1.00 52.66 984 ALA A C 1
ATOM 7871 O O . ALA A 1 984 ? 17.685 -38.848 -22.449 1.00 52.66 984 ALA A O 1
ATOM 7872 N N . PRO A 1 985 ? 16.148 -38.734 -20.803 1.00 50.50 985 PRO A N 1
ATOM 7873 C CA . PRO A 1 985 ? 16.616 -39.949 -20.148 1.00 50.50 985 PRO A CA 1
ATOM 7874 C C . PRO A 1 985 ? 16.488 -41.141 -21.115 1.00 50.50 985 PRO A C 1
ATOM 7876 O O . PRO A 1 985 ? 15.504 -41.206 -21.857 1.00 50.50 985 PRO A O 1
ATOM 7879 N N . PRO A 1 986 ? 17.462 -42.071 -21.143 1.00 42.78 986 PRO A N 1
ATOM 7880 C CA . PRO A 1 986 ? 17.453 -43.189 -22.081 1.00 42.78 986 PRO A CA 1
ATOM 7881 C C . PRO A 1 986 ? 16.194 -44.042 -21.873 1.00 42.78 986 PRO A C 1
ATOM 7883 O O . PRO A 1 986 ? 16.000 -44.648 -20.820 1.00 42.78 986 PRO A O 1
ATOM 7886 N N . GLY A 1 987 ? 15.312 -44.037 -22.874 1.00 41.75 987 GLY A N 1
ATOM 7887 C CA . GLY A 1 987 ? 14.065 -44.795 -22.878 1.00 41.75 987 GLY A CA 1
ATOM 7888 C C . GLY A 1 987 ? 14.305 -46.288 -23.097 1.00 41.75 987 GLY A C 1
ATOM 7889 O O . GLY A 1 987 ? 15.096 -46.683 -23.951 1.00 41.75 987 GLY A O 1
ATOM 7890 N N . SER A 1 988 ? 13.598 -47.106 -22.315 1.00 33.75 988 SER A N 1
ATOM 7891 C CA . SER A 1 988 ? 13.514 -48.565 -22.422 1.00 33.75 988 SER A CA 1
ATOM 7892 C C . SER A 1 988 ? 13.218 -49.050 -23.854 1.00 33.75 988 SER A C 1
ATOM 7894 O O . SER A 1 988 ? 12.499 -48.369 -24.588 1.00 33.75 988 SER A O 1
ATOM 7896 N N . PRO A 1 989 ? 13.711 -50.238 -24.257 1.00 41.03 989 PRO A N 1
ATOM 7897 C CA . PRO A 1 989 ? 13.540 -50.746 -25.614 1.00 41.03 989 PRO A CA 1
ATOM 7898 C C . PRO A 1 989 ? 12.061 -50.998 -25.941 1.00 41.03 989 PRO A C 1
ATOM 7900 O O . PRO A 1 989 ? 11.339 -51.651 -25.186 1.00 41.03 989 PRO A O 1
ATOM 7903 N N . GLY A 1 990 ? 11.621 -50.444 -27.073 1.00 36.19 990 GLY A N 1
ATOM 7904 C CA . GLY A 1 990 ? 10.252 -50.531 -27.574 1.00 36.19 990 GLY A CA 1
ATOM 7905 C C . GLY A 1 990 ? 9.825 -51.954 -27.944 1.00 36.19 990 GLY A C 1
ATOM 7906 O O . GLY A 1 990 ? 10.611 -52.744 -28.464 1.00 36.19 990 GLY A O 1
ATOM 7907 N N . SER A 1 991 ? 8.550 -52.261 -27.697 1.00 28.09 991 SER A N 1
ATOM 7908 C CA . SER A 1 991 ? 7.873 -53.427 -28.280 1.00 28.09 991 SER A CA 1
ATOM 7909 C C . SER A 1 991 ? 7.441 -53.139 -29.729 1.00 28.09 991 SER A C 1
ATOM 7911 O O . SER A 1 991 ? 7.173 -51.978 -30.052 1.00 28.09 991 SER A O 1
ATOM 7913 N N . PRO A 1 992 ? 7.365 -54.156 -30.610 1.00 35.84 992 PRO A N 1
ATOM 7914 C CA . PRO A 1 992 ? 7.121 -53.969 -32.038 1.00 35.84 992 PRO A CA 1
ATOM 7915 C C . PRO A 1 992 ? 5.664 -53.591 -32.321 1.00 35.84 992 PRO A C 1
ATOM 7917 O O . PRO A 1 992 ? 4.747 -54.052 -31.642 1.00 35.84 992 PRO A O 1
ATOM 7920 N N . GLY A 1 993 ? 5.464 -52.756 -33.341 1.00 31.05 993 GLY A N 1
ATOM 7921 C CA . GLY A 1 993 ? 4.159 -52.237 -33.739 1.00 31.05 993 GLY A CA 1
ATOM 7922 C C . GLY A 1 993 ? 3.195 -53.275 -34.322 1.00 31.05 993 GLY A C 1
ATOM 7923 O O . GLY A 1 993 ? 3.596 -54.271 -34.920 1.00 31.05 993 GLY A O 1
ATOM 7924 N N . THR A 1 994 ? 1.905 -52.961 -34.215 1.00 26.88 994 THR A N 1
ATOM 7925 C CA . THR A 1 994 ? 0.817 -53.571 -34.994 1.00 26.88 994 THR A CA 1
ATOM 7926 C C . THR A 1 994 ? 0.210 -52.519 -35.931 1.00 26.88 994 THR A C 1
ATOM 7928 O O . THR A 1 994 ? 0.006 -51.383 -35.494 1.00 26.88 994 THR A O 1
ATOM 7931 N N . PRO A 1 995 ? -0.087 -52.854 -37.200 1.00 34.84 995 PRO A N 1
ATOM 7932 C CA . PRO A 1 995 ? -0.584 -51.895 -38.180 1.00 34.84 995 PRO A CA 1
ATOM 7933 C C . PRO A 1 995 ? -2.121 -51.767 -38.171 1.00 34.84 995 PRO A C 1
ATOM 7935 O O . PRO A 1 995 ? -2.833 -52.762 -38.215 1.00 34.84 995 PRO A O 1
ATOM 7938 N N . GLY A 1 996 ? -2.591 -50.514 -38.158 1.00 30.86 996 GLY A N 1
ATOM 7939 C CA . GLY A 1 996 ? -3.777 -49.964 -38.844 1.00 30.86 996 GLY A CA 1
ATOM 7940 C C . GLY A 1 996 ? -5.174 -50.593 -38.686 1.00 30.86 996 GLY A C 1
ATOM 7941 O O . GLY A 1 996 ? -5.460 -51.636 -39.264 1.00 30.86 996 GLY A O 1
ATOM 7942 N N . SER A 1 997 ? -6.116 -49.825 -38.116 1.00 26.16 997 SER A N 1
ATOM 7943 C CA . SER A 1 997 ? -7.427 -49.543 -38.746 1.00 26.16 997 SER A CA 1
ATOM 7944 C C . SER A 1 997 ? -8.152 -48.335 -38.108 1.00 26.16 997 SER A C 1
ATOM 7946 O O . SER A 1 997 ? -7.862 -48.005 -36.958 1.00 26.16 997 SER A O 1
ATOM 7948 N N . PRO A 1 998 ? -9.042 -47.640 -38.853 1.00 40.34 998 PRO A N 1
ATOM 7949 C CA . PRO A 1 998 ? -9.514 -46.284 -38.555 1.00 40.34 998 PRO A CA 1
ATOM 7950 C C . PRO A 1 998 ? -10.904 -46.242 -37.886 1.00 40.34 998 PRO A C 1
ATOM 7952 O O . PRO A 1 998 ? -11.753 -47.079 -38.181 1.00 40.34 998 PRO A O 1
ATOM 7955 N N . GLY A 1 999 ? -11.176 -45.210 -37.073 1.00 27.95 999 GLY A N 1
ATOM 7956 C CA . GLY A 1 999 ? -12.551 -44.792 -36.744 1.00 27.95 999 GLY A CA 1
ATOM 7957 C C . GLY A 1 999 ? -12.836 -44.381 -35.289 1.00 27.95 999 GLY A C 1
ATOM 7958 O O . GLY A 1 999 ? -13.140 -45.233 -34.463 1.00 27.95 999 GLY A O 1
ATOM 7959 N N . SER A 1 1000 ? -12.896 -43.059 -35.061 1.00 25.52 1000 SER A N 1
ATOM 7960 C CA . SER A 1 1000 ? -13.721 -42.351 -34.047 1.00 25.52 1000 SER A CA 1
ATOM 7961 C C . SER A 1 1000 ? -13.332 -42.427 -32.549 1.00 25.52 1000 SER A C 1
ATOM 7963 O O . SER A 1 1000 ? -12.514 -43.241 -32.139 1.00 25.52 1000 SER A O 1
ATOM 7965 N N . PRO A 1 1001 ? -13.896 -41.532 -31.708 1.00 32.22 1001 PRO A N 1
ATOM 7966 C CA . PRO A 1 1001 ? -13.417 -40.186 -31.408 1.00 32.22 1001 PRO A CA 1
ATOM 7967 C C . PRO A 1 1001 ? -12.667 -40.110 -30.062 1.00 32.22 1001 PRO A C 1
ATOM 7969 O O . PRO A 1 1001 ? -12.793 -40.967 -29.191 1.00 32.22 1001 PRO A O 1
ATOM 7972 N N . ALA A 1 1002 ? -11.876 -39.050 -29.898 1.00 28.80 1002 ALA A N 1
ATOM 7973 C CA . ALA A 1 1002 ? -10.990 -38.829 -28.758 1.00 28.80 1002 ALA A CA 1
ATOM 7974 C C . ALA A 1 1002 ? -11.705 -38.844 -27.385 1.00 28.80 1002 ALA A C 1
ATOM 7976 O O . ALA A 1 1002 ? -12.652 -38.079 -27.190 1.00 28.80 1002 ALA A O 1
ATOM 7977 N N . PRO A 1 1003 ? -11.205 -39.605 -26.389 1.00 29.69 1003 PRO A N 1
ATOM 7978 C CA . PRO A 1 1003 ? -11.489 -39.354 -24.986 1.00 29.69 1003 PRO A CA 1
ATOM 7979 C C . PRO A 1 1003 ? -10.456 -38.380 -24.396 1.00 29.69 1003 PRO A C 1
ATOM 7981 O O . PRO A 1 1003 ? -9.260 -38.435 -24.681 1.00 29.69 1003 PRO A O 1
ATOM 7984 N N . SER A 1 1004 ? -10.941 -37.487 -23.537 1.00 32.78 1004 SER A N 1
ATOM 7985 C CA . SER A 1 1004 ? -10.169 -36.526 -22.747 1.00 32.78 1004 SER A CA 1
ATOM 7986 C C . SER A 1 1004 ? -8.995 -37.178 -21.999 1.00 32.78 1004 SER A C 1
ATOM 7988 O O . SER A 1 1004 ? -9.201 -38.055 -21.153 1.00 32.78 1004 SER A O 1
ATOM 7990 N N . ALA A 1 1005 ? -7.772 -36.711 -22.255 1.00 29.83 1005 ALA A N 1
ATOM 7991 C CA . ALA A 1 1005 ? -6.575 -37.173 -21.562 1.00 29.83 1005 ALA A CA 1
ATOM 7992 C C . ALA A 1 1005 ? -6.504 -36.612 -20.130 1.00 29.83 1005 ALA A C 1
ATOM 7994 O O . ALA A 1 1005 ? -6.225 -35.435 -19.899 1.00 29.83 1005 ALA A O 1
ATOM 7995 N N . LYS A 1 1006 ? -6.726 -37.503 -19.160 1.00 28.89 1006 LYS A N 1
ATOM 7996 C CA . LYS A 1 1006 ? -6.274 -37.364 -17.772 1.00 28.89 1006 LYS A CA 1
ATOM 7997 C C . LYS A 1 1006 ? -4.737 -37.374 -17.736 1.00 28.89 1006 LYS A C 1
ATOM 7999 O O . LYS A 1 1006 ? -4.109 -38.225 -18.361 1.00 28.89 1006 LYS A O 1
ATOM 8004 N N . ARG A 1 1007 ? -4.137 -36.454 -16.974 1.00 28.88 1007 ARG A N 1
ATOM 8005 C CA . ARG A 1 1007 ? -2.703 -36.455 -16.620 1.00 28.88 1007 ARG A CA 1
ATOM 8006 C C . ARG A 1 1007 ? -2.336 -37.705 -15.786 1.00 28.88 1007 ARG A C 1
ATOM 8008 O O . ARG A 1 1007 ? -3.121 -38.068 -14.910 1.00 28.88 1007 ARG A O 1
ATOM 8015 N N . PRO A 1 1008 ? -1.157 -38.326 -15.992 1.00 31.53 1008 PRO A N 1
ATOM 8016 C CA . PRO A 1 1008 ? -0.646 -39.405 -15.142 1.00 31.53 1008 PRO A CA 1
ATOM 8017 C C . PRO A 1 1008 ? -0.014 -38.866 -13.836 1.00 31.53 1008 PRO A C 1
ATOM 8019 O O . PRO A 1 1008 ? 0.384 -37.698 -13.790 1.00 31.53 1008 PRO A O 1
ATOM 8022 N N . PRO A 1 1009 ? 0.090 -39.689 -12.771 1.00 31.08 1009 PRO A N 1
ATOM 8023 C CA . PRO A 1 1009 ? 0.541 -39.252 -11.452 1.00 31.08 1009 PRO A CA 1
ATOM 8024 C C . PRO A 1 1009 ? 2.074 -39.224 -11.347 1.00 31.08 1009 PRO A C 1
ATOM 8026 O O . PRO A 1 1009 ? 2.754 -40.182 -11.715 1.00 31.08 1009 PRO A O 1
ATOM 8029 N N . ALA A 1 1010 ? 2.621 -38.142 -10.791 1.00 29.48 1010 ALA A N 1
ATOM 8030 C CA . ALA A 1 1010 ? 4.021 -38.076 -10.385 1.00 29.48 1010 ALA A CA 1
ATOM 8031 C C . ALA A 1 1010 ? 4.225 -38.843 -9.065 1.00 29.48 1010 ALA A C 1
ATOM 8033 O O . ALA A 1 1010 ? 3.504 -38.626 -8.091 1.00 29.48 1010 ALA A O 1
ATOM 8034 N N . ARG A 1 1011 ? 5.216 -39.745 -9.037 1.00 27.89 1011 ARG A N 1
ATOM 8035 C CA . ARG A 1 1011 ? 5.717 -40.400 -7.819 1.00 27.89 1011 ARG A CA 1
ATOM 8036 C C . ARG A 1 1011 ? 6.419 -39.367 -6.933 1.00 27.89 1011 ARG A C 1
ATOM 8038 O O . ARG A 1 1011 ? 7.348 -38.706 -7.384 1.00 27.89 1011 ARG A O 1
ATOM 8045 N N . VAL A 1 1012 ? 6.001 -39.294 -5.673 1.00 30.42 1012 VAL A N 1
ATOM 8046 C CA . VAL A 1 1012 ? 6.613 -38.505 -4.596 1.00 30.42 1012 VAL A CA 1
ATOM 8047 C C . VAL A 1 1012 ? 7.223 -39.486 -3.590 1.00 30.42 1012 VAL A C 1
ATOM 8049 O O . VAL A 1 1012 ? 6.529 -40.389 -3.126 1.00 30.42 1012 VAL A O 1
ATOM 8052 N N . SER A 1 1013 ? 8.509 -39.325 -3.268 1.00 28.17 1013 SER A N 1
ATOM 8053 C CA . SER A 1 1013 ? 9.116 -39.885 -2.047 1.00 28.17 1013 SER A CA 1
ATOM 8054 C C . SER A 1 1013 ? 8.825 -38.943 -0.864 1.00 28.17 1013 SER A C 1
ATOM 8056 O O . SER A 1 1013 ? 8.680 -37.740 -1.081 1.00 28.17 1013 SER A O 1
ATOM 8058 N N . PRO A 1 1014 ? 8.689 -39.452 0.371 1.00 28.94 1014 PRO A N 1
ATOM 8059 C CA . PRO A 1 1014 ? 7.789 -38.873 1.368 1.00 28.94 1014 PRO A CA 1
ATOM 8060 C C . PRO A 1 1014 ? 8.429 -37.758 2.210 1.00 28.94 1014 PRO A C 1
ATOM 8062 O O . PRO A 1 1014 ? 9.569 -37.916 2.648 1.00 28.94 1014 PRO A O 1
ATOM 8065 N N . PRO A 1 1015 ? 7.680 -36.697 2.567 1.00 27.16 1015 PRO A N 1
ATOM 8066 C CA . PRO A 1 1015 ? 7.898 -35.963 3.800 1.00 27.16 1015 PRO A CA 1
ATOM 8067 C C . PRO A 1 1015 ? 6.944 -36.455 4.899 1.00 27.16 1015 PRO A C 1
ATOM 8069 O O . PRO A 1 1015 ? 5.843 -36.949 4.646 1.00 27.16 1015 PRO A O 1
ATOM 8072 N N . ALA A 1 1016 ? 7.418 -36.338 6.135 1.00 25.66 1016 ALA A N 1
ATOM 8073 C CA . ALA A 1 1016 ? 6.740 -36.742 7.353 1.00 25.66 1016 ALA A CA 1
ATOM 8074 C C . ALA A 1 1016 ? 5.384 -36.035 7.559 1.00 25.66 1016 ALA A C 1
ATOM 8076 O O . ALA A 1 1016 ? 5.170 -34.900 7.140 1.00 25.66 1016 ALA A O 1
ATOM 8077 N N . GLN A 1 1017 ? 4.485 -36.767 8.218 1.00 30.53 1017 GLN A N 1
ATOM 8078 C CA . GLN A 1 1017 ? 3.114 -36.421 8.599 1.00 30.53 1017 GLN A CA 1
ATOM 8079 C C . GLN A 1 1017 ? 2.979 -35.039 9.260 1.00 30.53 1017 GLN A C 1
ATOM 8081 O O . GLN A 1 1017 ? 3.784 -34.724 10.126 1.00 30.53 1017 GLN A O 1
ATOM 8086 N N . ILE A 1 1018 ? 1.903 -34.301 8.932 1.00 25.67 1018 ILE A N 1
ATOM 8087 C CA . ILE A 1 1018 ? 0.936 -33.677 9.869 1.00 25.67 1018 ILE A CA 1
ATOM 8088 C C . ILE A 1 1018 ? -0.295 -33.150 9.080 1.00 25.67 1018 ILE A C 1
ATOM 8090 O O . ILE A 1 1018 ? -0.178 -32.275 8.231 1.00 25.67 1018 ILE A O 1
ATOM 8094 N N . GLY A 1 1019 ? -1.461 -33.749 9.378 1.00 25.70 1019 GLY A N 1
ATOM 8095 C CA . GLY A 1 1019 ? -2.837 -33.204 9.429 1.00 25.70 1019 GLY A CA 1
ATOM 8096 C C . GLY A 1 1019 ? -3.398 -32.313 8.310 1.00 25.70 1019 GLY A C 1
ATOM 8097 O O . GLY A 1 1019 ? -3.143 -31.115 8.294 1.00 25.70 1019 GLY A O 1
ATOM 8098 N N . GLY A 1 1020 ? -4.271 -32.873 7.462 1.00 24.45 1020 GLY A N 1
ATOM 8099 C CA . GLY A 1 1020 ? -4.985 -32.164 6.391 1.00 24.45 1020 GLY A CA 1
ATOM 8100 C C . GLY A 1 1020 ? -6.311 -31.490 6.784 1.00 24.45 1020 GLY A C 1
ATOM 8101 O O . GLY A 1 1020 ? -6.985 -31.902 7.726 1.00 24.45 1020 GLY A O 1
ATOM 8102 N N . GLY A 1 1021 ? -6.689 -30.486 5.984 1.00 23.45 1021 GLY A N 1
ATOM 8103 C CA . GLY A 1 1021 ? -8.031 -29.907 5.860 1.00 23.45 1021 GLY A CA 1
ATOM 8104 C C . GLY A 1 1021 ? -8.480 -30.002 4.395 1.00 23.45 1021 GLY A C 1
ATOM 8105 O O . GLY A 1 1021 ? -7.704 -29.703 3.487 1.00 23.45 1021 GLY A O 1
ATOM 8106 N N . SER A 1 1022 ? -9.691 -30.513 4.173 1.00 28.48 1022 SER A N 1
ATOM 8107 C CA . SER A 1 1022 ? -10.244 -30.894 2.870 1.00 28.48 1022 SER A CA 1
ATOM 8108 C C . SER A 1 1022 ? -11.143 -29.792 2.314 1.00 28.48 1022 SER A C 1
ATOM 8110 O O . SER A 1 1022 ? -12.091 -29.391 2.974 1.00 28.48 1022 SER A O 1
ATOM 8112 N N . PHE A 1 1023 ? -10.906 -29.379 1.068 1.00 23.75 1023 PHE A N 1
ATOM 8113 C CA . PHE A 1 1023 ? -11.817 -28.533 0.294 1.00 23.75 1023 PHE A CA 1
ATOM 8114 C C . PHE A 1 1023 ? -13.093 -29.311 -0.079 1.00 23.75 1023 PHE A C 1
ATOM 8116 O O . PHE A 1 1023 ? -13.006 -30.415 -0.622 1.00 23.75 1023 PHE A O 1
ATOM 8123 N N . ILE A 1 1024 ? -14.271 -28.733 0.182 1.00 27.22 1024 ILE A N 1
ATOM 8124 C CA . ILE A 1 1024 ? -15.582 -29.230 -0.272 1.00 27.22 1024 ILE A CA 1
ATOM 8125 C C . ILE A 1 1024 ? -16.031 -28.453 -1.521 1.00 27.22 1024 ILE A C 1
ATOM 8127 O O . ILE A 1 1024 ? -15.903 -27.234 -1.607 1.00 27.22 1024 ILE A O 1
ATOM 8131 N N . ALA A 1 1025 ? -16.550 -29.205 -2.492 1.00 26.59 1025 ALA A N 1
ATOM 8132 C CA . ALA A 1 1025 ? -17.115 -28.763 -3.761 1.00 26.59 1025 ALA A CA 1
ATOM 8133 C C . ALA A 1 1025 ? -18.454 -28.009 -3.600 1.00 26.59 1025 ALA A C 1
ATOM 8135 O O . ALA A 1 1025 ? -19.291 -28.390 -2.785 1.00 26.59 1025 ALA A O 1
ATOM 8136 N N . GLY A 1 1026 ? -18.676 -26.974 -4.417 1.00 25.78 1026 GLY A N 1
ATOM 8137 C CA . GLY A 1 1026 ? -19.959 -26.265 -4.519 1.00 25.78 1026 GLY A CA 1
ATOM 8138 C C . GLY A 1 1026 ? -20.999 -27.009 -5.379 1.00 25.78 1026 GLY A C 1
ATOM 8139 O O . GLY A 1 1026 ? -20.617 -27.812 -6.236 1.00 25.78 1026 GLY A O 1
ATOM 8140 N N . PRO A 1 1027 ? -22.308 -26.760 -5.175 1.00 29.52 1027 PRO A N 1
ATOM 8141 C CA . PRO A 1 1027 ? -23.378 -27.447 -5.889 1.00 29.52 1027 PRO A CA 1
ATOM 8142 C C . PRO A 1 1027 ? -23.582 -26.873 -7.298 1.00 29.52 1027 PRO A C 1
ATOM 8144 O O . PRO A 1 1027 ? -23.475 -25.669 -7.527 1.00 29.52 1027 PRO A O 1
ATOM 8147 N N . GLY A 1 1028 ? -23.881 -27.764 -8.243 1.00 25.83 1028 GLY A N 1
ATOM 8148 C CA . GLY A 1 1028 ? -24.172 -27.428 -9.632 1.00 25.83 1028 GLY A CA 1
ATOM 8149 C C . GLY A 1 1028 ? -25.531 -26.754 -9.820 1.00 25.83 1028 GLY A C 1
ATOM 8150 O O . GLY A 1 1028 ? -26.498 -27.064 -9.128 1.00 25.83 1028 GLY A O 1
ATOM 8151 N N . ILE A 1 1029 ? -25.595 -25.874 -10.815 1.00 27.14 1029 ILE A N 1
ATOM 8152 C CA . ILE A 1 1029 ? -26.834 -25.360 -11.399 1.00 27.14 1029 ILE A CA 1
ATOM 8153 C C . ILE A 1 1029 ? -26.803 -25.764 -12.874 1.00 27.14 1029 ILE A C 1
ATOM 8155 O O . ILE A 1 1029 ? -25.853 -25.443 -13.589 1.00 27.14 1029 ILE A O 1
ATOM 8159 N N . GLY A 1 1030 ? -27.797 -26.547 -13.289 1.00 30.66 1030 GLY A N 1
ATOM 8160 C CA . GLY A 1 1030 ? -28.038 -26.896 -14.684 1.00 30.66 1030 GLY A CA 1
ATOM 8161 C C . GLY A 1 1030 ? -28.971 -25.885 -15.343 1.00 30.66 1030 GLY A C 1
ATOM 8162 O O . GLY A 1 1030 ? -29.888 -25.411 -14.678 1.00 30.66 1030 GLY A O 1
ATOM 8163 N N . SER A 1 1031 ? -28.715 -25.651 -16.639 1.00 29.23 1031 SER A N 1
ATOM 8164 C CA . SER A 1 1031 ? -29.524 -24.937 -17.653 1.00 29.23 1031 SER A CA 1
ATOM 8165 C C . SER A 1 1031 ? -29.966 -23.510 -17.345 1.00 29.23 1031 SER A C 1
ATOM 8167 O O . SER A 1 1031 ? -30.801 -23.327 -16.435 1.00 29.23 1031 SER A O 1
#

Secondary structure (DSSP, 8-state):
-TTTTGGGS-EEEEEEPPS---SHHHHHHHHHHHHHHHHHHHHHHHHHHHHHHHHHHHHHHHHH-SSTTTHHHHHHHHHHHHHHHHHHHHHHTTSPP-EEEETTTTEEEE-HHHHHHHHHHHT---TTSGGGTTHHHHHHHHHHHHHTPPBTTTEEEEEEE-TTT--EEEEEEEEETTTTEEETT---TTTHHHHHHHHTTPPPPPPEEEEEEE-HHHHHHTSSS-----TT-GGGHHHHHHHH-PPP--PPPSS----EEPPPEEESSHHHHHHHHHHHHHHHHHHT--EEEEESSHHHHHHHHHHHHHHH----EEE-SS-HHHHHHHHHTTTSTT-EEEEETT-STT---PPPB--HHHHHHHHHHTT-S-TT--TT--HHHHHHHHHHHHHHHHH---HHHHHHS-HHHHHHHHHHHHHHHHS---TTTGGG--HHHHHHHHHHHTS--GGG----SBTTTTTSEEEEESS--SSHHHHHHHHTTSSGGG--EEEEEEEETTSHHHHTT--HHHHHHHHHTT--TT-EE--HHHHHHHHHHHHHHHHHHHHHHHHHHHHHHHHHHHHHHHHHHHHHHHHTSSHHHHHHHHHHHHHHHHHHHHT-TTHHHHHHHHHHHHHH-----GGGGTT--HHHHHHHHHHHHHHHHHHHHHHHHHHHS-TT--TTT--HHHHHHHHHHHT-----HHHHTTS-HHHHHHHHHHHHHHHHHHS--GGGGGGGSTTHHHHHHHHHIIIII-----HHHHHT-SSHHHHHHHHHHHHHHHHHHHHHHHHHHHHHHHHHHHHHHH-GGGHHHHHHHHHHHH-----HHHHHHS-HHHHHHHHHHHHHHHHHTTHHHHHHHHHHT--SHHHHHHHHHHHHS-PPPHHHHH--HHHHHHHHHHHHHHHHTHHHHHHHHHHHHHHHHHHHHHHHHHHHHHHHHGGGGGGGT--HHHHHHHHHHHHHHHHHHHHHHHHHHHHHH--PPPPPPPPPP-PPPPPPP-------PPPP-PPPPPP-PPPPP----PPPPPPP---

Solvent-accessible surface area (backbone atoms only — not comparable to full-atom values): 58287 Å² total; per-residue (Å²): 94,64,90,57,69,52,34,68,49,65,50,73,42,68,39,77,44,75,89,74,79,71,68,48,68,61,21,36,54,48,25,55,51,51,56,62,65,27,47,67,25,52,56,31,46,50,54,36,53,52,41,51,50,48,38,55,47,42,54,49,49,57,74,65,57,87,52,80,82,56,44,64,61,43,51,50,52,38,52,53,39,60,65,48,42,63,56,34,51,56,56,26,70,73,38,66,64,33,60,48,75,40,76,91,77,62,44,47,45,74,30,74,61,26,50,56,49,46,31,65,73,67,73,51,73,61,51,87,51,80,96,35,55,62,50,61,59,49,28,35,26,17,35,27,30,70,78,63,52,46,79,82,52,46,24,42,80,42,78,38,69,37,89,90,78,70,44,74,40,63,34,76,30,37,25,43,74,82,74,74,42,74,40,81,94,54,78,57,69,88,59,31,40,40,22,39,22,44,70,71,71,33,80,62,62,70,55,72,32,51,69,45,74,47,42,53,65,61,58,58,65,70,46,96,74,80,86,86,86,70,99,66,50,72,90,47,29,64,59,36,33,74,77,71,69,39,84,73,80,88,75,81,69,97,40,70,74,59,48,47,76,53,74,49,42,35,23,68,41,55,68,50,43,53,52,50,54,52,52,40,53,46,45,36,33,55,75,31,23,14,33,43,35,34,26,87,37,60,58,59,42,54,50,51,52,51,49,36,40,74,77,67,66,53,77,67,47,80,36,74,73,81,50,72,76,68,37,42,64,53,38,50,50,35,22,27,78,33,23,36,33,36,23,24,58,67,33,57,69,96,56,72,58,48,69,32,71,49,57,58,66,58,55,49,51,48,24,45,76,62,59,44,38,49,92,83,69,59,84,86,54,50,49,66,54,47,37,52,48,26,49,61,53,42,40,36,74,79,71,70,45,56,64,72,58,57,71,70,48,58,65,73,61,50,51,46,54,50,45,44,53,49,32,63,72,57,36,89,62,55,79,84,51,50,83,76,51,52,72,64,58,39,48,49,48,32,57,74,57,61,56,59,58,72,94,71,51,57,89,60,56,33,24,44,76,62,44,14,39,34,32,37,28,63,50,74,56,66,35,66,58,58,47,50,53,55,46,60,61,30,22,59,86,38,33,39,12,30,28,38,36,31,39,28,55,69,34,78,69,34,57,78,68,57,46,80,63,56,56,52,50,49,52,71,71,67,66,51,91,81,49,73,47,75,48,75,68,56,51,52,49,52,53,51,51,26,52,52,45,41,50,51,52,49,49,53,30,50,51,53,50,60,62,41,51,57,53,45,59,54,46,54,53,50,53,53,54,51,49,30,39,75,67,44,41,60,48,68,58,55,51,51,54,29,34,51,49,34,42,43,55,45,48,58,49,32,67,33,91,55,37,55,22,47,53,51,30,50,50,34,33,76,74,62,71,27,88,60,68,45,77,78,44,64,95,57,57,72,68,61,45,53,55,48,51,49,49,50,32,45,54,49,50,47,49,53,50,55,55,50,44,45,72,32,46,40,94,86,57,58,84,90,71,43,37,52,65,60,48,28,53,47,36,33,69,75,58,68,43,85,58,56,58,81,51,59,77,73,46,52,72,68,55,51,50,47,54,52,44,54,41,45,46,52,51,56,68,66,51,84,63,75,72,57,62,69,61,71,42,87,64,38,36,35,45,52,42,26,50,46,39,33,72,39,61,70,40,91,53,61,36,69,66,52,68,68,46,93,46,71,68,56,42,38,50,55,53,48,54,54,48,50,56,54,49,53,52,44,68,31,45,48,51,50,52,50,50,52,51,38,36,52,55,38,28,75,76,68,36,79,75,36,55,52,57,53,35,52,50,45,28,72,75,65,63,68,77,62,53,71,63,58,69,74,74,48,56,73,68,58,52,50,53,54,48,39,53,46,36,46,50,44,58,76,69,40,50,64,63,51,52,39,50,57,54,69,65,39,90,46,70,67,55,35,41,47,51,41,32,75,72,65,76,41,83,70,61,73,68,54,73,72,47,61,72,67,66,26,54,49,50,50,41,18,51,48,44,56,64,80,38,39,62,55,51,51,47,54,35,46,49,50,48,70,44,48,56,56,50,51,36,56,47,43,42,53,52,52,55,46,62,73,52,34,67,67,45,45,80,72,79,43,62,37,65,61,51,47,49,52,50,52,49,50,54,51,50,52,48,49,54,54,41,20,43,48,45,39,25,42,71,70,72,58,79,85,79,73,82,78,76,81,80,77,77,89,75,77,86,80,80,85,87,82,85,86,87,90,84,86,82,89,76,87,84,77,81,81,86,83,89,76,85,84,80,83,90,82,88,90,84,82,88,80,84,82,85,89,81,80,133

Nearest PDB structures (foldseek):
  1nl3-assembly1_B  TM=6.258E-01  e=6.255E-34  Mycobacterium tuberculosis
  1nl3-assembly1_A  TM=6.185E-01  e=9.254E-34  Mycobacterium tuberculosis
  3iqy-assembly1_A-2  TM=6.600E-01  e=1.211E-31  Bacillus subtilis
  4ys0-assembly1_A  TM=5.602E-01  e=8.515E-33  Thermotoga maritima MSB8
  4uaq-assembly1_A  TM=5.612E-01  e=3.134E-21  Mycobacterium tuberculosis H37Rv

Foldseek 3Di:
DLQFPVLLDWDFDWDFDDDDDPVLLLLLVLLVVLVVLCVQLVVLVVVLVVLVVLLVVLVVCLVVPPDPVCNVVSVVSNVVSVVCNVVSVVSSVVGDDQWDDDLVVLFIAGDPNVLVSSCVVSVHDHCVDDPNVCSRQSNRLLNSLPPRDDEQQQWHFDFDQDPVPRGTFTAIFGADNQPRDTPPPDADASCNRQSNCSNVVGPRGGHIFTLDIDRSLVVQLPDPDDDDDDQFCVVCQVVCCVRPVDHDDHDDAPDDFPAAEDFAKEAADLVLLLVLVLVLLLQCLLQFAFEEEEEAGPVVQVVSVCCNCVPQNQDAEEFHQDDQVVQLVLQCCRQGGSYYYYYHQCGNPPHAHDWDWDQLVVSVVSNVVSQQADPPDDSPDFQVRRLQRSLLRCQCVQVVDDSVVSVPDDSLVSLLSNLLSCLVVQAPDDNVCSVVDDSVSSVVRCVVSVSHDSNNRGDDGISLVSQTYEYEYSADDLAPSSVVVSQVSTRHPNGGYYYYYYYYCPDPLNVVPVPPVNVVVVVVVVDDHNDIDRDVVVSVVSVVSSVVSSVVSVVSSVVVVLLVVLVVVLCVVLVVLLVCLVLLFPLVVVLLVLQLVLLLVLLCQLVPQLNLLVVLQVVLCVQLVFHDDSVCCRPDDDVSSLVVSLVRSLVVQLVVLLVVLCVQPPQPDDLVSRNLVSVQVCLCVPLVDHDDSVNVSVDHSVRSSVVSSVSSNVSSVPTDPVVSVQSVDVLSSLVVSQVLLCQQQVDHDDSVNLVVDPDSVVNSVVSSVRSVVVVLLCQLQQVLVQLLLLLVVCCVAPNPVSLQVSVVVLCLQQVPPDDSVVVVPDDSVVVSVVSSVSSNVCVVVVVLVVLLVVLVPQPAPVSSQVSCCVNQVDGDDVVLNVDDDPSNSSSSSSVSCCRNVVQLSVVSSCQLCVLSSVLVSVLSSVLVVLVVPLVVCVVVVDDSSVVSSVVNVVSSVVSSSSSSSSSSRCSNVDGDRDDDDDDDDDDDDDDDDDDDDDDDDDDDDDDDDDDDDDDDDDDDDDDDDDDDDDD

pLDDT: mean 81.57, std 14.46, range [23.45, 96.94]

Sequence (1031 aa):
SILIDEARTPLIISGPAHEDAPRYELADQLARHLVKMQEPWAAADQAVEECRRRVKGTEGDIRNAREKGSVPALQQQLAEARSRLPQLEAERGRHTQYFELERERKQAHLTHHGIAEAQRKAGLGSFYVGENIDMPHLLEQSLRAHVVYERDRDYIVAPVQNPQTGRQEPGVVIVDVNTGRPMVGRQWSDGLHQAVEAKEGVPVKQETQTVASITIQNFFKMYKSLAGMTGTADTEAQEFHDIYKLDVVTIPTNVAVVRDDYDDTVYLTAKDKWAAIVDEIRNFHDTGRPVLVGTTSVEKSETLSKMLTAKHGIRHEVLNAKQHEREAHIVENAGQLGAVMIATNMAGRGTDIKLGSFPRETLLDHWLRRGIAPRELTVEATDEQVRELVFRKVAPKELGLQKRDVDAMAFGELELALLRKWTESYTWADAKKIPSMSAEEMRSALDEQGRFRLHRIGWVESCESLGGLHVIGTERHESRRIDNQLRGRSGRQGDRGSSRFYVSLEDDLMTLFAGPTTLRVLSKLGMKEGDAIEHPMLSRAIVRAQRKVEERNFQVRKNILEYDEVMEHQRRYYYGVRQRVLEGRDVRGLIFDQIESAASDAVDKYLDADYFAECVAEFARDRLGCSVPVERFRKRDREDAEALLRKEALDDARHEIGVTIGEYIPEDAPESERDTKGLRAWALSRFKVDLEEASLLKMTTRQIQTALTEAAEAQVRGADLSGLGQYLVANYGAQELSKWVKNTLGLEIAPERISAHEERAGVVTMVVDAVREQYEKREVEYPVDFAMEMTTAMVRQRGPQALGGLVQWANARFGLGWDESVLRTRMPQQIREDLLRASKQAMQEGRLEKSIGEALACKDDATLAAHVRERYAAELPQWILRLRGEDRAEAVRARIESIVRSELLQFERFVMLEVLDPAWKDHLYAMDQLRDSISFRAFSQQDPRIEYKREGARLFGEMLTKTRERVASYIFKLRLTPQVGPPAPPGSPGSPGTPGSPGSPAPSAKRPPARVSPPAQIGGGSFIAGPGIGS

Radius of gyration: 41.19 Å; Cα contacts (8 Å, |Δi|>4): 1231; chains: 1; bounding box: 96×92×108 Å